Protein 4DQ6 (pdb70)

Secondary structure (DSSP, 8-state):
----TTS----TTTTBHHHH-HHHHHS-S-SEE--SSS-SSPPPHHHHHHHHHHHTT----PBP--HHHHHHHHHHHHHHH-----GGGEEEES-HHHHHHHHHHHHS-TT-EEEE-SS--THHHHHHHHTT-EEEE-PPEE-TTS-EE--HHHHHHH-TTEEEEEEESSBTTTTB---HHHHHHHHHHHHHTT-EEEEE-TTTT-B-TT-----GGGS-HHHHHTEEEEE-SHHHHT-GGG--EEEE--SHHHHHHHHHHHHHTT--PPPHHHHHHHHHHHHH-HHHHHHHHHHHHHHHHHHHHHHHHH-TTSEE---SBSSEEEEE-GGG---HHHHHHHIIIII-EE-EEGGGG-TT-TTEEEEE--S-HHHHHHHHHHHHHHH-/----TTS----TTTTBHHHH-HHHHHS-S-SEE--SSS-SSPPPHHHHHHHHHHHHT----PBP--HHHHHHHHHHHHHHH-----GGGEEEES-HHHHHHHHHHHHS-TT-EEEE-SS--THHHHHHHHTT-EEEE-PPEE-TTS-EE--HHHHHHH-TTEEEEEEESSBTTTTB---HHHHHHHHHHHHHHT-EEEEE-TTTT-B-TT-----GGGS-HHHHHTEEEEE-SHHHHT-GGG--EEEE--SHHHHHHHHHHHHHTT--PPPHHHHHHHHHHHHH-HHHHHHHHHHHHHHHHHHHHHHHHH-TTSEEPPPSBSSEEEEE-GGG---HHHHHHHIIIII-EE-EEGGGG-TT-TTEEEEE--S-HHHHHHHHHHHHHHH-

Structure (mmCIF, N/CA/C/O backbone):
data_4DQ6
#
_entry.id   4DQ6
#
_cell.length_a   79.426
_cell.length_b   56.094
_cell.length_c   85.275
_cell.angle_alpha   90.000
_cell.angle_beta   99.330
_cell.angle_gamma   90.000
#
_symmetry.space_group_name_H-M   'P 1 21 1'
#
loop_
_entity.id
_entity.type
_entity.pdbx_description
1 polymer 'Putative pyridoxal phosphate-dependent transferase'
2 non-polymer "PYRIDOXAL-5'-PHOSPHATE"
3 non-polymer 'CHLORIDE ION'
4 water water
#
loop_
_atom_site.group_PDB
_atom_site.id
_atom_site.type_symbol
_atom_site.label_atom_id
_atom_site.label_alt_id
_atom_site.label_comp_id
_atom_site.label_asym_id
_atom_site.label_entity_id
_atom_site.label_seq_id
_atom_site.pdbx_PDB_ins_code
_atom_site.Cartn_x
_atom_site.Cartn_y
_atom_site.Cartn_z
_atom_site.occupancy
_atom_site.B_iso_or_equiv
_atom_site.auth_seq_id
_atom_site.auth_comp_id
_atom_site.auth_asym_id
_atom_site.auth_atom_id
_atom_site.pdbx_PDB_model_num
ATOM 1 N N . MET A 1 4 ? -12.293 33.166 38.476 1.00 57.64 1 MET A N 1
ATOM 2 C CA . MET A 1 4 ? -10.889 32.659 38.310 1.00 56.41 1 MET A CA 1
ATOM 3 C C . MET A 1 4 ? -10.859 31.157 38.581 1.00 54.14 1 MET A C 1
ATOM 4 O O . MET A 1 4 ? -11.553 30.674 39.478 1.00 60.23 1 MET A O 1
ATOM 6 N N . ASN A 1 5 ? -10.061 30.430 37.801 1.00 50.51 2 ASN A N 1
ATOM 7 C CA . ASN A 1 5 ? -9.958 28.972 37.932 1.00 46.75 2 ASN A CA 1
ATOM 8 C C . ASN A 1 5 ? -8.504 28.531 38.078 1.00 40.50 2 ASN A C 1
ATOM 9 O O . ASN A 1 5 ? -7.645 28.947 37.303 1.00 38.55 2 ASN A O 1
ATOM 14 N N . TYR A 1 6 ? -8.236 27.663 39.054 1.00 31.08 3 TYR A N 1
ATOM 15 C CA . TYR A 1 6 ? -6.899 27.156 39.299 1.00 29.06 3 TYR A CA 1
ATOM 16 C C . TYR A 1 6 ? -6.766 25.614 39.225 1.00 28.83 3 TYR A C 1
ATOM 17 O O . TYR A 1 6 ? -5.803 25.042 39.795 1.00 30.58 3 TYR A O 1
ATOM 26 N N . ASN A 1 7 ? -7.755 24.968 38.614 1.00 29.82 4 ASN A N 1
ATOM 27 C CA . ASN A 1 7 ? -7.753 23.512 38.385 1.00 29.32 4 ASN A CA 1
ATOM 28 C C . ASN A 1 7 ? -7.570 22.712 39.697 1.00 25.22 4 ASN A C 1
ATOM 29 O O . ASN A 1 7 ? -6.669 21.894 39.834 1.00 23.26 4 ASN A O 1
ATOM 34 N N . PHE A 1 8 ? -8.415 22.977 40.670 1.00 22.66 5 PHE A N 1
ATOM 35 C CA . PHE A 1 8 ? -8.347 22.218 41.928 1.00 20.06 5 PHE A CA 1
ATOM 36 C C . PHE A 1 8 ? -8.744 20.765 41.717 1.00 20.30 5 PHE A C 1
ATOM 37 O O . PHE A 1 8 ? -8.409 19.937 42.529 1.00 17.66 5 PHE A O 1
ATOM 45 N N . ASN A 1 9 ? -9.350 20.438 40.568 1.00 22.31 6 ASN A N 1
ATOM 46 C CA . ASN A 1 9 ? -9.756 19.048 40.274 1.00 24.77 6 ASN A CA 1
ATOM 47 C C . ASN A 1 9 ? -8.531 18.150 39.944 1.00 25.77 6 ASN A C 1
ATOM 48 O O . ASN A 1 9 ? -8.586 16.907 40.031 1.00 26.75 6 ASN A O 1
ATOM 53 N N . GLU A 1 10 ? -7.425 18.763 39.544 1.00 24.92 7 GLU A N 1
ATOM 54 C CA . GLU A 1 10 ? -6.260 18.014 39.097 1.00 27.73 7 GLU A CA 1
ATOM 55 C C . GLU A 1 10 ? -5.780 17.018 40.153 1.00 27.93 7 GLU A C 1
ATOM 56 O O . GLU A 1 10 ? -5.562 17.395 41.256 1.00 25.32 7 GLU A O 1
ATOM 62 N N . ILE A 1 11 ? -5.534 15.752 39.809 1.00 29.82 8 ILE A N 1
ATOM 63 C CA . ILE A 1 11 ? -4.787 14.892 40.777 1.00 35.03 8 ILE A CA 1
ATOM 64 C C . ILE A 1 11 ? -3.290 15.309 40.917 1.00 33.72 8 ILE A C 1
ATOM 65 O O . ILE A 1 11 ? -2.625 15.475 39.937 1.00 36.07 8 ILE A O 1
ATOM 70 N N . VAL A 1 12 ? -2.746 15.479 42.132 1.00 36.46 9 VAL A N 1
ATOM 71 C CA . VAL A 1 12 ? -1.293 15.750 42.256 1.00 38.94 9 VAL A CA 1
ATOM 72 C C . VAL A 1 12 ? -0.733 14.720 43.249 1.00 38.77 9 VAL A C 1
ATOM 73 O O . VAL A 1 12 ? -0.865 14.851 44.467 1.00 42.63 9 VAL A O 1
ATOM 77 N N . ASP A 1 13 ? -0.164 13.663 42.703 1.00 42.83 10 ASP A N 1
ATOM 78 C CA . ASP A 1 13 ? 0.344 12.584 43.512 1.00 39.45 10 ASP A CA 1
ATOM 79 C C . ASP A 1 13 ? 1.506 13.177 44.314 1.00 34.74 10 ASP A C 1
ATOM 80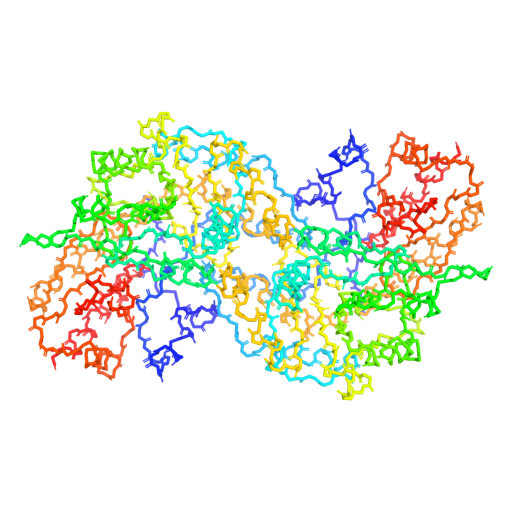 O O . ASP A 1 13 ? 2.324 13.955 43.826 1.00 33.49 10 ASP A O 1
ATOM 85 N N . ARG A 1 14 ? 1.492 12.874 45.593 1.00 31.11 11 ARG A N 1
ATOM 86 C CA . ARG A 1 14 ? 2.516 13.391 46.480 1.00 26.64 11 ARG A CA 1
ATOM 87 C C . ARG A 1 14 ? 3.397 12.292 47.021 1.00 28.47 11 ARG A C 1
ATOM 88 O O . ARG A 1 14 ? 4.147 12.509 47.971 1.00 26.39 11 ARG A O 1
ATOM 96 N N . SER A 1 15 ? 3.372 11.120 46.376 1.00 29.77 12 SER A N 1
ATOM 97 C CA . SER A 1 15 ? 4.225 10.009 46.791 1.00 30.73 12 SER A CA 1
ATOM 98 C C . SER A 1 15 ? 5.721 10.376 46.745 1.00 28.06 12 SER A C 1
ATOM 99 O O . SER A 1 15 ? 6.479 9.739 47.457 1.00 29.61 12 SER A O 1
ATOM 102 N N . ASN A 1 16 ? 6.136 11.326 45.881 1.00 27.07 13 ASN A N 1
ATOM 103 C CA A ASN A 1 16 ? 7.506 11.822 45.670 0.50 27.18 13 ASN A CA 1
ATOM 104 C CA B ASN A 1 16 ? 7.561 11.725 45.826 0.50 27.19 13 ASN A CA 1
ATOM 105 C C . ASN A 1 16 ? 7.853 13.132 46.413 1.00 25.68 13 ASN A C 1
ATOM 106 O O . ASN A 1 16 ? 8.945 13.684 46.253 1.00 26.29 13 ASN A O 1
ATOM 115 N N . ASN A 1 17 ? 6.867 13.659 47.126 1.00 23.19 14 ASN A N 1
ATOM 116 C CA . ASN A 1 17 ? 6.836 15.049 47.645 1.00 20.20 14 ASN A CA 1
ATOM 117 C C . ASN A 1 17 ? 7.271 15.125 49.135 1.00 19.51 14 ASN A C 1
ATOM 118 O O . ASN A 1 17 ? 7.048 16.174 49.733 1.00 18.38 14 ASN A O 1
ATOM 123 N N . PHE A 1 18 ? 7.846 14.040 49.704 1.00 19.36 15 PHE A N 1
ATOM 124 C CA . PHE A 1 18 ? 8.387 14.108 51.057 1.00 19.47 15 PHE A CA 1
ATOM 125 C C . PHE A 1 18 ? 7.318 14.612 52.024 1.00 18.67 15 PHE A C 1
ATOM 126 O O . PHE A 1 18 ? 7.556 15.444 52.924 1.00 18.24 15 PHE A O 1
ATOM 134 N N . SER A 1 19 ? 6.104 14.075 51.866 1.00 17.50 16 SER A N 1
ATOM 135 C CA . SER A 1 19 ? 4.937 14.545 52.554 1.00 16.45 16 SER A CA 1
ATOM 136 C C . SER A 1 19 ? 4.647 13.664 53.764 1.00 16.17 16 SER A C 1
ATOM 137 O O . SER A 1 19 ? 4.504 12.459 53.619 1.00 16.52 16 SER A O 1
ATOM 140 N N . SER A 1 20 ? 4.591 14.252 54.949 1.00 15.78 17 SER A N 1
ATOM 141 C CA . SER A 1 20 ? 4.221 13.464 56.130 1.00 16.56 17 SER A CA 1
ATOM 142 C C . SER A 1 20 ? 2.795 12.885 56.034 1.00 16.49 17 SER A C 1
ATOM 143 O O . SER A 1 20 ? 2.571 11.751 56.395 1.00 16.33 17 SER A O 1
ATOM 146 N N . LYS A 1 21 ? 1.891 13.651 55.422 1.00 16.51 18 LYS A N 1
ATOM 147 C CA . LYS A 1 21 ? 0.528 13.177 55.206 1.00 16.25 18 LYS A CA 1
ATOM 148 C C . LYS A 1 21 ? 0.504 11.837 54.424 1.00 17.12 18 LYS A C 1
ATOM 149 O O . LYS A 1 21 ? -0.253 10.907 54.753 1.00 17.86 18 LYS A O 1
ATOM 155 N N . TRP A 1 22 ? 1.317 11.760 53.390 1.00 18.30 19 TRP A N 1
ATOM 156 C CA . TRP A 1 22 ? 1.382 10.559 52.540 1.00 19.70 19 TRP A CA 1
ATOM 157 C C . TRP A 1 22 ? 2.381 9.506 52.958 1.00 20.18 19 TRP A C 1
ATOM 158 O O . TRP A 1 22 ? 2.269 8.346 52.518 1.00 22.25 19 TRP A O 1
ATOM 169 N N . SER A 1 23 ? 3.342 9.860 53.816 1.00 19.95 20 SER A N 1
ATOM 170 C CA . SER A 1 23 ? 4.508 9.034 54.138 1.00 22.16 20 SER A CA 1
ATOM 171 C C . SER A 1 23 ? 4.665 8.589 55.589 1.00 21.68 20 SER A C 1
ATOM 172 O O . SER A 1 23 ? 5.433 7.683 55.860 1.00 23.69 20 SER A O 1
ATOM 175 N N . GLU A 1 24 ? 3.974 9.232 56.514 1.00 20.52 21 GLU A N 1
ATOM 176 C CA . GLU A 1 24 ? 4.064 8.906 57.945 1.00 21.93 21 GLU A CA 1
ATOM 177 C C . GLU A 1 24 ? 2.844 8.179 58.527 1.00 24.82 21 GLU A C 1
ATOM 178 O O . GLU A 1 24 ? 2.666 8.091 59.747 1.00 26.34 21 GLU A O 1
ATOM 184 N N . MET A 1 25 ? 2.017 7.581 57.685 1.00 24.67 22 MET A N 1
ATOM 185 C CA . MET A 1 25 ? 0.902 6.847 58.252 1.00 26.50 22 MET A CA 1
ATOM 186 C C . MET A 1 25 ? 1.308 5.553 58.962 1.00 29.24 22 MET A C 1
ATOM 187 O O . MET A 1 25 ? 0.593 5.126 59.865 1.00 29.87 22 MET A O 1
ATOM 192 N N . GLU A 1 26 ? 2.430 4.930 58.572 1.00 33.59 23 GLU A N 1
ATOM 193 C CA . GLU A 1 26 ? 2.848 3.694 59.251 1.00 38.60 23 GLU A CA 1
ATOM 194 C C . GLU A 1 26 ? 2.942 3.809 60.772 1.00 38.04 23 GLU A C 1
ATOM 195 O O . GLU A 1 26 ? 2.407 2.964 61.487 1.00 39.77 23 GLU A O 1
ATOM 201 N N . LYS A 1 27 ? 3.636 4.820 61.285 1.00 38.31 24 LYS A N 1
ATOM 202 C CA . LYS A 1 27 ? 3.821 4.895 62.727 1.00 39.82 24 LYS A CA 1
ATOM 203 C C . LYS A 1 27 ? 2.507 5.144 63.423 1.00 38.74 24 LYS A C 1
ATOM 204 O O . LYS A 1 27 ? 2.319 4.702 64.547 1.00 42.05 24 LYS A O 1
ATOM 207 N N . LYS A 1 28 ? 1.577 5.830 62.760 1.00 36.87 25 LYS A N 1
ATOM 208 C CA . LYS A 1 28 ? 0.344 6.225 63.422 1.00 35.75 25 LYS A CA 1
ATOM 209 C C . LYS A 1 28 ? -0.760 5.174 63.270 1.00 34.92 25 LYS A C 1
ATOM 210 O O . LYS A 1 28 ? -1.485 4.885 64.221 1.00 37.30 25 LYS A O 1
ATOM 213 N N . TYR A 1 29 ? -0.859 4.584 62.082 1.00 30.84 26 TYR A N 1
ATOM 214 C CA . TYR A 1 29 ? -1.966 3.692 61.721 1.00 29.31 26 TYR A CA 1
ATOM 215 C C . TYR A 1 29 ? -1.525 2.234 61.556 1.00 31.81 26 TYR A C 1
ATOM 216 O O . TYR A 1 29 ? -2.377 1.371 61.406 1.00 33.09 26 TYR A O 1
ATOM 225 N N . GLY A 1 30 ? -0.215 1.990 61.524 1.00 31.87 27 GLY A N 1
ATOM 226 C CA . GLY A 1 30 ? 0.296 0.632 61.384 1.00 35.31 27 GLY A CA 1
ATOM 227 C C . GLY A 1 30 ? 0.650 0.261 59.958 1.00 36.32 27 GLY A C 1
ATOM 228 O O . GLY A 1 30 ? 1.270 -0.796 59.733 1.00 37.51 27 GLY A O 1
ATOM 229 N N . THR A 1 31 ? 0.252 1.105 59.004 1.00 34.65 28 THR A N 1
ATOM 230 C CA . THR A 1 31 ? 0.522 0.920 57.583 1.00 33.20 28 THR A CA 1
ATOM 231 C C . THR A 1 31 ? 0.468 2.260 56.881 1.00 32.89 28 THR A C 1
ATOM 232 O O . THR A 1 31 ? -0.170 3.167 57.384 1.00 31.41 28 THR A O 1
ATOM 236 N N . ASN A 1 32 ? 1.170 2.381 55.753 1.00 31.53 29 ASN A N 1
ATOM 237 C CA . ASN A 1 32 ? 1.157 3.542 54.883 1.00 31.99 29 ASN A CA 1
ATOM 238 C C . ASN A 1 32 ? 0.240 3.358 53.659 1.00 30.43 29 ASN A C 1
ATOM 239 O O . ASN A 1 32 ? 0.048 4.278 52.867 1.00 31.40 29 ASN A O 1
ATOM 244 N N . ASP A 1 33 ? -0.314 2.162 53.487 1.00 29.32 30 ASP A N 1
ATOM 245 C CA A ASP A 1 33 ? -1.193 1.850 52.384 0.50 29.31 30 ASP A CA 1
ATOM 246 C CA B ASP A 1 33 ? -1.179 1.902 52.333 0.50 29.12 30 ASP A CA 1
ATOM 247 C C . ASP A 1 33 ? -2.641 2.266 52.670 1.00 28.06 30 ASP A C 1
ATOM 248 O O . ASP A 1 33 ? -3.559 1.421 52.728 1.00 27.55 30 ASP A O 1
ATOM 257 N N . LEU A 1 34 ? -2.822 3.565 52.893 1.00 25.12 31 LEU A N 1
ATOM 258 C CA . LEU A 1 34 ? -4.098 4.173 53.197 1.00 23.07 31 LEU A CA 1
ATOM 259 C C . LEU A 1 34 ? -4.306 5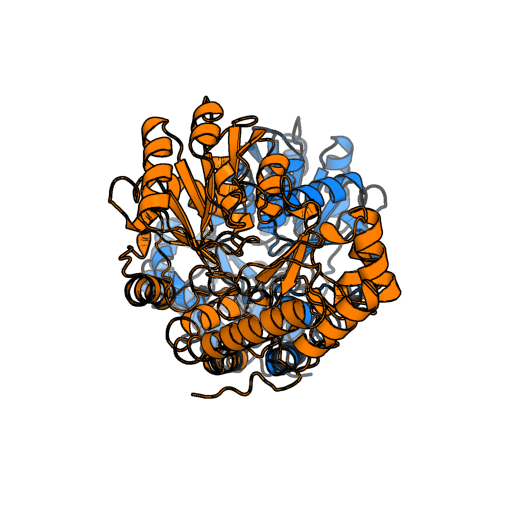.439 52.358 1.00 21.46 31 LEU A C 1
ATOM 260 O O . LEU A 1 34 ? -3.365 6.065 51.959 1.00 20.88 31 LEU A O 1
ATOM 265 N N . LEU A 1 35 ? -5.566 5.815 52.139 1.00 21.23 32 LEU A N 1
ATOM 266 C CA . LEU A 1 35 ? -5.913 7.085 51.506 1.00 20.16 32 LEU A CA 1
ATOM 267 C C . LEU A 1 35 ? -5.871 8.133 52.640 1.00 20.04 32 LEU A C 1
ATOM 268 O O . LEU A 1 35 ? -6.639 8.028 53.572 1.00 20.21 32 LEU A O 1
ATOM 276 N N . PRO A 1 36 ? -5.005 9.138 52.528 1.00 18.89 33 PRO A N 1
ATOM 277 C CA . PRO A 1 36 ? -4.818 10.047 53.679 1.00 18.86 33 PRO A CA 1
ATOM 278 C C . PRO A 1 36 ? -5.792 11.221 53.689 1.00 18.71 33 PRO A C 1
ATOM 279 O O . PRO A 1 36 ? -5.855 12.009 52.748 1.00 20.45 33 PRO A O 1
ATOM 283 N N . MET A 1 37 ? -6.518 11.380 54.788 1.00 18.00 34 MET A N 1
ATOM 284 C CA . MET A 1 37 ? -7.411 12.507 54.966 1.00 16.72 34 MET A CA 1
ATOM 285 C C . MET A 1 37 ? -7.254 13.070 56.368 1.00 17.10 34 MET A C 1
ATOM 286 O O . MET A 1 37 ? -8.255 13.520 56.987 1.00 17.95 34 MET A O 1
ATOM 291 N N . TRP A 1 38 ? -6.033 13.044 56.852 1.00 16.12 35 TRP A N 1
ATOM 292 C CA . TRP A 1 38 ? -5.811 13.256 58.288 1.00 17.29 35 TRP A CA 1
ATOM 293 C C . TRP A 1 38 ? -5.121 14.582 58.503 1.00 19.33 35 TRP A C 1
ATOM 294 O O . TRP A 1 38 ? -5.786 15.623 58.682 1.00 20.34 35 TRP A O 1
ATOM 305 N N . VAL A 1 39 ? -3.798 14.601 58.398 1.00 18.16 36 VAL A N 1
ATOM 306 C CA . VAL A 1 39 ? -2.975 15.817 58.597 1.00 20.02 36 VAL A CA 1
ATOM 307 C C . VAL A 1 39 ? -3.543 17.031 57.857 1.00 17.18 36 VAL A C 1
ATOM 308 O O . VAL A 1 39 ? -3.842 16.946 56.643 1.00 15.24 36 VAL A O 1
ATOM 312 N N . ALA A 1 40 ? -3.595 18.190 58.497 1.00 15.26 37 ALA A N 1
ATOM 313 C CA . ALA A 1 40 ? -4.081 19.439 57.899 1.00 14.87 37 ALA A CA 1
ATOM 314 C C . ALA A 1 40 ? -3.019 20.145 57.051 1.00 15.07 37 ALA A C 1
ATOM 315 O O . ALA A 1 40 ? -2.485 21.196 57.415 1.00 15.41 37 ALA A O 1
ATOM 317 N N . ASP A 1 41 ? -2.767 19.568 55.878 1.00 14.98 38 ASP A N 1
ATOM 318 C CA . ASP A 1 41 ? -2.240 20.323 54.738 1.00 15.40 38 ASP A CA 1
ATOM 319 C C . ASP A 1 41 ? -3.088 19.891 53.566 1.00 15.14 38 ASP A C 1
ATOM 320 O O . ASP A 1 41 ? -3.881 18.976 53.665 1.00 17.14 38 ASP A O 1
ATOM 325 N N . MET A 1 42 ? -2.930 20.567 52.443 1.00 14.35 39 MET A N 1
ATOM 326 C CA . MET A 1 42 ? -3.846 20.352 51.355 1.00 14.94 39 MET A CA 1
ATOM 327 C C . MET A 1 42 ? -3.213 19.538 50.255 1.00 15.82 39 MET A C 1
ATOM 328 O O . MET A 1 42 ? -1.993 19.638 50.011 1.00 17.44 39 MET A O 1
ATOM 333 N N . ASP A 1 43 ? -4.014 18.789 49.512 1.00 16.27 40 ASP A N 1
ATOM 334 C CA . ASP A 1 43 ? -3.521 18.122 48.288 1.00 17.83 40 ASP A CA 1
ATOM 335 C C . ASP A 1 43 ? -3.814 18.973 47.063 1.00 18.94 40 ASP A C 1
ATOM 336 O O . ASP A 1 43 ? -4.343 18.505 45.996 1.00 22.01 40 ASP A O 1
ATOM 344 N N . PHE A 1 44 ? -3.433 20.220 47.211 1.00 17.77 41 PHE A N 1
ATOM 345 C CA . PHE A 1 44 ? -3.496 21.192 46.154 1.00 18.18 41 PHE A CA 1
ATOM 346 C C . PHE A 1 44 ? -2.146 21.876 45.951 1.00 17.75 41 PHE A C 1
ATOM 347 O O . PHE A 1 44 ? -1.408 22.064 46.840 1.00 18.10 41 PHE A O 1
ATOM 355 N N . LYS A 1 45 ? -1.827 22.255 44.728 1.00 18.83 42 LYS A N 1
ATOM 356 C CA . LYS A 1 45 ? -0.669 23.094 44.453 1.00 20.15 42 LYS A CA 1
ATOM 357 C C . LYS A 1 45 ? -0.775 24.435 45.117 1.00 19.80 42 LYS A C 1
ATOM 358 O O . LYS A 1 45 ? -1.878 24.951 45.311 1.00 20.37 42 LYS A O 1
ATOM 364 N N . ALA A 1 46 ? 0.339 25.029 45.485 1.00 18.70 43 ALA A N 1
ATOM 365 C CA . ALA A 1 46 ? 0.320 26.376 46.034 1.00 18.29 43 ALA A CA 1
ATOM 366 C C . ALA A 1 46 ? -0.126 27.332 44.975 1.00 18.50 43 ALA A C 1
ATOM 367 O O . ALA A 1 46 ? 0.000 27.018 43.783 1.00 18.28 43 ALA A O 1
ATOM 369 N N . ALA A 1 47 ? -0.580 28.496 45.337 1.00 16.97 44 ALA A N 1
ATOM 370 C CA . ALA A 1 47 ? -0.962 29.520 44.408 1.00 17.74 44 ALA A CA 1
ATOM 371 C C . ALA A 1 47 ? 0.150 29.863 43.425 1.00 18.34 44 ALA A C 1
ATOM 372 O O . ALA A 1 47 ? 1.325 29.851 43.767 1.00 17.82 44 ALA A O 1
ATOM 374 N N . PRO A 1 48 ? -0.210 30.135 42.186 1.00 19.34 45 PRO A N 1
ATOM 375 C CA . PRO A 1 48 ? 0.833 30.509 41.231 1.00 19.76 45 PRO A CA 1
ATOM 376 C C . PRO A 1 48 ? 1.765 31.628 41.654 1.00 18.77 45 PRO A C 1
ATOM 377 O O . PRO A 1 48 ? 2.957 31.586 41.373 1.00 19.14 45 PRO A O 1
ATOM 381 N N . CYS A 1 49 ? 1.250 32.641 42.335 1.00 19.41 46 CYS A N 1
ATOM 382 C CA . CYS A 1 49 ? 2.097 33.711 42.798 1.00 20.24 46 CYS A CA 1
ATOM 383 C C . CYS A 1 49 ? 3.170 33.257 43.801 1.00 18.99 46 CYS A C 1
ATOM 384 O O . CYS A 1 49 ? 4.288 33.800 43.870 1.00 19.34 46 CYS A O 1
ATOM 387 N N . ILE A 1 50 ? 2.790 32.279 44.614 1.00 16.44 47 ILE A N 1
ATOM 388 C CA . ILE A 1 50 ? 3.760 31.726 45.587 1.00 16.65 47 ILE A CA 1
ATOM 389 C C . ILE A 1 50 ? 4.855 30.918 44.857 1.00 15.63 47 ILE A C 1
ATOM 390 O O . ILE A 1 50 ? 6.039 31.139 45.078 1.00 15.19 47 ILE A O 1
ATOM 395 N N . ILE A 1 51 ? 4.468 30.052 43.872 1.00 16.24 48 ILE A N 1
ATOM 396 C CA . ILE A 1 51 ? 5.451 29.271 43.119 1.00 17.01 48 ILE A CA 1
ATOM 397 C C . ILE A 1 51 ? 6.400 30.241 42.391 1.00 17.30 48 ILE A C 1
ATOM 398 O O . ILE A 1 51 ? 7.620 30.050 42.417 1.00 16.08 48 ILE A O 1
ATOM 403 N N . ASP A 1 52 ? 5.860 31.319 41.819 1.00 18.30 49 ASP A N 1
ATOM 404 C CA . ASP A 1 52 ? 6.737 32.165 41.057 1.00 20.74 49 ASP A CA 1
ATOM 405 C C . ASP A 1 52 ? 7.680 32.977 41.965 1.00 18.95 49 ASP A C 1
ATOM 406 O O . ASP A 1 52 ? 8.829 33.225 41.631 1.00 19.31 49 ASP A O 1
ATOM 411 N N . SER A 1 53 ? 7.223 33.347 43.159 1.00 18.06 50 SER A N 1
ATOM 412 C CA . SER A 1 53 ? 8.106 34.029 44.130 1.00 18.39 50 SER A CA 1
ATOM 413 C C . SER A 1 53 ? 9.270 33.096 44.530 1.00 17.84 50 SER A C 1
ATOM 414 O O . SER A 1 53 ? 10.443 33.514 44.677 1.00 18.03 50 SER A O 1
ATOM 417 N N . LEU A 1 54 ? 8.930 31.835 44.725 1.00 16.38 51 LEU A N 1
ATOM 418 C CA . LEU A 1 54 ? 9.950 30.840 45.074 1.00 16.64 51 LEU A CA 1
ATOM 419 C C . LEU A 1 54 ? 10.909 30.650 43.901 1.00 16.47 51 LEU A C 1
ATOM 420 O O . LEU A 1 54 ? 12.096 30.559 44.132 1.00 16.92 51 LEU A O 1
ATOM 425 N N . LYS A 1 55 ? 10.429 30.655 42.646 1.00 19.08 52 LYS A N 1
ATOM 426 C CA . LYS A 1 55 ? 11.315 30.493 41.517 1.00 19.84 52 LYS A CA 1
ATOM 427 C C . LYS A 1 55 ? 12.254 31.650 41.385 1.00 19.43 52 LYS A C 1
ATOM 428 O O . LYS A 1 55 ? 13.438 31.435 41.215 1.00 18.31 52 LYS A O 1
ATOM 434 N N . ASN A 1 56 ? 11.748 32.867 41.564 1.00 18.93 53 ASN A N 1
ATOM 435 C CA . ASN A 1 56 ? 12.567 34.055 41.470 1.00 20.64 53 ASN A CA 1
ATOM 436 C C . ASN A 1 56 ? 13.664 34.039 42.538 1.00 19.32 53 ASN A C 1
ATOM 437 O O . ASN A 1 56 ? 14.814 34.299 42.255 1.00 21.63 53 ASN A O 1
ATOM 442 N N . ARG A 1 57 ? 13.278 33.640 43.748 1.00 17.04 54 ARG A N 1
ATOM 443 C CA . ARG A 1 57 ? 14.283 33.588 44.808 1.00 16.92 54 ARG A CA 1
ATOM 444 C C . ARG A 1 57 ? 15.350 32.496 44.519 1.00 16.28 54 ARG A C 1
ATOM 445 O O . ARG A 1 57 ? 16.528 32.650 44.776 1.00 16.36 54 ARG A O 1
ATOM 453 N N . LEU A 1 58 ? 14.879 31.323 44.121 1.00 17.23 55 LEU A N 1
ATOM 454 C CA . LEU A 1 58 ? 15.755 30.186 43.784 1.00 18.05 55 LEU A CA 1
ATOM 455 C C . LEU A 1 58 ? 16.781 30.607 42.744 1.00 18.63 55 LEU A C 1
ATOM 456 O O . LEU A 1 58 ? 17.972 30.308 42.884 1.00 18.22 55 LEU A O 1
ATOM 461 N N . GLU A 1 59 ? 16.343 31.309 41.672 1.00 20.17 56 GLU A N 1
ATOM 462 C CA . GLU A 1 59 ? 17.240 31.677 40.603 1.00 22.88 56 GLU A CA 1
ATOM 463 C C . GLU A 1 59 ? 18.334 32.705 40.949 1.00 22.65 56 GLU A C 1
ATOM 464 O O . GLU A 1 59 ? 19.260 32.955 40.201 1.00 21.63 56 GLU A O 1
ATOM 470 N N . GLN A 1 60 ? 18.267 33.288 42.133 1.00 19.32 57 GLN A N 1
ATOM 471 C CA . GLN A 1 60 ? 19.397 34.092 42.624 1.00 20.45 57 GLN A CA 1
ATOM 472 C C . GLN A 1 60 ? 20.604 33.248 42.995 1.00 20.33 57 GLN A C 1
ATOM 473 O O . GLN A 1 60 ? 21.732 33.758 43.005 1.00 20.69 57 GLN A O 1
ATOM 479 N N . GLU A 1 61 ? 20.378 31.998 43.417 1.00 20.35 58 GLU A N 1
ATOM 480 C CA . GLU A 1 61 ? 21.416 30.965 43.510 1.00 20.60 58 GLU A CA 1
ATOM 481 C C . GLU A 1 61 ? 22.351 31.140 44.713 1.00 18.98 58 GLU A C 1
ATOM 482 O O . GLU A 1 61 ? 23.343 30.426 44.821 1.00 18.33 58 GLU A O 1
ATOM 488 N N . ILE A 1 62 ? 22.000 32.075 45.592 1.00 17.86 59 ILE A N 1
ATOM 489 C CA . ILE A 1 62 ? 22.723 32.245 46.886 1.00 16.34 59 ILE A CA 1
ATOM 490 C C . ILE A 1 62 ? 21.717 32.207 48.006 1.00 15.59 59 ILE A C 1
ATOM 491 O O . ILE A 1 62 ? 20.706 32.896 47.973 1.00 15.69 59 ILE A O 1
ATOM 496 N N . TYR A 1 63 ? 21.998 31.358 48.984 1.00 14.78 60 TYR A N 1
ATOM 497 C CA . TYR A 1 63 ? 21.029 31.060 50.064 1.00 13.96 60 TYR A CA 1
ATOM 498 C C . TYR A 1 63 ? 21.589 31.265 51.464 1.00 13.79 60 TYR A C 1
ATOM 499 O O . TYR A 1 63 ? 21.596 30.329 52.245 1.00 13.74 60 TYR A O 1
ATOM 508 N N . GLY A 1 64 ? 22.103 32.457 51.717 1.00 14.05 61 GLY A N 1
ATOM 509 C CA . GLY A 1 64 ? 22.697 32.796 53.013 1.00 14.27 61 GLY A CA 1
ATOM 510 C C . GLY A 1 64 ? 21.732 33.404 53.979 1.00 13.72 61 GLY A C 1
ATOM 511 O O . GLY A 1 64 ? 20.524 33.311 53.849 1.00 14.50 61 GLY A O 1
ATOM 512 N N . TYR A 1 65 ? 22.287 34.007 55.039 1.00 14.87 62 TYR A N 1
ATOM 513 C CA . TYR A 1 65 ? 21.412 34.524 56.127 1.00 15.12 62 TYR A CA 1
ATOM 514 C C . TYR A 1 65 ? 20.500 35.612 55.574 1.00 15.24 62 TYR A C 1
ATOM 515 O O . TYR A 1 65 ? 20.908 36.518 54.834 1.00 15.98 62 TYR A O 1
ATOM 524 N N . THR A 1 66 ? 19.228 35.514 55.924 1.00 15.16 63 THR A N 1
ATOM 525 C CA . THR A 1 66 ? 18.159 36.260 55.319 1.00 16.34 63 THR A CA 1
ATOM 526 C C . THR A 1 66 ? 17.682 37.384 56.165 1.00 16.68 63 THR A C 1
ATOM 527 O O . THR A 1 66 ? 17.376 37.156 57.320 1.00 16.24 63 THR A O 1
ATOM 531 N N . THR A 1 67 ? 17.637 38.571 55.607 1.00 16.67 64 THR A N 1
ATOM 532 C CA . THR A 1 67 ? 17.100 39.738 56.296 1.00 17.15 64 THR A CA 1
ATOM 533 C C . THR A 1 67 ? 15.578 39.836 56.090 1.00 17.23 64 THR A C 1
ATOM 534 O O . THR A 1 67 ? 15.046 39.308 55.121 1.00 18.68 64 THR A O 1
ATOM 538 N N . ARG A 1 68 ? 14.854 40.456 57.014 1.00 16.87 65 ARG A N 1
ATOM 539 C CA . ARG A 1 68 ? 13.417 40.637 56.897 1.00 16.66 65 ARG A CA 1
ATOM 540 C C . ARG A 1 68 ? 13.157 42.080 56.494 1.00 17.23 65 ARG A C 1
ATOM 541 O O . ARG A 1 68 ? 13.250 43.004 57.333 1.00 17.80 65 ARG A O 1
ATOM 549 N N . PRO A 1 69 ? 12.890 42.319 55.229 1.00 18.26 66 PRO A N 1
ATOM 550 C CA . PRO A 1 69 ? 12.708 43.712 54.784 1.00 20.09 66 PRO A CA 1
ATOM 551 C C . PRO A 1 69 ? 11.388 44.258 55.327 1.00 19.57 66 PRO A C 1
ATOM 552 O O . PRO A 1 69 ? 10.511 43.477 55.650 1.00 17.96 66 PRO A O 1
ATOM 556 N N . ASP A 1 70 ? 11.251 45.581 55.393 1.00 20.53 67 ASP A N 1
ATOM 557 C CA . ASP A 1 70 ? 10.014 46.154 55.928 1.00 21.09 67 ASP A CA 1
ATOM 558 C C . ASP A 1 70 ? 8.771 45.656 55.179 1.00 19.41 67 ASP A C 1
ATOM 559 O O . ASP A 1 70 ? 7.707 45.545 55.759 1.00 19.37 67 ASP A O 1
ATOM 564 N N . SER A 1 71 ? 8.907 45.366 53.886 1.00 19.29 68 SER A N 1
ATOM 565 C CA . SER A 1 71 ? 7.778 44.900 53.039 1.00 19.52 68 SER A CA 1
ATOM 566 C C . SER A 1 71 ? 7.116 43.593 53.536 1.00 17.38 68 SER A C 1
ATOM 567 O O . SER A 1 71 ? 5.925 43.383 53.300 1.00 17.05 68 SER A O 1
ATOM 570 N N . TYR A 1 72 ? 7.877 42.767 54.263 1.00 16.86 69 TYR A N 1
ATOM 571 C CA . TYR A 1 72 ? 7.357 41.515 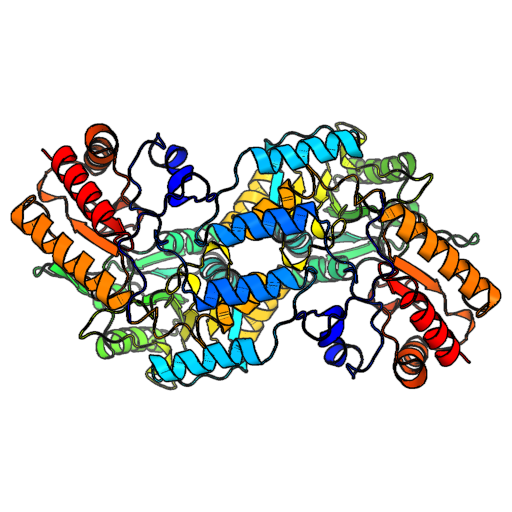54.779 1.00 16.25 69 TYR A CA 1
ATOM 572 C C . TYR A 1 72 ? 6.271 41.778 55.836 1.00 15.59 69 TYR A C 1
ATOM 573 O O . TYR A 1 72 ? 5.118 41.393 55.671 1.00 15.18 69 TYR A O 1
ATOM 582 N N . ASN A 1 73 ? 6.614 42.528 56.887 1.00 15.52 70 ASN A N 1
ATOM 583 C CA . ASN A 1 73 ? 5.597 42.831 57.931 1.00 15.91 70 ASN A CA 1
ATOM 584 C C . ASN A 1 73 ? 4.520 43.792 57.379 1.00 16.81 70 ASN A C 1
ATOM 585 O O . ASN A 1 73 ? 3.384 43.701 57.782 1.00 16.47 70 ASN A O 1
ATOM 590 N N . GLU A 1 74 ? 4.863 44.671 56.428 1.00 17.38 71 GLU A N 1
ATOM 591 C CA . GLU A 1 74 ? 3.848 45.503 55.754 1.00 19.08 71 GLU A CA 1
ATOM 592 C C . GLU A 1 74 ? 2.775 44.630 55.062 1.00 17.92 71 GLU A C 1
ATOM 593 O O . GLU A 1 74 ? 1.605 44.959 55.115 1.00 18.68 71 GLU A O 1
ATOM 599 N N . SER A 1 75 ? 3.172 43.502 54.453 1.00 17.24 72 SER A N 1
ATOM 600 C CA . SER A 1 75 ? 2.201 42.647 53.821 1.00 16.78 72 SER A CA 1
ATOM 601 C C . SER A 1 75 ? 1.225 42.055 54.827 1.00 16.19 72 SER A C 1
ATOM 602 O O . SER A 1 75 ? 0.036 41.866 54.519 1.00 16.73 72 SER A O 1
ATOM 605 N N . ILE A 1 76 ? 1.763 41.711 56.007 1.00 16.24 73 ILE A N 1
ATOM 606 C CA . ILE A 1 76 ? 0.946 41.178 57.080 1.00 15.91 73 ILE A CA 1
ATOM 607 C C . ILE A 1 76 ? -0.034 42.247 57.612 1.00 15.82 73 ILE A C 1
ATOM 608 O O . ILE A 1 76 ? -1.231 41.999 57.751 1.00 15.55 73 ILE A O 1
ATOM 613 N N . VAL A 1 77 ? 0.478 43.410 57.924 1.00 17.08 74 VAL A N 1
ATOM 614 C CA . VAL A 1 77 ? -0.364 44.495 58.428 1.00 17.71 74 VAL A CA 1
ATOM 615 C C . VAL A 1 77 ? -1.488 44.770 57.438 1.00 17.82 74 VAL A C 1
ATOM 616 O O . VAL A 1 77 ? -2.631 44.917 57.798 1.00 17.46 74 VAL A O 1
ATOM 620 N N . ASN A 1 78 ? -1.152 44.834 56.151 1.00 18.25 75 ASN A N 1
ATOM 621 C CA . ASN A 1 78 ? -2.158 45.109 55.129 1.00 19.60 75 ASN A CA 1
ATOM 622 C C . ASN A 1 78 ? -3.180 44.033 54.971 1.00 18.15 75 ASN A C 1
ATOM 623 O O . ASN A 1 78 ? -4.351 44.309 54.822 1.00 18.74 75 ASN A O 1
ATOM 628 N N . TRP A 1 79 ? -2.760 42.772 55.038 1.00 16.25 76 TRP A N 1
ATOM 629 C CA . TRP A 1 79 ? -3.733 41.645 55.095 1.00 15.63 76 TRP A CA 1
ATOM 630 C C . TRP A 1 79 ? -4.708 41.734 56.227 1.00 15.77 76 TRP A C 1
ATOM 631 O O . TRP A 1 79 ? -5.910 41.610 56.072 1.00 16.00 76 TRP A O 1
ATOM 642 N N . LEU A 1 80 ? -4.209 41.954 57.436 1.00 16.28 77 LEU A N 1
ATOM 643 C CA . LEU A 1 80 ? -5.094 41.940 58.567 1.00 16.90 77 LEU A CA 1
ATOM 644 C C . LEU A 1 80 ? -6.114 43.090 58.477 1.00 16.83 77 LEU A C 1
ATOM 645 O O . LEU A 1 80 ? -7.264 42.928 58.905 1.00 16.58 77 LEU A O 1
ATOM 650 N N . TYR A 1 81 ? -5.701 44.250 57.983 1.00 17.23 78 TYR A N 1
ATOM 651 C CA . TYR A 1 81 ? -6.690 45.284 57.760 1.00 18.62 78 TYR A CA 1
ATOM 652 C C . TYR A 1 81 ? -7.693 44.977 56.640 1.00 18.04 78 TYR A C 1
ATOM 653 O O . TYR A 1 81 ? -8.884 45.101 56.848 1.00 18.81 78 TYR A O 1
ATOM 662 N N . ARG A 1 82 ? -7.200 44.528 55.490 1.00 18.85 79 ARG A N 1
ATOM 663 C CA . ARG A 1 82 ? -8.058 44.292 54.317 1.00 20.66 79 ARG A CA 1
ATOM 664 C C . ARG A 1 82 ? -9.074 43.211 54.589 1.00 19.41 79 ARG A C 1
ATOM 665 O O . ARG A 1 82 ? -10.225 43.311 54.219 1.00 19.38 79 ARG A O 1
ATOM 673 N N . ARG A 1 83 ? -8.582 42.133 55.171 1.00 17.70 80 ARG A N 1
ATOM 674 C CA . ARG A 1 83 ? -9.381 40.943 55.352 1.00 17.47 80 ARG A CA 1
ATOM 675 C C . ARG A 1 83 ? -10.214 40.937 56.615 1.00 17.55 80 ARG A C 1
ATOM 676 O O . ARG A 1 83 ? -11.301 40.416 56.612 1.00 18.88 80 ARG A O 1
ATOM 684 N N . HIS A 1 84 ? -9.681 41.503 57.696 1.00 17.69 81 HIS A N 1
ATOM 685 C CA . HIS A 1 84 ? -10.344 41.365 59.003 1.00 18.39 81 HIS A CA 1
ATOM 686 C C . HIS A 1 84 ? -10.718 42.674 59.609 1.00 19.71 81 HIS A C 1
ATOM 687 O O . HIS A 1 84 ? -11.270 42.695 60.718 1.00 21.22 81 HIS A O 1
ATOM 694 N N . ASN A 1 85 ? -10.442 43.780 58.949 1.00 20.07 82 ASN A N 1
ATOM 695 C CA . ASN A 1 85 ? -10.706 45.108 59.507 1.00 21.32 82 ASN A CA 1
ATOM 696 C C . ASN A 1 85 ? -10.035 45.293 60.868 1.00 20.74 82 ASN A C 1
ATOM 697 O O . ASN A 1 85 ? -10.562 45.976 61.747 1.00 22.92 82 ASN A O 1
ATOM 702 N N . TRP A 1 86 ? -8.841 44.766 61.000 1.00 18.61 83 TRP A N 1
ATOM 703 C CA . TRP A 1 86 ? -8.074 44.866 62.224 1.00 18.54 83 TRP A CA 1
ATOM 704 C C . TRP A 1 86 ? -6.808 45.630 61.900 1.00 19.96 83 TRP A C 1
ATOM 705 O O . TRP A 1 86 ? -5.957 45.139 61.125 1.00 19.45 83 TRP A O 1
ATOM 716 N N . LYS A 1 87 ? -6.698 46.830 62.440 1.00 19.78 84 LYS A N 1
ATOM 717 C CA . LYS A 1 87 ? -5.507 47.635 62.245 1.00 22.44 84 LYS A CA 1
ATOM 718 C C . LYS A 1 87 ? -4.500 47.324 63.334 1.00 22.89 84 LYS A C 1
ATOM 719 O O . LYS A 1 87 ? -4.763 47.541 64.522 1.00 24.23 84 LYS A O 1
ATOM 725 N N . ILE A 1 88 ? -3.358 46.789 62.922 1.00 20.46 85 ILE A N 1
ATOM 726 C CA . ILE A 1 88 ? -2.229 46.540 63.821 1.00 20.03 85 ILE A CA 1
ATOM 727 C C . ILE A 1 88 ? -1.044 47.418 63.436 1.00 19.99 85 ILE A C 1
ATOM 728 O O . ILE A 1 88 ? -1.061 48.106 62.390 1.00 21.13 85 ILE A O 1
ATOM 733 N N . LYS A 1 89 ? -0.034 47.440 64.312 1.00 19.91 86 LYS A N 1
ATOM 734 C CA . LYS A 1 89 ? 1.223 48.108 63.997 1.00 21.28 86 LYS A CA 1
ATOM 735 C C . LYS A 1 89 ? 2.251 47.033 63.673 1.00 19.46 86 LYS A C 1
ATOM 736 O O . LYS A 1 89 ? 2.292 46.008 64.330 1.00 18.54 86 LYS A O 1
ATOM 742 N N . SER A 1 90 ? 3.107 47.306 62.691 1.00 19.81 87 SER A N 1
ATOM 743 C CA . SER A 1 90 ? 4.188 46.388 62.314 1.00 18.38 87 SER A CA 1
ATOM 744 C C . SER A 1 90 ? 5.107 46.115 63.494 1.00 18.02 87 SER A C 1
ATOM 745 O O . SER A 1 90 ? 5.641 45.024 63.646 1.00 17.76 87 SER A O 1
ATOM 748 N N . GLU A 1 91 ? 5.221 47.100 64.385 1.00 19.24 88 GLU A N 1
ATOM 749 C CA . GLU A 1 91 ? 6.049 46.945 65.581 1.00 19.69 88 GLU A CA 1
ATOM 750 C C . GLU A 1 91 ? 5.559 45.886 66.563 1.00 18.73 88 GLU A C 1
ATOM 751 O O . GLU A 1 91 ? 6.309 45.504 67.444 1.00 19.17 88 GLU A O 1
ATOM 757 N N . TRP A 1 92 ? 4.318 45.451 66.436 1.00 17.32 89 TRP A N 1
ATOM 758 C CA . TRP A 1 92 ? 3.773 44.415 67.281 1.00 16.81 89 TRP A CA 1
ATOM 759 C C . TRP A 1 92 ? 4.122 43.017 66.865 1.00 15.89 89 TRP A C 1
ATOM 760 O O . TRP A 1 92 ? 3.816 42.056 67.627 1.00 16.26 89 TRP A O 1
ATOM 771 N N . LEU A 1 93 ? 4.767 42.810 65.696 1.00 15.16 90 LEU A N 1
ATOM 772 C CA . LEU A 1 93 ? 4.913 41.493 65.126 1.00 14.95 90 LEU A CA 1
ATOM 773 C C . LEU A 1 93 ? 6.223 40.845 65.479 1.00 14.02 90 LEU A C 1
ATOM 774 O O . LEU A 1 93 ? 7.269 41.456 65.323 1.00 14.63 90 LEU A O 1
ATOM 779 N N . ILE A 1 94 ? 6.131 39.573 65.917 1.00 13.66 91 ILE A N 1
ATOM 780 C CA . ILE A 1 94 ? 7.297 38.707 66.087 1.00 13.83 91 ILE A CA 1
ATOM 781 C C . ILE A 1 94 ? 7.187 37.482 65.167 1.00 13.28 91 ILE A C 1
ATOM 782 O O . ILE A 1 94 ? 6.135 36.834 65.109 1.00 13.32 91 ILE A O 1
ATOM 787 N N . TYR A 1 95 ? 8.283 37.187 64.441 1.00 13.22 92 TYR A N 1
ATOM 788 C CA . TYR A 1 95 ? 8.396 35.969 63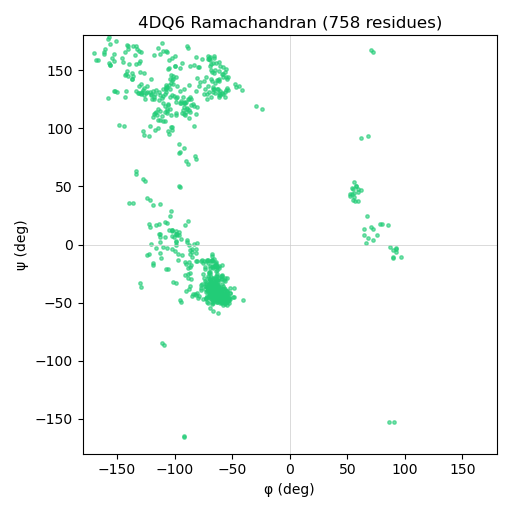.619 1.00 13.30 92 TYR A CA 1
ATOM 789 C C . TYR A 1 95 ? 8.475 34.735 64.514 1.00 13.87 92 TYR A C 1
ATOM 790 O O . TYR A 1 95 ? 9.234 34.734 65.494 1.00 13.89 92 TYR A O 1
ATOM 799 N N . SER A 1 96 ? 7.843 33.640 64.106 1.00 13.21 93 SER A N 1
ATOM 800 C CA . SER A 1 96 ? 8.055 32.339 64.708 1.00 13.72 93 SER A CA 1
ATOM 801 C C . SER A 1 96 ? 8.014 31.290 63.585 1.00 13.98 93 SER A C 1
ATOM 802 O O . SER A 1 96 ? 7.207 31.463 62.643 1.00 13.00 93 SER A O 1
ATOM 805 N N . PRO A 1 97 ? 8.806 30.220 63.713 1.00 14.19 94 PRO A N 1
ATOM 806 C CA . PRO A 1 97 ? 8.687 29.175 62.646 1.00 14.63 94 PRO A CA 1
ATOM 807 C C . PRO A 1 97 ? 7.330 28.493 62.670 1.00 15.13 94 PRO A C 1
ATOM 808 O O . PRO A 1 97 ? 6.953 27.809 61.741 1.00 16.16 94 PRO A O 1
ATOM 812 N N . GLY A 1 98 ? 6.641 28.562 63.777 1.00 14.13 95 GLY A N 1
ATOM 813 C CA . GLY A 1 98 ? 5.311 27.957 63.956 1.00 15.09 95 GLY A CA 1
ATOM 814 C C . GLY A 1 98 ? 4.520 28.522 65.114 1.00 15.18 95 GLY A C 1
ATOM 815 O O . GLY A 1 98 ? 5.036 29.172 66.069 1.00 15.67 95 GLY A O 1
ATOM 816 N N . VAL A 1 99 ? 3.229 28.238 65.084 1.00 15.19 96 VAL A N 1
ATOM 817 C CA . VAL A 1 99 ? 2.352 28.690 66.150 1.00 15.00 96 VAL A CA 1
ATOM 818 C C . VAL A 1 99 ? 2.686 28.017 67.442 1.00 14.86 96 VAL A C 1
ATOM 819 O O . VAL A 1 99 ? 2.766 28.707 68.462 1.00 13.78 96 VAL A O 1
ATOM 823 N N . ILE A 1 100 ? 2.845 26.705 67.461 1.00 14.73 97 ILE A N 1
ATOM 824 C CA . ILE A 1 100 ? 3.055 26.049 68.755 1.00 15.87 97 ILE A CA 1
ATOM 825 C C . ILE A 1 100 ? 4.394 26.423 69.408 1.00 15.59 97 ILE A C 1
ATOM 826 O O . ILE A 1 100 ? 4.470 26.679 70.606 1.00 16.61 97 ILE A O 1
ATOM 831 N N . PRO A 1 101 ? 5.483 26.606 68.638 1.00 14.26 98 PRO A N 1
ATOM 832 C CA . PRO A 1 101 ? 6.694 27.112 69.233 1.00 14.46 98 PRO A CA 1
ATOM 833 C C . PRO A 1 101 ? 6.495 28.438 69.962 1.00 14.55 98 PRO A C 1
ATOM 834 O O . PRO A 1 101 ? 7.012 28.641 71.063 1.00 14.98 98 PRO A O 1
ATOM 838 N N . ALA A 1 102 ? 5.778 29.376 69.325 1.00 14.81 99 ALA A N 1
ATOM 839 C CA . ALA A 1 102 ? 5.466 30.677 69.949 1.00 14.21 99 ALA A CA 1
ATOM 840 C C . ALA A 1 102 ? 4.697 30.463 71.222 1.00 14.87 99 ALA A C 1
ATOM 841 O O . ALA A 1 102 ? 5.014 31.087 72.253 1.00 14.88 99 ALA A O 1
ATOM 843 N N . ILE A 1 103 ? 3.638 29.681 71.181 1.00 14.54 100 ILE A N 1
ATOM 844 C CA . ILE A 1 103 ? 2.808 29.440 72.368 1.00 14.37 100 ILE A CA 1
ATOM 845 C C . ILE A 1 103 ? 3.621 28.818 73.489 1.00 15.04 100 ILE A C 1
ATOM 846 O O . ILE A 1 103 ? 3.478 29.179 74.669 1.00 14.90 100 ILE A O 1
ATOM 851 N N . SER A 1 104 ? 4.513 27.895 73.118 1.00 14.69 101 SER A N 1
ATOM 852 C CA . SER A 1 104 ? 5.341 27.218 74.109 1.00 14.83 101 SER A CA 1
ATOM 853 C C . SER A 1 104 ? 6.248 28.240 74.792 1.00 14.60 101 SER A C 1
ATOM 854 O O . SER A 1 104 ? 6.359 28.238 76.032 1.00 14.72 101 SER A O 1
ATOM 857 N N . LEU A 1 105 ? 6.881 29.148 74.063 1.00 14.28 102 LEU A N 1
ATOM 858 C CA . LEU A 1 105 ? 7.757 30.159 74.667 1.00 15.26 102 LEU A CA 1
ATOM 859 C C . LEU A 1 105 ? 6.894 31.111 75.538 1.00 16.10 102 LEU A C 1
ATOM 860 O O . LEU A 1 105 ? 7.324 31.500 76.628 1.00 17.03 102 LEU A O 1
ATOM 865 N N . LEU A 1 106 ? 5.729 31.535 75.027 1.00 16.24 103 LEU A N 1
ATOM 866 C CA . LEU A 1 106 ? 4.820 32.404 75.792 1.00 17.11 103 LEU A CA 1
ATOM 867 C C . LEU A 1 106 ? 4.476 31.777 77.131 1.00 16.86 103 LEU A C 1
ATOM 868 O O . LEU A 1 106 ? 4.449 32.459 78.173 1.00 17.37 103 LEU A O 1
ATOM 873 N N . ILE A 1 107 ? 4.189 30.491 77.134 1.00 16.31 104 ILE A N 1
ATOM 874 C CA . ILE A 1 107 ? 3.826 29.782 78.380 1.00 17.26 104 ILE A CA 1
ATOM 875 C C . ILE A 1 107 ? 4.991 29.815 79.334 1.00 17.43 104 ILE A C 1
ATOM 876 O O . ILE A 1 107 ? 4.821 30.109 80.579 1.00 16.79 104 ILE A O 1
ATOM 881 N N . ASN A 1 108 ? 6.177 29.471 78.901 1.00 18.33 105 ASN A N 1
ATOM 882 C CA . ASN A 1 108 ? 7.339 29.541 79.755 1.00 18.74 105 ASN A CA 1
ATOM 883 C C . ASN A 1 108 ? 7.592 30.929 80.342 1.00 19.45 105 ASN A C 1
ATOM 884 O O . ASN A 1 108 ? 7.965 31.035 81.560 1.00 19.82 105 ASN A O 1
ATOM 889 N N . GLU A 1 109 ? 7.387 31.985 79.564 1.00 20.06 106 GLU A N 1
ATOM 890 C CA . GLU A 1 109 ? 7.727 33.362 79.979 1.00 22.11 106 GLU A CA 1
ATOM 891 C C . GLU A 1 109 ? 6.626 34.056 80.790 1.00 23.51 106 GLU A C 1
ATOM 892 O O . GLU A 1 109 ? 6.943 34.897 81.642 1.00 23.71 106 GLU A O 1
ATOM 898 N N . LEU A 1 110 ? 5.367 33.701 80.537 1.00 21.88 107 LEU A N 1
ATOM 899 C CA . LEU A 1 110 ? 4.209 34.361 81.168 1.00 22.65 107 LEU A CA 1
ATOM 900 C C . LEU A 1 110 ? 3.720 33.692 82.415 1.00 23.84 107 LEU A C 1
ATOM 901 O O . LEU A 1 110 ? 2.891 34.274 83.147 1.00 25.57 107 LEU A O 1
ATOM 906 N N . THR A 1 111 ? 4.233 32.515 82.725 1.00 22.72 108 THR A N 1
ATOM 907 C CA . THR A 1 111 ? 3.773 31.698 83.844 1.00 23.78 108 THR A CA 1
ATOM 908 C C . THR A 1 111 ? 4.968 31.062 84.519 1.00 24.58 108 THR A C 1
ATOM 909 O O . THR A 1 111 ? 6.100 31.086 83.968 1.00 25.64 108 THR A O 1
ATOM 913 N N . LYS A 1 112 ? 4.736 30.496 85.691 1.00 25.60 109 LYS A N 1
ATOM 914 C CA . LYS A 1 112 ? 5.764 29.705 86.404 1.00 27.06 109 LYS A CA 1
ATOM 915 C C . LYS A 1 112 ? 5.299 28.264 86.418 1.00 26.26 109 LYS A C 1
ATOM 916 O O . LYS A 1 112 ? 4.101 27.972 86.188 1.00 24.99 109 LYS A O 1
ATOM 922 N N . ALA A 1 113 ? 6.241 27.377 86.709 1.00 27.05 110 ALA A N 1
ATOM 923 C CA . ALA A 1 113 ? 5.964 25.952 86.863 1.00 26.86 110 ALA A CA 1
ATOM 924 C C . ALA A 1 113 ? 4.720 25.671 87.684 1.00 28.02 110 ALA A C 1
ATOM 925 O O . ALA A 1 113 ? 4.509 26.317 88.694 1.00 27.87 110 ALA A O 1
ATOM 927 N N . ASN A 1 114 ? 3.910 24.731 87.211 1.00 26.62 111 ASN A N 1
ATOM 928 C CA . ASN A 1 114 ? 2.623 24.341 87.839 1.00 29.08 111 ASN A CA 1
ATOM 929 C C . ASN A 1 114 ? 1.508 25.413 87.884 1.00 27.28 111 ASN A C 1
ATOM 930 O O . ASN A 1 114 ? 0.454 25.173 88.456 1.00 29.20 111 ASN A O 1
ATOM 935 N N . ASP A 1 115 ? 1.679 26.560 87.235 1.00 27.14 112 ASP A N 1
ATOM 936 C CA . ASP A 1 115 ? 0.576 27.517 87.039 1.00 25.75 112 ASP A CA 1
ATOM 937 C C . ASP A 1 115 ? -0.460 26.844 86.140 1.00 26.39 112 ASP A C 1
ATOM 938 O O . ASP A 1 115 ? -0.116 25.987 85.277 1.00 23.84 112 ASP A O 1
ATOM 943 N N . LYS A 1 116 ? -1.712 27.243 86.355 1.00 26.01 113 LYS A N 1
ATOM 944 C CA . LYS A 1 116 ? -2.850 26.711 85.604 1.00 24.27 113 LYS A CA 1
ATOM 945 C C . LYS A 1 116 ? -3.107 27.492 84.302 1.00 21.40 113 LYS A C 1
ATOM 946 O O . LYS A 1 116 ? -3.028 28.716 84.302 1.00 20.48 113 LYS A O 1
ATOM 952 N N . ILE A 1 117 ? -3.378 26.748 83.218 1.00 20.31 114 ILE A N 1
ATOM 953 C CA . ILE A 1 117 ? -3.648 27.251 81.875 1.00 19.92 114 ILE A CA 1
ATOM 954 C C . ILE A 1 117 ? -4.873 26.484 81.395 1.00 18.70 114 ILE A C 1
ATOM 955 O O . ILE A 1 117 ? -4.924 25.237 81.476 1.00 18.41 114 ILE A O 1
ATOM 960 N N . MET A 1 118 ? -5.831 27.238 80.858 1.00 18.74 115 MET A N 1
ATOM 961 C CA . MET A 1 118 ? -7.105 26.707 80.475 1.00 18.42 115 MET A CA 1
ATOM 962 C C . MET A 1 118 ? -7.227 26.592 78.976 1.00 17.46 115 MET A C 1
ATOM 963 O O . MET A 1 118 ? -6.790 27.508 78.228 1.00 16.92 115 MET A O 1
ATOM 968 N N . ILE A 1 119 ? -7.762 25.437 78.556 1.00 17.59 116 ILE A N 1
ATOM 969 C CA . ILE A 1 119 ? -8.128 25.211 77.111 1.00 16.01 116 ILE A CA 1
ATOM 970 C C . ILE A 1 119 ? -9.554 24.690 77.006 1.00 16.77 116 ILE A C 1
ATOM 971 O O . ILE A 1 119 ? -10.165 24.333 78.049 1.00 16.28 116 ILE A O 1
ATOM 976 N N . GLN A 1 120 ? -10.174 24.689 75.823 1.00 15.64 117 GLN A N 1
ATOM 977 C CA . GLN A 1 120 ? -11.506 24.111 75.593 1.00 16.62 117 GLN A CA 1
ATOM 978 C C . GLN A 1 120 ? -11.425 22.917 74.653 1.00 17.65 117 GLN A C 1
ATOM 979 O O . GLN A 1 120 ? -11.031 23.061 73.477 1.00 18.61 117 GLN A O 1
ATOM 985 N N . GLU A 1 121 ? -11.765 21.752 75.123 1.00 16.06 118 GLU A N 1
ATOM 986 C CA . GLU A 1 121 ? -11.763 20.517 74.322 1.00 17.18 118 GLU A CA 1
ATOM 987 C C . GLU A 1 121 ? -13.164 20.156 73.837 1.00 16.64 118 GLU A C 1
ATOM 988 O O . GLU A 1 121 ? -14.155 20.509 74.447 1.00 16.82 118 GLU A O 1
ATOM 994 N N . PRO A 1 122 ? -13.281 19.433 72.718 1.00 14.97 119 PRO A N 1
ATOM 995 C CA . PRO A 1 122 ? -12.157 18.864 71.952 1.00 15.14 119 PRO A CA 1
ATOM 996 C C . PRO A 1 122 ? -11.427 19.940 71.181 1.00 14.91 119 PRO A C 1
ATOM 997 O O . PRO A 1 122 ? -12.085 20.824 70.579 1.00 15.69 119 PRO A O 1
ATOM 1001 N N . VAL A 1 123 ? -10.099 19.884 71.112 1.00 14.44 120 VAL A N 1
ATOM 1002 C CA . VAL A 1 123 ? -9.328 20.872 70.414 1.00 14.76 120 VAL A CA 1
ATOM 1003 C C . VAL A 1 123 ? -8.027 20.229 69.942 1.00 15.18 120 VAL A C 1
ATOM 1004 O O . VAL A 1 123 ? -7.575 19.240 70.504 1.00 15.75 120 VAL A O 1
ATOM 1008 N N . TYR A 1 124 ? -7.455 20.864 68.931 1.00 14.46 121 TYR A N 1
ATOM 1009 C CA . TYR A 1 124 ? -6.092 20.645 68.364 1.00 15.80 121 TYR A CA 1
ATOM 1010 C C . TYR A 1 124 ? -5.175 20.131 69.477 1.00 16.66 121 TYR A C 1
ATOM 1011 O O . TYR A 1 124 ? -5.017 20.803 70.504 1.00 15.95 121 TYR A O 1
ATOM 1020 N N . SER A 1 125 ? -4.622 18.930 69.301 1.00 16.65 122 SER A N 1
ATOM 1021 C CA . SER A 1 125 ? -4.051 18.223 70.460 1.00 18.09 122 SER A CA 1
ATOM 1022 C C . SER A 1 125 ? -2.806 18.899 71.007 1.00 17.64 122 SER A C 1
ATOM 1023 O O . SER A 1 125 ? -2.526 18.750 72.188 1.00 16.88 122 SER A O 1
ATOM 1026 N N . PRO A 1 126 ? -2.036 19.622 70.193 1.00 16.23 123 PRO A N 1
ATOM 1027 C CA . PRO A 1 126 ? -0.879 20.309 70.776 1.00 17.23 123 PRO A CA 1
ATOM 1028 C C . PRO A 1 126 ? -1.215 21.322 71.832 1.00 16.97 123 PRO A C 1
ATOM 1029 O O . PRO A 1 126 ? -0.322 21.663 72.636 1.00 18.48 123 PRO A O 1
ATOM 1033 N N . PHE A 1 127 ? -2.451 21.814 71.875 1.00 18.23 124 PHE A N 1
ATOM 1034 C CA . PHE A 1 127 ? -2.896 22.703 72.994 1.00 18.49 124 PHE A CA 1
ATOM 1035 C C . PHE A 1 127 ? -2.734 22.027 74.379 1.00 19.75 124 PHE A C 1
ATOM 1036 O O . PHE A 1 127 ? -2.335 22.668 75.360 1.00 20.80 124 PHE A O 1
ATOM 1044 N N . ASN A 1 128 ? -3.103 20.772 74.447 1.00 17.82 125 ASN A N 1
ATOM 1045 C CA . ASN A 1 128 ? -2.993 19.970 75.636 1.00 18.84 125 ASN A CA 1
ATOM 1046 C C . ASN A 1 128 ? -1.513 19.683 75.939 1.00 18.32 125 ASN A C 1
ATOM 1047 O O . ASN A 1 128 ? -1.011 19.955 77.044 1.00 19.12 125 ASN A O 1
ATOM 1052 N N . SER A 1 129 ? -0.798 19.136 74.971 1.00 19.17 126 SER A N 1
ATOM 1053 C CA . SER A 1 129 ? 0.558 18.742 75.223 1.00 19.92 126 SER A CA 1
ATOM 1054 C C . SER A 1 129 ? 1.484 19.905 75.489 1.00 19.08 126 SER A C 1
ATOM 1055 O O . SER A 1 129 ? 2.452 19.755 76.242 1.00 19.94 126 SER A O 1
ATOM 1058 N N . VAL A 1 130 ? 1.261 21.065 74.863 1.00 17.36 127 VAL A N 1
ATOM 1059 C CA . VAL A 1 130 ? 2.188 22.175 75.067 1.00 17.72 127 VAL A CA 1
ATOM 1060 C C . VAL A 1 130 ? 2.141 22.663 76.515 1.00 17.80 127 VAL A C 1
ATOM 1061 O O . VAL A 1 130 ? 3.165 23.043 77.073 1.00 18.50 127 VAL A O 1
ATOM 1065 N N . VAL A 1 131 ? 0.990 22.537 77.163 1.00 17.58 128 VAL A N 1
ATOM 1066 C CA . VAL A 1 131 ? 0.884 22.950 78.552 1.00 18.10 128 VAL A CA 1
ATOM 1067 C C . VAL A 1 131 ? 1.627 21.957 79.468 1.00 18.43 128 VAL A C 1
ATOM 1068 O O . VAL A 1 131 ? 2.453 22.349 80.330 1.00 18.87 128 VAL A O 1
ATOM 1072 N N . LYS A 1 132 ? 1.378 20.681 79.208 1.00 18.60 129 LYS A N 1
ATOM 1073 C CA . LYS A 1 132 ? 1.970 19.583 79.964 1.00 20.03 129 LYS A CA 1
ATOM 1074 C C . LYS A 1 132 ? 3.485 19.479 79.778 1.00 19.58 129 LYS A C 1
ATOM 1075 O O . LYS A 1 132 ? 4.247 19.224 80.753 1.00 20.75 129 LYS A O 1
ATOM 1081 N N . ASN A 1 133 ? 3.943 19.661 78.538 1.00 18.45 130 ASN A N 1
ATOM 1082 C CA . ASN A 1 133 ? 5.353 19.520 78.239 1.00 18.68 130 ASN A CA 1
ATOM 1083 C C . ASN A 1 133 ? 6.168 20.712 78.762 1.00 19.02 130 ASN A C 1
ATOM 1084 O O . ASN A 1 133 ? 7.404 20.639 78.863 1.00 19.50 130 ASN A O 1
ATOM 1089 N N . ASN A 1 134 ? 5.474 21.782 79.130 1.00 19.03 131 ASN A N 1
ATOM 1090 C CA . ASN A 1 134 ? 6.059 22.882 79.904 1.00 19.07 131 ASN A CA 1
ATOM 1091 C C . ASN A 1 134 ? 5.845 22.828 81.417 1.00 20.77 131 ASN A C 1
ATOM 1092 O O . ASN A 1 134 ? 6.147 23.810 82.050 1.00 21.88 131 ASN A O 1
ATOM 1097 N N . ASN A 1 135 ? 5.361 21.710 81.940 1.00 21.88 132 ASN A N 1
ATOM 1098 C CA . ASN A 1 135 ? 5.164 21.509 83.381 1.00 23.74 132 ASN A CA 1
ATOM 1099 C C . ASN A 1 135 ? 4.290 22.602 83.968 1.00 24.29 132 ASN A C 1
ATOM 1100 O O . ASN A 1 135 ? 4.519 23.103 85.086 1.00 23.80 132 ASN A O 1
ATOM 1105 N N . ARG A 1 136 ? 3.254 22.959 83.231 1.00 22.19 133 ARG A N 1
ATOM 1106 C CA . ARG A 1 136 ? 2.168 23.731 83.770 1.00 21.90 133 ARG A CA 1
ATOM 1107 C C . ARG A 1 136 ? 0.990 22.788 83.931 1.00 22.28 133 ARG A C 1
ATOM 1108 O O . ARG A 1 136 ? 0.968 21.651 83.396 1.00 23.02 133 ARG A O 1
ATOM 1116 N N . GLU A 1 137 ? -0.001 23.239 84.685 1.00 24.13 134 GLU A N 1
ATOM 1117 C CA . GLU A 1 137 ? -1.183 22.434 85.008 1.00 25.20 134 GLU A CA 1
ATOM 1118 C C . GLU A 1 137 ? -2.307 22.764 84.024 1.00 24.05 134 GLU A C 1
ATOM 1119 O O . GLU A 1 137 ? -2.731 23.892 83.937 1.00 23.92 134 GLU A O 1
ATOM 1125 N N . LEU A 1 138 ? -2.777 21.754 83.321 1.00 23.57 135 LEU A N 1
ATOM 1126 C CA . LEU A 1 138 ? -3.805 21.939 82.283 1.00 21.36 135 LEU A CA 1
ATOM 1127 C C . LEU A 1 138 ? -5.174 21.909 82.907 1.00 22.37 135 LEU A C 1
ATOM 1128 O O . LEU A 1 138 ? -5.521 20.935 83.605 1.00 24.33 135 LEU A O 1
ATOM 1133 N N . ILE A 1 139 ? -5.965 22.949 82.673 1.00 21.01 136 ILE A N 1
ATOM 1134 C CA . ILE A 1 139 ? -7.387 22.982 83.125 1.00 21.75 136 ILE A CA 1
ATOM 1135 C C . ILE A 1 139 ? -8.206 22.953 81.833 1.00 21.91 136 ILE A C 1
ATOM 1136 O O . ILE A 1 139 ? -7.875 23.675 80.889 1.00 21.86 136 ILE A O 1
ATOM 1141 N N . ILE A 1 140 ? -9.170 22.038 81.750 1.00 21.40 137 ILE A N 1
ATOM 1142 C CA . ILE A 1 140 ? -9.975 21.891 80.514 1.00 19.58 137 ILE A CA 1
ATOM 1143 C C . ILE A 1 140 ? -11.414 22.298 80.857 1.00 20.28 137 ILE A C 1
ATOM 1144 O O . ILE A 1 140 ? -12.014 21.752 81.802 1.00 20.75 137 ILE A O 1
ATOM 1149 N N . SER A 1 141 ? -11.948 23.273 80.109 1.00 20.08 138 SER A N 1
ATOM 1150 C CA . SER A 1 141 ? -13.343 23.592 80.092 1.00 20.43 138 SER A CA 1
ATOM 1151 C C . SER A 1 141 ? -13.986 23.088 78.827 1.00 19.66 138 SER A C 1
ATOM 1152 O O . SER A 1 141 ? -13.840 23.738 77.796 1.00 19.47 138 SER A O 1
ATOM 1155 N N . PRO A 1 142 ? -14.592 21.905 78.855 1.00 20.01 139 PRO A N 1
ATOM 1156 C CA . PRO A 1 142 ? -15.045 21.349 77.556 1.00 19.73 139 PRO A CA 1
ATOM 1157 C C . PRO A 1 142 ? -16.081 22.261 76.905 1.00 18.95 139 PRO A C 1
ATOM 1158 O O . PRO A 1 142 ? -16.894 22.908 77.565 1.00 19.67 139 PRO A O 1
ATOM 1162 N N . LEU A 1 143 ? -16.002 22.377 75.586 1.00 17.70 140 LEU A N 1
ATOM 1163 C CA . LEU A 1 143 ? -17.132 22.987 74.866 1.00 17.08 140 LEU A CA 1
ATOM 1164 C C . LEU A 1 143 ? -18.423 22.236 75.211 1.00 18.27 140 LEU A C 1
ATOM 1165 O O . LEU A 1 143 ? -18.410 21.055 75.546 1.00 18.28 140 LEU A O 1
ATOM 1170 N N . GLN A 1 144 ? -19.551 22.944 75.165 1.00 18.65 141 GLN A N 1
ATOM 1171 C CA . GLN A 1 144 ? -20.876 22.330 75.374 1.00 19.21 141 GLN A CA 1
ATOM 1172 C C . GLN A 1 144 ? -21.400 21.936 73.987 1.00 18.52 141 GLN A C 1
ATOM 1173 O O . GLN A 1 144 ? -21.540 22.808 73.102 1.00 16.61 141 GLN A O 1
ATOM 1179 N N . LYS A 1 145 ? -21.698 20.657 73.801 1.00 18.50 142 LYS A N 1
ATOM 1180 C CA . LYS A 1 145 ? -22.437 20.198 72.640 1.00 18.44 142 LYS A CA 1
ATOM 1181 C C . LYS A 1 145 ? -23.914 20.311 72.963 1.00 17.42 142 LYS A C 1
ATOM 1182 O O . LYS A 1 145 ? -24.394 19.640 73.893 1.00 18.77 142 LYS A O 1
ATOM 1188 N N . LEU A 1 146 ? -24.624 21.178 72.269 1.00 16.62 143 LEU A N 1
ATOM 1189 C CA . LEU A 1 146 ? -26.037 21.421 72.510 1.00 17.85 143 LEU A CA 1
ATOM 1190 C C . LEU A 1 146 ? -26.863 20.278 71.933 1.00 19.46 143 LEU A C 1
ATOM 1191 O O . LEU A 1 146 ? -26.385 19.505 71.138 1.00 18.73 143 LEU A O 1
ATOM 1196 N N . GLU A 1 147 ? -28.081 20.154 72.427 1.00 21.25 144 GLU A N 1
ATOM 1197 C CA . GLU A 1 147 ? -28.974 19.130 71.929 1.00 24.50 144 GLU A CA 1
ATOM 1198 C C . GLU A 1 147 ? -29.329 19.334 70.470 1.00 24.31 144 GLU A C 1
ATOM 1199 O O . GLU A 1 147 ? -29.861 18.420 69.839 1.00 26.33 144 GLU A O 1
ATOM 1205 N N . ASN A 1 148 ? -29.064 20.515 69.914 1.00 25.47 145 ASN A N 1
ATOM 1206 C CA . ASN A 1 148 ? -29.187 20.692 68.468 1.00 26.88 145 ASN A CA 1
ATOM 1207 C C . ASN A 1 148 ? -27.983 20.254 67.650 1.00 26.61 145 ASN A C 1
ATOM 1208 O O . ASN A 1 148 ? -28.020 20.373 66.434 1.00 30.94 145 ASN A O 1
ATOM 1213 N N . GLY A 1 149 ? -26.920 19.737 68.285 1.00 25.12 146 GLY A N 1
ATOM 1214 C CA . GLY A 1 149 ? -25.739 19.249 67.622 1.00 25.04 146 GLY A CA 1
ATOM 1215 C C . GLY A 1 149 ? -24.602 20.242 67.439 1.00 23.72 146 GLY A C 1
ATOM 1216 O O . GLY A 1 149 ? -23.478 19.853 67.077 1.00 25.68 146 GLY A O 1
ATOM 1217 N N . ASN A 1 150 ? -24.847 21.485 67.832 1.00 20.45 147 ASN A N 1
ATOM 1218 C CA . ASN A 1 150 ? -23.855 22.573 67.651 1.00 18.91 147 ASN A CA 1
ATOM 1219 C C . ASN A 1 150 ? -23.006 22.727 68.875 1.00 17.44 147 ASN A C 1
ATOM 1220 O O . ASN A 1 150 ? -23.470 22.334 69.956 1.00 18.21 147 ASN A O 1
ATOM 1228 N N . TYR A 1 151 ? -21.798 23.276 68.732 1.00 15.40 148 TYR A N 1
ATOM 1229 C CA . TYR A 1 151 ? -20.954 23.545 69.881 1.00 15.01 148 TYR A CA 1
ATOM 1230 C C . TYR A 1 151 ? -20.974 25.018 70.272 1.00 14.71 148 TYR A C 1
ATOM 1231 O O . TYR A 1 151 ? -20.930 25.915 69.449 1.00 14.73 148 TYR A O 1
ATOM 1240 N N . ILE A 1 152 ? -20.963 25.267 71.578 1.00 14.32 149 ILE A N 1
ATOM 1241 C CA . ILE A 1 152 ? -20.744 26.592 72.145 1.00 15.32 149 ILE A CA 1
ATOM 1242 C C . ILE A 1 152 ? -19.748 26.492 73.302 1.00 15.16 149 ILE A C 1
ATOM 1243 O O . ILE A 1 152 ? -19.456 25.411 73.800 1.00 16.24 149 ILE A O 1
ATOM 1248 N N . MET A 1 153 ? -19.208 27.629 73.653 1.00 15.32 150 MET A N 1
ATOM 1249 C CA . MET A 1 153 ? -18.465 27.722 74.946 1.00 17.40 150 MET A CA 1
ATOM 1250 C C . MET A 1 153 ? -19.323 27.473 76.176 1.00 18.83 150 MET A C 1
ATOM 1251 O O . MET A 1 153 ? -20.508 27.872 76.251 1.00 18.51 150 MET A O 1
ATOM 1256 N N . ASP A 1 154 ? -18.737 26.784 77.170 1.00 18.82 151 ASP A N 1
ATOM 1257 C CA . ASP A 1 154 ? -19.436 26.565 78.417 1.00 20.83 151 ASP A CA 1
ATOM 1258 C C . ASP A 1 154 ? -19.002 27.635 79.428 1.00 21.84 151 ASP A C 1
ATOM 1259 O O . ASP A 1 154 ? -18.085 27.434 80.207 1.00 22.85 151 ASP A O 1
ATOM 1264 N N . TYR A 1 155 ? -19.683 28.775 79.385 1.00 21.58 152 TYR A N 1
ATOM 1265 C CA . TYR A 1 155 ? -19.238 29.954 80.100 1.00 22.06 152 TYR A CA 1
ATOM 1266 C C . TYR A 1 155 ? -19.321 29.741 81.599 1.00 24.42 152 TYR A C 1
ATOM 1267 O O . TYR A 1 155 ? -18.448 30.248 82.321 1.00 24.61 152 TYR A O 1
ATOM 1276 N N . GLU A 1 156 ? -20.364 29.038 82.078 1.00 26.57 153 GLU A N 1
ATOM 1277 C CA . GLU A 1 156 ? -20.486 28.675 83.482 1.00 29.62 153 GLU A CA 1
ATOM 1278 C C . GLU A 1 156 ? -19.303 27.808 83.897 1.00 28.51 153 GLU A C 1
ATOM 1279 O O . GLU A 1 156 ? -18.748 28.004 84.974 1.00 30.08 153 GLU A O 1
ATOM 1285 N N . ASP A 1 157 ? -18.930 26.835 83.066 1.00 26.32 154 ASP A N 1
ATOM 1286 C CA . ASP A 1 157 ? -17.830 25.928 83.417 1.00 26.26 154 ASP A CA 1
ATOM 1287 C C . ASP A 1 157 ? -16.503 26.677 83.506 1.00 26.03 154 ASP A C 1
ATOM 1288 O O . ASP A 1 157 ? -15.711 26.439 84.448 1.00 23.66 154 ASP A O 1
ATOM 1293 N N . ILE A 1 158 ? -16.283 27.599 82.559 1.00 24.49 155 ILE A N 1
ATOM 1294 C CA . ILE A 1 158 ? -15.079 28.452 82.522 1.00 24.95 155 ILE A CA 1
ATOM 1295 C C . ILE A 1 158 ? -14.994 29.239 83.829 1.00 27.79 155 ILE A C 1
ATOM 1296 O O . ILE A 1 158 ? -13.972 29.198 84.539 1.00 29.32 155 ILE A O 1
ATOM 1301 N N . GLU A 1 159 ? -16.089 29.919 84.171 1.00 28.14 156 GLU A N 1
ATOM 1302 C CA . GLU A 1 159 ? -16.185 30.645 85.459 1.00 30.45 156 GLU A CA 1
ATOM 1303 C C . GLU A 1 159 ? -15.892 29.762 86.664 1.00 30.35 156 GLU A C 1
ATOM 1304 O O . GLU A 1 159 ? -15.141 30.175 87.601 1.00 30.23 156 GLU A O 1
ATOM 1310 N N . ASN A 1 160 ? -16.444 28.555 86.650 1.00 29.58 157 ASN A N 1
ATOM 1311 C CA A ASN A 1 160 ? -16.314 27.626 87.775 0.50 31.68 157 ASN A CA 1
ATOM 1312 C CA B ASN A 1 160 ? -16.317 27.625 87.789 0.50 31.68 157 ASN A CA 1
ATOM 1313 C C . ASN A 1 160 ? -14.868 27.144 87.980 1.00 32.01 157 ASN A C 1
ATOM 1314 O O . ASN A 1 160 ? -14.465 26.772 89.069 1.00 32.19 157 ASN A O 1
ATOM 1322 N N . LYS A 1 161 ? -14.099 27.135 86.897 1.00 29.20 158 LYS A N 1
ATOM 1323 C CA . LYS A 1 161 ? -12.737 26.599 86.899 1.00 30.74 158 LYS A CA 1
ATOM 1324 C C . LYS A 1 161 ? -11.652 27.677 86.786 1.00 30.90 158 LYS A C 1
ATOM 1325 O O . LYS A 1 161 ? -10.473 27.327 86.708 1.00 31.38 158 LYS A O 1
ATOM 1331 N N . ILE A 1 162 ? -12.031 28.961 86.827 1.00 31.87 159 ILE A N 1
ATOM 1332 C CA . ILE A 1 162 ? -11.123 30.089 86.528 1.00 32.01 159 ILE A CA 1
ATOM 1333 C C . ILE A 1 162 ? -10.117 30.407 87.635 1.00 32.88 159 ILE A C 1
ATOM 1334 O O . ILE A 1 162 ? -9.051 30.986 87.350 1.00 32.13 159 ILE A O 1
ATOM 1339 N N . LYS A 1 163 ? -10.438 30.062 88.875 1.00 33.15 160 LYS A N 1
ATOM 1340 C CA . LYS A 1 163 ? -9.578 30.552 89.974 1.00 33.65 160 LYS A CA 1
ATOM 1341 C C . LYS A 1 163 ? -8.102 30.149 89.783 1.00 31.43 160 LYS A C 1
ATOM 1342 O O . LYS A 1 163 ? -7.749 28.943 89.705 1.00 30.19 160 LYS A O 1
ATOM 1348 N N . ASP A 1 164 ? -7.255 31.177 89.842 1.00 31.97 161 ASP A N 1
ATOM 1349 C CA . ASP A 1 164 ? -5.782 31.071 89.688 1.00 31.36 161 ASP A CA 1
ATOM 1350 C C . ASP A 1 164 ? -5.291 30.672 88.286 1.00 28.31 161 ASP A C 1
ATOM 1351 O O . ASP A 1 164 ? -4.120 30.462 88.144 1.00 26.86 161 ASP A O 1
ATOM 1356 N N . VAL A 1 165 ? -6.167 30.556 87.276 1.00 26.51 162 VAL A N 1
ATOM 1357 C CA . VAL A 1 165 ? -5.722 30.361 85.918 1.00 24.69 162 VAL A CA 1
ATOM 1358 C C . VAL A 1 165 ? -4.972 31.615 85.517 1.00 23.85 162 VAL A C 1
ATOM 1359 O O . VAL A 1 165 ? -5.414 32.754 85.773 1.00 24.41 162 VAL A O 1
ATOM 1363 N N . LYS A 1 166 ? -3.848 31.424 84.814 1.00 23.58 163 LYS A N 1
ATOM 1364 C CA . LYS A 1 166 ? -3.040 32.534 84.406 1.00 23.80 163 LYS A CA 1
ATOM 1365 C C . LYS A 1 166 ? -3.264 32.888 82.968 1.00 21.59 163 LYS A C 1
ATOM 1366 O O . LYS A 1 166 ? -3.165 34.040 82.587 1.00 23.17 163 LYS A O 1
ATOM 1372 N N . LEU A 1 167 ? -3.556 31.864 82.187 1.00 21.37 164 LEU A N 1
ATOM 1373 C CA . LEU A 1 167 ? -3.647 32.001 80.705 1.00 19.79 164 LEU A CA 1
ATOM 1374 C C . LEU A 1 167 ? -4.794 31.162 80.198 1.00 19.03 164 LEU A C 1
ATOM 1375 O O . LEU A 1 167 ? -5.081 30.092 80.752 1.00 19.08 164 LEU A O 1
ATOM 1380 N N . PHE A 1 168 ? -5.396 31.636 79.096 1.00 17.95 165 PHE A N 1
ATOM 1381 C CA . PHE A 1 168 ? -6.439 30.935 78.390 1.00 17.45 165 PHE A CA 1
ATOM 1382 C C . PHE A 1 168 ? -6.012 30.808 76.959 1.00 16.71 165 PHE A C 1
ATOM 1383 O O . PHE A 1 168 ? -5.684 31.857 76.333 1.00 15.66 165 PHE A O 1
ATOM 1391 N N . ILE A 1 169 ? -5.994 29.569 76.458 1.00 16.38 166 ILE A N 1
ATOM 1392 C CA . ILE A 1 169 ? -5.591 29.401 75.064 1.00 15.91 166 ILE A CA 1
ATOM 1393 C C . ILE A 1 169 ? -6.877 29.145 74.246 1.00 16.53 166 ILE A C 1
ATOM 1394 O O . ILE A 1 169 ? -7.563 28.131 74.473 1.00 16.67 166 ILE A O 1
ATOM 1399 N N . LEU A 1 170 ? -7.180 30.073 73.336 1.00 15.36 167 LEU A N 1
ATOM 1400 C CA . LEU A 1 170 ? -8.416 30.094 72.610 1.00 15.07 167 LEU A CA 1
ATOM 1401 C C . LEU A 1 170 ? -8.038 29.652 71.177 1.00 14.60 167 LEU A C 1
ATOM 1402 O O . LEU A 1 170 ? -6.971 30.059 70.598 1.00 15.90 167 LEU A O 1
ATOM 1407 N N . CYS A 1 171 ? -8.862 28.777 70.568 1.00 14.53 168 CYS A N 1
ATOM 1408 C CA . CYS A 1 171 ? -8.738 28.447 69.161 1.00 13.82 168 CYS A CA 1
ATOM 1409 C C . CYS A 1 171 ? -9.856 29.112 68.369 1.00 13.16 168 CYS A C 1
ATOM 1410 O O . CYS A 1 171 ? -11.010 28.835 68.632 1.00 13.44 168 CYS A O 1
ATOM 1413 N N . ASN A 1 172 ? -9.507 29.979 67.394 1.00 13.99 169 ASN A N 1
ATOM 1414 C CA . ASN A 1 172 ? -10.487 30.810 66.664 1.00 15.00 169 ASN A CA 1
ATOM 1415 C C . ASN A 1 172 ? -10.058 31.070 65.263 1.00 14.54 169 ASN A C 1
ATOM 1416 O O . ASN A 1 172 ? -9.235 31.909 65.074 1.00 14.06 169 ASN A O 1
ATOM 1421 N N . PRO A 1 173 ? -10.657 30.367 64.288 1.00 13.09 170 PRO A N 1
ATOM 1422 C CA . PRO A 1 173 ? -11.673 29.322 64.401 1.00 13.27 170 PRO A CA 1
ATOM 1423 C C . PRO A 1 173 ? -11.220 28.079 65.176 1.00 12.90 170 PRO A C 1
ATOM 1424 O O . PRO A 1 173 ? -10.010 27.785 65.238 1.00 13.30 170 PRO A O 1
ATOM 1428 N N . HIS A 1 174 ? -12.169 27.323 65.724 1.00 13.17 171 HIS A N 1
ATOM 1429 C CA . HIS A 1 174 ? -11.885 26.233 66.606 1.00 12.49 171 HIS A CA 1
ATOM 1430 C C . HIS A 1 174 ? -11.801 24.923 65.801 1.00 12.98 171 HIS A C 1
ATOM 1431 O O . HIS A 1 174 ? -12.836 24.390 65.344 1.00 14.61 171 HIS A O 1
ATOM 1438 N N . ASN A 1 175 ? -10.592 24.371 65.757 1.00 11.81 172 ASN A N 1
ATOM 1439 C CA . ASN A 1 175 ? -10.310 23.034 65.209 1.00 12.61 172 ASN A CA 1
ATOM 1440 C C . ASN A 1 175 ? -10.405 22.025 66.350 1.00 12.77 172 ASN A C 1
ATOM 1441 O O . ASN A 1 175 ? -9.703 22.188 67.353 1.00 13.38 172 ASN A O 1
ATOM 1446 N N . PRO A 1 176 ? -11.275 20.995 66.276 1.00 13.75 173 PRO A N 1
ATOM 1447 C CA . PRO A 1 176 ? -11.801 20.425 65.026 1.00 13.60 173 PRO A CA 1
ATOM 1448 C C . PRO A 1 176 ? -13.267 20.678 64.756 1.00 13.54 173 PRO A C 1
ATOM 1449 O O . PRO A 1 176 ? -13.792 20.187 63.693 1.00 13.94 173 PRO A O 1
ATOM 1453 N N . VAL A 1 177 ? -13.974 21.332 65.657 1.00 14.00 174 VAL A N 1
ATOM 1454 C CA . VAL A 1 177 ? -15.429 21.413 65.545 1.00 14.05 174 VAL A CA 1
ATOM 1455 C C . VAL A 1 177 ? -15.941 22.389 64.474 1.00 14.20 174 VAL A C 1
ATOM 1456 O O . VAL A 1 177 ? -17.128 22.356 64.144 1.00 15.68 174 VAL A O 1
ATOM 1460 N N . GLY A 1 178 ? -15.072 23.261 64.025 1.00 12.93 175 GLY A N 1
ATOM 1461 C CA . GLY A 1 178 ? -15.361 24.169 62.873 1.00 13.44 175 GLY A CA 1
ATOM 1462 C C . GLY A 1 178 ? -16.076 25.447 63.208 1.00 14.60 175 GLY A C 1
ATOM 1463 O O . GLY A 1 178 ? -16.613 26.096 62.359 1.00 16.00 175 GLY A O 1
ATOM 1464 N N . ARG A 1 179 ? -16.088 25.820 64.501 1.00 13.20 176 ARG A N 1
ATOM 1465 C CA . ARG A 1 179 ? -16.775 27.051 64.987 1.00 13.89 176 ARG A CA 1
ATOM 1466 C C . ARG A 1 179 ? -15.979 28.323 64.621 1.00 13.77 176 ARG A C 1
ATOM 1467 O O . ARG A 1 179 ? -14.794 28.419 64.930 1.00 13.82 176 ARG A O 1
ATOM 1475 N N . VAL A 1 180 ? -16.664 29.291 64.032 1.00 13.59 177 VAL A N 1
ATOM 1476 C CA . VAL A 1 180 ? -16.203 30.640 63.856 1.00 13.76 177 VAL A CA 1
ATOM 1477 C C . VAL A 1 180 ? -16.944 31.452 64.945 1.00 14.65 177 VAL A C 1
ATOM 1478 O O . VAL A 1 180 ? -18.132 31.718 64.824 1.00 14.79 177 VAL A O 1
ATOM 1482 N N . TRP A 1 181 ? -16.281 31.760 66.047 1.00 13.67 178 TRP A N 1
ATOM 1483 C CA . TRP A 1 181 ? -16.971 32.408 67.151 1.00 14.26 178 TRP A CA 1
ATOM 1484 C C . TRP A 1 181 ? -17.509 33.766 66.718 1.00 13.96 178 TRP A C 1
ATOM 1485 O O . TRP A 1 181 ? -16.824 34.531 66.006 1.00 15.24 178 TRP A O 1
ATOM 1496 N N . THR A 1 182 ? -18.719 34.111 67.193 1.00 14.93 179 THR A N 1
ATOM 1497 C CA . THR A 1 182 ? -19.262 35.432 66.899 1.00 15.00 179 THR A CA 1
ATOM 1498 C C . THR A 1 182 ? -18.660 36.475 67.861 1.00 16.00 179 THR A C 1
ATOM 1499 O O . THR A 1 182 ? -18.048 36.135 68.886 1.00 14.98 179 THR A O 1
ATOM 1503 N N . LYS A 1 183 ? -18.755 37.727 67.473 1.00 17.03 180 LYS A N 1
ATOM 1504 C CA . LYS A 1 183 ? -18.260 38.810 68.328 1.00 19.14 180 LYS A CA 1
ATOM 1505 C C . LYS A 1 183 ? -18.853 38.700 69.688 1.00 19.52 180 LYS A C 1
ATOM 1506 O O . LYS A 1 183 ? -18.141 38.829 70.682 1.00 20.25 180 LYS A O 1
ATOM 1512 N N . ASP A 1 184 ? -20.155 38.455 69.768 1.00 19.14 181 ASP A N 1
ATOM 1513 C CA . ASP A 1 184 ? -20.760 38.344 71.097 1.00 19.49 181 ASP A CA 1
ATOM 1514 C C . ASP A 1 184 ? -20.265 37.149 71.917 1.00 18.16 181 ASP A C 1
ATOM 1515 O O . ASP A 1 184 ? -20.124 37.213 73.175 1.00 17.15 181 ASP A O 1
ATOM 1520 N N . GLU A 1 185 ? -19.946 36.044 71.246 1.00 16.35 182 GLU A N 1
ATOM 1521 C CA . GLU A 1 185 ? -19.365 34.918 71.964 1.00 16.05 182 GLU A CA 1
ATOM 1522 C C . GLU A 1 185 ? -17.964 35.249 72.487 1.00 15.98 182 GLU A C 1
ATOM 1523 O O . GLU A 1 185 ? -17.576 34.872 73.588 1.00 16.87 182 GLU A O 1
ATOM 1529 N N . LEU A 1 186 ? -17.204 35.978 71.692 1.00 15.97 183 LEU A N 1
ATOM 1530 C CA . LEU A 1 186 ? -15.854 36.368 72.064 1.00 16.05 183 LEU A CA 1
ATOM 1531 C C . LEU A 1 186 ? -15.860 37.443 73.135 1.00 17.20 183 LEU A C 1
ATOM 1532 O O . LEU A 1 186 ? -15.055 37.387 74.090 1.00 17.38 183 LEU A O 1
ATOM 1537 N N . LYS A 1 187 ? -16.828 38.348 73.067 1.00 18.85 184 LYS A N 1
ATOM 1538 C CA . LYS A 1 187 ? -16.975 39.351 74.152 1.00 20.00 184 LYS A CA 1
ATOM 1539 C C . LYS A 1 187 ? -17.257 38.694 75.465 1.00 20.00 184 LYS A C 1
ATOM 1540 O O . LYS A 1 187 ? -16.686 39.074 76.475 1.00 20.04 184 LYS A O 1
ATOM 1546 N N . LYS A 1 188 ? -18.146 37.707 75.462 1.00 18.87 185 LYS A N 1
ATOM 1547 C CA . LYS A 1 188 ? -18.466 37.062 76.754 1.00 19.84 185 LYS A CA 1
ATOM 1548 C C . LYS A 1 188 ? -17.235 36.394 77.350 1.00 19.10 185 LYS A C 1
ATOM 1549 O O . LYS A 1 188 ? -16.954 36.519 78.537 1.00 20.34 185 LYS A O 1
ATOM 1555 N N . LEU A 1 189 ? -16.436 35.718 76.536 1.00 17.18 186 LEU A N 1
ATOM 1556 C CA . LEU A 1 189 ? -15.199 35.084 77.003 1.00 17.57 186 LEU A CA 1
ATOM 1557 C C . LEU A 1 189 ? -14.194 36.119 77.475 1.00 18.60 186 LEU A C 1
ATOM 1558 O O . LEU A 1 189 ? -13.544 35.953 78.501 1.00 21.11 186 LEU A O 1
ATOM 1563 N N . GLY A 1 190 ? -13.994 37.166 76.684 1.00 20.15 187 GLY A N 1
ATOM 1564 C CA . GLY A 1 190 ? -12.927 38.088 76.979 1.00 20.21 187 GLY A CA 1
ATOM 1565 C C . GLY A 1 190 ? -13.254 38.877 78.238 1.00 21.37 187 GLY A C 1
ATOM 1566 O O . GLY A 1 190 ? -12.356 39.263 78.952 1.00 23.02 187 GLY A O 1
ATOM 1567 N N . ASP A 1 191 ? -14.540 39.093 78.478 1.00 22.21 188 ASP A N 1
ATOM 1568 C CA . ASP A 1 191 ? -14.968 39.762 79.713 1.00 24.65 188 ASP A CA 1
ATOM 1569 C C . ASP A 1 191 ? -14.650 38.928 80.920 1.00 24.97 188 ASP A C 1
ATOM 1570 O O . ASP A 1 191 ? -14.175 39.457 81.937 1.00 24.28 188 ASP A O 1
ATOM 1575 N N . ILE A 1 192 ? -14.921 37.635 80.842 1.00 23.78 189 ILE A N 1
ATOM 1576 C CA . ILE A 1 192 ? -14.546 36.726 81.922 1.00 24.62 189 ILE A CA 1
ATOM 1577 C C . ILE A 1 192 ? -13.050 36.805 82.211 1.00 24.81 189 ILE A C 1
ATOM 1578 O O . ILE A 1 192 ? -12.598 36.954 83.320 1.00 24.70 189 ILE A O 1
ATOM 1583 N N . CYS A 1 193 ? -12.252 36.757 81.163 1.00 22.97 190 CYS A N 1
ATOM 1584 C CA . CYS A 1 193 ? -10.816 36.690 81.349 1.00 24.05 190 CYS A CA 1
ATOM 1585 C C . CYS A 1 193 ? -10.261 38.011 81.878 1.00 26.36 190 CYS A C 1
ATOM 1586 O O . CYS A 1 193 ? -9.428 37.999 82.792 1.00 26.55 190 CYS A O 1
ATOM 1589 N N . LEU A 1 194 ? -10.724 39.126 81.329 1.00 27.27 191 LEU A N 1
ATOM 1590 C CA . LEU A 1 194 ? -10.328 40.450 81.851 1.00 29.60 191 LEU A CA 1
ATOM 1591 C C . LEU A 1 194 ? -10.632 40.515 83.337 1.00 30.86 191 LEU A C 1
ATOM 1592 O O . LEU A 1 194 ? -9.796 40.999 84.134 1.00 29.20 191 LEU A O 1
ATOM 1597 N N . LYS A 1 195 ? -11.824 40.047 83.711 1.00 31.12 192 LYS A N 1
ATOM 1598 C CA . LYS A 1 195 ? -12.298 40.174 85.088 1.00 33.20 192 LYS A CA 1
ATOM 1599 C C . LYS A 1 195 ? -11.363 39.456 86.046 1.00 32.75 192 LYS A C 1
ATOM 1600 O O . LYS A 1 195 ? -11.105 39.929 87.161 1.00 31.82 192 LYS A O 1
ATOM 1606 N N . HIS A 1 196 ? -10.851 38.309 85.626 1.00 29.29 193 HIS A N 1
ATOM 1607 C CA . HIS A 1 196 ? -10.073 37.431 86.472 1.00 28.79 193 HIS A CA 1
ATOM 1608 C C . HIS A 1 196 ? -8.597 37.534 86.212 1.00 27.50 193 HIS A C 1
ATOM 1609 O O . HIS A 1 196 ? -7.834 36.736 86.707 1.00 27.98 193 HIS A O 1
ATOM 1616 N N . ASN A 1 197 ? -8.204 38.556 85.475 1.00 28.15 194 ASN A N 1
ATOM 1617 C CA . ASN A 1 197 ? -6.815 38.828 85.128 1.00 28.27 194 ASN A CA 1
ATOM 1618 C C . ASN A 1 197 ? -6.139 37.645 84.454 1.00 25.89 194 ASN A C 1
ATOM 1619 O O . ASN A 1 197 ? -5.014 37.284 84.817 1.00 24.78 194 ASN A O 1
ATOM 1624 N N . VAL A 1 198 ? -6.829 37.072 83.461 1.00 23.32 195 VAL A N 1
ATOM 1625 C CA . VAL A 1 198 ? -6.353 35.894 82.735 1.00 22.48 195 VAL A CA 1
ATOM 1626 C C . VAL A 1 198 ? -6.037 36.457 81.371 1.00 21.53 195 VAL A C 1
ATOM 1627 O O . VAL A 1 198 ? -6.911 37.079 80.720 1.00 21.48 195 VAL A O 1
ATOM 1631 N N . LYS A 1 199 ? -4.784 36.290 80.957 1.00 21.56 196 LYS A N 1
ATOM 1632 C CA . LYS A 1 199 ? -4.364 36.689 79.644 1.00 21.14 196 LYS A CA 1
ATOM 1633 C C . LYS A 1 199 ? -4.818 35.641 78.610 1.00 19.43 196 LYS A C 1
ATOM 1634 O O . LYS A 1 199 ? -4.783 34.481 78.888 1.00 18.26 196 LYS A O 1
ATOM 1640 N N . ILE A 1 200 ? -5.261 36.120 77.476 1.00 18.39 197 ILE A N 1
ATOM 1641 C CA . ILE A 1 200 ? -5.664 35.243 76.349 1.00 17.13 197 ILE A CA 1
ATOM 1642 C C . ILE A 1 200 ? -4.617 35.127 75.274 1.00 16.74 197 ILE A C 1
ATOM 1643 O O . ILE A 1 200 ? -4.101 36.166 74.809 1.00 16.90 197 ILE A O 1
ATOM 1648 N N . ILE A 1 201 ? -4.274 33.878 74.918 1.00 16.42 198 ILE A N 1
ATOM 1649 C CA . ILE A 1 201 ? -3.456 33.630 73.738 1.00 16.46 198 ILE A CA 1
ATOM 1650 C C . ILE A 1 201 ? -4.414 33.046 72.700 1.00 14.93 198 ILE A C 1
ATOM 1651 O O . ILE A 1 201 ? -5.021 32.034 72.912 1.00 15.00 198 ILE A O 1
ATOM 1656 N N . SER A 1 202 ? -4.617 33.742 71.595 1.00 15.83 199 SER A N 1
ATOM 1657 C CA . SER A 1 202 ? -5.601 33.318 70.614 1.00 15.69 199 SER A CA 1
ATOM 1658 C C . SER A 1 202 ? -4.898 32.752 69.396 1.00 14.78 199 SER A C 1
ATOM 1659 O O . SER A 1 202 ? -4.219 33.513 68.675 1.00 15.77 199 SER A O 1
ATOM 1662 N N . ASP A 1 203 ? -5.072 31.445 69.130 1.00 14.74 200 ASP A N 1
ATOM 1663 C CA . ASP A 1 203 ? -4.549 30.807 67.950 1.00 13.35 200 ASP A CA 1
ATOM 1664 C C . ASP A 1 203 ? -5.576 30.967 66.835 1.00 12.03 200 ASP A C 1
ATOM 1665 O O . ASP A 1 203 ? -6.580 30.259 66.778 1.00 11.71 200 ASP A O 1
ATOM 1670 N N . GLU A 1 204 ? -5.204 31.820 65.875 1.00 12.40 201 GLU A N 1
ATOM 1671 C CA . GLU A 1 204 ? -6.126 32.211 64.861 1.00 13.03 201 GLU A CA 1
ATOM 1672 C C . GLU A 1 204 ? -5.544 31.751 63.538 1.00 11.95 201 GLU A C 1
ATOM 1673 O O . GLU A 1 204 ? -5.761 32.392 62.442 1.00 12.23 201 GLU A O 1
ATOM 1679 N N . ILE A 1 205 ? -4.859 30.611 63.603 1.00 12.08 202 ILE A N 1
ATOM 1680 C CA . ILE A 1 205 ? -4.178 30.175 62.388 1.00 12.17 202 ILE A CA 1
ATOM 1681 C C . ILE A 1 205 ? -5.206 29.896 61.264 1.00 13.14 202 ILE A C 1
ATOM 1682 O O . ILE A 1 205 ? -4.881 30.064 60.065 1.00 12.41 202 ILE A O 1
ATOM 1687 N N . HIS A 1 206 ? -6.424 29.477 61.558 1.00 11.48 203 HIS A N 1
ATOM 1688 C CA . HIS A 1 206 ? -7.415 29.192 60.475 1.00 12.04 203 HIS A CA 1
ATOM 1689 C C . HIS A 1 206 ? -8.233 30.406 60.070 1.00 11.88 203 HIS A C 1
ATOM 1690 O O . HIS A 1 206 ? -9.283 30.277 59.423 1.00 12.77 203 HIS A O 1
ATOM 1697 N N . SER A 1 207 ? -7.747 31.603 60.365 1.00 11.46 204 SER A N 1
ATOM 1698 C CA . SER A 1 207 ? -8.527 32.849 60.316 1.00 12.38 204 SER A CA 1
ATOM 1699 C C . SER A 1 207 ? -8.965 33.228 58.898 1.00 12.56 204 SER A C 1
ATOM 1700 O O . SER A 1 207 ? -9.952 33.925 58.706 1.00 13.47 204 SER A O 1
ATOM 1703 N N . ASP A 1 208 ? -8.312 32.670 57.883 1.00 12.45 205 ASP A N 1
ATOM 1704 C CA . ASP A 1 208 ? -8.679 32.972 56.490 1.00 12.62 205 ASP A CA 1
ATOM 1705 C C . ASP A 1 208 ? -9.590 31.934 55.877 1.00 12.41 205 ASP A C 1
ATOM 1706 O O . ASP A 1 208 ? -10.051 32.115 54.731 1.00 13.57 205 ASP A O 1
ATOM 1711 N N . ILE A 1 209 ? -9.715 30.796 56.533 1.00 12.34 206 ILE A N 1
ATOM 1712 C CA . ILE A 1 209 ? -10.489 29.688 55.995 1.00 13.21 206 ILE A CA 1
ATOM 1713 C C . ILE A 1 209 ? -11.888 29.738 56.580 1.00 12.53 206 ILE A C 1
ATOM 1714 O O . ILE A 1 209 ? -12.207 29.078 57.582 1.00 12.55 206 ILE A O 1
ATOM 1719 N N . ILE A 1 210 ? -12.669 30.628 56.020 1.00 13.09 207 ILE A N 1
ATOM 1720 C CA . ILE A 1 210 ? -14.000 30.970 56.486 1.00 13.00 207 ILE A CA 1
ATOM 1721 C C . ILE A 1 210 ? -15.027 30.810 55.413 1.00 13.81 207 ILE A C 1
ATOM 1722 O O . ILE A 1 210 ? -14.794 31.247 54.284 1.00 14.27 207 ILE A O 1
ATOM 1727 N N . LEU A 1 211 ? -16.120 30.134 55.705 1.00 14.77 208 LEU A N 1
ATOM 1728 C CA . LEU A 1 211 ? -17.138 29.831 54.703 1.00 16.21 208 LEU A CA 1
ATOM 1729 C C . LEU A 1 211 ? -18.161 30.948 54.607 1.00 17.25 208 LEU A C 1
ATOM 1730 O O . LEU A 1 211 ? -18.169 31.909 55.446 1.00 18.19 208 LEU A O 1
ATOM 1735 N N . LYS A 1 212 ? -18.998 30.871 53.572 1.00 18.61 209 LYS A N 1
ATOM 1736 C CA . LYS A 1 212 ? -20.005 31.892 53.348 1.00 19.84 209 LYS A CA 1
ATOM 1737 C C . LYS A 1 212 ? -20.915 32.116 54.548 1.00 19.86 209 LYS A C 1
ATOM 1738 O O . LYS A 1 212 ? -21.228 31.186 55.281 1.00 18.45 209 LYS A O 1
ATOM 1744 N N . LYS A 1 213 ? -21.300 33.380 54.757 1.00 21.38 210 LYS A N 1
ATOM 1745 C CA . LYS A 1 213 ? -22.189 33.824 55.827 1.00 22.41 210 LYS A CA 1
ATOM 1746 C C . LYS A 1 213 ? -21.521 33.790 57.194 1.00 21.26 210 LYS A C 1
ATOM 1747 O O . LYS A 1 213 ? -22.198 33.877 58.243 1.00 23.98 210 LYS A O 1
ATOM 1753 N N . HIS A 1 214 ? -20.201 33.646 57.218 1.00 18.33 211 HIS A N 1
ATOM 1754 C CA . HIS A 1 214 ? -19.426 33.766 58.474 1.00 18.57 211 HIS A CA 1
ATOM 1755 C C . HIS A 1 214 ? -18.276 34.700 58.292 1.00 16.85 211 HIS A C 1
ATOM 1756 O O . HIS A 1 214 ? -17.878 35.006 57.172 1.00 16.00 211 HIS A O 1
ATOM 1763 N N . LYS A 1 215 ? -17.783 35.252 59.390 1.00 16.30 212 LYS A N 1
ATOM 1764 C CA . LYS A 1 215 ? -16.727 36.250 59.361 1.00 17.68 212 LYS A CA 1
ATOM 1765 C C . LYS A 1 215 ? -15.796 36.059 60.530 1.00 17.05 212 LYS A C 1
ATOM 1766 O O . LYS A 1 215 ? -16.242 35.986 61.676 1.00 18.23 212 LYS A O 1
ATOM 1772 N N . HIS A 1 216 ? -14.500 35.950 60.266 1.00 14.95 213 HIS A N 1
ATOM 1773 C CA . HIS A 1 216 ? -13.519 35.910 61.320 1.00 14.64 213 HIS A CA 1
ATOM 1774 C C . HIS A 1 216 ? -13.435 37.223 62.058 1.00 15.11 213 HIS A C 1
ATOM 1775 O O . HIS A 1 216 ? -13.264 38.293 61.439 1.00 15.99 213 HIS A O 1
ATOM 1782 N N . ILE A 1 217 ? -13.476 37.138 63.386 1.00 15.60 214 ILE A N 1
ATOM 1783 C CA . ILE A 1 217 ? -13.269 38.284 64.294 1.00 15.46 214 ILE A CA 1
ATOM 1784 C C . ILE A 1 217 ? -12.046 38.006 65.166 1.00 15.23 214 ILE A C 1
ATOM 1785 O O . ILE A 1 217 ? -12.114 37.130 66.029 1.00 15.14 214 ILE A O 1
ATOM 1790 N N . PRO A 1 218 ? -10.936 38.707 64.976 1.00 14.89 215 PRO A N 1
ATOM 1791 C CA . PRO A 1 218 ? -9.804 38.538 65.847 1.00 14.81 215 PRO A CA 1
ATOM 1792 C C . PRO A 1 218 ? -10.254 38.973 67.238 1.00 15.64 215 PRO A C 1
ATOM 1793 O O . PRO A 1 218 ? -10.798 40.068 67.416 1.00 17.39 215 PRO A O 1
ATOM 1797 N N . MET A 1 219 ? -9.924 38.160 68.228 1.00 15.94 216 MET A N 1
ATOM 1798 C CA . MET A 1 219 ? -10.294 38.527 69.564 1.00 17.07 216 MET A CA 1
ATOM 1799 C C . MET A 1 219 ? -9.750 39.887 69.975 1.00 18.27 216 MET A C 1
ATOM 1800 O O . MET A 1 219 ? -10.417 40.699 70.632 1.00 19.47 216 MET A O 1
ATOM 1805 N N . ALA A 1 220 ? -8.501 40.134 69.636 1.00 17.44 217 ALA A N 1
ATOM 1806 C CA . ALA A 1 220 ? -7.843 41.387 70.010 1.00 18.42 217 ALA A CA 1
ATOM 1807 C C . ALA A 1 220 ? -8.429 42.606 69.312 1.00 19.78 217 ALA A C 1
ATOM 1808 O O . ALA A 1 220 ? -8.140 43.732 69.728 1.00 22.99 217 ALA A O 1
ATOM 1810 N N . SER A 1 221 ? -9.242 42.410 68.275 1.00 19.24 218 SER A N 1
ATOM 1811 C CA . SER A 1 221 ? -9.768 43.495 67.450 1.00 19.93 218 SER A CA 1
ATOM 1812 C C . SER A 1 221 ? -11.047 44.141 68.021 1.00 21.18 218 SER A C 1
ATOM 1813 O O . SER A 1 221 ? -11.532 45.152 67.518 1.00 22.80 218 SER A O 1
ATOM 1816 N N . ILE A 1 222 ? -11.612 43.505 69.041 1.00 20.91 219 ILE A N 1
ATOM 1817 C CA . ILE A 1 222 ? -12.966 43.870 69.514 1.00 22.07 219 ILE A CA 1
ATOM 1818 C C . ILE A 1 222 ? -13.009 45.194 70.293 1.00 22.70 219 ILE A C 1
ATOM 1819 O O . ILE A 1 222 ? -13.960 45.971 70.149 1.00 24.84 219 ILE A O 1
ATOM 1824 N N . SER A 1 223 ? -11.962 45.443 71.057 1.00 22.83 220 SER A N 1
ATOM 1825 C CA . SER A 1 223 ? -11.845 46.662 71.861 1.00 25.62 220 SER A CA 1
ATOM 1826 C C . SER A 1 223 ? -10.396 46.891 72.249 1.00 26.04 220 SER A C 1
ATOM 1827 O O . SER A 1 223 ? -9.560 45.989 72.208 1.00 25.76 220 SER A O 1
ATOM 1830 N N . LYS A 1 224 ? -10.119 48.096 72.713 1.00 27.92 221 LYS A N 1
ATOM 1831 C CA . LYS A 1 224 ? -8.771 48.416 73.165 1.00 28.47 221 LYS A CA 1
ATOM 1832 C C . LYS A 1 224 ? -8.393 47.596 74.383 1.00 25.91 221 LYS A C 1
ATOM 1833 O O . LYS A 1 224 ? -7.243 47.247 74.567 1.00 24.57 221 LYS A O 1
ATOM 1839 N N . GLU A 1 225 ? -9.366 47.323 75.233 1.00 26.73 222 GLU A N 1
ATOM 1840 C CA . GLU A 1 225 ? -9.122 46.577 76.438 1.00 27.49 222 GLU A CA 1
ATOM 1841 C C . GLU A 1 225 ? -8.784 45.101 76.064 1.00 24.92 222 GLU A C 1
ATOM 1842 O O . GLU A 1 225 ? -7.903 44.449 76.657 1.00 24.44 222 GLU A O 1
ATOM 1848 N N . PHE A 1 226 ? -9.477 44.586 75.053 1.00 23.85 223 PHE A N 1
ATOM 1849 C CA . PHE A 1 226 ? -9.173 43.218 74.618 1.00 21.97 223 PHE A CA 1
ATOM 1850 C C . PHE A 1 226 ? -7.824 43.166 73.915 1.00 21.69 223 PHE A C 1
ATOM 1851 O O . PHE A 1 226 ? -7.059 42.207 74.092 1.00 20.77 223 PHE A O 1
ATOM 1859 N N . GLU A 1 227 ? -7.516 44.192 73.127 1.00 21.37 224 GLU A N 1
ATOM 1860 C CA A GLU A 1 227 ? -6.209 44.319 72.481 0.50 22.19 224 GLU A CA 1
ATOM 1861 C CA B GLU A 1 227 ? -6.213 44.298 72.477 0.50 21.54 224 GLU A CA 1
ATOM 1862 C C . GLU A 1 227 ? -5.085 44.215 73.502 1.00 23.01 224 GLU A C 1
ATOM 1863 O O . GLU A 1 227 ? -4.075 43.579 73.250 1.00 24.63 224 GLU A O 1
ATOM 1874 N N . LYS A 1 228 ? -5.279 44.835 74.665 1.00 24.92 225 LYS A N 1
ATOM 1875 C CA . LYS A 1 228 ? -4.254 44.796 75.677 1.00 27.74 225 LYS A CA 1
ATOM 1876 C C . LYS A 1 228 ? -4.167 43.485 76.451 1.00 26.92 225 LYS A C 1
ATOM 1877 O O . LYS A 1 228 ? -3.150 43.218 77.111 1.00 28.51 225 LYS A O 1
ATOM 1883 N N . ASN A 1 229 ? -5.181 42.637 76.353 1.00 22.77 226 ASN A N 1
ATOM 1884 C CA . ASN A 1 229 ? -5.176 41.406 77.100 1.00 21.84 226 ASN A CA 1
ATOM 1885 C C . ASN A 1 229 ? -5.061 40.146 76.221 1.00 19.85 226 ASN A C 1
ATOM 1886 O O . ASN A 1 229 ? -5.298 39.057 76.716 1.00 19.55 226 ASN A O 1
ATOM 1891 N N . THR A 1 230 ? -4.799 40.326 74.937 1.00 18.99 227 THR A N 1
ATOM 1892 C CA . THR A 1 230 ? -4.809 39.213 73.949 1.00 17.41 227 THR A CA 1
ATOM 1893 C C . THR A 1 230 ? -3.507 39.226 73.146 1.00 16.45 227 THR A C 1
ATOM 1894 O O . THR A 1 230 ? -3.104 40.253 72.621 1.00 19.55 227 THR A O 1
ATOM 1898 N N . ILE A 1 231 ? -2.851 38.070 73.056 1.00 16.39 228 ILE A N 1
ATOM 1899 C CA . ILE A 1 231 ? -1.712 37.849 72.169 1.00 15.76 228 ILE A CA 1
ATOM 1900 C C . ILE A 1 231 ? -2.234 36.898 71.081 1.00 15.76 228 ILE A C 1
ATOM 1901 O O . ILE A 1 231 ? -2.931 35.950 71.402 1.00 15.96 228 ILE A O 1
ATOM 1906 N N . THR A 1 232 ? -1.942 37.201 69.826 1.00 14.95 229 THR A N 1
ATOM 1907 C CA . THR A 1 232 ? -2.530 36.490 68.676 1.00 14.20 229 THR A CA 1
ATOM 1908 C C . THR A 1 232 ? -1.513 35.836 67.784 1.00 13.59 229 THR A C 1
ATOM 1909 O O . THR A 1 232 ? -0.505 36.456 67.414 1.00 13.48 229 THR A O 1
ATOM 1913 N N . CYS A 1 233 ? -1.717 34.559 67.482 1.00 13.34 230 CYS A N 1
ATOM 1914 C CA . CYS A 1 233 ? -0.854 33.812 66.574 1.00 14.08 230 CYS A CA 1
ATOM 1915 C C . CYS A 1 233 ? -1.623 33.578 65.273 1.00 14.03 230 CYS A C 1
ATOM 1916 O O . CYS A 1 233 ? -2.770 33.150 65.319 1.00 13.99 230 CYS A O 1
ATOM 1919 N N . MET A 1 234 ? -0.991 33.905 64.148 1.00 13.66 231 MET A N 1
ATOM 1920 C CA . MET A 1 234 ? -1.527 33.716 62.775 1.00 13.68 231 MET A CA 1
ATOM 1921 C C . MET A 1 234 ? -0.409 33.265 61.872 1.00 13.26 231 MET A C 1
ATOM 1922 O O . MET A 1 234 ? 0.749 33.311 62.261 1.00 13.30 231 MET A O 1
ATOM 1927 N N . ALA A 1 235 ? -0.735 32.855 60.643 1.00 13.05 232 ALA A N 1
ATOM 1928 C CA . ALA A 1 235 ? 0.310 32.378 59.752 1.00 12.71 232 ALA A CA 1
ATOM 1929 C C . ALA A 1 235 ? -0.309 32.319 58.366 1.00 13.00 232 ALA A C 1
ATOM 1930 O O . ALA A 1 235 ? -1.525 32.200 58.255 1.00 14.01 232 ALA A O 1
ATOM 1932 N N . PRO A 1 236 ? 0.504 32.328 57.291 1.00 12.70 233 PRO A N 1
ATOM 1933 C CA . PRO A 1 236 ? 0.018 32.021 55.960 1.00 13.17 233 PRO A CA 1
ATOM 1934 C C . PRO A 1 236 ? -0.094 30.543 55.656 1.00 13.11 233 PRO A C 1
ATOM 1935 O O . PRO A 1 236 ? -0.547 30.178 54.567 1.00 12.59 233 PRO A O 1
ATOM 1939 N N . THR A 1 237 ? 0.335 29.682 56.578 1.00 12.07 234 THR A N 1
ATOM 1940 C CA . THR A 1 237 ? 0.606 28.300 56.255 1.00 12.47 234 THR A CA 1
ATOM 1941 C C . THR A 1 237 ? -0.646 27.481 56.011 1.00 13.78 234 THR A C 1
ATOM 1942 O O . THR A 1 237 ? -0.672 26.671 55.102 1.00 14.52 234 THR A O 1
ATOM 1946 N N . LYS A 1 238 ? -1.640 27.594 56.865 1.00 12.89 235 LYS A N 1
ATOM 1947 C CA . LYS A 1 238 ? -2.896 26.828 56.677 1.00 14.59 235 LYS A CA 1
ATOM 1948 C C . LYS A 1 238 ? -3.601 27.408 55.446 1.00 13.68 235 LYS A C 1
ATOM 1949 O O . LYS A 1 238 ? -4.080 26.651 54.603 1.00 14.41 235 LYS A O 1
ATOM 1955 N N . THR A 1 239 ? -3.678 28.726 55.363 1.00 13.30 236 THR A N 1
ATOM 1956 C CA . THR A 1 239 ? -4.402 29.427 54.259 1.00 12.88 236 THR A CA 1
ATOM 1957 C C . THR A 1 239 ? -3.911 29.039 52.884 1.00 13.30 236 THR A C 1
ATOM 1958 O O . THR A 1 239 ? -4.704 28.704 51.977 1.00 13.50 236 THR A O 1
ATOM 1962 N N . PHE A 1 240 ? -2.587 29.012 52.779 1.00 12.83 237 PHE A N 1
ATOM 1963 C CA . PHE A 1 240 ? -1.992 28.892 51.478 1.00 12.53 237 PHE A CA 1
ATOM 1964 C C . PHE A 1 240 ? -1.250 27.583 51.288 1.00 13.41 237 PHE A C 1
ATOM 1965 O O . PHE A 1 240 ? -0.633 27.390 50.247 1.00 12.83 237 PHE A O 1
ATOM 1973 N N . ASN A 1 241 ? -1.351 26.631 52.187 1.00 13.11 238 ASN A N 1
ATOM 1974 C CA . ASN A 1 241 ? -0.691 25.331 52.063 1.00 13.68 238 ASN A CA 1
ATOM 1975 C C . ASN A 1 241 ? 0.809 25.399 51.961 1.00 13.02 238 ASN A C 1
ATOM 1976 O O . ASN A 1 241 ? 1.410 24.758 51.032 1.00 14.41 238 ASN A O 1
ATOM 1981 N N . ILE A 1 242 ? 1.418 26.216 52.817 1.00 12.63 239 ILE A N 1
ATOM 1982 C CA . ILE A 1 242 ? 2.877 26.373 52.822 1.00 12.50 239 ILE A CA 1
ATOM 1983 C C . ILE A 1 242 ? 3.464 26.071 54.233 1.00 11.44 239 ILE A C 1
ATOM 1984 O O . ILE A 1 242 ? 4.494 26.612 54.596 1.00 11.15 239 ILE A O 1
ATOM 1989 N N . ALA A 1 243 ? 2.924 25.050 54.882 1.00 11.96 240 ALA A N 1
ATOM 1990 C CA . ALA A 1 243 ? 3.436 24.616 56.237 1.00 13.18 240 ALA A CA 1
ATOM 1991 C C . ALA A 1 243 ? 4.889 24.153 56.107 1.00 13.61 240 ALA A C 1
ATOM 1992 O O . ALA A 1 243 ? 5.678 24.307 57.033 1.00 14.39 240 ALA A O 1
ATOM 1994 N N . GLY A 1 244 ? 5.231 23.575 54.955 1.00 12.93 241 GLY A N 1
ATOM 1995 C CA . GLY A 1 244 ? 6.580 23.127 54.657 1.00 15.04 241 GLY A CA 1
ATOM 1996 C C . GLY A 1 244 ? 7.602 24.235 54.562 1.00 15.29 241 GLY A C 1
ATOM 1997 O O . GLY A 1 244 ? 8.815 23.952 54.609 1.00 15.84 241 GLY A O 1
ATOM 1998 N N . LEU A 1 245 ? 7.143 25.486 54.368 1.00 15.38 242 LEU A N 1
ATOM 1999 C CA . LEU A 1 245 ? 8.069 26.617 54.319 1.00 16.63 242 LEU A CA 1
ATOM 2000 C C . LEU A 1 245 ? 8.342 27.203 55.693 1.00 17.09 242 LEU A C 1
ATOM 2001 O O . LEU A 1 245 ? 9.363 27.837 55.857 1.00 18.14 242 LEU A O 1
ATOM 2006 N N . GLN A 1 246 ? 7.465 26.952 56.678 1.00 15.59 243 GLN A N 1
ATOM 2007 C CA . GLN A 1 246 ? 7.605 27.391 58.096 1.00 16.97 243 GLN A CA 1
ATOM 2008 C C . GLN A 1 246 ? 7.634 28.906 58.261 1.00 17.16 243 GLN A C 1
ATOM 2009 O O . GLN A 1 246 ? 8.635 29.612 57.919 1.00 22.58 243 GLN A O 1
ATOM 2015 N N . SER A 1 247 ? 6.479 29.445 58.470 1.00 16.42 244 SER A N 1
ATOM 2016 C CA . SER A 1 247 ? 6.353 30.878 58.705 1.00 18.95 244 SER A CA 1
ATOM 2017 C C . SER A 1 247 ? 5.143 31.112 59.528 1.00 15.94 244 SER A C 1
ATOM 2018 O O . SER A 1 247 ? 4.063 30.637 59.192 1.00 16.24 244 SER A O 1
ATOM 2021 N N . SER A 1 248 ? 5.258 31.913 60.603 1.00 13.62 245 SER A N 1
ATOM 2022 C CA . SER A 1 248 ? 4.101 32.336 61.340 1.00 13.64 245 SER A CA 1
ATOM 2023 C C . SER A 1 248 ? 4.495 33.642 62.044 1.00 13.16 245 SER A C 1
ATOM 2024 O O . SER A 1 248 ? 5.647 34.091 62.005 1.00 12.61 245 SER A O 1
ATOM 2027 N N . TYR A 1 249 ? 3.522 34.284 62.663 1.00 12.36 246 TYR A N 1
ATOM 2028 C CA . TYR A 1 249 ? 3.768 35.527 63.374 1.00 12.88 246 TYR A CA 1
ATOM 2029 C C . TYR A 1 249 ? 2.885 35.602 64.610 1.00 12.39 246 TYR A C 1
ATOM 2030 O O . TYR A 1 249 ? 1.839 34.959 64.667 1.00 12.35 246 TYR A O 1
ATOM 2039 N N . VAL A 1 250 ? 3.333 36.405 65.577 1.00 12.37 247 VAL A N 1
ATOM 2040 C CA . VAL A 1 250 ? 2.621 36.703 66.765 1.00 12.29 247 VAL A CA 1
ATOM 2041 C C . VAL A 1 250 ? 2.404 38.194 66.806 1.00 13.13 247 VAL A C 1
ATOM 2042 O O . VAL A 1 250 ? 3.321 38.987 66.518 1.00 12.93 247 VAL A O 1
ATOM 2046 N N . VAL A 1 251 ? 1.231 38.577 67.302 1.00 12.86 248 VAL A N 1
ATOM 2047 C CA . VAL A 1 251 ? 0.860 39.985 67.378 1.00 13.68 248 VAL A CA 1
ATOM 2048 C C . VAL A 1 251 ? 0.816 40.300 68.880 1.00 13.97 248 VAL A C 1
ATOM 2049 O O . VAL A 1 251 ? -0.092 39.779 69.615 1.00 15.11 248 VAL A O 1
ATOM 2053 N N . LEU A 1 252 ? 1.708 41.179 69.351 1.00 15.48 249 LEU A N 1
ATOM 2054 C CA . LEU A 1 252 ? 1.769 41.505 70.796 1.00 15.56 249 LEU A CA 1
ATOM 2055 C C . LEU A 1 252 ? 1.684 43.047 70.969 1.00 17.16 249 LEU A C 1
ATOM 2056 O O . LEU A 1 252 ? 2.672 43.760 70.916 1.00 17.58 249 LEU A O 1
ATOM 2061 N N . PRO A 1 253 ? 0.457 43.538 71.189 1.00 18.03 250 PRO A N 1
ATOM 2062 C CA . PRO A 1 253 ? 0.238 44.989 71.360 1.00 19.31 250 PRO A CA 1
ATOM 2063 C C . PRO A 1 253 ? 0.815 45.559 72.648 1.00 21.02 250 PRO A C 1
ATOM 2064 O O . PRO A 1 253 ? 1.001 46.764 72.731 1.00 22.68 250 PRO A O 1
ATOM 2068 N N . ASP A 1 254 ? 1.063 44.725 73.640 1.00 20.88 251 ASP A N 1
ATOM 2069 C CA . ASP A 1 254 ? 1.674 45.186 74.892 1.00 21.98 251 ASP A CA 1
ATOM 2070 C C . ASP A 1 254 ? 3.189 45.034 74.792 1.00 21.26 251 ASP A C 1
ATOM 2071 O O . ASP A 1 254 ? 3.717 43.941 74.601 1.00 20.10 251 ASP A O 1
ATOM 2076 N N . GLU A 1 255 ? 3.911 46.140 74.884 1.00 22.90 252 GLU A N 1
ATOM 2077 C CA . GLU A 1 255 ? 5.358 46.090 74.701 1.00 23.48 252 GLU A CA 1
ATOM 2078 C C . GLU A 1 255 ? 6.089 45.186 75.693 1.00 22.39 252 GLU A C 1
ATOM 2079 O O . GLU A 1 255 ? 7.158 44.678 75.399 1.00 21.11 252 GLU A O 1
ATOM 2085 N N . LYS A 1 256 ? 5.528 44.990 76.874 1.00 22.74 253 LYS A N 1
ATOM 2086 C CA . LYS A 1 256 ? 6.169 44.085 77.859 1.00 22.63 253 LYS A CA 1
ATOM 2087 C C . LYS A 1 256 ? 6.084 42.617 77.484 1.00 20.58 253 LYS A C 1
ATOM 2088 O O . LYS A 1 256 ? 7.035 41.877 77.693 1.00 20.72 253 LYS A O 1
ATOM 2094 N N . ASP A 1 257 ? 4.949 42.237 76.911 1.00 19.52 254 ASP A N 1
ATOM 2095 C CA . ASP A 1 257 ? 4.808 40.912 76.261 1.00 19.67 254 ASP A CA 1
ATOM 2096 C C . ASP A 1 257 ? 5.716 40.748 75.055 1.00 18.66 254 ASP A C 1
ATOM 2097 O O . ASP A 1 257 ? 6.352 39.679 74.883 1.00 17.61 254 ASP A O 1
ATOM 2102 N N . TYR A 1 258 ? 5.776 41.792 74.216 1.00 18.14 255 TYR A N 1
ATOM 2103 C CA . TYR A 1 258 ? 6.661 41.734 73.078 1.00 18.44 255 TYR A CA 1
ATOM 2104 C C . TYR A 1 258 ? 8.076 41.413 73.542 1.00 17.77 255 TYR A C 1
ATOM 2105 O O . TYR A 1 258 ? 8.774 40.550 72.987 1.00 17.62 255 TYR A O 1
ATOM 2114 N N . LYS A 1 259 ? 8.526 42.152 74.543 1.00 18.52 256 LYS A N 1
ATOM 2115 C CA . LYS A 1 259 ? 9.897 42.009 74.979 1.00 19.30 256 LYS A CA 1
ATOM 2116 C C . LYS A 1 259 ? 10.151 40.621 75.510 1.00 18.47 256 LYS A C 1
ATOM 2117 O O . LYS A 1 259 ? 11.187 40.059 75.279 1.00 17.94 256 LYS A O 1
ATOM 2123 N N . LEU A 1 260 ? 9.197 40.086 76.254 1.00 17.56 257 LEU A N 1
ATOM 2124 C CA . LEU A 1 260 ? 9.392 38.779 76.832 1.00 19.31 257 LEU A CA 1
ATOM 2125 C C . LEU A 1 260 ? 9.552 37.719 75.754 1.00 17.00 257 LEU A C 1
ATOM 2126 O O . LEU A 1 260 ? 10.398 36.859 75.854 1.00 17.35 257 LEU A O 1
ATOM 2131 N N . LEU A 1 261 ? 8.688 37.766 74.751 1.00 15.75 258 LEU A N 1
ATOM 2132 C CA . LEU A 1 261 ? 8.766 36.794 73.668 1.00 14.76 258 LEU A CA 1
ATOM 2133 C C . LEU A 1 261 ? 9.999 37.004 72.816 1.00 14.52 258 LEU A C 1
ATOM 2134 O O . LEU A 1 261 ? 10.648 36.062 72.417 1.00 14.72 258 LEU A O 1
ATOM 2139 N N . ASP A 1 262 ? 10.288 38.264 72.531 1.00 15.21 259 ASP A N 1
ATOM 2140 C CA . ASP A 1 262 ? 11.497 38.593 71.809 1.00 17.36 259 ASP A CA 1
ATOM 2141 C C . ASP A 1 262 ? 12.709 37.990 72.493 1.00 16.38 259 ASP A C 1
ATOM 2142 O O . ASP A 1 262 ? 13.561 37.377 71.821 1.00 17.09 259 ASP A O 1
ATOM 2147 N N . ASP A 1 263 ? 12.820 38.186 73.797 1.00 16.53 260 ASP A N 1
ATOM 2148 C CA . ASP A 1 263 ? 13.963 37.706 74.506 1.00 16.98 260 ASP A CA 1
ATOM 2149 C C . ASP A 1 263 ? 13.999 36.162 74.588 1.00 16.02 260 ASP A C 1
ATOM 2150 O O . ASP A 1 263 ? 15.078 35.585 74.605 1.00 15.88 260 ASP A O 1
ATOM 2155 N N . ALA A 1 264 ? 12.819 35.511 74.629 1.00 16.26 261 ALA A N 1
ATOM 2156 C CA . ALA A 1 264 ? 12.758 34.028 74.553 1.00 15.77 261 ALA A CA 1
ATOM 2157 C C . ALA A 1 264 ? 13.264 33.525 73.231 1.00 15.05 261 ALA A C 1
ATOM 2158 O O . ALA A 1 264 ? 14.047 32.565 73.171 1.00 15.64 261 ALA A O 1
ATOM 2160 N N . PHE A 1 265 ? 12.872 34.180 72.128 1.00 13.87 262 PHE A N 1
ATOM 2161 C CA . PHE A 1 265 ? 13.435 33.796 70.826 1.00 13.69 262 PHE A CA 1
ATOM 2162 C C . PHE A 1 265 ? 14.920 34.046 70.751 1.00 14.06 262 PHE A C 1
ATOM 2163 O O . PHE A 1 265 ? 15.641 33.354 69.998 1.00 15.44 262 PHE A O 1
ATOM 2171 N N . THR A 1 266 ? 15.404 35.111 71.389 1.00 13.85 263 THR A N 1
ATOM 2172 C CA . THR A 1 266 ? 16.825 35.353 71.439 1.00 14.72 263 THR A CA 1
ATOM 2173 C C . THR A 1 266 ? 17.553 34.251 72.185 1.00 14.55 263 THR A C 1
ATOM 2174 O O . THR A 1 266 ? 18.590 33.753 71.745 1.00 15.26 263 THR A O 1
ATOM 2178 N N . ARG A 1 267 ? 16.949 33.845 73.286 1.00 14.56 264 ARG A N 1
ATOM 2179 C CA . ARG A 1 267 ? 17.486 32.763 74.099 1.00 15.50 264 ARG A CA 1
ATOM 2180 C C . ARG A 1 267 ? 17.677 31.467 73.313 1.00 16.32 264 ARG A C 1
ATOM 2181 O O . ARG A 1 267 ? 18.739 30.839 73.462 1.00 16.54 264 ARG A O 1
ATOM 2189 N N . ILE A 1 268 ? 16.702 31.119 72.462 1.00 15.69 265 ILE A N 1
ATOM 2190 C CA . ILE A 1 268 ? 16.832 29.901 71.614 1.00 16.80 265 ILE A CA 1
ATOM 2191 C C . ILE A 1 268 ? 17.385 30.221 70.230 1.00 17.83 265 ILE A C 1
ATOM 2192 O O . ILE A 1 268 ? 17.488 29.294 69.392 1.00 17.60 265 ILE A O 1
ATOM 2197 N N . ASP A 1 269 ? 17.777 31.474 69.972 1.00 17.42 266 ASP A N 1
ATOM 2198 C CA . ASP A 1 269 ? 18.362 31.892 68.686 1.00 19.40 266 ASP A CA 1
ATOM 2199 C C . ASP A 1 269 ? 17.523 31.514 67.451 1.00 17.45 266 ASP A C 1
ATOM 2200 O O . ASP A 1 269 ? 18.038 31.001 66.449 1.00 19.58 266 ASP A O 1
ATOM 2205 N N . ILE A 1 270 ? 16.210 31.717 67.526 1.00 16.97 267 ILE A N 1
ATOM 2206 C CA . ILE A 1 270 ? 15.330 31.513 66.361 1.00 16.91 267 ILE A CA 1
ATOM 2207 C C . ILE A 1 270 ? 14.781 32.896 66.030 1.00 16.62 267 ILE A C 1
ATOM 2208 O O . ILE A 1 270 ? 13.835 33.379 66.689 1.00 15.85 267 ILE A O 1
ATOM 2213 N N . LYS A 1 271 ? 15.373 33.551 65.019 1.00 15.89 268 LYS A N 1
ATOM 2214 C CA . LYS A 1 271 ? 15.093 34.936 64.716 1.00 16.50 268 LYS A CA 1
ATOM 2215 C C . LYS A 1 271 ? 14.786 35.167 63.256 1.00 15.94 268 LYS A C 1
ATOM 2216 O O . LYS A 1 271 ? 14.014 36.058 62.956 1.00 16.73 268 LYS A O 1
ATOM 2222 N N . ARG A 1 272 ? 15.419 34.389 62.360 1.00 14.76 269 ARG A N 1
ATOM 2223 C CA . ARG A 1 272 ? 15.299 34.679 60.911 1.00 14.16 269 ARG A CA 1
ATOM 2224 C C . ARG A 1 272 ? 14.352 33.735 60.195 1.00 13.71 269 ARG A C 1
ATOM 2225 O O . ARG A 1 272 ? 14.329 32.528 60.470 1.00 13.81 269 ARG A O 1
ATOM 2233 N N . ASN A 1 273 ? 13.634 34.255 59.176 1.00 14.13 270 ASN A N 1
ATOM 2234 C CA . ASN A 1 273 ? 12.937 33.425 58.202 1.00 14.14 270 ASN A CA 1
ATOM 2235 C C . ASN A 1 273 ? 14.001 32.696 57.392 1.00 13.44 270 ASN A C 1
ATOM 2236 O O . ASN A 1 273 ? 15.095 33.226 57.187 1.00 14.38 270 ASN A O 1
ATOM 2241 N N . ASN A 1 274 ? 13.689 31.483 56.944 1.00 13.60 271 ASN A N 1
ATOM 2242 C CA . ASN A 1 274 ? 14.486 30.896 55.843 1.00 14.47 271 ASN A CA 1
ATOM 2243 C C . ASN A 1 274 ? 14.159 31.683 54.587 1.00 14.79 271 ASN A C 1
ATOM 2244 O O . ASN A 1 274 ? 13.201 32.410 54.488 1.00 15.90 271 ASN A O 1
ATOM 2249 N N . CYS A 1 275 ? 15.043 31.578 53.638 1.00 15.71 272 CYS A N 1
ATOM 2250 C CA . CYS A 1 275 ? 14.950 32.497 52.510 1.00 16.43 272 CYS A CA 1
ATOM 2251 C C . CYS A 1 275 ? 13.680 32.306 51.714 1.00 16.55 272 CYS A C 1
ATOM 2252 O O . CYS A 1 275 ? 13.247 33.248 51.021 1.00 17.42 272 CYS A O 1
ATOM 2255 N N . PHE A 1 276 ? 13.137 31.102 51.735 1.00 15.03 273 PHE A N 1
ATOM 2256 C CA . PHE A 1 276 ? 11.951 30.808 50.927 1.00 16.10 273 PHE A CA 1
ATOM 2257 C C . PHE A 1 276 ? 10.661 31.223 51.631 1.00 15.96 273 PHE A C 1
ATOM 2258 O O . PHE A 1 276 ? 9.733 31.734 51.023 1.00 16.53 273 PHE A O 1
ATOM 2266 N N . SER A 1 277 ? 10.559 30.945 52.915 1.00 16.29 274 SER A N 1
ATOM 2267 C CA . SER A 1 277 ? 9.481 31.440 53.701 1.00 15.76 274 SER A CA 1
ATOM 2268 C C . SER A 1 277 ? 9.294 32.960 53.579 1.00 15.28 274 SER A C 1
ATOM 2269 O O . SER A 1 277 ? 8.171 33.482 53.503 1.00 14.41 274 SER A O 1
ATOM 2272 N N . LEU A 1 278 ? 10.413 33.681 53.575 1.00 14.91 275 LEU A N 1
ATOM 2273 C CA . LEU A 1 278 ? 10.357 35.135 53.500 1.00 15.26 275 LEU A CA 1
ATOM 2274 C C . LEU A 1 278 ? 9.592 35.599 52.276 1.00 15.28 275 LEU A C 1
ATOM 2275 O O . LEU A 1 278 ? 8.651 36.413 52.365 1.00 16.32 275 LEU A O 1
ATOM 2280 N N . VAL A 1 279 ? 9.982 35.065 51.139 1.00 15.49 276 VAL A N 1
ATOM 2281 C CA . VAL A 1 279 ? 9.370 35.541 49.885 1.00 16.09 276 VAL A CA 1
ATOM 2282 C C . VAL A 1 279 ? 7.972 34.998 49.669 1.00 15.69 276 VAL A C 1
ATOM 2283 O O . VAL A 1 279 ? 7.111 35.700 49.133 1.00 17.28 276 VAL A O 1
ATOM 2287 N N . ALA A 1 280 ? 7.722 33.761 50.113 1.00 15.60 277 ALA A N 1
ATOM 2288 C CA . ALA A 1 280 ? 6.385 33.153 49.960 1.00 15.69 277 ALA A CA 1
ATOM 2289 C C . ALA A 1 280 ? 5.344 33.852 50.812 1.00 16.09 277 ALA A C 1
ATOM 2290 O O . ALA A 1 280 ? 4.185 33.951 50.417 1.00 16.47 277 ALA A O 1
ATOM 2292 N N . THR A 1 281 ? 5.707 34.252 52.030 1.00 15.81 278 THR A N 1
ATOM 2293 C CA . THR A 1 281 ? 4.747 34.873 52.907 1.00 16.74 278 THR A CA 1
ATOM 2294 C C . THR A 1 281 ? 4.273 36.214 52.337 1.00 16.01 278 THR A C 1
ATOM 2295 O O . THR A 1 281 ? 3.085 36.497 52.203 1.00 16.89 278 THR A O 1
ATOM 2299 N N . GLU A 1 282 ? 5.214 37.026 51.853 1.00 16.94 279 GLU A N 1
ATOM 2300 C CA . GLU A 1 282 ? 4.873 38.321 51.316 1.00 17.90 279 GLU A CA 1
ATOM 2301 C C . GLU A 1 282 ? 4.075 38.154 50.017 1.00 17.65 279 GLU A C 1
ATOM 2302 O O . GLU A 1 282 ? 3.076 38.831 49.799 1.00 18.06 279 GLU A O 1
ATOM 2308 N N . ALA A 1 283 ? 4.475 37.173 49.206 1.00 17.65 280 ALA A N 1
ATOM 2309 C CA . ALA A 1 283 ? 3.747 36.911 47.968 1.00 17.91 280 ALA A CA 1
ATOM 2310 C C . ALA A 1 283 ? 2.307 36.422 48.208 1.00 17.33 280 ALA A C 1
ATOM 2311 O O . ALA A 1 283 ? 1.415 36.797 47.474 1.00 18.70 280 ALA A O 1
ATOM 2313 N N . SER A 1 284 ? 2.146 35.516 49.177 1.00 15.88 281 SER A N 1
ATOM 2314 C CA A SER A 1 284 ? 0.822 34.979 49.502 0.50 15.39 281 SER A CA 1
ATOM 2315 C CA B SER A 1 284 ? 0.855 34.963 49.606 0.50 15.65 281 SER A CA 1
ATOM 2316 C C . SER A 1 284 ? -0.123 36.107 49.929 1.00 16.17 281 SER A C 1
ATOM 2317 O O . SER A 1 284 ? -1.267 36.211 49.431 1.00 16.23 281 SER A O 1
ATOM 2322 N N . TYR A 1 285 ? 0.334 36.993 50.798 1.00 14.84 282 TYR A N 1
ATOM 2323 C CA . TYR A 1 285 ? -0.577 38.015 51.304 1.00 15.16 282 TYR A CA 1
ATOM 2324 C C . TYR A 1 285 ? -0.795 39.123 50.278 1.00 15.84 282 TYR A C 1
ATOM 2325 O O . TYR A 1 285 ? -1.930 39.589 50.081 1.00 17.26 282 TYR A O 1
ATOM 2334 N N . ASN A 1 286 ? 0.264 39.504 49.586 1.00 16.48 283 ASN A N 1
ATOM 2335 C CA . ASN A 1 286 ? 0.139 40.560 48.592 1.00 17.74 283 ASN A CA 1
ATOM 2336 C C . ASN A 1 286 ? -0.596 40.143 47.322 1.00 18.57 283 ASN A C 1
ATOM 2337 O O . ASN A 1 286 ? -1.331 40.967 46.767 1.00 20.41 283 ASN A O 1
ATOM 2342 N N . ASN A 1 287 ? -0.442 38.891 46.894 1.00 18.02 284 ASN A N 1
ATOM 2343 C CA . ASN A 1 287 ? -0.967 38.466 45.552 1.00 19.87 284 ASN A CA 1
ATOM 2344 C C . ASN A 1 287 ? -1.915 37.293 45.598 1.00 19.38 284 ASN A C 1
ATOM 2345 O O . ASN A 1 287 ? -2.509 36.966 44.601 1.00 19.19 284 ASN A O 1
ATOM 2350 N N . GLY A 1 288 ? -2.064 36.640 46.737 1.00 17.88 285 GLY A N 1
ATOM 2351 C CA . GLY A 1 288 ? -2.798 35.374 46.838 1.00 17.65 285 GLY A CA 1
ATOM 2352 C C . GLY A 1 288 ? -4.288 35.446 47.058 1.00 16.64 285 GLY A C 1
ATOM 2353 O O . GLY A 1 288 ? -4.945 34.402 47.120 1.00 16.14 285 GLY A O 1
ATOM 2354 N N . GLU A 1 289 ? -4.854 36.655 47.158 1.00 17.74 286 GLU A N 1
ATOM 2355 C CA . GLU A 1 289 ? -6.263 36.802 47.449 1.00 19.17 286 GLU A CA 1
ATOM 2356 C C . GLU A 1 289 ? -7.197 36.103 46.435 1.00 18.31 286 GLU A C 1
ATOM 2357 O O . GLU A 1 289 ? -8.155 35.426 46.852 1.00 18.58 286 GLU A O 1
ATOM 2363 N N . SER A 1 290 ? -6.904 36.229 45.139 1.00 18.14 287 SER A N 1
ATOM 2364 C CA A SER A 1 290 ? -7.769 35.622 44.147 0.50 17.59 287 SER A CA 1
ATOM 2365 C CA B SER A 1 290 ? -7.718 35.609 44.094 0.50 17.68 287 SER A CA 1
ATOM 2366 C C . SER A 1 290 ? -7.754 34.086 44.228 1.00 16.58 287 SER A C 1
ATOM 2367 O O . SER A 1 290 ? -8.800 33.449 44.152 1.00 16.42 287 SER A O 1
ATOM 2372 N N . TRP A 1 291 ? -6.576 33.514 44.400 1.00 16.46 288 TRP A N 1
ATOM 2373 C CA . TRP A 1 291 ? -6.462 32.077 44.694 1.00 15.78 288 TRP A CA 1
ATOM 2374 C C . TRP A 1 291 ? -7.216 31.681 45.935 1.00 14.76 288 TRP A C 1
ATOM 2375 O O . TRP A 1 291 ? -7.977 30.691 45.899 1.00 14.68 288 TRP A O 1
ATOM 2386 N N . LEU A 1 292 ? -7.088 32.461 47.027 1.00 15.25 289 LEU A N 1
ATOM 2387 C CA . LEU A 1 292 ? -7.790 32.122 48.205 1.00 14.37 289 LEU A CA 1
ATOM 2388 C C . LEU A 1 292 ? -9.335 32.138 48.018 1.00 15.40 289 LEU A C 1
ATOM 2389 O O . LEU A 1 292 ? -10.014 31.207 48.440 1.00 14.61 289 LEU A O 1
ATOM 2394 N N . GLU A 1 293 ? -9.867 33.126 47.307 1.00 15.55 290 GLU A N 1
ATOM 2395 C CA . GLU A 1 293 ? -11.314 33.193 47.127 1.00 16.48 290 GLU A CA 1
ATOM 2396 C C . GLU A 1 293 ? -11.772 31.966 46.295 1.00 16.12 290 GLU A C 1
ATOM 2397 O O . GLU A 1 293 ? -12.821 31.363 46.572 1.00 16.39 290 GLU A O 1
ATOM 2403 N N . SER A 1 294 ? -10.985 31.585 45.301 1.00 15.77 291 SER A N 1
ATOM 2404 C CA A SER A 1 294 ? -11.313 30.426 44.451 0.50 16.10 291 SER A CA 1
ATOM 2405 C CA B SER A 1 294 ? -11.290 30.442 44.446 0.50 16.70 291 SER A CA 1
ATOM 2406 C C . SER A 1 294 ? -11.234 29.127 45.242 1.00 15.67 291 SER A C 1
ATOM 2407 O O . SER A 1 294 ? -12.102 28.290 45.111 1.00 16.45 291 SER A O 1
ATOM 2412 N N . PHE A 1 295 ? -10.223 29.005 46.139 1.00 14.70 292 PHE A N 1
ATOM 2413 C CA . PHE A 1 295 ? -10.072 27.840 46.967 1.00 14.81 292 PHE A CA 1
ATOM 2414 C C . PHE A 1 295 ? -11.301 27.756 47.889 1.00 13.97 292 PHE A C 1
ATOM 2415 O O . PHE A 1 295 ? -11.850 26.665 48.059 1.00 14.01 292 PHE A O 1
ATOM 2423 N N . LEU A 1 296 ? -11.766 28.884 48.442 1.00 13.51 293 LEU A N 1
ATOM 2424 C CA . LEU A 1 296 ? -12.875 28.839 49.396 1.00 14.59 293 LEU A CA 1
ATOM 2425 C C . LEU A 1 296 ? -14.172 28.428 48.724 1.00 15.31 293 LEU A C 1
ATOM 2426 O O . LEU A 1 296 ? -15.007 27.733 49.304 1.00 14.85 293 LEU A O 1
ATOM 2431 N N . GLU A 1 297 ? -14.332 28.802 47.468 1.00 16.37 294 GLU A N 1
ATOM 2432 C CA . GLU A 1 297 ? -15.480 28.287 46.683 1.00 18.45 294 GLU A CA 1
ATOM 2433 C C . GLU A 1 297 ? -15.427 26.758 46.430 1.00 17.23 294 GLU A C 1
ATOM 2434 O O . GLU A 1 297 ? -16.400 26.042 46.602 1.00 17.03 294 GLU A O 1
ATOM 2440 N N . TYR A 1 298 ? -14.233 26.297 46.078 1.00 15.45 295 TYR A N 1
ATOM 2441 C CA . TYR A 1 298 ? -14.004 24.883 45.895 1.00 15.80 295 TYR A CA 1
ATOM 2442 C C . TYR A 1 298 ? -14.232 24.084 47.192 1.00 15.34 295 TYR A C 1
ATOM 2443 O O . TYR A 1 298 ? -14.843 23.067 47.165 1.00 15.54 295 TYR A O 1
ATOM 2452 N N . LEU A 1 299 ? -13.728 24.604 48.322 1.00 14.02 296 LEU A N 1
ATOM 2453 C CA . LEU A 1 299 ? -13.868 23.945 49.580 1.00 14.15 296 LEU A CA 1
ATOM 2454 C C . LEU A 1 299 ? -15.309 23.857 49.975 1.00 14.17 296 LEU A C 1
ATOM 2455 O O . LEU A 1 299 ? -15.746 22.810 50.419 1.00 14.28 296 LEU A O 1
ATOM 2460 N N . GLU A 1 300 ? -16.042 24.956 49.845 1.00 14.94 297 GLU A N 1
ATOM 2461 C CA . GLU A 1 300 ? -17.424 24.921 50.264 1.00 15.38 297 GLU A CA 1
ATOM 2462 C C . GLU A 1 300 ? -18.237 23.943 49.434 1.00 15.50 297 GLU A C 1
ATOM 2463 O O . GLU A 1 300 ? -19.116 23.229 49.943 1.00 16.01 297 GLU A O 1
ATOM 2469 N N . SER A 1 301 ? -17.920 23.848 48.158 1.00 15.37 298 SER A N 1
ATOM 2470 C CA . SER A 1 301 ? -18.569 22.829 47.349 1.00 16.97 298 SER A CA 1
ATOM 2471 C C . SER A 1 301 ? -18.236 21.409 47.790 1.00 15.41 298 SER A C 1
ATOM 2472 O O . SER A 1 301 ? -19.106 20.550 47.927 1.00 16.17 298 SER A O 1
ATOM 2475 N N . ASN A 1 302 ? -16.959 21.135 48.060 1.00 16.04 299 ASN A N 1
ATOM 2476 C CA . ASN A 1 302 ? -16.544 19.839 48.674 1.00 15.58 299 ASN A CA 1
ATOM 2477 C C . ASN A 1 302 ? -17.339 19.533 49.946 1.00 14.86 299 ASN A C 1
ATOM 2478 O O . ASN A 1 302 ? -17.728 18.415 50.158 1.00 15.07 299 ASN A O 1
ATOM 2483 N N . ILE A 1 303 ? -17.463 20.546 50.828 1.00 14.50 300 ILE A N 1
ATOM 2484 C CA . ILE A 1 303 ? -18.155 20.367 52.106 1.00 14.74 300 ILE A CA 1
ATOM 2485 C C . ILE A 1 303 ? -19.623 20.004 51.882 1.00 14.91 300 ILE A C 1
ATOM 2486 O O . ILE A 1 303 ? -20.122 19.027 52.429 1.00 15.09 300 ILE A O 1
ATOM 2491 N N . ASP A 1 304 ? -20.269 20.748 51.011 1.00 16.42 301 ASP A N 1
ATOM 2492 C CA . ASP A 1 304 ? -21.669 20.489 50.672 1.00 17.94 301 ASP A CA 1
ATOM 2493 C C . ASP A 1 304 ? -21.841 19.085 50.034 1.00 18.23 301 ASP A C 1
ATOM 2494 O O . ASP A 1 304 ? -22.735 18.342 50.398 1.00 17.92 301 ASP A O 1
ATOM 2499 N N . PHE A 1 305 ? -20.908 18.709 49.161 1.00 17.05 302 PHE A N 1
ATOM 2500 C CA . PHE A 1 305 ? -20.918 17.381 48.529 1.00 18.11 302 PHE A CA 1
ATOM 2501 C C . PHE A 1 305 ? -20.778 16.280 49.574 1.00 17.96 302 PHE A C 1
ATOM 2502 O O . PHE A 1 305 ? -21.537 15.298 49.569 1.00 19.01 302 PHE A O 1
ATOM 2510 N N . ALA A 1 306 ? -19.841 16.461 50.515 1.00 15.64 303 ALA A N 1
ATOM 2511 C CA . ALA A 1 306 ? -19.591 15.455 51.528 1.00 15.67 303 ALA A CA 1
ATOM 2512 C C . ALA A 1 306 ? -20.753 15.271 52.460 1.00 15.95 303 ALA A C 1
ATOM 2513 O O . ALA A 1 306 ? -21.082 14.169 52.823 1.00 16.38 303 ALA A O 1
ATOM 2515 N N . ILE A 1 307 ? -21.354 16.366 52.877 1.00 17.38 304 ILE A N 1
ATOM 2516 C CA . ILE A 1 307 ? -22.486 16.288 53.785 1.00 17.21 304 ILE A CA 1
ATOM 2517 C C . ILE A 1 307 ? -23.674 15.644 53.098 1.00 17.75 304 ILE A C 1
ATOM 2518 O O . ILE A 1 307 ? -24.318 14.793 53.671 1.00 17.54 304 ILE A O 1
ATOM 2523 N N . LYS A 1 308 ? -23.933 16.003 51.841 1.00 18.55 305 LYS A N 1
ATOM 2524 C CA . LYS A 1 308 ? -25.007 15.353 51.071 1.00 20.76 305 LYS A CA 1
ATOM 2525 C C . LYS A 1 308 ? -24.734 13.842 50.923 1.00 19.91 305 LYS A C 1
ATOM 2526 O O . LYS A 1 308 ? -25.619 13.006 51.168 1.00 19.91 305 LYS A O 1
ATOM 2532 N N . TYR A 1 309 ? -23.486 13.487 50.595 1.00 19.02 306 TYR A N 1
ATOM 2533 C CA . TYR A 1 309 ? -23.110 12.096 50.450 1.00 19.78 306 TYR A CA 1
ATOM 2534 C C . TYR A 1 309 ? -23.306 11.317 51.738 1.00 20.00 306 TYR A C 1
ATOM 2535 O O . TYR A 1 309 ? -23.910 10.259 51.735 1.00 21.29 306 TYR A O 1
ATOM 2544 N N . ILE A 1 310 ? -22.865 11.892 52.866 1.00 18.05 307 ILE A N 1
ATOM 2545 C CA . ILE A 1 310 ? -22.997 11.212 54.167 1.00 19.96 307 ILE A CA 1
ATOM 2546 C C . ILE A 1 310 ? -24.484 11.051 54.529 1.00 20.18 307 ILE A C 1
ATOM 2547 O O . ILE A 1 310 ? -24.919 9.962 54.947 1.00 21.41 307 ILE A O 1
ATOM 2552 N N . ASN A 1 311 ? -25.269 12.100 54.335 1.00 19.86 308 ASN A N 1
ATOM 2553 C CA . ASN A 1 311 ? -26.681 12.055 54.706 1.00 22.09 308 ASN A CA 1
ATOM 2554 C C . ASN A 1 311 ? -27.480 11.086 53.856 1.00 22.78 308 ASN A C 1
ATOM 2555 O O . ASN A 1 311 ? -28.406 10.434 54.329 1.00 24.47 308 ASN A O 1
ATOM 2560 N N . GLU A 1 312 ? -27.109 10.956 52.599 1.00 22.75 309 GLU A N 1
ATOM 2561 C CA . GLU A 1 312 ? -27.752 10.014 51.678 1.00 25.89 309 GLU A CA 1
ATOM 2562 C C . GLU A 1 312 ? -27.247 8.569 51.830 1.00 25.37 309 GLU A C 1
ATOM 2563 O O . GLU A 1 312 ? -28.042 7.589 51.799 1.00 28.96 309 GLU A O 1
ATOM 2569 N N . ASN A 1 313 ? -25.939 8.397 52.000 1.00 24.81 310 ASN A N 1
ATOM 2570 C CA . ASN A 1 313 ? -25.331 7.063 51.920 1.00 24.98 310 ASN A CA 1
ATOM 2571 C C . ASN A 1 313 ? -24.873 6.481 53.254 1.00 24.35 310 ASN A C 1
ATOM 2572 O O . ASN A 1 313 ? -24.735 5.281 53.376 1.00 25.80 310 ASN A O 1
ATOM 2577 N N . MET A 1 314 ? -24.654 7.325 54.256 1.00 23.06 311 MET A N 1
ATOM 2578 C CA . MET A 1 314 ? -24.255 6.878 55.628 1.00 23.64 311 MET A CA 1
ATOM 2579 C C . MET A 1 314 ? -25.069 7.590 56.701 1.00 24.41 311 MET A C 1
ATOM 2580 O O . MET A 1 314 ? -24.538 8.325 57.530 1.00 22.33 311 MET A O 1
ATOM 2588 N N . PRO A 1 315 ? -26.396 7.354 56.700 1.00 24.86 312 PRO A N 1
ATOM 2589 C CA . PRO A 1 315 ? -27.279 8.184 57.511 1.00 24.85 312 PRO A CA 1
ATOM 2590 C C . PRO A 1 315 ? -27.169 7.973 59.018 1.00 25.91 312 PRO A C 1
ATOM 2591 O O . PRO A 1 315 ? -27.702 8.799 59.798 1.00 26.93 312 PRO A O 1
ATOM 2595 N N . LYS A 1 316 ? -26.507 6.898 59.442 1.00 26.44 313 LYS A N 1
ATOM 2596 C CA . LYS A 1 316 ? -26.204 6.725 60.874 1.00 26.42 313 LYS A CA 1
ATOM 2597 C C . LYS A 1 316 ? -25.146 7.733 61.376 1.00 25.35 313 LYS A C 1
ATOM 2598 O O . LYS A 1 316 ? -25.113 8.061 62.569 1.00 26.47 313 LYS A O 1
ATOM 2604 N N . LEU A 1 317 ? -24.318 8.257 60.470 1.00 24.70 314 LEU A N 1
ATOM 2605 C CA . LEU A 1 317 ? -23.343 9.263 60.836 1.00 23.09 314 LEU A CA 1
ATOM 2606 C C . LEU A 1 317 ? -24.044 10.617 60.926 1.00 23.20 314 LEU A C 1
ATOM 2607 O O . LEU A 1 317 ? -25.047 10.879 60.250 1.00 23.72 314 LEU A O 1
ATOM 2612 N N . LYS A 1 318 ? -23.479 11.478 61.746 1.00 22.32 315 LYS A N 1
ATOM 2613 C CA . LYS A 1 318 ? -24.016 12.820 61.955 1.00 22.72 315 LYS A CA 1
ATOM 2614 C C . LYS A 1 318 ? -22.894 13.859 61.771 1.00 21.98 315 LYS A C 1
ATOM 2615 O O . LYS A 1 318 ? -21.804 13.691 62.273 1.00 21.43 315 LYS A O 1
ATOM 2621 N N . VAL A 1 319 ? -23.213 14.946 61.097 1.00 19.99 316 VAL A N 1
ATOM 2622 C CA . VAL A 1 319 ? -22.210 15.952 60.693 1.00 19.69 316 VAL A CA 1
ATOM 2623 C C . VAL A 1 319 ? -22.940 17.295 60.599 1.00 21.31 316 VAL A C 1
ATOM 2624 O O . VAL A 1 319 ? -24.047 17.358 60.085 1.00 21.75 316 VAL A O 1
ATOM 2628 N N . ARG A 1 320 ? -22.344 18.319 61.210 1.00 20.91 317 ARG A N 1
ATOM 2629 C CA . ARG A 1 320 ? -22.764 19.714 61.102 1.00 20.33 317 ARG A CA 1
ATOM 2630 C C . ARG A 1 320 ? -21.789 20.433 60.172 1.00 18.58 317 ARG A C 1
ATOM 2631 O O . ARG A 1 320 ? -20.573 20.276 60.358 1.00 20.79 317 ARG A O 1
ATOM 2633 N N . LYS A 1 321 ? -22.286 21.221 59.237 1.00 17.25 318 LYS A N 1
ATOM 2634 C CA . LYS A 1 321 ? -21.409 21.949 58.290 1.00 17.98 318 LYS A CA 1
ATOM 2635 C C . LYS A 1 321 ? -20.510 22.909 59.117 1.00 17.33 318 LYS A C 1
ATOM 2636 O O . LYS A 1 321 ? -21.008 23.691 59.961 1.00 17.29 318 LYS A O 1
ATOM 2642 N N . PRO A 1 322 ? -19.207 22.863 58.910 1.00 16.27 319 PRO A N 1
ATOM 2643 C CA . PRO A 1 322 ? -18.336 23.810 59.636 1.00 15.98 319 PRO A CA 1
ATOM 2644 C C . PRO A 1 322 ? -18.521 25.218 59.151 1.00 16.36 319 PRO A C 1
ATOM 2645 O O . PRO A 1 322 ? -18.907 25.453 58.014 1.00 15.35 319 PRO A O 1
ATOM 2649 N N . GLU A 1 323 ? -18.246 26.184 60.002 1.00 13.80 320 GLU A N 1
ATOM 2650 C CA . GLU A 1 323 ? -18.260 27.586 59.687 1.00 14.57 320 GLU A CA 1
ATOM 2651 C C . GLU A 1 323 ? -16.899 28.068 59.153 1.00 14.30 320 GLU A C 1
ATOM 2652 O O . GLU A 1 323 ? -16.812 29.068 58.379 1.00 13.92 320 GLU A O 1
ATOM 2658 N N . GLY A 1 324 ? -15.845 27.362 59.535 1.00 13.24 321 GLY A N 1
ATOM 2659 C CA . GLY A 1 324 ? -14.493 27.613 59.074 1.00 13.51 321 GLY A CA 1
ATOM 2660 C C . GLY A 1 324 ? -13.635 26.402 59.230 1.00 13.11 321 GLY A C 1
ATOM 2661 O O . GLY A 1 324 ? -14.098 25.373 59.763 1.00 11.97 321 GLY A O 1
ATOM 2662 N N . THR A 1 325 ? -12.372 26.531 58.764 1.00 12.80 322 THR A N 1
ATOM 2663 C CA . THR A 1 325 ? -11.446 25.438 58.535 1.00 12.89 322 THR A CA 1
ATOM 2664 C C . THR A 1 325 ? -11.900 24.602 57.313 1.00 12.69 322 THR A C 1
ATOM 2665 O O . THR A 1 325 ? -13.030 24.734 56.835 1.00 13.05 322 THR A O 1
ATOM 2669 N N . TYR A 1 326 ? -10.990 23.744 56.872 1.00 12.00 323 TYR A N 1
ATOM 2670 C CA . TYR A 1 326 ? -11.329 22.748 55.860 1.00 12.01 323 TYR A CA 1
ATOM 2671 C C . TYR A 1 326 ? -11.502 21.357 56.366 1.00 12.92 323 TYR A C 1
ATOM 2672 O O . TYR A 1 326 ? -11.380 20.344 55.642 1.00 13.71 323 TYR A O 1
ATOM 2681 N N . LEU A 1 327 ? -11.836 21.260 57.647 1.00 13.02 324 LEU A N 1
ATOM 2682 C CA . LEU A 1 327 ? -11.838 20.034 58.405 1.00 13.60 324 LEU A CA 1
ATOM 2683 C C . LEU A 1 327 ? -13.277 19.708 58.783 1.00 13.68 324 LEU A C 1
ATOM 2684 O O . LEU A 1 327 ? -13.974 20.584 59.317 1.00 15.87 324 LEU A O 1
ATOM 2689 N N . LEU A 1 328 ? -13.689 18.482 58.549 1.00 13.19 325 LEU A N 1
ATOM 2690 C CA . LEU A 1 328 ? -15.045 18.033 58.782 1.00 13.95 325 LEU A CA 1
ATOM 2691 C C . LEU A 1 328 ? -15.055 17.121 60.019 1.00 14.92 325 LEU A C 1
ATOM 2692 O O . LEU A 1 328 ? -14.194 16.250 60.167 1.00 15.95 325 LEU A O 1
ATOM 2697 N N . TRP A 1 329 ? -16.005 17.342 60.925 1.00 14.14 326 TRP A N 1
ATOM 2698 C CA . TRP A 1 329 ? -16.086 16.669 62.201 1.00 14.29 326 TRP A CA 1
ATOM 2699 C C . TRP A 1 329 ? -17.299 15.800 62.201 1.00 15.15 326 TRP A C 1
ATOM 2700 O O . TRP A 1 329 ? -18.438 16.308 62.236 1.00 17.05 326 TRP A O 1
ATOM 2711 N N . VAL A 1 330 ? -17.081 14.478 62.104 1.00 15.80 327 VAL A N 1
ATOM 2712 C CA . VAL A 1 330 ? -18.172 13.552 61.834 1.00 16.31 327 VAL A CA 1
ATOM 2713 C C . VAL A 1 330 ? -18.340 12.577 63.004 1.00 16.33 327 VAL A C 1
ATOM 2714 O O . VAL A 1 330 ? -17.382 11.984 63.454 1.00 15.83 327 VAL A O 1
ATOM 2718 N N . ASP A 1 331 ? -19.570 12.488 63.516 1.00 17.51 328 ASP A N 1
ATOM 2719 C CA . ASP A 1 331 ? -19.911 11.639 64.626 1.00 18.50 328 ASP A CA 1
ATOM 2720 C C . ASP A 1 331 ? -20.318 10.249 64.104 1.00 20.04 328 ASP A C 1
ATOM 2721 O O . ASP A 1 331 ? -21.290 10.123 63.375 1.00 20.66 328 ASP A O 1
ATOM 2726 N N . PHE A 1 332 ? -19.537 9.253 64.511 1.00 19.74 329 PHE A N 1
ATOM 2727 C CA . PHE A 1 332 ? -19.764 7.837 64.196 1.00 21.35 329 PHE A CA 1
ATOM 2728 C C . PHE A 1 332 ? -20.369 7.042 65.344 1.00 21.79 329 PHE A C 1
ATOM 2729 O O . PHE A 1 332 ? -20.469 5.826 65.285 1.00 22.59 329 PHE A O 1
ATOM 2737 N N . SER A 1 333 ? -20.760 7.711 66.425 1.00 22.38 330 SER A N 1
ATOM 2738 C CA . SER A 1 333 ? -21.141 7.015 67.634 1.00 23.84 330 SER A CA 1
ATOM 2739 C C . SER A 1 333 ? -22.383 6.118 67.460 1.00 25.07 330 SER A C 1
ATOM 2740 O O . SER A 1 333 ? -22.509 5.096 68.157 1.00 27.11 330 SER A O 1
ATOM 2743 N N . ALA A 1 334 ? -23.262 6.443 66.519 1.00 25.07 331 ALA A N 1
ATOM 2744 C CA . ALA A 1 334 ? -24.510 5.648 66.340 1.00 27.20 331 ALA A CA 1
ATOM 2745 C C . ALA A 1 334 ? -24.209 4.235 65.821 1.00 27.24 331 ALA A C 1
ATOM 2746 O O . ALA A 1 334 ? -25.076 3.378 65.872 1.00 28.56 331 ALA A O 1
ATOM 2748 N N . LEU A 1 335 ? -22.999 3.974 65.355 1.00 26.97 332 LEU A N 1
ATOM 2749 C CA . LEU A 1 335 ? -22.564 2.603 64.955 1.00 27.69 332 LEU A CA 1
ATOM 2750 C C . LEU A 1 335 ? -22.345 1.659 66.150 1.00 29.98 332 LEU A C 1
ATOM 2751 O O . LEU A 1 335 ? -22.212 0.420 65.985 1.00 33.80 332 LEU A O 1
ATOM 2756 N N . GLY A 1 336 ? -22.271 2.231 67.346 1.00 29.05 333 GLY A N 1
ATOM 2757 C CA . GLY A 1 336 ? -22.077 1.443 68.564 1.00 31.89 333 GLY A CA 1
ATOM 2758 C C . GLY A 1 336 ? -20.738 0.742 68.707 1.00 33.66 333 GLY A C 1
ATOM 2759 O O . GLY A 1 336 ? -20.640 -0.276 69.407 1.00 36.27 333 GLY A O 1
ATOM 2760 N N . LEU A 1 337 ? -19.711 1.260 68.040 1.00 33.14 334 LEU A N 1
ATOM 2761 C CA . LEU A 1 337 ? -18.364 0.732 68.164 1.00 34.12 334 LEU A CA 1
ATOM 2762 C C . LEU A 1 337 ? -17.618 1.539 69.213 1.00 34.33 334 LEU A C 1
ATOM 2763 O O . LEU A 1 337 ? -17.921 2.719 69.443 1.00 33.84 334 LEU A O 1
ATOM 2768 N N . SER A 1 338 ? -16.656 0.892 69.868 1.00 32.63 335 SER A N 1
ATOM 2769 C CA . SER A 1 338 ? -15.689 1.607 70.666 1.00 33.56 335 SER A CA 1
ATOM 2770 C C . SER A 1 338 ? -14.796 2.396 69.724 1.00 33.44 335 SER A C 1
ATOM 2771 O O . SER A 1 338 ? -14.720 2.097 68.533 1.00 30.35 335 SER A O 1
ATOM 2774 N N . ASP A 1 339 ? -14.118 3.388 70.283 1.00 33.68 336 ASP A N 1
ATOM 2775 C CA . ASP A 1 339 ? -13.177 4.207 69.543 1.00 33.89 336 ASP A CA 1
ATOM 2776 C C . ASP A 1 339 ? -12.109 3.330 68.917 1.00 32.83 336 ASP A C 1
ATOM 2777 O O . ASP A 1 339 ? -11.724 3.527 67.775 1.00 30.60 336 ASP A O 1
ATOM 2782 N N . GLU A 1 340 ? -11.614 2.365 69.694 1.00 32.50 337 GLU A N 1
ATOM 2783 C CA . GLU A 1 340 ? -10.595 1.444 69.184 1.00 31.74 337 GLU A CA 1
ATOM 2784 C C . GLU A 1 340 ? -11.121 0.598 68.000 1.00 30.36 337 GLU A C 1
ATOM 2785 O O . GLU A 1 340 ? -10.421 0.420 66.990 1.00 30.02 337 GLU A O 1
ATOM 2787 N N . GLU A 1 341 ? -12.347 0.098 68.118 1.00 30.20 338 GLU A N 1
ATOM 2788 C CA . GLU A 1 341 ? -12.974 -0.721 67.057 1.00 32.49 338 GLU A CA 1
ATOM 2789 C C . GLU A 1 341 ? -13.171 0.100 65.769 1.00 30.30 338 GLU A C 1
ATOM 2790 O O . GLU A 1 341 ? -12.997 -0.381 64.665 1.00 30.33 338 GLU A O 1
ATOM 2796 N N . LEU A 1 342 ? -13.597 1.341 65.945 1.00 28.82 339 LEU A N 1
ATOM 2797 C CA . LEU A 1 342 ? -13.818 2.245 64.802 1.00 28.02 339 LEU A CA 1
ATOM 2798 C C . LEU A 1 342 ? -12.500 2.558 64.078 1.00 27.91 339 LEU A C 1
ATOM 2799 O O . LEU A 1 342 ? -12.391 2.500 62.844 1.00 25.38 339 LEU A O 1
ATOM 2804 N N . GLU A 1 343 ? -11.474 2.883 64.832 1.00 28.45 340 GLU A N 1
ATOM 2805 C CA . GLU A 1 343 ? -10.183 3.132 64.196 1.00 31.32 340 GLU A CA 1
ATOM 2806 C C . GLU A 1 343 ? -9.740 1.895 63.385 1.00 30.41 340 GLU A C 1
ATOM 2807 O O . GLU A 1 343 ? -9.252 2.032 62.269 1.00 29.21 340 GLU A O 1
ATOM 2813 N N . SER A 1 344 ? -9.917 0.711 63.970 1.00 30.56 341 SER A N 1
ATOM 2814 C CA . SER A 1 344 ? -9.533 -0.538 63.322 1.00 30.04 341 SER A CA 1
ATOM 2815 C C . SER A 1 344 ? -10.254 -0.756 61.994 1.00 29.35 341 SER A C 1
ATOM 2816 O O . SER A 1 344 ? -9.606 -1.075 61.007 1.00 28.99 341 SER A O 1
ATOM 2819 N N . ILE A 1 345 ? -11.578 -0.610 61.962 1.00 28.16 342 ILE A N 1
ATOM 2820 C CA . ILE A 1 345 ? -12.297 -0.861 60.708 1.00 28.90 342 ILE A CA 1
ATOM 2821 C C . ILE A 1 345 ? -11.999 0.204 59.654 1.00 26.82 342 ILE A C 1
ATOM 2822 O O . ILE A 1 345 ? -11.948 -0.096 58.502 1.00 26.64 342 ILE A O 1
ATOM 2827 N N . LEU A 1 346 ? -11.782 1.456 60.055 1.00 24.58 343 LEU A N 1
ATOM 2828 C CA . LEU A 1 346 ? -11.457 2.478 59.045 1.00 23.81 343 LEU A CA 1
ATOM 2829 C C . LEU A 1 346 ? -10.119 2.150 58.378 1.00 22.66 343 LEU A C 1
ATOM 2830 O O . LEU A 1 346 ? -9.975 2.250 57.161 1.00 22.27 343 LEU A O 1
ATOM 2835 N N . VAL A 1 347 ? -9.126 1.773 59.194 1.00 22.89 344 VAL A N 1
ATOM 2836 C CA . VAL A 1 347 ? -7.797 1.432 58.663 1.00 23.55 344 VAL A CA 1
ATOM 2837 C C . VAL A 1 347 ? -7.793 0.085 57.910 1.00 24.53 344 VAL A C 1
ATOM 2838 O O . VAL A 1 347 ? -7.307 0.014 56.795 1.00 25.79 344 VAL A O 1
ATOM 2842 N N . GLN A 1 348 ? -8.345 -0.959 58.538 1.00 24.93 345 GLN A N 1
ATOM 2843 C CA . GLN A 1 348 ? -8.203 -2.336 58.046 1.00 26.28 345 GLN A CA 1
ATOM 2844 C C . GLN A 1 348 ? -9.144 -2.605 56.897 1.00 26.50 345 GLN A C 1
ATOM 2845 O O . GLN A 1 348 ? -8.757 -3.214 55.892 1.00 26.68 345 GLN A O 1
ATOM 2851 N N . LYS A 1 349 ? -10.390 -2.170 57.046 1.00 25.51 346 LYS A N 1
ATOM 2852 C CA . LYS A 1 349 ? -11.441 -2.401 56.060 1.00 26.45 346 LYS A CA 1
ATOM 2853 C C . LYS A 1 349 ? -11.624 -1.267 55.073 1.00 26.25 346 LYS A C 1
ATOM 2854 O O . LYS A 1 349 ? -11.638 -1.479 53.883 1.00 25.35 346 LYS A O 1
ATOM 2860 N N . GLY A 1 350 ? -11.737 -0.037 55.558 1.00 24.78 347 GLY A N 1
ATOM 2861 C CA . GLY A 1 350 ? -11.794 1.124 54.663 1.00 24.18 347 GLY A CA 1
ATOM 2862 C C . GLY A 1 350 ? -10.507 1.452 53.925 1.00 23.85 347 GLY A C 1
ATOM 2863 O O . GLY A 1 350 ? -10.536 1.935 52.801 1.00 24.14 347 GLY A O 1
ATOM 2864 N N . LYS A 1 351 ? -9.382 1.213 54.582 1.00 23.14 348 LYS A N 1
ATOM 2865 C CA . LYS A 1 351 ? -8.056 1.652 54.108 1.00 24.58 348 LYS A CA 1
ATOM 2866 C C . LYS A 1 351 ? -8.031 3.185 53.921 1.00 22.16 348 LYS A C 1
ATOM 2867 O O . LYS A 1 351 ? -7.607 3.721 52.909 1.00 21.97 348 LYS A O 1
ATOM 2873 N N . VAL A 1 352 ? -8.477 3.877 54.950 1.00 21.27 349 VAL A N 1
ATOM 2874 C CA . VAL A 1 352 ? -8.544 5.338 54.908 1.00 19.90 349 VAL A CA 1
ATOM 2875 C C . VAL A 1 352 ? -8.036 5.861 56.251 1.00 19.83 349 VAL A C 1
ATOM 2876 O O . VAL A 1 352 ? -8.268 5.233 57.263 1.00 20.44 349 VAL A O 1
ATOM 2880 N N . ALA A 1 353 ? -7.301 6.977 56.197 1.00 18.09 350 ALA A N 1
ATOM 2881 C CA . ALA A 1 353 ? -6.675 7.573 57.384 1.00 17.70 350 ALA A CA 1
ATOM 2882 C C . ALA A 1 353 ? -7.357 8.873 57.749 1.00 17.11 350 ALA A C 1
ATOM 2883 O O . ALA A 1 353 ? -7.206 9.858 57.090 1.00 16.89 350 ALA A O 1
ATOM 2885 N N . LEU A 1 354 ? -8.148 8.838 58.819 1.00 17.86 351 LEU A N 1
ATOM 2886 C CA . LEU A 1 354 ? -8.787 10.017 59.378 1.00 16.60 351 LEU A CA 1
ATOM 2887 C C . LEU A 1 354 ? -8.128 10.334 60.730 1.00 17.13 351 LEU A C 1
ATOM 2888 O O . LEU A 1 354 ? -7.423 9.488 61.306 1.00 18.12 351 LEU A O 1
ATOM 2893 N N . ASN A 1 355 ? -8.386 11.523 61.260 1.00 17.53 352 ASN A N 1
ATOM 2894 C CA . ASN A 1 355 ? -7.880 11.834 62.617 1.00 18.35 352 ASN A CA 1
ATOM 2895 C C . ASN A 1 355 ? -8.863 11.327 63.650 1.00 17.74 352 ASN A C 1
ATOM 2896 O O . ASN A 1 355 ? -10.044 11.767 63.691 1.00 18.48 352 ASN A O 1
ATOM 2901 N N . GLN A 1 356 ? -8.417 10.429 64.522 1.00 18.49 353 GLN A N 1
ATOM 2902 C CA . GLN A 1 356 ? -9.291 9.900 65.547 1.00 18.60 353 GLN A CA 1
ATOM 2903 C C . GLN A 1 356 ? -9.805 11.012 66.489 1.00 18.27 353 GLN A C 1
ATOM 2904 O O . GLN A 1 356 ? -9.013 11.787 67.029 1.00 18.68 353 GLN A O 1
ATOM 2906 N N . GLY A 1 357 ? -11.084 11.056 66.721 1.00 18.39 354 GLY A N 1
ATOM 2907 C CA . GLY A 1 357 ? -11.681 12.058 67.588 1.00 17.90 354 GLY A CA 1
ATOM 2908 C C . GLY A 1 357 ? -11.131 12.122 68.987 1.00 17.49 354 GLY A C 1
ATOM 2909 O O . GLY A 1 357 ? -10.981 13.228 69.527 1.00 17.28 354 GLY A O 1
ATOM 2910 N N . ASN A 1 358 ? -10.820 10.967 69.571 1.00 20.51 355 ASN A N 1
ATOM 2911 C CA . ASN A 1 358 ? -10.369 11.011 70.933 1.00 21.83 355 ASN A CA 1
ATOM 2912 C C . ASN A 1 358 ? -9.006 11.687 71.109 1.00 21.55 355 ASN A C 1
ATOM 2913 O O . ASN A 1 358 ? -8.671 12.156 72.206 1.00 21.52 355 ASN A O 1
ATOM 2918 N N . SER A 1 359 ? -8.231 11.816 70.024 1.00 20.35 356 SER A N 1
ATOM 2919 C CA . SER A 1 359 ? -6.968 12.528 70.099 1.00 20.63 356 SER A CA 1
ATOM 2920 C C . SER A 1 359 ? -7.122 14.020 70.436 1.00 20.46 356 SER A C 1
ATOM 2921 O O . SER A 1 359 ? -6.179 14.665 70.876 1.00 21.61 356 SER A O 1
ATOM 2924 N N . PHE A 1 360 ? -8.336 14.559 70.241 1.00 17.80 357 PHE A N 1
ATOM 2925 C CA . PHE A 1 360 ? -8.656 15.963 70.564 1.00 16.56 357 PHE A CA 1
ATOM 2926 C C . PHE A 1 360 ? -9.151 16.167 72.000 1.00 17.16 357 PHE A C 1
ATOM 2927 O O . PHE A 1 360 ? -9.471 17.273 72.367 1.00 15.75 357 PHE A O 1
ATOM 2935 N N . GLY A 1 361 ? -9.162 15.120 72.819 1.00 17.64 358 GLY A N 1
ATOM 2936 C CA . GLY A 1 361 ? -9.504 15.260 74.222 1.00 19.05 358 GLY A CA 1
ATOM 2937 C C . GLY A 1 361 ? -10.984 15.072 74.487 1.00 18.86 358 GLY A C 1
ATOM 2938 O O . GLY A 1 361 ? -11.686 14.315 73.755 1.00 20.73 358 GLY A O 1
ATOM 2939 N N . ILE A 1 362 ? -11.429 15.710 75.560 1.00 19.96 359 ILE A N 1
ATOM 2940 C CA . ILE A 1 362 ? -12.779 15.502 76.062 1.00 20.55 359 ILE A CA 1
ATOM 2941 C C . ILE A 1 362 ? -13.765 15.905 74.994 1.00 20.23 359 ILE A C 1
ATOM 2942 O O . ILE A 1 362 ? -13.615 16.961 74.430 1.00 19.22 359 ILE A O 1
ATOM 2947 N N . GLY A 1 363 ? -14.752 15.049 74.726 1.00 19.54 360 GLY A N 1
ATOM 2948 C CA . GLY A 1 363 ? -15.752 15.354 73.732 1.00 19.45 360 GLY A CA 1
ATOM 2949 C C . GLY A 1 363 ? -15.384 14.819 72.370 1.00 19.31 360 GLY A C 1
ATOM 2950 O O . GLY A 1 363 ? -16.215 14.915 71.443 1.00 20.07 360 GLY A O 1
ATOM 2951 N N . GLY A 1 364 ? -14.190 14.274 72.187 1.00 18.34 361 GLY A N 1
ATOM 2952 C CA . GLY A 1 364 ? -13.845 13.704 70.890 1.00 18.70 361 GLY A CA 1
ATOM 2953 C C . GLY A 1 364 ? -14.277 12.266 70.661 1.00 19.04 361 GLY A C 1
ATOM 2954 O O . GLY A 1 364 ? -14.313 11.811 69.534 1.00 20.42 361 GLY A O 1
ATOM 2955 N N . SER A 1 365 ? -14.589 11.531 71.743 1.00 20.44 362 SER A N 1
ATOM 2956 C CA . SER A 1 365 ? -14.935 10.122 71.581 1.00 22.57 362 SER A CA 1
ATOM 2957 C C . SER A 1 365 ? -16.077 9.945 70.578 1.00 21.03 362 SER A C 1
ATOM 2958 O O . SER A 1 365 ? -17.050 10.675 70.619 1.00 22.54 362 SER A O 1
ATOM 2961 N N . GLY A 1 366 ? -15.934 8.987 69.670 1.00 21.50 363 GLY A N 1
ATOM 2962 C CA . GLY A 1 366 ? -16.979 8.697 68.723 1.00 21.57 363 GLY A CA 1
ATOM 2963 C C . GLY A 1 366 ? -16.875 9.513 67.435 1.00 20.07 363 GLY A C 1
ATOM 2964 O O . GLY A 1 366 ? -17.567 9.192 66.467 1.00 20.24 363 GLY A O 1
ATOM 2965 N N . TYR A 1 367 ? -16.004 10.524 67.394 1.00 18.62 364 TYR A N 1
ATOM 2966 C CA . TYR A 1 367 ? -15.846 11.370 66.217 1.00 17.74 364 TYR A CA 1
ATOM 2967 C C . TYR A 1 367 ? -14.600 10.982 65.425 1.00 16.82 364 TYR A C 1
ATOM 2968 O O . TYR A 1 367 ? -13.702 10.355 65.945 1.00 16.96 364 TYR A O 1
ATOM 2977 N N . GLN A 1 368 ? -14.581 11.395 64.158 1.00 15.80 365 GLN A N 1
ATOM 2978 C CA . GLN A 1 368 ? -13.381 11.416 63.326 1.00 16.18 365 GLN A CA 1
ATOM 2979 C C . GLN A 1 368 ? -13.356 12.736 62.581 1.00 15.86 365 GLN A C 1
ATOM 2980 O O . GLN A 1 368 ? -14.400 13.256 62.187 1.00 16.09 365 GLN A O 1
ATOM 2986 N N . ARG A 1 369 ? -12.157 13.251 62.388 1.00 15.69 366 ARG A N 1
ATOM 2987 C CA . ARG A 1 369 ? -11.898 14.442 61.577 1.00 14.67 366 ARG A CA 1
ATOM 2988 C C . ARG A 1 369 ? -11.335 14.130 60.186 1.00 16.44 366 ARG A C 1
ATOM 2989 O O . ARG A 1 369 ? -10.378 13.381 60.039 1.00 15.41 366 ARG A O 1
ATOM 2997 N N . ILE A 1 370 ? -12.007 14.733 59.212 1.00 15.07 367 ILE A N 1
ATOM 2998 C CA . ILE A 1 370 ? -11.752 14.491 57.801 1.00 14.73 367 ILE A CA 1
ATOM 2999 C C . ILE A 1 370 ? -11.293 15.787 57.106 1.00 14.44 367 ILE A C 1
ATOM 3000 O O . ILE A 1 370 ? -11.968 16.806 57.165 1.00 13.86 367 ILE A O 1
ATOM 3005 N N . ASN A 1 371 ? -10.128 15.700 56.461 1.00 13.92 368 ASN A N 1
ATOM 3006 C CA . ASN A 1 371 ? -9.553 16.780 55.690 1.00 14.01 368 ASN A CA 1
ATOM 3007 C C . ASN A 1 371 ? -10.119 16.903 54.283 1.00 14.49 368 ASN A C 1
ATOM 3008 O O . ASN A 1 371 ? -9.889 16.006 53.482 1.00 16.64 368 ASN A O 1
ATOM 3013 N N . LEU A 1 372 ? -10.854 17.985 53.997 1.00 14.23 369 LEU A N 1
ATOM 3014 C CA . LEU A 1 372 ? -11.522 18.174 52.696 1.00 15.35 369 LEU A CA 1
ATOM 3015 C C . LEU A 1 372 ? -10.798 19.047 51.724 1.00 15.04 369 LEU A C 1
ATOM 3016 O O . LEU A 1 372 ? -11.367 19.409 50.661 1.00 15.64 369 LEU A O 1
ATOM 3021 N N . ALA A 1 373 ? -9.559 19.430 52.001 1.00 13.97 370 ALA A N 1
ATOM 3022 C CA . ALA A 1 373 ? -8.757 20.276 51.104 1.00 14.65 370 ALA A CA 1
ATOM 3023 C C . ALA A 1 373 ? -8.025 19.367 50.154 1.00 14.70 370 ALA A C 1
ATOM 3024 O O . ALA A 1 373 ? -6.798 19.206 50.187 1.00 14.65 370 ALA A O 1
ATOM 3026 N N . CYS A 1 374 ? -8.813 18.743 49.264 1.00 14.95 371 CYS A N 1
ATOM 3027 C CA . CYS A 1 374 ? -8.253 17.795 48.300 1.00 15.51 371 CYS A CA 1
ATOM 3028 C C . CYS A 1 374 ? -9.169 17.798 47.061 1.00 15.48 371 CYS A C 1
ATOM 3029 O O . CYS A 1 374 ? -10.309 18.244 47.154 1.00 15.34 371 CYS A O 1
ATOM 3032 N N . PRO A 1 375 ? -8.711 17.277 45.936 1.00 16.11 372 PRO A N 1
ATOM 3033 C CA . PRO A 1 375 ? -9.605 17.223 44.778 1.00 17.22 372 PRO A CA 1
ATOM 3034 C C . PRO A 1 375 ? -10.905 16.482 45.066 1.00 17.34 372 PRO A C 1
ATOM 3035 O O . PRO A 1 375 ? -10.916 15.500 45.812 1.00 17.04 372 PRO A O 1
ATOM 3039 N N . ARG A 1 376 ? -11.999 16.898 44.398 1.00 17.23 373 ARG A N 1
ATOM 3040 C CA . ARG A 1 376 ? -13.252 16.215 44.492 1.00 17.52 373 ARG A CA 1
ATOM 3041 C C . ARG A 1 376 ? -13.141 14.718 44.309 1.00 17.61 373 ARG A C 1
ATOM 3042 O O . ARG A 1 376 ? -13.772 13.947 45.033 1.00 18.77 373 ARG A O 1
ATOM 3050 N N . SER A 1 377 ? -12.374 14.289 43.291 1.00 18.50 374 SER A N 1
ATOM 3051 C CA . SER A 1 377 ? -12.189 12.876 43.001 1.00 19.68 374 SER A CA 1
ATOM 3052 C C . SER A 1 377 ? -11.656 12.104 44.231 1.00 19.14 374 SER A C 1
ATOM 3053 O O . SER A 1 377 ? -12.071 10.984 44.473 1.00 18.83 374 SER A O 1
ATOM 3057 N N . MET A 1 378 ? -10.679 12.695 44.929 1.00 19.19 375 MET A N 1
ATOM 3058 C CA . MET A 1 378 ? -10.061 12.059 46.090 1.00 18.61 375 MET A CA 1
ATOM 3059 C C . MET A 1 378 ? -11.039 12.029 47.274 1.00 17.68 375 MET A C 1
ATOM 3060 O O . MET A 1 378 ? -11.146 11.054 47.990 1.00 19.09 375 MET A O 1
ATOM 3065 N N . LEU A 1 379 ? -11.783 13.105 47.427 1.00 17.39 376 LEU A N 1
ATOM 3066 C CA . LEU A 1 379 ? -12.829 13.178 48.450 1.00 16.92 376 LEU A CA 1
ATOM 3067 C C . LEU A 1 379 ? -13.902 12.120 48.247 1.00 18.13 376 LEU A C 1
ATOM 3068 O O . LEU A 1 379 ? -14.280 11.390 49.159 1.00 17.05 376 LEU A O 1
ATOM 3073 N N . GLU A 1 380 ? -14.355 11.988 47.005 1.00 18.58 377 GLU A N 1
ATOM 3074 C CA . GLU A 1 380 ? -15.318 10.901 46.662 1.00 20.67 377 GLU A CA 1
ATOM 3075 C C . GLU A 1 380 ? -14.770 9.527 47.044 1.00 20.01 377 GLU A C 1
ATOM 3076 O O . GLU A 1 380 ? -15.447 8.698 47.636 1.00 20.69 377 GLU A O 1
ATOM 3086 N N . GLU A 1 381 ? -13.522 9.260 46.666 1.00 20.59 378 GLU A N 1
ATOM 3087 C CA . GLU A 1 381 ? -12.907 8.007 46.996 1.00 21.11 378 GLU A CA 1
ATOM 3088 C C . GLU A 1 381 ? -12.839 7.786 48.488 1.00 19.25 378 GLU A C 1
ATOM 3089 O O . GLU A 1 381 ? -13.067 6.682 48.959 1.00 19.42 378 GLU A O 1
ATOM 3099 N N . ALA A 1 382 ? -12.541 8.847 49.210 1.00 17.73 379 ALA A N 1
ATOM 3100 C CA . ALA A 1 382 ? -12.470 8.731 50.667 1.00 17.83 379 ALA A CA 1
ATOM 3101 C C . ALA A 1 382 ? -13.825 8.390 51.271 1.00 17.13 379 ALA A C 1
ATOM 3102 O O . ALA A 1 382 ? -13.924 7.511 52.086 1.00 17.74 379 ALA A O 1
ATOM 3104 N N . LEU A 1 383 ? -14.868 8.987 50.757 1.00 17.77 380 LEU A N 1
ATOM 3105 C CA . LEU A 1 383 ? -16.228 8.727 51.301 1.00 17.89 380 LEU A CA 1
ATOM 3106 C C . LEU A 1 383 ? -16.686 7.313 50.967 1.00 18.44 380 LEU A C 1
ATOM 3107 O O . LEU A 1 383 ? -17.324 6.647 51.778 1.00 18.51 380 LEU A O 1
ATOM 3112 N N . ILE A 1 384 ? -16.332 6.818 49.775 1.00 18.95 381 ILE A N 1
ATOM 3113 C CA . ILE A 1 384 ? -16.618 5.437 49.393 1.00 20.32 381 ILE A CA 1
ATOM 3114 C C . ILE A 1 384 ? -15.909 4.422 50.300 1.00 20.41 381 ILE A C 1
ATOM 3115 O O . ILE A 1 384 ? -16.512 3.440 50.760 1.00 20.83 381 ILE A O 1
ATOM 3120 N N . ARG A 1 385 ? -14.658 4.743 50.672 1.00 19.82 382 ARG A N 1
ATOM 3121 C CA . ARG A 1 385 ? -13.895 3.918 51.628 1.00 21.48 382 ARG A CA 1
ATOM 3122 C C . ARG A 1 385 ? -14.503 3.899 53.034 1.00 20.74 382 ARG A C 1
ATOM 3123 O O . ARG A 1 385 ? -14.595 2.843 53.677 1.00 21.51 382 ARG A O 1
ATOM 3131 N N . ILE A 1 386 ? -14.989 5.047 53.475 1.00 19.71 383 ILE A N 1
ATOM 3132 C CA . ILE A 1 386 ? -15.587 5.148 54.786 1.00 20.00 383 ILE A CA 1
ATOM 3133 C C . ILE A 1 386 ? -16.872 4.325 54.766 1.00 20.81 383 ILE A C 1
ATOM 3134 O O . ILE A 1 386 ? -17.119 3.531 55.663 1.00 21.41 383 ILE A O 1
ATOM 3139 N N . LYS A 1 387 ? -17.658 4.451 53.708 1.00 21.09 384 LYS A N 1
ATOM 3140 C CA . LYS A 1 387 ? -18.909 3.654 53.582 1.00 23.04 384 LYS A CA 1
ATOM 3141 C C . LYS A 1 387 ? -18.587 2.135 53.585 1.00 24.96 384 LYS A C 1
ATOM 3142 O O . LYS A 1 387 ? -19.246 1.348 54.272 1.00 25.30 384 LYS A O 1
ATOM 3148 N N . ASN A 1 388 ? -17.513 1.738 52.908 1.00 26.17 385 ASN A N 1
ATOM 3149 C CA . ASN A 1 388 ? -17.096 0.334 52.967 1.00 27.19 385 ASN A CA 1
ATOM 3150 C C . ASN A 1 388 ? -16.709 -0.081 54.394 1.00 26.71 385 ASN A C 1
ATOM 3151 O O . ASN A 1 388 ? -17.080 -1.154 54.860 1.00 27.77 385 ASN A O 1
ATOM 3156 N N . ALA A 1 389 ? -15.933 0.748 55.078 1.00 25.88 386 ALA A N 1
ATOM 3157 C CA . ALA A 1 389 ? -15.518 0.456 56.429 1.00 25.96 386 ALA A CA 1
ATOM 3158 C C . ALA A 1 389 ? -16.685 0.166 57.365 1.00 26.38 386 ALA A C 1
ATOM 3159 O O . ALA A 1 389 ? -16.579 -0.716 58.216 1.00 26.80 386 ALA A O 1
ATOM 3161 N N . ILE A 1 390 ? -17.785 0.924 57.233 1.00 25.30 387 ILE A N 1
ATOM 3162 C CA . ILE A 1 390 ? -18.837 0.882 58.255 1.00 26.87 387 ILE A CA 1
ATOM 3163 C C . ILE A 1 390 ? -19.993 -0.032 57.861 1.00 29.13 387 ILE A C 1
ATOM 3164 O O . ILE A 1 390 ? -20.963 -0.161 58.617 1.00 31.28 387 ILE A O 1
ATOM 3169 N N . ASN A 1 391 ? -19.843 -0.678 56.705 1.00 32.05 388 ASN A N 1
ATOM 3170 C CA . ASN A 1 391 ? -20.797 -1.639 56.137 1.00 35.14 388 ASN A CA 1
ATOM 3171 C C . ASN A 1 391 ? -20.073 -2.953 55.881 1.00 40.71 388 ASN A C 1
ATOM 3172 O O . ASN A 1 391 ? -19.650 -3.612 56.835 1.00 46.45 388 ASN A O 1
ATOM 3178 N N . MET B 1 4 ? 37.961 20.362 38.622 1.00 55.14 1 MET B N 1
ATOM 3179 C CA . MET B 1 4 ? 36.594 20.939 38.431 1.00 53.02 1 MET B CA 1
ATOM 3180 C C . MET B 1 4 ? 36.633 22.436 38.730 1.00 51.55 1 MET B C 1
ATOM 3181 O O . MET B 1 4 ? 37.275 22.858 39.706 1.00 54.31 1 MET B O 1
ATOM 3183 N N . ASN B 1 5 ? 35.937 23.222 37.903 1.00 46.65 2 ASN B N 1
ATOM 3184 C CA . ASN B 1 5 ? 35.904 24.686 38.029 1.00 43.36 2 ASN B CA 1
ATOM 3185 C C . ASN B 1 5 ? 34.472 25.194 38.055 1.00 38.63 2 ASN B C 1
ATOM 3186 O O . ASN B 1 5 ? 33.637 24.822 37.204 1.00 37.17 2 ASN B O 1
ATOM 3191 N N . TYR B 1 6 ? 34.195 26.056 39.032 1.00 31.52 3 TYR B N 1
ATOM 3192 C CA . TYR B 1 6 ? 32.862 26.585 39.272 1.00 28.97 3 TYR B CA 1
ATOM 3193 C C . TYR B 1 6 ? 32.749 28.125 39.203 1.00 28.40 3 TYR B C 1
ATOM 3194 O O . TYR B 1 6 ? 31.787 28.695 39.748 1.00 33.94 3 TYR B O 1
ATOM 3203 N N . ASN B 1 7 ? 33.755 28.785 38.643 1.00 29.09 4 ASN B N 1
ATOM 3204 C CA . ASN B 1 7 ? 33.688 30.242 38.415 1.00 29.54 4 ASN B CA 1
ATOM 3205 C C . ASN B 1 7 ? 33.483 31.067 39.701 1.00 25.51 4 ASN B C 1
ATOM 3206 O O . ASN B 1 7 ? 32.598 31.905 39.783 1.00 23.75 4 ASN B O 1
ATOM 3211 N N . PHE B 1 8 ? 34.261 30.771 40.744 1.00 23.83 5 PHE B N 1
ATOM 3212 C CA . PHE B 1 8 ? 34.224 31.562 41.947 1.00 23.23 5 PHE B CA 1
ATOM 3213 C C . PHE B 1 8 ? 34.637 33.022 41.723 1.00 23.70 5 PHE B C 1
ATOM 3214 O O . PHE B 1 8 ? 34.331 33.839 42.560 1.00 21.11 5 PHE B O 1
ATOM 3222 N N . ASN B 1 9 ? 35.318 33.354 40.641 1.00 26.35 6 ASN B N 1
ATOM 3223 C CA . ASN B 1 9 ? 35.692 34.749 40.308 1.00 28.62 6 ASN B CA 1
ATOM 3224 C C . ASN B 1 9 ? 34.470 35.623 39.920 1.00 29.18 6 ASN B C 1
ATOM 3225 O O . ASN B 1 9 ? 34.529 36.851 39.968 1.00 28.00 6 ASN B O 1
ATOM 3230 N N . GLU B 1 10 ? 33.349 34.991 39.557 1.00 28.29 7 GLU B N 1
ATOM 3231 C CA . GLU B 1 10 ? 32.151 35.708 39.108 1.00 31.13 7 GLU B CA 1
ATOM 3232 C C . GLU B 1 10 ? 31.636 36.700 40.143 1.00 29.20 7 GLU B C 1
ATOM 3233 O O . GLU B 1 10 ? 31.412 36.323 41.268 1.00 25.80 7 GLU B O 1
ATOM 3239 N N . ILE B 1 11 ? 31.384 37.950 39.787 1.00 30.69 8 ILE B N 1
ATOM 3240 C CA . ILE B 1 11 ? 30.676 38.852 40.734 1.00 34.44 8 ILE B CA 1
ATOM 3241 C C . ILE B 1 11 ? 29.192 38.460 40.844 1.00 35.02 8 ILE B C 1
ATOM 3242 O O . ILE B 1 11 ? 28.512 38.418 39.846 1.00 36.32 8 ILE B O 1
ATOM 3247 N N . VAL B 1 12 ? 28.660 38.197 42.041 1.00 39.59 9 VAL B N 1
ATOM 3248 C CA . VAL B 1 12 ? 27.209 37.955 42.173 1.00 41.24 9 VAL B CA 1
ATOM 3249 C C . VAL B 1 12 ? 26.623 38.990 43.143 1.00 42.06 9 VAL B C 1
ATOM 3250 O O . VAL B 1 12 ? 26.749 38.892 44.358 1.00 40.13 9 VAL B O 1
ATOM 3254 N N . ASP B 1 13 ? 25.983 39.992 42.583 1.00 43.61 10 ASP B N 1
ATOM 3255 C CA . ASP B 1 13 ? 25.470 41.078 43.374 1.00 42.57 10 ASP B CA 1
ATOM 3256 C C . ASP B 1 13 ? 24.345 40.512 44.257 1.00 36.12 10 ASP B C 1
ATOM 3257 O O . ASP B 1 13 ? 23.543 39.692 43.838 1.00 34.41 10 ASP B O 1
ATOM 3262 N N . ARG B 1 14 ? 24.387 40.879 45.519 1.00 34.95 11 ARG B N 1
ATOM 3263 C CA . ARG B 1 14 ? 23.396 40.377 46.478 1.00 29.41 11 ARG B CA 1
ATOM 3264 C C . ARG B 1 14 ? 22.546 41.507 47.028 1.00 30.72 11 ARG B C 1
ATOM 3265 O O . ARG B 1 14 ? 21.805 41.332 48.012 1.00 28.52 11 ARG B O 1
ATOM 3273 N N . SER B 1 15 ? 22.577 42.654 46.336 1.00 32.04 12 SER B N 1
ATOM 3274 C CA . SER B 1 15 ? 21.736 43.763 46.741 1.00 32.76 12 SER B CA 1
ATOM 3275 C C . SER B 1 15 ? 20.246 43.393 46.709 1.00 32.02 12 SER B C 1
ATOM 3276 O O . SER B 1 15 ? 19.505 43.993 47.466 1.00 32.10 12 SER B O 1
ATOM 3279 N N . ASN B 1 16 ? 19.806 42.471 45.828 1.00 29.61 13 ASN B N 1
ATOM 3280 C CA . ASN B 1 16 ? 18.405 42.003 45.743 1.00 30.42 13 ASN B CA 1
ATOM 3281 C C . ASN B 1 16 ? 18.105 40.603 46.375 1.00 27.62 13 ASN B C 1
ATOM 3282 O O . ASN B 1 16 ? 17.012 40.034 46.216 1.00 26.84 13 ASN B O 1
ATOM 3287 N N . ASN B 1 17 ? 19.069 40.111 47.144 1.00 24.10 14 ASN B N 1
ATOM 3288 C CA . ASN B 1 17 ? 19.110 38.711 47.596 1.00 21.35 14 ASN B CA 1
ATOM 3289 C C . ASN B 1 17 ? 18.649 38.598 49.061 1.00 21.05 14 ASN B C 1
ATOM 3290 O O . ASN B 1 17 ? 18.839 37.553 49.671 1.00 21.06 14 ASN B O 1
ATOM 3295 N N . PHE B 1 18 ? 18.073 39.674 49.612 1.00 20.20 15 PHE B N 1
ATOM 3296 C CA . PHE B 1 18 ? 17.559 39.651 50.984 1.00 20.08 15 PHE B CA 1
ATOM 3297 C C . PHE B 1 18 ? 18.605 39.150 51.978 1.00 19.01 15 PHE B C 1
ATOM 3298 O O . PHE B 1 18 ? 18.341 38.320 52.861 1.00 18.67 15 PHE B O 1
ATOM 3306 N N . SER B 1 19 ? 19.819 39.612 51.764 1.00 17.50 16 SER B N 1
ATOM 3307 C CA . SER B 1 19 ? 20.960 39.170 52.519 1.00 17.04 16 SER B CA 1
ATOM 3308 C C . SER B 1 19 ? 21.213 40.070 53.724 1.00 16.62 16 SER B C 1
ATOM 3309 O O . SER B 1 19 ? 21.374 41.291 53.566 1.00 16.83 16 SER B O 1
ATOM 3312 N N . SER B 1 20 ? 21.319 39.497 54.907 1.00 16.06 17 SER B N 1
ATOM 3313 C CA . SER B 1 20 ? 21.695 40.302 56.062 1.00 16.77 17 SER B CA 1
ATOM 3314 C C . SER B 1 20 ? 23.115 40.859 55.998 1.00 16.72 17 SER B C 1
ATOM 3315 O O . SER B 1 20 ? 23.354 42.009 56.417 1.00 17.28 17 SER B O 1
ATOM 3318 N N . LYS B 1 21 ? 24.022 40.099 55.386 1.00 16.64 18 LYS B N 1
ATOM 3319 C CA . LYS B 1 21 ? 25.392 40.576 55.155 1.00 16.99 18 LYS B CA 1
ATOM 3320 C C . LYS B 1 21 ? 25.389 41.910 54.419 1.00 17.91 18 LYS B C 1
ATOM 3321 O O . LYS B 1 21 ? 26.171 42.798 54.762 1.00 17.74 18 LYS B O 1
ATOM 3327 N N . TRP B 1 22 ? 24.588 41.998 53.342 1.00 18.11 19 TRP B N 1
ATOM 3328 C CA . TRP B 1 22 ? 24.482 43.201 52.541 1.00 19.45 19 TRP B CA 1
ATOM 3329 C C . TRP B 1 22 ? 23.480 44.243 52.963 1.00 20.28 19 TRP B C 1
ATOM 3330 O O . TRP B 1 22 ? 23.585 45.406 52.528 1.00 22.00 19 TRP B O 1
ATOM 3341 N N . SER B 1 23 ? 22.540 43.879 53.841 1.00 19.45 20 SER B N 1
ATOM 3342 C CA . SER B 1 23 ? 21.405 44.735 54.217 1.00 21.41 20 SER B CA 1
ATOM 3343 C C . SER B 1 23 ? 21.259 45.171 55.664 1.00 21.36 20 SER B C 1
ATOM 3344 O O . SER B 1 23 ? 20.442 46.070 55.932 1.00 22.38 20 SER B O 1
ATOM 3347 N N . GLU B 1 24 ? 21.949 44.520 56.590 1.00 20.44 21 GLU B N 1
ATOM 3348 C CA . GLU B 1 24 ? 21.834 44.821 58.022 1.00 21.83 21 GLU B CA 1
ATOM 3349 C C . GLU B 1 24 ? 23.066 45.520 58.601 1.00 23.61 21 GLU B C 1
ATOM 3350 O O . GLU B 1 24 ? 23.274 45.560 59.837 1.00 24.29 21 GLU B O 1
ATOM 3356 N N . MET B 1 25 ? 23.869 46.119 57.745 1.00 24.11 22 MET B N 1
ATOM 3357 C CA . MET B 1 25 ? 25.000 46.861 58.261 1.00 25.31 22 MET B CA 1
ATOM 3358 C C . MET B 1 25 ? 24.625 48.163 58.985 1.00 28.49 22 MET B C 1
ATOM 3359 O O . MET B 1 25 ? 25.370 48.592 59.861 1.00 29.81 22 MET B O 1
ATOM 3364 N N . GLU B 1 26 ? 23.473 48.775 58.689 1.00 33.79 23 GLU B N 1
ATOM 3365 C CA . GLU B 1 26 ? 23.122 50.042 59.401 1.00 37.91 23 GLU B CA 1
ATOM 3366 C C . GLU B 1 26 ? 22.975 49.919 60.924 1.00 38.05 23 GLU B C 1
ATOM 3367 O O . GLU B 1 26 ? 23.527 50.726 61.681 1.00 38.42 23 GLU B O 1
ATOM 3373 N N . LYS B 1 27 ? 22.247 48.922 61.405 1.00 37.78 24 LYS B N 1
ATOM 3374 C CA . LYS B 1 27 ? 22.099 48.752 62.859 1.00 39.23 24 LYS B CA 1
ATOM 3375 C C . LYS B 1 27 ? 23.456 48.647 63.529 1.00 39.86 24 LYS B C 1
ATOM 3376 O O . LYS B 1 27 ? 23.697 49.226 64.588 1.00 42.74 24 LYS B O 1
ATOM 3378 N N . LYS B 1 28 ? 24.358 47.934 62.870 1.00 37.89 25 LYS B N 1
ATOM 3379 C CA . LYS B 1 28 ? 25.631 47.572 63.443 1.00 37.46 25 LYS B CA 1
ATOM 3380 C C . LYS B 1 28 ? 26.692 48.657 63.273 1.00 34.92 25 LYS B C 1
ATOM 3381 O O . LYS B 1 28 ? 27.455 48.938 64.191 1.00 36.55 25 LYS B O 1
ATOM 3387 N N . TYR B 1 29 ? 26.776 49.227 62.081 1.00 29.83 26 TYR B N 1
ATOM 3388 C CA . TYR B 1 29 ? 27.909 50.080 61.724 1.00 28.41 26 TYR B CA 1
ATOM 3389 C C . TYR B 1 29 ? 27.455 51.525 61.544 1.00 29.83 26 TYR B C 1
ATOM 3390 O O . TYR B 1 29 ? 28.302 52.392 61.327 1.00 31.54 26 TYR B O 1
ATOM 3399 N N . GLY B 1 30 ? 26.142 51.764 61.589 1.00 31.29 27 GLY B N 1
ATOM 3400 C CA . GLY B 1 30 ? 25.587 53.115 61.455 1.00 32.68 27 GLY B CA 1
ATOM 3401 C C . GLY B 1 30 ? 25.280 53.556 60.033 1.00 33.99 27 GLY B C 1
ATOM 3402 O O . GLY B 1 30 ? 24.768 54.669 59.827 1.00 35.41 27 GLY B O 1
ATOM 3403 N N . THR B 1 31 ? 25.638 52.711 59.072 1.00 32.54 28 THR B N 1
ATOM 3404 C CA . THR B 1 31 ? 25.369 52.896 57.653 1.00 32.60 28 THR B CA 1
ATOM 3405 C C . THR B 1 31 ? 25.394 51.560 56.971 1.00 32.63 28 THR B C 1
ATOM 3406 O O . THR B 1 31 ? 26.044 50.635 57.452 1.00 31.12 28 THR B O 1
ATOM 3410 N N . ASN B 1 32 ? 24.720 51.471 55.831 1.00 32.74 29 ASN B N 1
ATOM 3411 C CA . ASN B 1 32 ? 24.724 50.278 55.002 1.00 31.31 29 ASN B CA 1
ATOM 3412 C C . ASN B 1 32 ? 25.634 50.404 53.774 1.00 30.55 29 ASN B C 1
ATOM 3413 O O . ASN B 1 32 ? 25.835 49.450 53.017 1.00 31.28 29 ASN B O 1
ATOM 3418 N N . ASP B 1 33 ? 26.210 51.591 53.597 1.00 29.12 30 ASP B N 1
ATOM 3419 C CA A ASP B 1 33 ? 27.023 51.871 52.404 0.50 28.98 30 ASP B CA 1
ATOM 3420 C CA B ASP B 1 33 ? 27.046 51.909 52.444 0.50 29.60 30 ASP B CA 1
ATOM 3421 C C . ASP B 1 33 ? 28.501 51.503 52.683 1.00 27.58 30 ASP B C 1
ATOM 3422 O O . ASP B 1 33 ? 29.414 52.352 52.760 1.00 26.66 30 ASP B O 1
ATOM 3431 N N . LEU B 1 34 ? 28.720 50.199 52.826 1.00 24.51 31 LEU B N 1
ATOM 3432 C CA . LEU B 1 34 ? 30.013 49.638 53.143 1.00 22.95 31 LEU B CA 1
ATOM 3433 C C . LEU B 1 34 ? 30.231 48.363 52.339 1.00 21.50 31 LEU B C 1
ATOM 3434 O O . LEU B 1 34 ? 29.286 47.725 51.960 1.00 22.01 31 LEU B O 1
ATOM 3439 N N . LEU B 1 35 ? 31.484 47.990 52.102 1.00 20.48 32 LEU B N 1
ATOM 3440 C CA . LEU B 1 35 ? 31.830 46.704 51.537 1.00 20.46 32 LEU B CA 1
ATOM 3441 C C . LEU B 1 35 ? 31.800 45.654 52.685 1.00 19.81 32 LEU B C 1
ATOM 3442 O O . LEU B 1 35 ? 32.559 45.768 53.666 1.00 19.16 32 LEU B O 1
ATOM 3447 N N . PRO B 1 36 ? 30.920 44.651 52.560 1.00 19.42 33 PRO B N 1
ATOM 3448 C CA . PRO B 1 36 ? 30.733 43.730 53.677 1.00 19.20 33 PRO B CA 1
ATOM 3449 C C . PRO B 1 36 ? 31.716 42.577 53.662 1.00 18.77 33 PRO B C 1
ATOM 3450 O O . PRO B 1 36 ? 31.811 41.862 52.676 1.00 20.79 33 PRO B O 1
ATOM 3454 N N . MET B 1 37 ? 32.407 42.380 54.778 1.00 19.25 34 MET B N 1
ATOM 3455 C CA . MET B 1 37 ? 33.349 41.270 54.954 1.00 17.54 34 MET B CA 1
ATOM 3456 C C . MET B 1 37 ? 33.203 40.722 56.357 1.00 16.33 34 MET B C 1
ATOM 3457 O O . MET B 1 37 ? 34.203 40.304 56.952 1.00 17.23 34 MET B O 1
ATOM 3462 N N . TRP B 1 38 ? 31.968 40.735 56.838 1.00 16.50 35 TRP B N 1
ATOM 3463 C CA . TRP B 1 38 ? 31.718 40.456 58.253 1.00 16.83 35 TRP B CA 1
ATOM 3464 C C . TRP B 1 38 ? 31.035 39.106 58.480 1.00 19.57 35 TRP B C 1
ATOM 3465 O O . TRP B 1 38 ? 31.717 38.076 58.724 1.00 20.44 35 TRP B O 1
ATOM 3476 N N . VAL B 1 39 ? 29.703 39.091 58.407 1.00 19.20 36 VAL B N 1
ATOM 3477 C CA . VAL B 1 39 ? 28.841 37.890 58.564 1.00 19.42 36 VAL B CA 1
ATOM 3478 C C . VAL B 1 39 ? 29.426 36.704 57.866 1.00 17.59 36 VAL B C 1
ATOM 3479 O O . VAL B 1 39 ? 29.773 36.811 56.695 1.00 16.69 36 VAL B O 1
ATOM 3483 N N . ALA B 1 40 ? 29.486 35.553 58.519 1.00 16.17 37 ALA B N 1
ATOM 3484 C CA . ALA B 1 40 ? 29.998 34.310 57.890 1.00 15.09 37 ALA B CA 1
ATOM 3485 C C . ALA B 1 40 ? 28.946 33.614 57.049 1.00 15.49 37 ALA B C 1
ATOM 3486 O O . ALA B 1 40 ? 28.426 32.553 57.403 1.00 14.56 37 ALA B O 1
ATOM 3488 N N . ASP B 1 41 ? 28.713 34.188 55.864 1.00 16.14 38 ASP B N 1
ATOM 3489 C CA . ASP B 1 41 ? 28.156 33.423 54.762 1.00 17.12 38 ASP B CA 1
ATOM 3490 C C . ASP B 1 41 ? 28.983 33.856 53.565 1.00 16.65 38 ASP B C 1
ATOM 3491 O O . ASP B 1 41 ? 29.784 34.790 53.654 1.00 17.28 38 ASP B O 1
ATOM 3496 N N . MET B 1 42 ? 28.829 33.183 52.435 1.00 15.62 39 MET B N 1
ATOM 3497 C CA . MET B 1 42 ? 29.762 33.388 51.312 1.00 16.07 39 MET B CA 1
ATOM 3498 C C . MET B 1 42 ? 29.100 34.209 50.231 1.00 15.96 39 MET B C 1
ATOM 3499 O O . MET B 1 42 ? 27.884 34.132 50.014 1.00 16.05 39 MET B O 1
ATOM 3504 N N . ASP B 1 43 ? 29.890 34.956 49.462 1.00 17.29 40 ASP B N 1
ATOM 3505 C CA . ASP B 1 43 ? 29.389 35.638 48.294 1.00 19.03 40 ASP B CA 1
ATOM 3506 C C . ASP B 1 43 ? 29.673 34.785 47.054 1.00 19.15 40 ASP B C 1
ATOM 3507 O O . ASP B 1 43 ? 30.273 35.275 46.059 1.00 22.86 40 ASP B O 1
ATOM 3515 N N . PHE B 1 44 ? 29.290 33.519 47.126 1.00 17.83 41 PHE B N 1
ATOM 3516 C CA . PHE B 1 44 ? 29.417 32.556 46.061 1.00 18.83 41 PHE B CA 1
ATOM 3517 C C . PHE B 1 44 ? 28.064 31.860 45.882 1.00 19.32 41 PHE B C 1
ATOM 3518 O O . PHE B 1 44 ? 27.365 31.627 46.828 1.00 19.88 41 PHE B O 1
ATOM 3526 N N . LYS B 1 45 ? 27.758 31.469 44.670 1.00 19.66 42 LYS B N 1
ATOM 3527 C CA . LYS B 1 45 ? 26.582 30.645 44.411 1.00 19.95 42 LYS B CA 1
ATOM 3528 C C . LYS B 1 45 ? 26.761 29.291 45.057 1.00 19.96 42 LYS B C 1
ATOM 3529 O O . LYS B 1 45 ? 27.875 28.778 45.199 1.00 20.02 42 LYS B O 1
ATOM 3535 N N . ALA B 1 46 ? 25.643 28.724 45.486 1.00 19.62 43 ALA B N 1
ATOM 3536 C CA . ALA B 1 46 ? 25.613 27.359 46.024 1.00 18.63 43 ALA B CA 1
ATOM 3537 C C . ALA B 1 46 ? 25.997 26.375 44.936 1.00 17.81 43 ALA B C 1
ATOM 3538 O O . ALA B 1 46 ? 25.880 26.663 43.672 1.00 19.04 43 ALA B O 1
ATOM 3540 N N . ALA B 1 47 ? 26.473 25.230 45.354 1.00 16.90 44 ALA B N 1
ATOM 3541 C CA . ALA B 1 47 ? 26.872 24.185 44.404 1.00 18.27 44 ALA B CA 1
ATOM 3542 C C . ALA B 1 47 ? 25.756 23.849 43.426 1.00 18.61 44 ALA B C 1
ATOM 3543 O O . ALA B 1 47 ? 24.588 23.850 43.734 1.00 17.99 44 ALA B O 1
ATOM 3545 N N . PRO B 1 48 ? 26.124 23.547 42.194 1.00 19.86 45 PRO B N 1
ATOM 3546 C CA . PRO B 1 48 ? 25.035 23.233 41.288 1.00 21.22 45 PRO B CA 1
ATOM 3547 C C . PRO B 1 48 ? 24.117 22.096 41.671 1.00 20.50 45 PRO B C 1
ATOM 3548 O O . PRO B 1 48 ? 22.923 22.153 41.399 1.00 20.53 45 PRO B O 1
ATOM 3552 N N . CYS B 1 49 ? 24.624 21.050 42.287 1.00 20.77 46 CYS B N 1
ATOM 3553 C CA . CYS B 1 49 ? 23.772 19.993 42.816 1.00 21.48 46 CYS B CA 1
ATOM 3554 C C . CYS B 1 49 ? 22.742 20.450 43.862 1.00 19.59 46 CYS B C 1
ATOM 3555 O O . CYS B 1 49 ? 21.627 19.881 43.971 1.00 19.19 46 CYS B O 1
ATOM 3558 N N . ILE B 1 50 ? 23.109 21.449 44.672 1.00 17.44 47 ILE B N 1
ATOM 3559 C CA . ILE B 1 50 ? 22.153 22.057 45.582 1.00 16.74 47 ILE B CA 1
ATOM 3560 C C . ILE B 1 50 ? 21.063 22.813 44.850 1.00 16.01 47 ILE B C 1
ATOM 3561 O O . ILE B 1 50 ? 19.876 22.582 45.059 1.00 15.00 47 ILE B O 1
ATOM 3566 N N . ILE B 1 51 ? 21.478 23.607 43.846 1.00 16.41 48 ILE B N 1
ATOM 3567 C CA . ILE B 1 51 ? 20.507 24.416 43.140 1.00 17.32 48 ILE B CA 1
ATOM 3568 C C . ILE B 1 51 ? 19.542 23.494 42.437 1.00 17.72 48 ILE B C 1
ATOM 3569 O O . ILE B 1 51 ? 18.336 23.730 42.463 1.00 17.35 48 ILE B O 1
ATOM 3574 N N . ASP B 1 52 ? 20.068 22.431 41.805 1.00 18.12 49 ASP B N 1
ATOM 3575 C CA . ASP B 1 52 ? 19.165 21.591 41.076 1.00 20.28 49 ASP B CA 1
ATOM 3576 C C . ASP B 1 52 ? 18.226 20.809 42.000 1.00 17.30 49 ASP B C 1
ATOM 3577 O O . ASP B 1 52 ? 17.071 20.589 41.624 1.00 17.12 49 ASP B O 1
ATOM 3582 N N . SER B 1 53 ? 18.693 20.418 43.217 1.00 18.35 50 SER B N 1
ATOM 3583 C CA . SER B 1 53 ? 17.820 19.726 44.189 1.00 17.89 50 SER B CA 1
ATOM 3584 C C . SER B 1 53 ? 16.621 20.645 44.638 1.00 17.12 50 SER B C 1
ATOM 3585 O O . SER B 1 53 ? 15.471 20.219 44.663 1.00 16.11 50 SER B O 1
ATOM 3588 N N . LEU B 1 54 ? 16.932 21.929 44.827 1.00 16.22 51 LEU B N 1
ATOM 3589 C CA . LEU B 1 54 ? 15.908 22.917 45.086 1.00 16.80 51 LEU B CA 1
ATOM 3590 C C . LEU B 1 54 ? 14.914 23.069 43.983 1.00 17.20 51 LEU B C 1
ATOM 3591 O O . LEU B 1 54 ? 13.718 23.124 44.245 1.00 17.07 51 LEU B O 1
ATOM 3596 N N . LYS B 1 55 ? 15.423 23.129 42.750 1.00 18.21 52 LYS B N 1
ATOM 3597 C CA . LYS B 1 55 ? 14.579 23.186 41.480 1.00 19.33 52 LYS B CA 1
ATOM 3598 C C . LYS B 1 55 ? 13.641 22.026 41.364 1.00 18.94 52 LYS B C 1
ATOM 3599 O O . LYS B 1 55 ? 12.437 22.198 41.159 1.00 19.29 52 LYS B O 1
ATOM 3605 N N . ASN B 1 56 ? 14.158 20.830 41.562 1.00 19.57 53 ASN B N 1
ATOM 3606 C CA . ASN B 1 56 ? 13.325 19.656 41.493 1.00 20.85 53 ASN B CA 1
ATOM 3607 C C . ASN B 1 56 ? 12.251 19.706 42.573 1.00 19.79 53 ASN B C 1
ATOM 3608 O O . ASN B 1 56 ? 11.084 19.443 42.304 1.00 20.54 53 ASN B O 1
ATOM 3613 N N . ARG B 1 57 ? 12.626 20.135 43.772 1.00 17.86 54 ARG B N 1
ATOM 3614 C CA . ARG B 1 57 ? 11.623 20.185 44.792 1.00 16.97 54 ARG B CA 1
ATOM 3615 C C . ARG B 1 57 ? 10.588 21.279 44.533 1.00 16.58 54 ARG B C 1
ATOM 3616 O O . ARG B 1 57 ? 9.378 21.103 44.826 1.00 16.79 54 ARG B O 1
ATOM 3624 N N . LEU B 1 58 ? 11.054 22.454 44.129 1.00 16.43 55 LEU B N 1
ATOM 3625 C CA . LEU B 1 58 ? 10.151 23.533 43.811 1.00 17.87 55 LEU B CA 1
ATOM 3626 C C . LEU B 1 58 ? 9.079 23.114 42.812 1.00 18.38 55 LEU B C 1
ATOM 3627 O O . LEU B 1 58 ? 7.876 23.383 42.984 1.00 17.73 55 LEU B O 1
ATOM 3632 N N . GLU B 1 59 ? 9.547 22.443 41.739 1.00 19.39 56 GLU B N 1
ATOM 3633 C CA . GLU B 1 59 ? 8.686 22.068 40.590 1.00 22.33 56 GLU B CA 1
ATOM 3634 C C . GLU B 1 59 ? 7.607 21.014 40.926 1.00 21.55 56 GLU B C 1
ATOM 3635 O O . GLU B 1 59 ? 6.696 20.785 40.161 1.00 21.22 56 GLU B O 1
ATOM 3645 N N . GLN B 1 60 ? 7.697 20.435 42.112 1.00 19.66 57 GLN B N 1
ATOM 3646 C CA . GLN B 1 60 ? 6.575 19.606 42.685 1.00 20.69 57 GLN B CA 1
ATOM 3647 C C . GLN B 1 60 ? 5.340 20.433 43.064 1.00 19.46 57 GLN B C 1
ATOM 3648 O O . GLN B 1 60 ? 4.222 19.909 43.054 1.00 20.70 57 GLN B O 1
ATOM 3654 N N . GLU B 1 61 ? 5.554 21.715 43.357 1.00 19.31 58 GLU B N 1
ATOM 3655 C CA . GLU B 1 61 ? 4.522 22.718 43.569 1.00 19.67 58 GLU B CA 1
ATOM 3656 C C . GLU B 1 61 ? 3.585 22.537 44.772 1.00 18.78 58 GLU B C 1
ATOM 3657 O O . GLU B 1 61 ? 2.567 23.263 44.857 1.00 18.03 58 GLU B O 1
ATOM 3663 N N . ILE B 1 62 ? 3.912 21.633 45.721 1.00 17.09 59 ILE B N 1
ATOM 3664 C CA . ILE B 1 62 ? 3.151 21.509 46.980 1.00 16.93 59 ILE B CA 1
ATOM 3665 C C . ILE B 1 62 ? 4.182 21.560 48.079 1.00 15.81 59 ILE B C 1
ATOM 3666 O O . ILE B 1 62 ? 5.203 20.825 48.034 1.00 16.72 59 ILE B O 1
ATOM 3671 N N . TYR B 1 63 ? 3.925 22.407 49.065 1.00 14.56 60 TYR B N 1
ATOM 3672 C CA . TYR B 1 63 ? 4.909 22.698 50.081 1.00 14.71 60 TYR B CA 1
ATOM 3673 C C . TYR B 1 63 ? 4.310 22.485 51.475 1.00 14.19 60 TYR B C 1
ATOM 3674 O O . TYR B 1 63 ? 4.294 23.396 52.313 1.00 14.58 60 TYR B O 1
ATOM 3683 N N . GLY B 1 64 ? 3.796 21.288 51.729 1.00 14.07 61 GLY B N 1
ATOM 3684 C CA . GLY B 1 64 ? 3.179 20.951 53.019 1.00 14.24 61 GLY B CA 1
ATOM 3685 C C . GLY B 1 64 ? 4.147 20.348 53.986 1.00 13.99 61 GLY B C 1
ATOM 3686 O O . GLY B 1 64 ? 5.359 20.461 53.885 1.00 13.84 61 GLY B O 1
ATOM 3687 N N . TYR B 1 65 ? 3.602 19.750 55.059 1.00 13.97 62 TYR B N 1
ATOM 3688 C CA . TYR B 1 65 ? 4.473 19.210 56.069 1.00 14.52 62 TYR B CA 1
ATOM 3689 C C . TYR B 1 65 ? 5.404 18.137 55.612 1.00 15.05 62 TYR B C 1
ATOM 3690 O O . TYR B 1 65 ? 4.996 17.217 54.882 1.00 17.33 62 TYR B O 1
ATOM 3699 N N . THR B 1 66 ? 6.704 18.298 55.917 1.00 15.48 63 THR B N 1
ATOM 3700 C CA . THR B 1 66 ? 7.762 17.506 55.374 1.00 16.21 63 THR B CA 1
ATOM 3701 C C . THR B 1 66 ? 8.245 16.386 56.267 1.00 15.97 63 THR B C 1
ATOM 3702 O O . THR B 1 66 ? 8.562 16.629 57.465 1.00 16.64 63 THR B O 1
ATOM 3706 N N . THR B 1 67 ? 8.255 15.162 55.714 1.00 16.56 64 THR B N 1
ATOM 3707 C CA . THR B 1 67 ? 8.823 14.020 56.346 1.00 17.28 64 THR B CA 1
ATOM 3708 C C . THR B 1 67 ? 10.340 13.948 56.112 1.00 16.74 64 THR B C 1
ATOM 3709 O O . THR B 1 67 ? 10.892 14.483 55.134 1.00 18.59 64 THR B O 1
ATOM 3713 N N . ARG B 1 68 ? 11.036 13.293 57.033 1.00 17.41 65 ARG B N 1
ATOM 3714 C CA . ARG B 1 68 ? 12.485 13.110 56.940 1.00 17.04 65 ARG B CA 1
ATOM 3715 C C . ARG B 1 68 ? 12.755 11.662 56.552 1.00 17.96 65 ARG B C 1
ATOM 3716 O O . ARG B 1 68 ? 12.716 10.767 57.402 1.00 18.16 65 ARG B O 1
ATOM 3724 N N . PRO B 1 69 ? 12.989 11.402 55.271 1.00 18.42 66 PRO B N 1
ATOM 3725 C CA . PRO B 1 69 ? 13.232 10.029 54.827 1.00 19.02 66 PRO B CA 1
ATOM 3726 C C . PRO B 1 69 ? 14.550 9.496 55.406 1.00 19.16 66 PRO B C 1
ATOM 3727 O O . PRO B 1 69 ? 15.436 10.281 55.724 1.00 18.22 66 PRO B O 1
ATOM 3731 N N . ASP B 1 70 ? 14.674 8.168 55.519 1.00 21.63 67 ASP B N 1
ATOM 3732 C CA . ASP B 1 70 ? 15.933 7.558 55.975 1.00 21.72 67 ASP B CA 1
ATOM 3733 C C . ASP B 1 70 ? 17.162 8.090 55.250 1.00 19.70 67 ASP B C 1
ATOM 3734 O O . ASP B 1 70 ? 18.229 8.211 55.867 1.00 19.18 67 ASP B O 1
ATOM 3739 N N . SER B 1 71 ? 17.015 8.346 53.948 1.00 19.76 68 SER B N 1
ATOM 3740 C CA . SER B 1 71 ? 18.117 8.860 53.102 1.00 19.56 68 SER B CA 1
ATOM 3741 C C . SER B 1 71 ? 18.795 10.133 53.583 1.00 18.23 68 SER B C 1
ATOM 3742 O O . SER B 1 71 ? 19.973 10.324 53.363 1.00 18.75 68 SER B O 1
ATOM 3745 N N . TYR B 1 72 ? 18.045 10.969 54.297 1.00 17.51 69 TYR B N 1
ATOM 3746 C CA . TYR B 1 72 ? 18.566 12.195 54.880 1.00 17.06 69 TYR B CA 1
ATOM 3747 C C . TYR B 1 72 ? 19.647 11.956 55.905 1.00 16.39 69 TYR B C 1
ATOM 3748 O O . TYR B 1 72 ? 20.792 12.342 55.682 1.00 15.42 69 TYR B O 1
ATOM 3757 N N . ASN B 1 73 ? 19.326 11.209 56.967 1.00 15.79 70 ASN B N 1
ATOM 3758 C CA . ASN B 1 73 ? 20.326 10.937 57.966 1.00 17.07 70 ASN B CA 1
ATOM 3759 C C . ASN B 1 73 ? 21.412 10.002 57.451 1.00 17.65 70 ASN B C 1
ATOM 3760 O O . ASN B 1 73 ? 22.552 10.083 57.881 1.00 17.23 70 ASN B O 1
ATOM 3765 N N . GLU B 1 74 ? 21.058 9.123 56.510 1.00 18.08 71 GLU B N 1
ATOM 3766 C CA . GLU B 1 74 ? 22.077 8.287 55.841 1.00 19.72 71 GLU B CA 1
ATOM 3767 C C . GLU B 1 74 ? 23.139 9.126 55.130 1.00 17.65 71 GLU B C 1
ATOM 3768 O O . GLU B 1 74 ? 24.344 8.824 55.197 1.00 18.43 71 GLU B O 1
ATOM 3774 N N . SER B 1 75 ? 22.711 10.240 54.517 1.00 16.62 72 SER B N 1
ATOM 3775 C CA . SER B 1 75 ? 23.673 11.128 53.874 1.00 16.57 72 SER B CA 1
ATOM 3776 C C . SER B 1 75 ? 24.681 11.713 54.872 1.00 16.56 72 SER B C 1
ATOM 3777 O O . SER B 1 75 ? 25.869 11.873 54.600 1.00 16.10 72 SER B O 1
ATOM 3780 N N . ILE B 1 76 ? 24.164 12.016 56.065 1.00 15.78 73 ILE B N 1
ATOM 3781 C CA . ILE B 1 76 ? 24.973 12.597 57.158 1.00 16.04 73 ILE B CA 1
ATOM 3782 C C . ILE B 1 76 ? 25.927 11.522 57.750 1.00 16.20 73 ILE B C 1
ATOM 3783 O O . ILE B 1 76 ? 27.137 11.753 57.903 1.00 16.33 73 ILE B O 1
ATOM 3788 N N . VAL B 1 77 ? 25.421 10.336 58.032 1.00 17.52 74 VAL B N 1
ATOM 3789 C CA . VAL B 1 77 ? 26.300 9.237 58.476 1.00 18.01 74 VAL B CA 1
ATOM 3790 C C . VAL B 1 77 ? 27.422 8.979 57.496 1.00 18.02 74 VAL B C 1
ATOM 3791 O O . VAL B 1 77 ? 28.552 8.837 57.851 1.00 17.62 74 VAL B O 1
ATOM 3795 N N . ASN B 1 78 ? 27.086 8.921 56.208 1.00 18.29 75 ASN B N 1
ATOM 3796 C CA . ASN B 1 78 ? 28.084 8.621 55.186 1.00 19.20 75 ASN B CA 1
ATOM 3797 C C . ASN B 1 78 ? 29.110 9.716 55.022 1.00 18.64 75 ASN B C 1
ATOM 3798 O O . ASN B 1 78 ? 30.293 9.476 54.856 1.00 18.96 75 ASN B O 1
ATOM 3803 N N . TRP B 1 79 ? 28.652 10.958 55.145 1.00 17.10 76 TRP B N 1
ATOM 3804 C CA . TRP B 1 79 ? 29.584 12.094 55.147 1.00 16.56 76 TRP B CA 1
ATOM 3805 C C . TRP B 1 79 ? 30.564 12.026 56.281 1.00 15.71 76 TRP B C 1
ATOM 3806 O O . TRP B 1 79 ? 31.782 12.196 56.046 1.00 17.58 76 TRP B O 1
ATOM 3817 N N . LEU B 1 80 ? 30.086 11.816 57.502 1.00 16.35 77 LEU B N 1
ATOM 3818 C CA . LEU B 1 80 ? 30.967 11.824 58.660 1.00 16.58 77 LEU B CA 1
ATOM 3819 C C . LEU B 1 80 ? 32.009 10.680 58.540 1.00 16.69 77 LEU B C 1
ATOM 3820 O O . LEU B 1 80 ? 33.201 10.862 58.862 1.00 16.48 77 LEU B O 1
ATOM 3825 N N . TYR B 1 81 ? 31.599 9.534 58.008 1.00 17.74 78 TYR B N 1
ATOM 3826 C CA . TYR B 1 81 ? 32.568 8.448 57.851 1.00 18.66 78 TYR B CA 1
ATOM 3827 C C . TYR B 1 81 ? 33.574 8.733 56.760 1.00 18.19 78 TYR B C 1
ATOM 3828 O O . TYR B 1 81 ? 34.766 8.627 56.967 1.00 19.60 78 TYR B O 1
ATOM 3837 N N . ARG B 1 82 ? 33.117 9.112 55.576 1.00 18.91 79 ARG B N 1
ATOM 3838 C CA . ARG B 1 82 ? 34.091 9.289 54.518 1.00 21.21 79 ARG B CA 1
ATOM 3839 C C . ARG B 1 82 ? 34.961 10.536 54.605 1.00 19.54 79 ARG B C 1
ATOM 3840 O O . ARG B 1 82 ? 36.096 10.477 54.163 1.00 19.80 79 ARG B O 1
ATOM 3848 N N . ARG B 1 83 ? 34.470 11.616 55.210 1.00 19.30 80 ARG B N 1
ATOM 3849 C CA . ARG B 1 83 ? 35.267 12.835 55.357 1.00 18.76 80 ARG B CA 1
ATOM 3850 C C . ARG B 1 83 ? 36.117 12.832 56.623 1.00 19.23 80 ARG B C 1
ATOM 3851 O O . ARG B 1 83 ? 37.239 13.294 56.591 1.00 20.39 80 ARG B O 1
ATOM 3859 N N . HIS B 1 84 ? 35.562 12.312 57.709 1.00 18.63 81 HIS B N 1
ATOM 3860 C CA . HIS B 1 84 ? 36.201 12.428 59.063 1.00 18.74 81 HIS B CA 1
ATOM 3861 C C . HIS B 1 84 ? 36.620 11.105 59.670 1.00 20.34 81 HIS B C 1
ATOM 3862 O O . HIS B 1 84 ? 37.241 11.094 60.731 1.00 20.25 81 HIS B O 1
ATOM 3869 N N . ASN B 1 85 ? 36.336 10.009 59.000 1.00 20.35 82 ASN B N 1
ATOM 3870 C CA . ASN B 1 85 ? 36.628 8.644 59.489 1.00 22.42 82 ASN B CA 1
ATOM 3871 C C . ASN B 1 85 ? 35.962 8.440 60.849 1.00 21.48 82 ASN B C 1
ATOM 3872 O O . ASN B 1 85 ? 36.478 7.748 61.746 1.00 22.49 82 ASN B O 1
ATOM 3877 N N . TRP B 1 86 ? 34.764 9.001 60.980 1.00 19.66 83 TRP B N 1
ATOM 3878 C CA . TRP B 1 86 ? 34.015 8.886 62.226 1.00 19.12 83 TRP B CA 1
ATOM 3879 C C . TRP B 1 86 ? 32.738 8.120 61.915 1.00 19.64 83 TRP B C 1
ATOM 3880 O O . TRP B 1 86 ? 31.917 8.598 61.165 1.00 20.23 83 TRP B O 1
ATOM 3891 N N . LYS B 1 87 ? 32.607 6.920 62.447 1.00 20.28 84 LYS B N 1
ATOM 3892 C CA . LYS B 1 87 ? 31.410 6.104 62.259 1.00 22.21 84 LYS B CA 1
ATOM 3893 C C . LYS B 1 87 ? 30.414 6.423 63.380 1.00 21.61 84 LYS B C 1
ATOM 3894 O O . LYS B 1 87 ? 30.672 6.152 64.569 1.00 23.09 84 LYS B O 1
ATOM 3900 N N . ILE B 1 88 ? 29.294 7.005 63.004 1.00 18.94 85 ILE B N 1
ATOM 3901 C CA . ILE B 1 88 ? 28.176 7.201 63.934 1.00 18.73 85 ILE B CA 1
ATOM 3902 C C . ILE B 1 88 ? 26.989 6.309 63.539 1.00 19.41 85 ILE B C 1
ATOM 3903 O O . ILE B 1 88 ? 26.954 5.683 62.447 1.00 20.98 85 ILE B O 1
ATOM 3908 N N . LYS B 1 89 ? 25.975 6.314 64.397 1.00 20.34 86 LYS B N 1
ATOM 3909 C CA . LYS B 1 89 ? 24.705 5.655 64.155 1.00 21.43 86 LYS B CA 1
ATOM 3910 C C . LYS B 1 89 ? 23.664 6.701 63.809 1.00 19.96 86 LYS B C 1
ATOM 3911 O O . LYS B 1 89 ? 23.662 7.768 64.428 1.00 18.96 86 LYS B O 1
ATOM 3917 N N . SER B 1 90 ? 22.828 6.435 62.817 1.00 19.21 87 SER B N 1
ATOM 3918 C CA . SER B 1 90 ? 21.778 7.373 62.444 1.00 18.80 87 SER B CA 1
ATOM 3919 C C . SER B 1 90 ? 20.886 7.662 63.650 1.00 18.82 87 SER B C 1
ATOM 3920 O O . SER B 1 90 ? 20.317 8.773 63.772 1.00 18.88 87 SER B O 1
ATOM 3923 N N . GLU B 1 91 ? 20.754 6.670 64.533 1.00 20.27 88 GLU B N 1
ATOM 3924 C CA . GLU B 1 91 ? 19.902 6.822 65.707 1.00 19.69 88 GLU B CA 1
ATOM 3925 C C . GLU B 1 91 ? 20.404 7.867 66.702 1.00 19.30 88 GLU B C 1
ATOM 3926 O O . GLU B 1 91 ? 19.661 8.235 67.593 1.00 18.61 88 GLU B O 1
ATOM 3932 N N . TRP B 1 92 ? 21.649 8.333 66.554 1.00 17.38 89 TRP B N 1
ATOM 3933 C CA . TRP B 1 92 ? 22.148 9.387 67.417 1.00 16.72 89 TRP B CA 1
ATOM 3934 C C . TRP B 1 92 ? 21.813 10.782 66.983 1.00 15.71 89 TRP B C 1
ATOM 3935 O O . TRP B 1 92 ? 22.107 11.740 67.727 1.00 14.79 89 TRP B O 1
ATOM 3946 N N . LEU B 1 93 ? 21.209 10.963 65.798 1.00 14.88 90 LEU B N 1
ATOM 3947 C CA . LEU B 1 93 ? 21.034 12.276 65.188 1.00 14.11 90 LEU B CA 1
ATOM 3948 C C . LEU B 1 93 ? 19.729 12.949 65.543 1.00 14.52 90 LEU B C 1
ATOM 3949 O O . LEU B 1 93 ? 18.661 12.324 65.519 1.00 15.12 90 LEU B O 1
ATOM 3954 N N . ILE B 1 94 ? 19.796 14.250 65.907 1.00 13.89 91 ILE B N 1
ATOM 3955 C CA . ILE B 1 94 ? 18.610 15.063 66.171 1.00 13.83 91 ILE B CA 1
ATOM 3956 C C . ILE B 1 94 ? 18.737 16.302 65.247 1.00 13.52 91 ILE B C 1
ATOM 3957 O O . ILE B 1 94 ? 19.783 16.949 65.172 1.00 12.76 91 ILE B O 1
ATOM 3962 N N . TYR B 1 95 ? 17.654 16.576 64.523 1.00 13.47 92 TYR B N 1
ATOM 3963 C CA . TYR B 1 95 ? 17.508 17.810 63.727 1.00 13.17 92 TYR B CA 1
ATOM 3964 C C . TYR B 1 95 ? 17.415 19.024 64.607 1.00 13.68 92 TYR B C 1
ATOM 3965 O O . TYR B 1 95 ? 16.689 19.040 65.589 1.00 14.51 92 TYR B O 1
ATOM 3974 N N . SER B 1 96 ? 18.067 20.090 64.163 1.00 12.82 93 SER B N 1
ATOM 3975 C CA . SER B 1 96 ? 17.855 21.401 64.769 1.00 13.17 93 SER B CA 1
ATOM 3976 C C . SER B 1 96 ? 17.920 22.456 63.601 1.00 12.57 93 SER B C 1
ATOM 3977 O O . SER B 1 96 ? 18.755 22.338 62.672 1.00 13.26 93 SER B O 1
ATOM 3980 N N . PRO B 1 97 ? 17.123 23.527 63.697 1.00 13.40 94 PRO B N 1
ATOM 3981 C CA . PRO B 1 97 ? 17.205 24.608 62.697 1.00 13.79 94 PRO B CA 1
ATOM 3982 C C . PRO B 1 97 ? 18.572 25.312 62.690 1.00 13.86 94 PRO B C 1
ATOM 3983 O O . PRO B 1 97 ? 18.944 25.917 61.677 1.00 16.33 94 PRO B O 1
ATOM 3987 N N . GLY B 1 98 ? 19.333 25.172 63.763 1.00 14.06 95 GLY B N 1
ATOM 3988 C CA . GLY B 1 98 ? 20.680 25.756 63.885 1.00 13.99 95 GLY B CA 1
ATOM 3989 C C . GLY B 1 98 ? 21.413 25.243 65.093 1.00 14.34 95 GLY B C 1
ATOM 3990 O O . GLY B 1 98 ? 20.876 24.613 66.002 1.00 14.25 95 GLY B O 1
ATOM 3991 N N . VAL B 1 99 ? 22.710 25.483 65.077 1.00 14.78 96 VAL B N 1
ATOM 3992 C CA . VAL B 1 99 ? 23.570 25.070 66.173 1.00 15.33 96 VAL B CA 1
ATOM 3993 C C . VAL B 1 99 ? 23.209 25.768 67.478 1.00 14.36 96 VAL B C 1
ATOM 3994 O O . VAL B 1 99 ? 23.130 25.057 68.495 1.00 13.89 96 VAL B O 1
ATOM 3998 N N . ILE B 1 100 ? 23.062 27.094 67.494 1.00 14.90 97 ILE B N 1
ATOM 3999 C CA . ILE B 1 100 ? 22.841 27.752 68.793 1.00 14.71 97 ILE B CA 1
ATOM 4000 C C . ILE B 1 100 ? 21.504 27.328 69.364 1.00 14.85 97 ILE B C 1
ATOM 4001 O O . IL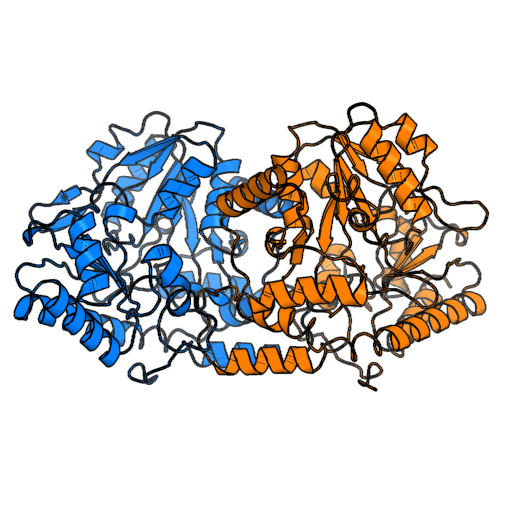E B 1 100 ? 21.408 27.134 70.593 1.00 13.39 97 ILE B O 1
ATOM 4006 N N . PRO B 1 101 ? 20.449 27.149 68.566 1.00 13.59 98 PRO B N 1
ATOM 4007 C CA . PRO B 1 101 ? 19.239 26.630 69.181 1.00 13.60 98 PRO B CA 1
ATOM 4008 C C . PRO B 1 101 ? 19.442 25.320 69.927 1.00 13.93 98 PRO B C 1
ATOM 4009 O O . PRO B 1 101 ? 18.954 25.160 71.019 1.00 14.10 98 PRO B O 1
ATOM 4013 N N . ALA B 1 102 ? 20.161 24.378 69.348 1.00 13.19 99 ALA B N 1
ATOM 4014 C CA . ALA B 1 102 ? 20.447 23.088 69.959 1.00 12.84 99 ALA B CA 1
ATOM 4015 C C . ALA B 1 102 ? 21.258 23.325 71.242 1.00 13.19 99 ALA B C 1
ATOM 4016 O O . ALA B 1 102 ? 20.932 22.734 72.286 1.00 13.40 99 ALA B O 1
ATOM 4018 N N . ILE B 1 103 ? 22.290 24.140 71.193 1.00 13.38 100 ILE B N 1
ATOM 4019 C CA . ILE B 1 103 ? 23.157 24.340 72.380 1.00 13.54 100 ILE B CA 1
ATOM 4020 C C . ILE B 1 103 ? 22.340 25.005 73.437 1.00 13.39 100 ILE B C 1
ATOM 4021 O O . ILE B 1 103 ? 22.445 24.652 74.650 1.00 12.95 100 ILE B O 1
ATOM 4026 N N . SER B 1 104 ? 21.453 25.919 73.037 1.00 12.89 101 SER B N 1
ATOM 4027 C CA . SER B 1 104 ? 20.595 26.590 74.036 1.00 12.70 101 SER B CA 1
ATOM 4028 C C . SER B 1 104 ? 19.690 25.557 74.783 1.00 13.36 101 SER B C 1
ATOM 4029 O O . SER B 1 104 ? 19.582 25.552 76.040 1.00 12.99 101 SER B O 1
ATOM 4032 N N . LEU B 1 105 ? 19.020 24.661 74.083 1.00 12.62 102 LEU B N 1
ATOM 4033 C CA . LEU B 1 105 ? 18.174 23.629 74.705 1.00 13.87 102 LEU B CA 1
ATOM 4034 C C . LEU B 1 105 ? 19.032 22.682 75.523 1.00 14.26 102 LEU B C 1
ATOM 4035 O O . LEU B 1 105 ? 18.575 22.264 76.583 1.00 14.39 102 LEU B O 1
ATOM 4040 N N . LEU B 1 106 ? 20.240 22.317 75.086 1.00 13.96 103 LEU B N 1
ATOM 4041 C CA . LEU B 1 106 ? 21.088 21.433 75.846 1.00 14.35 103 LEU B CA 1
ATOM 4042 C C . LEU B 1 106 ? 21.434 22.033 77.239 1.00 14.70 103 LEU B C 1
ATOM 4043 O O . LEU B 1 106 ? 21.472 21.362 78.206 1.00 17.17 103 LEU B O 1
ATOM 4048 N N . ILE B 1 107 ? 21.706 23.329 77.250 1.00 14.75 104 ILE B N 1
ATOM 4049 C CA . ILE B 1 107 ? 22.113 24.049 78.450 1.00 14.72 104 ILE B CA 1
ATOM 4050 C C . ILE B 1 107 ? 20.930 23.958 79.392 1.00 15.39 104 ILE B C 1
ATOM 4051 O O . ILE B 1 107 ? 21.039 23.652 80.638 1.00 15.67 104 ILE B O 1
ATOM 4056 N N . ASN B 1 108 ? 19.738 24.192 78.862 1.00 15.84 105 ASN B N 1
ATOM 4057 C CA . ASN B 1 108 ? 18.542 24.185 79.737 1.00 17.80 105 ASN B CA 1
ATOM 4058 C C . ASN B 1 108 ? 18.296 22.806 80.339 1.00 17.50 105 ASN B C 1
ATOM 4059 O O . ASN B 1 108 ? 17.874 22.681 81.494 1.00 19.51 105 ASN B O 1
ATOM 4064 N N . GLU B 1 109 ? 18.547 21.748 79.570 1.00 18.03 106 GLU B N 1
ATOM 4065 C CA . GLU B 1 109 ? 18.194 20.399 80.013 1.00 18.92 106 GLU B CA 1
ATOM 4066 C C . GLU B 1 109 ? 19.295 19.716 80.824 1.00 18.92 106 GLU B C 1
ATOM 4067 O O . GLU B 1 109 ? 18.986 18.836 81.680 1.00 18.35 106 GLU B O 1
ATOM 4073 N N . LEU B 1 110 ? 20.544 20.070 80.552 1.00 17.49 107 LEU B N 1
ATOM 4074 C CA . LEU B 1 110 ? 21.692 19.366 81.125 1.00 19.64 107 LEU B CA 1
ATOM 4075 C C . LEU B 1 110 ? 22.242 20.066 82.361 1.00 20.25 107 LEU B C 1
ATOM 4076 O O . LEU B 1 110 ? 23.096 19.497 83.050 1.00 21.47 107 LEU B O 1
ATOM 4081 N N . THR B 1 111 ? 21.759 21.258 82.661 1.00 19.09 108 THR B N 1
ATOM 4082 C CA . THR B 1 111 ? 22.242 22.021 83.849 1.00 19.20 108 THR B CA 1
ATOM 4083 C C . THR B 1 111 ? 21.074 22.725 84.435 1.00 19.93 108 THR B C 1
ATOM 4084 O O . THR B 1 111 ? 19.962 22.698 83.886 1.00 19.63 108 THR B O 1
ATOM 4088 N N . LYS B 1 112 ? 21.255 23.206 85.670 1.00 20.75 109 LYS B N 1
ATOM 4089 C CA . LYS B 1 112 ? 20.263 24.025 86.311 1.00 22.32 109 LYS B CA 1
ATOM 4090 C C . LYS B 1 112 ? 20.719 25.492 86.389 1.00 21.08 109 LYS B C 1
ATOM 4091 O O . LYS B 1 112 ? 21.869 25.823 86.162 1.00 20.40 109 LYS B O 1
ATOM 4097 N N . ALA B 1 113 ? 19.770 26.358 86.700 1.00 21.61 110 ALA B N 1
ATOM 4098 C CA . ALA B 1 113 ? 20.036 27.774 86.817 1.00 21.39 110 ALA B CA 1
ATOM 4099 C C . ALA B 1 113 ? 21.281 28.039 87.662 1.00 21.62 110 ALA B C 1
ATOM 4100 O O . ALA B 1 113 ? 21.465 27.424 88.723 1.00 21.39 110 ALA B O 1
ATOM 4102 N N . ASN B 1 114 ? 22.093 28.980 87.206 1.00 21.11 111 ASN B N 1
ATOM 4103 C CA . ASN B 1 114 ? 23.362 29.393 87.799 1.00 22.21 111 ASN B CA 1
ATOM 4104 C C . ASN B 1 114 ? 24.504 28.392 87.807 1.00 22.24 111 ASN B C 1
ATOM 4105 O O . ASN B 1 114 ? 25.596 28.690 88.323 1.00 22.52 111 ASN B O 1
ATOM 4110 N N . ASP B 1 115 ? 24.285 27.200 87.239 1.00 21.49 112 ASP B N 1
ATOM 4111 C CA . ASP B 1 115 ? 25.411 26.297 86.980 1.00 19.74 112 ASP B CA 1
ATOM 4112 C C . ASP B 1 115 ? 26.458 26.950 86.071 1.00 18.99 112 ASP B C 1
ATOM 4113 O O . ASP B 1 115 ? 26.140 27.747 85.234 1.00 18.86 112 ASP B O 1
ATOM 4118 N N . LYS B 1 116 ? 27.696 26.578 86.333 1.00 19.13 1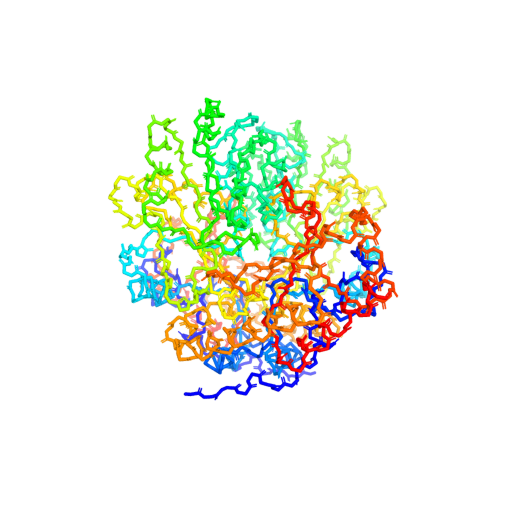13 LYS B N 1
ATOM 4119 C CA . LYS B 1 116 ? 28.873 27.049 85.583 1.00 17.68 113 LYS B CA 1
ATOM 4120 C C . LYS B 1 116 ? 29.109 26.304 84.256 1.00 16.38 113 LYS B C 1
ATOM 4121 O O . LYS B 1 116 ? 29.105 25.065 84.194 1.00 16.23 113 LYS B O 1
ATOM 4127 N N . ILE B 1 117 ? 29.330 27.117 83.229 1.00 15.35 114 ILE B N 1
ATOM 4128 C CA . ILE B 1 117 ? 29.610 26.598 81.901 1.00 15.00 114 ILE B CA 1
ATOM 4129 C C . ILE B 1 117 ? 30.842 27.314 81.372 1.00 14.12 114 ILE B C 1
ATOM 4130 O O . ILE B 1 117 ? 30.935 28.519 81.469 1.00 14.50 114 ILE B O 1
ATOM 4135 N N . MET B 1 118 ? 31.788 26.551 80.879 1.00 14.11 115 MET B N 1
ATOM 4136 C CA . MET B 1 118 ? 33.076 27.099 80.404 1.00 13.96 115 MET B CA 1
ATOM 4137 C C . MET B 1 118 ? 33.179 27.229 78.895 1.00 12.77 115 MET B C 1
ATOM 4138 O O . MET B 1 118 ? 32.753 26.338 78.172 1.00 13.02 115 MET B O 1
ATOM 4143 N N . ILE B 1 119 ? 33.749 28.357 78.478 1.00 12.40 116 ILE B N 1
ATOM 4144 C CA . ILE B 1 119 ? 34.103 28.580 77.074 1.00 12.15 116 ILE B CA 1
ATOM 4145 C C . ILE B 1 119 ? 35.516 29.117 77.030 1.00 13.39 116 ILE B C 1
ATOM 4146 O O . ILE B 1 119 ? 36.068 29.551 78.049 1.00 13.25 116 ILE B O 1
ATOM 4151 N N . GLN B 1 120 ? 36.084 29.150 75.821 1.00 13.37 117 GLN B N 1
ATOM 4152 C CA . GLN B 1 120 ? 37.466 29.664 75.535 1.00 13.40 117 GLN B CA 1
ATOM 4153 C C . GLN B 1 120 ? 37.392 30.882 74.664 1.00 14.40 117 GLN B C 1
ATOM 4154 O O . GLN B 1 120 ? 37.124 30.739 73.440 1.00 15.44 117 GLN B O 1
ATOM 4160 N N . GLU B 1 121 ? 37.731 32.051 75.167 1.00 13.88 118 GLU B N 1
ATOM 4161 C CA . GLU B 1 121 ? 37.719 33.284 74.326 1.00 13.99 118 GLU B CA 1
ATOM 4162 C C . GLU B 1 121 ? 39.117 33.634 73.844 1.00 13.45 118 GLU B C 1
ATOM 4163 O O . GLU B 1 121 ? 40.114 33.331 74.470 1.00 15.51 118 GLU B O 1
ATOM 4169 N N . PRO B 1 122 ? 39.223 34.334 72.679 1.00 12.58 119 PRO B N 1
ATOM 4170 C CA . PRO B 1 122 ? 38.102 34.903 71.975 1.00 12.33 119 PRO B CA 1
ATOM 4171 C C . PRO B 1 122 ? 37.395 33.858 71.150 1.00 12.19 119 PRO B C 1
ATOM 4172 O O . PRO B 1 122 ? 38.041 32.983 70.592 1.00 12.64 119 PRO B O 1
ATOM 4176 N N . VAL B 1 123 ? 36.065 33.937 71.069 1.00 11.73 120 VAL B N 1
ATOM 4177 C CA . VAL B 1 123 ? 35.251 32.920 70.380 1.00 12.89 120 VAL B CA 1
ATOM 4178 C C . VAL B 1 123 ? 33.921 33.520 69.935 1.00 12.96 120 VAL B C 1
ATOM 4179 O O . VAL B 1 123 ? 33.485 34.505 70.457 1.00 13.21 120 VAL B O 1
ATOM 4183 N N . TYR B 1 124 ? 33.372 32.892 68.893 1.00 12.72 121 TYR B N 1
ATOM 4184 C CA . TYR B 1 124 ? 32.018 33.110 68.386 1.00 13.55 121 TYR B CA 1
ATOM 4185 C C . TYR B 1 124 ? 31.141 33.652 69.469 1.00 14.13 121 TYR B C 1
ATOM 4186 O O . TYR B 1 124 ? 30.917 32.931 70.417 1.00 14.20 121 TYR B O 1
ATOM 4195 N N . SER B 1 125 ? 30.638 34.860 69.286 1.00 14.50 122 SER B N 1
ATOM 4196 C CA . SER B 1 125 ? 29.987 35.566 70.370 1.00 15.06 122 SER B CA 1
ATOM 4197 C C . SER B 1 125 ? 28.723 34.909 70.935 1.00 15.25 122 SER B C 1
ATOM 4198 O O . SER B 1 125 ? 28.466 35.021 72.163 1.00 14.56 122 SER B O 1
ATOM 4201 N N . PRO B 1 126 ? 27.956 34.180 70.140 1.00 13.73 123 PRO B N 1
ATOM 4202 C CA . PRO B 1 126 ? 26.805 33.453 70.750 1.00 14.46 123 PRO B CA 1
ATOM 4203 C C . PRO B 1 126 ? 27.139 32.472 71.835 1.00 14.16 123 PRO B C 1
ATOM 4204 O O . PRO B 1 126 ? 26.208 32.122 72.639 1.00 16.69 123 PRO B O 1
ATOM 4208 N N . PHE B 1 127 ? 28.391 32.024 71.958 1.00 14.36 124 PHE B N 1
ATOM 4209 C CA . PHE B 1 127 ? 28.785 31.023 72.960 1.00 14.59 124 PHE B CA 1
ATOM 4210 C C . PHE B 1 127 ? 28.596 31.753 74.303 1.00 14.55 124 PHE B C 1
ATOM 4211 O O . PHE B 1 127 ? 28.111 31.193 75.346 1.00 18.30 124 PHE B O 1
ATOM 4219 N N . ASN B 1 128 ? 29.057 32.993 74.351 1.00 13.80 125 ASN B N 1
ATOM 4220 C CA . ASN B 1 128 ? 28.961 33.793 75.575 1.00 14.78 125 ASN B CA 1
ATOM 4221 C C . ASN B 1 128 ? 27.520 34.133 75.922 1.00 15.29 125 ASN B C 1
ATOM 4222 O O . ASN B 1 128 ? 27.058 33.886 77.012 1.00 15.92 125 ASN B O 1
ATOM 4227 N N . SER B 1 129 ? 26.791 34.625 74.939 1.00 15.08 126 SER B N 1
ATOM 4228 C CA . SER B 1 129 ? 25.410 35.021 75.157 1.00 15.71 126 SER B CA 1
ATOM 4229 C C . SER B 1 129 ? 24.446 33.869 75.448 1.00 15.63 126 SER B C 1
ATOM 4230 O O . SER B 1 129 ? 23.515 34.033 76.176 1.00 16.15 126 SER B O 1
ATOM 4233 N N . VAL B 1 130 ? 24.642 32.721 74.816 1.00 14.85 127 VAL B N 1
ATOM 4234 C CA . VAL B 1 130 ? 23.721 31.616 75.040 1.00 14.59 127 VAL B CA 1
ATOM 4235 C C . VAL B 1 130 ? 23.735 31.169 76.512 1.00 14.69 127 VAL B C 1
ATOM 4236 O O . VAL B 1 130 ? 22.722 30.798 77.054 1.00 15.27 127 VAL B O 1
ATOM 4240 N N . VAL B 1 131 ? 24.903 31.201 77.117 1.00 13.00 128 VAL B N 1
ATOM 4241 C CA . VAL B 1 131 ? 25.040 30.842 78.539 1.00 13.26 128 VAL B CA 1
ATOM 4242 C C . VAL B 1 131 ? 24.311 31.916 79.363 1.00 14.24 128 VAL B C 1
ATOM 4243 O O . VAL B 1 131 ? 23.444 31.570 80.230 1.00 14.44 128 VAL B O 1
ATOM 4247 N N . LYS B 1 132 ? 24.594 33.179 79.128 1.00 14.83 129 LYS B N 1
ATOM 4248 C CA . LYS B 1 132 ? 23.952 34.267 79.911 1.00 16.32 129 LYS B CA 1
ATOM 4249 C C . LYS B 1 132 ? 22.452 34.339 79.714 1.00 15.77 129 LYS B C 1
ATOM 4250 O O . LYS B 1 132 ? 21.692 34.507 80.702 1.00 16.01 129 LYS B O 1
ATOM 4256 N N . ASN B 1 133 ? 21.972 34.145 78.498 1.00 15.93 130 ASN B N 1
ATOM 4257 C CA . ASN B 1 133 ? 20.539 34.218 78.198 1.00 15.34 130 ASN B CA 1
ATOM 4258 C C . ASN B 1 133 ? 19.752 33.040 78.774 1.00 15.74 130 ASN B C 1
ATOM 4259 O O . ASN B 1 133 ? 18.511 33.119 78.890 1.00 17.85 130 ASN B O 1
ATOM 4264 N N . ASN B 1 134 ? 20.442 31.970 79.157 1.00 15.43 131 ASN B N 1
ATOM 4265 C CA . ASN B 1 134 ? 19.848 30.820 79.864 1.00 15.67 131 ASN B CA 1
ATOM 4266 C C . ASN B 1 134 ? 20.072 30.935 81.381 1.00 17.16 131 ASN B C 1
ATOM 4267 O O . ASN B 1 134 ? 19.739 29.988 82.138 1.00 16.68 131 ASN B O 1
ATOM 4272 N N . ASN B 1 135 ? 20.587 32.056 81.847 1.00 17.73 132 ASN B N 1
ATOM 4273 C CA . ASN B 1 135 ? 20.755 32.247 83.326 1.00 18.96 132 ASN B CA 1
ATOM 4274 C C . ASN B 1 135 ? 21.656 31.186 83.954 1.00 18.31 132 ASN B C 1
ATOM 4275 O O . ASN B 1 135 ? 21.425 30.663 85.019 1.00 17.87 132 ASN B O 1
ATOM 4280 N N . ARG B 1 136 ? 22.681 30.806 83.239 1.00 16.22 133 ARG B N 1
ATOM 4281 C CA . ARG B 1 136 ? 23.797 29.995 83.711 1.00 16.32 133 ARG B CA 1
ATOM 4282 C C . ARG B 1 136 ? 24.992 30.941 83.895 1.00 17.08 133 ARG B C 1
ATOM 4283 O O . ARG B 1 136 ? 25.001 32.092 83.398 1.00 16.73 133 ARG B O 1
ATOM 4291 N N . GLU B 1 137 ? 25.965 30.505 84.716 1.00 18.13 134 GLU B N 1
ATOM 4292 C CA . GLU B 1 137 ? 27.161 31.283 85.002 1.00 18.30 134 GLU B CA 1
ATOM 4293 C C . GLU B 1 137 ? 28.272 30.957 84.011 1.00 18.44 134 GLU B C 1
ATOM 4294 O O . GLU B 1 137 ? 28.687 29.809 83.867 1.00 18.14 134 GLU B O 1
ATOM 4300 N N . LEU B 1 138 ? 28.749 31.982 83.319 1.00 17.20 135 LEU B N 1
ATOM 4301 C CA . LEU B 1 138 ? 29.781 31.817 82.276 1.00 15.52 135 LEU B CA 1
ATOM 4302 C C . LEU B 1 138 ? 31.176 31.894 82.907 1.00 17.27 135 LEU B C 1
ATOM 4303 O O . LEU B 1 138 ? 31.516 32.858 83.591 1.00 17.73 135 LEU B O 1
ATOM 4308 N N . ILE B 1 139 ? 31.979 30.868 82.678 1.00 15.77 136 ILE B N 1
ATOM 4309 C CA . ILE B 1 139 ? 33.378 30.821 83.058 1.00 15.75 136 ILE B CA 1
ATOM 4310 C C . ILE B 1 139 ? 34.184 30.868 81.776 1.00 16.73 136 ILE B C 1
ATOM 4311 O O . ILE B 1 139 ? 33.922 30.088 80.851 1.00 17.96 136 ILE B O 1
ATOM 4316 N N . ILE B 1 140 ? 35.115 31.824 81.690 1.00 16.61 137 ILE B N 1
ATOM 4317 C CA . ILE B 1 140 ? 35.905 31.986 80.499 1.00 16.46 137 ILE B CA 1
ATOM 4318 C C . ILE B 1 140 ? 37.330 31.539 80.770 1.00 15.90 137 ILE B C 1
ATOM 4319 O O . ILE B 1 140 ? 37.953 32.081 81.680 1.00 16.73 137 ILE B O 1
ATOM 4324 N N . SER B 1 141 ? 37.810 30.535 80.043 1.00 15.81 138 SER B N 1
ATOM 4325 C CA . SER B 1 141 ? 39.241 30.221 80.030 1.00 16.69 138 SER B CA 1
ATOM 4326 C C . SER B 1 141 ? 39.882 30.742 78.752 1.00 16.50 138 SER B C 1
ATOM 4327 O O . SER B 1 141 ? 39.779 30.070 77.744 1.00 17.12 138 SER B O 1
ATOM 4330 N N . PRO B 1 142 ? 40.528 31.902 78.783 1.00 15.23 139 PRO B N 1
ATOM 4331 C CA . PRO B 1 142 ? 41.019 32.465 77.520 1.00 16.06 139 PRO B CA 1
ATOM 4332 C C . PRO B 1 142 ? 42.049 31.524 76.868 1.00 15.73 139 PRO B C 1
ATOM 4333 O O . PRO B 1 142 ? 42.896 30.913 77.553 1.00 16.31 139 PRO B O 1
ATOM 4337 N N . LEU B 1 143 ? 41.969 31.425 75.541 1.00 14.35 140 LEU B N 1
ATOM 4338 C CA . LEU B 1 143 ? 43.068 30.802 74.820 1.00 13.78 140 LEU B CA 1
ATOM 4339 C C . LEU B 1 143 ? 44.339 31.587 75.131 1.00 14.96 140 LEU B C 1
ATOM 4340 O O . LEU B 1 143 ? 44.338 32.801 75.399 1.00 15.26 140 LEU B O 1
ATOM 4345 N N . GLN B 1 144 ? 45.464 30.884 75.054 1.00 16.35 141 GLN B N 1
ATOM 4346 C CA . GLN B 1 144 ? 46.777 31.516 75.257 1.00 17.75 141 GLN B CA 1
ATOM 4347 C C . GLN B 1 144 ? 47.316 31.888 73.910 1.00 17.61 141 GLN B C 1
ATOM 4348 O O . GLN B 1 144 ? 47.486 31.007 73.066 1.00 16.21 141 GLN B O 1
ATOM 4354 N N . LYS B 1 145 ? 47.641 33.162 73.711 1.00 17.38 142 LYS B N 1
ATOM 4355 C CA . LYS B 1 145 ? 48.376 33.559 72.519 1.00 18.02 142 LYS B CA 1
ATOM 4356 C C . LYS B 1 145 ? 49.844 33.492 72.873 1.00 17.69 142 LYS B C 1
ATOM 4357 O O . LYS B 1 145 ? 50.288 34.218 73.760 1.00 17.96 142 LYS B O 1
ATOM 4363 N N . LEU B 1 146 ? 50.563 32.551 72.282 1.00 15.97 143 LEU B N 1
ATOM 4364 C CA . LEU B 1 146 ? 51.994 32.376 72.521 1.00 17.21 143 LEU B CA 1
ATOM 4365 C C . LEU B 1 146 ? 52.817 33.519 71.942 1.00 19.63 143 LEU B C 1
ATOM 4366 O O . LEU B 1 146 ? 52.333 34.249 71.099 1.00 19.00 143 LEU B O 1
ATOM 4371 N N . GLU B 1 147 ? 54.041 33.686 72.470 1.00 21.64 144 GLU B N 1
ATOM 4372 C CA . GLU B 1 147 ? 54.942 34.693 71.921 1.00 23.79 144 GLU B CA 1
ATOM 4373 C C . GLU B 1 147 ? 55.321 34.378 70.476 1.00 22.97 144 GLU B C 1
ATOM 4374 O O . GLU B 1 147 ? 55.811 35.269 69.758 1.00 23.83 144 GLU B O 1
ATOM 4380 N N . ASN B 1 148 ? 55.117 33.143 70.015 1.00 24.64 145 ASN B N 1
ATOM 4381 C CA . ASN B 1 148 ? 55.379 32.879 68.568 1.00 25.72 145 ASN B CA 1
ATOM 4382 C C . ASN B 1 148 ? 54.230 33.323 67.698 1.00 26.62 145 ASN B C 1
ATOM 4383 O O . ASN B 1 148 ? 54.294 33.069 66.516 1.00 27.41 145 ASN B O 1
ATOM 4388 N N . GLY B 1 149 ? 53.165 33.908 68.281 1.00 25.64 146 GLY B N 1
ATOM 4389 C CA . GLY B 1 149 ? 52.000 34.470 67.612 1.00 23.29 146 GLY B CA 1
ATOM 4390 C C . GLY B 1 149 ? 50.791 33.540 67.405 1.00 24.12 146 GLY B C 1
ATOM 4391 O O . GLY B 1 149 ? 49.731 33.969 66.960 1.00 28.82 146 GLY B O 1
ATOM 4392 N N . ASN B 1 150 ? 50.937 32.276 67.794 1.00 20.61 147 ASN B N 1
ATOM 4393 C CA A ASN B 1 150 ? 49.908 31.259 67.588 0.50 18.73 147 ASN B CA 1
ATOM 4394 C CA B ASN B 1 150 ? 49.901 31.257 67.578 0.50 18.73 147 ASN B CA 1
ATOM 4395 C C . ASN B 1 150 ? 49.048 31.063 68.817 1.00 16.67 147 ASN B C 1
ATOM 4396 O O . ASN B 1 150 ? 49.463 31.428 69.919 1.00 18.73 147 ASN B O 1
ATOM 4404 N N . TYR B 1 151 ? 47.857 30.517 68.635 1.00 14.68 148 TYR B N 1
ATOM 4405 C CA . TYR B 1 151 ? 46.970 30.267 69.804 1.00 13.41 148 TYR B CA 1
ATOM 4406 C C . TYR B 1 151 ? 46.942 28.786 70.218 1.00 14.13 148 TYR B C 1
ATOM 4407 O O . TYR B 1 151 ? 46.954 27.882 69.344 1.00 14.55 148 TYR B O 1
ATOM 4416 N N . ILE B 1 152 ? 46.965 28.552 71.529 1.00 13.44 149 ILE B N 1
ATOM 4417 C CA . ILE B 1 152 ? 46.709 27.218 72.107 1.00 13.95 149 ILE B CA 1
ATOM 4418 C C . ILE B 1 152 ? 45.675 27.310 73.243 1.00 13.43 149 ILE B C 1
ATOM 4419 O O . ILE B 1 152 ? 45.392 28.361 73.740 1.00 13.41 149 ILE B O 1
ATOM 4424 N N . MET B 1 153 ? 45.154 26.169 73.662 1.00 13.94 150 MET B N 1
ATOM 4425 C CA . MET B 1 153 ? 44.366 26.153 74.878 1.00 14.27 150 MET B CA 1
ATOM 4426 C C . MET B 1 153 ? 45.268 26.325 76.070 1.00 15.37 150 MET B C 1
ATOM 4427 O O . MET B 1 153 ? 46.406 25.929 76.052 1.00 15.88 150 MET B O 1
ATOM 4432 N N . ASP B 1 154 ? 44.733 27.026 77.032 1.00 15.16 151 ASP B N 1
ATOM 4433 C CA . ASP B 1 154 ? 45.398 27.271 78.325 1.00 16.59 151 ASP B CA 1
ATOM 4434 C C . ASP B 1 154 ? 44.997 26.202 79.348 1.00 16.68 151 ASP B C 1
ATOM 4435 O O . ASP B 1 154 ? 44.070 26.395 80.103 1.00 16.89 151 ASP B O 1
ATOM 4440 N N . TYR B 1 155 ? 45.657 25.055 79.321 1.00 18.17 152 TYR B N 1
ATOM 4441 C CA . TYR B 1 155 ? 45.179 23.885 80.029 1.00 17.68 152 TYR B CA 1
ATOM 4442 C C . TYR B 1 155 ? 45.284 24.131 81.542 1.00 18.88 152 TYR B C 1
ATOM 4443 O O . TYR B 1 155 ? 44.439 23.683 82.301 1.00 19.70 152 TYR B O 1
ATOM 4452 N N . GLU B 1 156 ? 46.331 24.834 81.927 1.00 19.68 153 GLU B N 1
ATOM 4453 C CA . GLU B 1 156 ? 46.527 25.145 83.350 1.00 21.82 153 GLU B CA 1
ATOM 4454 C C . GLU B 1 156 ? 45.365 26.013 83.829 1.00 21.92 153 GLU B C 1
ATOM 4455 O O . GLU B 1 156 ? 44.834 25.814 84.917 1.00 20.17 153 GLU B O 1
ATOM 4461 N N . ASP B 1 157 ? 44.989 27.007 83.015 1.00 19.72 154 ASP B N 1
ATOM 4462 C CA . ASP B 1 157 ? 43.866 27.877 83.384 1.00 20.06 154 ASP B CA 1
ATOM 4463 C C . ASP B 1 157 ? 42.558 27.099 83.443 1.00 19.68 154 ASP B C 1
ATOM 4464 O O . ASP B 1 157 ? 41.732 27.313 84.330 1.00 17.77 154 ASP B O 1
ATOM 4469 N N . ILE B 1 158 ? 42.318 26.222 82.469 1.00 19.64 155 ILE B N 1
ATOM 4470 C CA . ILE B 1 158 ? 41.103 25.384 82.457 1.00 18.44 155 ILE B CA 1
ATOM 4471 C C . ILE B 1 158 ? 41.061 24.596 83.769 1.00 20.06 155 ILE B C 1
ATOM 4472 O O . ILE B 1 158 ? 40.075 24.671 84.449 1.00 20.62 155 ILE B O 1
ATOM 4477 N N . GLU B 1 159 ? 42.142 23.949 84.146 1.00 20.80 156 GLU B N 1
ATOM 4478 C CA . GLU B 1 159 ? 42.189 23.229 85.453 1.00 23.57 156 GLU B CA 1
ATOM 4479 C C . GLU B 1 159 ? 41.899 24.112 86.648 1.00 23.44 156 GLU B C 1
ATOM 4480 O O . GLU B 1 159 ? 41.145 23.728 87.560 1.00 26.37 156 GLU B O 1
ATOM 4486 N N . ASN B 1 160 ? 42.478 25.294 86.654 1.00 22.77 157 ASN B N 1
ATOM 4487 C CA . ASN B 1 160 ? 42.290 26.229 87.758 1.00 25.21 157 ASN B CA 1
ATOM 4488 C C . ASN B 1 160 ? 40.849 26.724 87.922 1.00 25.29 157 ASN B C 1
ATOM 4489 O O . ASN B 1 160 ? 40.442 27.125 89.027 1.00 25.21 157 ASN B O 1
ATOM 4494 N N . LYS B 1 161 ? 40.064 26.658 86.857 1.00 21.86 158 LYS B N 1
ATOM 4495 C CA . LYS B 1 161 ? 38.718 27.247 86.835 1.00 23.10 158 LYS B CA 1
ATOM 4496 C C . LYS B 1 161 ? 37.601 26.205 86.753 1.00 22.49 158 LYS B C 1
ATOM 4497 O O . LYS B 1 161 ? 36.425 26.560 86.712 1.00 21.35 158 LYS B O 1
ATOM 4503 N N . ILE B 1 162 ? 37.965 24.921 86.753 1.00 23.72 159 ILE B N 1
ATOM 4504 C CA . ILE B 1 162 ? 37.070 23.818 86.375 1.00 24.15 159 ILE B CA 1
ATOM 4505 C C . ILE B 1 162 ? 36.130 23.390 87.485 1.00 24.33 159 ILE B C 1
ATOM 4506 O O . ILE B 1 162 ? 35.146 22.724 87.242 1.00 23.21 159 ILE B O 1
ATOM 4511 N N . LYS B 1 163 ? 36.412 23.821 88.694 1.00 25.19 160 LYS B N 1
ATOM 4512 C CA . LYS B 1 163 ? 35.604 23.405 89.833 1.00 26.62 160 LYS B CA 1
ATOM 4513 C C . LYS B 1 163 ? 34.159 23.838 89.693 1.00 25.03 160 LYS B C 1
ATOM 4514 O O . LYS B 1 163 ? 33.855 25.026 89.481 1.00 27.01 160 LYS B O 1
ATOM 4520 N N . ASP B 1 164 ? 33.267 22.863 89.824 1.00 26.81 161 ASP B N 1
ATOM 4521 C CA . ASP B 1 164 ? 31.846 23.064 89.763 1.00 26.46 161 ASP B CA 1
ATOM 4522 C C . ASP B 1 164 ? 31.377 23.358 88.324 1.00 22.97 161 ASP B C 1
ATOM 4523 O O . ASP B 1 164 ? 30.197 23.613 88.123 1.00 23.36 161 ASP B O 1
ATOM 4528 N N . VAL B 1 165 ? 32.263 23.310 87.335 1.00 21.44 162 VAL B N 1
ATOM 4529 C CA . VAL B 1 165 ? 31.780 23.419 85.981 1.00 19.76 162 VAL B CA 1
ATOM 4530 C C . VAL B 1 165 ? 31.013 22.153 85.566 1.00 19.73 162 VAL B C 1
ATOM 4531 O O . VAL B 1 165 ? 31.487 21.010 85.756 1.00 20.09 162 VAL B O 1
ATOM 4535 N N . LYS B 1 166 ? 29.862 22.368 84.903 1.00 19.57 163 LYS B N 1
ATOM 4536 C CA . LYS B 1 166 ? 29.026 21.281 84.404 1.00 19.63 163 LYS B CA 1
ATOM 4537 C C . LYS B 1 166 ? 29.175 20.942 82.923 1.00 18.05 163 LYS B C 1
ATOM 4538 O O . LYS B 1 166 ? 29.033 19.769 82.524 1.00 19.25 163 LYS B O 1
ATOM 4544 N N . LEU B 1 167 ? 29.453 21.965 82.086 1.00 16.61 164 LEU B N 1
ATOM 4545 C CA . LEU B 1 167 ? 29.542 21.821 80.656 1.00 16.16 164 LEU B CA 1
ATOM 4546 C C . LEU B 1 167 ? 30.700 22.686 80.165 1.00 15.28 164 LEU B C 1
ATOM 4547 O O . LEU B 1 167 ? 30.966 23.742 80.746 1.00 14.65 164 LEU B O 1
ATOM 4552 N N . PHE B 1 168 ? 31.383 22.196 79.138 1.00 15.01 165 PHE B N 1
ATOM 4553 C CA . PHE B 1 168 ? 32.360 22.934 78.381 1.00 14.20 165 PHE B CA 1
ATOM 4554 C C . PHE B 1 168 ? 31.924 23.004 76.919 1.00 13.28 165 PHE B C 1
ATOM 4555 O O . PHE B 1 168 ? 31.653 21.958 76.329 1.00 13.98 165 PHE B O 1
ATOM 4563 N N . ILE B 1 169 ? 31.848 24.222 76.403 1.00 12.37 166 ILE B N 1
ATOM 4564 C CA . ILE B 1 169 ? 31.528 24.416 74.921 1.00 12.10 166 ILE B CA 1
ATOM 4565 C C . ILE B 1 169 ? 32.814 24.654 74.167 1.00 12.78 166 ILE B C 1
ATOM 4566 O O . ILE B 1 169 ? 33.484 25.633 74.364 1.00 13.42 166 ILE B O 1
ATOM 4571 N N . LEU B 1 170 ? 33.136 23.664 73.357 1.00 13.03 167 LEU B N 1
ATOM 4572 C CA . LEU B 1 170 ? 34.332 23.672 72.517 1.00 12.92 167 LEU B CA 1
ATOM 4573 C C . LEU B 1 170 ? 33.988 24.109 71.063 1.00 12.64 167 LEU B C 1
ATOM 4574 O O . LEU B 1 170 ? 32.942 23.734 70.519 1.00 13.13 167 LEU B O 1
ATOM 4579 N N . CYS B 1 171 ? 34.829 24.968 70.524 1.00 12.56 168 CYS B N 1
ATOM 4580 C CA . CYS B 1 171 ? 34.679 25.379 69.129 1.00 11.87 168 CYS B CA 1
ATOM 4581 C C . CYS B 1 171 ? 35.808 24.732 68.324 1.00 12.09 168 CYS B C 1
ATOM 4582 O O . CYS B 1 171 ? 36.999 24.970 68.620 1.00 11.87 168 CYS B O 1
ATOM 4585 N N . ASN B 1 172 ? 35.447 23.800 67.407 1.00 12.17 169 ASN B N 1
ATOM 4586 C CA . ASN B 1 172 ? 36.473 22.988 66.752 1.00 14.23 169 ASN B CA 1
ATOM 4587 C C . ASN B 1 172 ? 36.060 22.735 65.281 1.00 13.25 169 ASN B C 1
ATOM 4588 O O . ASN B 1 172 ? 35.190 21.905 65.081 1.00 13.23 169 ASN B O 1
ATOM 4593 N N . PRO B 1 173 ? 36.636 23.442 64.263 1.00 13.12 170 PRO B N 1
ATOM 4594 C CA . PRO B 1 173 ? 37.642 24.491 64.307 1.00 13.39 170 PRO B CA 1
ATOM 4595 C C . PRO B 1 173 ? 37.150 25.709 65.124 1.00 12.08 170 PRO B C 1
ATOM 4596 O O . PRO B 1 173 ? 35.951 25.987 65.140 1.00 11.69 170 PRO B O 1
ATOM 4600 N N . HIS B 1 174 ? 38.101 26.431 65.681 1.00 12.20 171 HIS B N 1
ATOM 4601 C CA . HIS B 1 174 ? 37.834 27.552 66.585 1.00 11.56 171 HIS B CA 1
ATOM 4602 C C . HIS B 1 174 ? 37.762 28.863 65.803 1.00 12.80 171 HIS B C 1
ATOM 4603 O O . HIS B 1 174 ? 38.786 29.374 65.354 1.00 13.99 171 HIS B O 1
ATOM 4610 N N . ASN B 1 175 ? 36.583 29.429 65.746 1.00 12.00 172 ASN B N 1
ATOM 4611 C CA . ASN B 1 175 ? 36.271 30.745 65.186 1.00 12.73 172 ASN B CA 1
ATOM 4612 C C . ASN B 1 175 ? 36.357 31.778 66.316 1.00 12.23 172 ASN B C 1
ATOM 4613 O O . ASN B 1 175 ? 35.653 31.618 67.332 1.00 12.33 172 ASN B O 1
ATOM 4618 N N . PRO B 1 176 ? 37.188 32.812 66.194 1.00 12.22 173 PRO B N 1
ATOM 4619 C CA . PRO B 1 176 ? 37.735 33.394 65.005 1.00 12.47 173 PRO B CA 1
ATOM 4620 C C . PRO B 1 176 ? 39.201 33.128 64.704 1.00 13.00 173 PRO B C 1
ATOM 4621 O O . PRO B 1 176 ? 39.674 33.601 63.652 1.00 13.61 173 PRO B O 1
ATOM 4625 N N . VAL B 1 177 ? 39.908 32.424 65.577 1.00 13.62 174 VAL B N 1
ATOM 4626 C CA . VAL B 1 177 ? 41.369 32.378 65.477 1.00 13.05 174 VAL B CA 1
ATOM 4627 C C . VAL B 1 177 ? 41.823 31.362 64.424 1.00 13.99 174 VAL B C 1
ATOM 4628 O O . VAL B 1 177 ? 43.013 31.395 64.024 1.00 14.57 174 VAL B O 1
ATOM 4632 N N . GLY B 1 178 ? 40.925 30.492 63.992 1.00 13.38 175 GLY B N 1
ATOM 4633 C CA . GLY B 1 178 ? 41.217 29.562 62.916 1.00 14.03 175 GLY B CA 1
ATOM 4634 C C . GLY B 1 178 ? 41.997 28.299 63.230 1.00 14.86 175 GLY B C 1
ATOM 4635 O O . GLY B 1 178 ? 42.560 27.692 62.327 1.00 17.33 175 GLY B O 1
ATOM 4636 N N . ARG B 1 179 ? 42.061 27.933 64.508 1.00 14.42 176 ARG B N 1
ATOM 4637 C CA . ARG B 1 179 ? 42.739 26.713 64.931 1.00 12.87 176 ARG B CA 1
ATOM 4638 C C . ARG B 1 179 ? 41.938 25.454 64.582 1.00 12.21 176 ARG B C 1
ATOM 4639 O O . ARG B 1 179 ? 40.757 25.370 64.832 1.00 12.82 176 ARG B O 1
ATOM 4647 N N . VAL B 1 180 ? 42.628 24.473 64.027 1.00 12.73 177 VAL B N 1
ATOM 4648 C CA . VAL B 1 180 ? 42.097 23.145 63.871 1.00 12.93 177 VAL B CA 1
ATOM 4649 C C . VAL B 1 180 ? 42.885 22.345 64.890 1.00 14.04 177 VAL B C 1
ATOM 4650 O O . VAL B 1 180 ? 44.051 22.069 64.703 1.00 14.77 177 VAL B O 1
ATOM 4654 N N . TRP B 1 181 ? 42.222 21.991 65.977 1.00 13.52 178 TRP B N 1
ATOM 4655 C CA . TRP B 1 181 ? 42.916 21.371 67.118 1.00 13.97 178 TRP B CA 1
ATOM 4656 C C . TRP B 1 181 ? 43.430 20.008 66.706 1.00 14.08 178 TRP B C 1
ATOM 4657 O O . TRP B 1 181 ? 42.729 19.267 66.020 1.00 14.69 178 TRP B O 1
ATOM 4668 N N . THR B 1 182 ? 44.686 19.714 67.074 1.00 15.14 179 THR B N 1
ATOM 4669 C CA . THR B 1 182 ? 45.241 18.385 66.868 1.00 15.31 179 THR B CA 1
ATOM 4670 C C . THR B 1 182 ? 44.614 17.343 67.781 1.00 16.42 179 THR B C 1
ATOM 4671 O O . THR B 1 182 ? 44.024 17.639 68.809 1.00 15.31 179 THR B O 1
ATOM 4675 N N . LYS B 1 183 ? 44.740 16.095 67.404 1.00 16.92 180 LYS B N 1
ATOM 4676 C CA . LYS B 1 183 ? 44.237 14.989 68.249 1.00 18.30 180 LYS B CA 1
ATOM 4677 C C . LYS B 1 183 ? 44.824 15.088 69.652 1.00 18.40 180 LYS B C 1
ATOM 4678 O O . LYS B 1 183 ? 44.094 14.940 70.631 1.00 16.16 180 LYS B O 1
ATOM 4684 N N . ASP B 1 184 ? 46.123 15.359 69.769 1.00 17.46 181 ASP B N 1
ATOM 4685 C CA . ASP B 1 184 ? 46.719 15.428 71.103 1.00 17.80 181 ASP B CA 1
ATOM 4686 C C . ASP B 1 184 ? 46.210 16.615 71.920 1.00 16.25 181 ASP B C 1
ATOM 4687 O O . ASP B 1 184 ? 46.120 16.576 73.132 1.00 16.09 181 ASP B O 1
ATOM 4692 N N . GLU B 1 185 ? 45.922 17.722 71.264 1.00 14.89 182 GLU B N 1
ATOM 4693 C CA . GLU B 1 185 ? 45.349 18.867 71.963 1.00 14.60 182 GLU B CA 1
ATOM 4694 C C . GLU B 1 185 ? 43.972 18.531 72.503 1.00 14.43 182 GLU B C 1
ATOM 4695 O O . GLU B 1 185 ? 43.580 18.931 73.578 1.00 14.72 182 GLU B O 1
ATOM 4701 N N . LEU B 1 186 ? 43.194 17.841 71.706 1.00 14.83 183 LEU B N 1
ATOM 4702 C CA . LEU B 1 186 ? 41.846 17.404 72.037 1.00 14.74 183 LEU B CA 1
ATOM 4703 C C . LEU B 1 186 ? 41.880 16.386 73.141 1.00 16.42 183 LEU B C 1
ATOM 4704 O O . LEU B 1 186 ? 41.061 16.428 74.011 1.00 16.05 183 LEU B O 1
ATOM 4709 N N . LYS B 1 187 ? 42.775 15.429 73.027 1.00 17.88 184 LYS B N 1
ATOM 4710 C CA . LYS B 1 187 ? 42.917 14.434 74.098 1.00 19.19 184 LYS B CA 1
ATOM 4711 C C . LYS B 1 187 ? 43.193 15.118 75.429 1.00 19.31 184 LYS B C 1
ATOM 4712 O O . LYS B 1 187 ? 42.666 14.714 76.430 1.00 19.46 184 LYS B O 1
ATOM 4718 N N . LYS B 1 188 ? 44.078 16.116 75.456 1.00 18.45 185 LYS B N 1
ATOM 4719 C CA . LYS B 1 188 ? 44.432 16.748 76.714 1.00 18.44 185 LYS B CA 1
ATOM 4720 C C . LYS B 1 188 ? 43.206 17.436 77.311 1.00 17.63 185 LYS B C 1
ATOM 4721 O O . LYS B 1 188 ? 42.943 17.326 78.523 1.00 17.81 185 LYS B O 1
ATOM 4727 N N . LEU B 1 189 ? 42.389 18.075 76.483 1.00 15.52 186 LEU B N 1
ATOM 4728 C CA . LEU B 1 189 ? 41.182 18.721 77.003 1.00 15.26 186 LEU B CA 1
ATOM 4729 C C . LEU B 1 189 ? 40.153 17.691 77.441 1.00 16.13 186 LEU B C 1
ATOM 4730 O O . LEU B 1 189 ? 39.560 17.819 78.532 1.00 16.69 186 LEU B O 1
ATOM 4735 N N . GLY B 1 190 ? 39.925 16.654 76.651 1.00 16.18 187 GLY B N 1
ATOM 4736 C CA . GLY B 1 190 ? 38.880 15.706 76.969 1.00 16.45 187 GLY B CA 1
ATOM 4737 C C . GLY B 1 190 ? 39.219 14.940 78.240 1.00 17.72 187 GLY B C 1
ATOM 4738 O O . GLY B 1 190 ? 38.307 14.586 78.973 1.00 18.19 187 GLY B O 1
ATOM 4739 N N . ASP B 1 191 ? 40.494 14.758 78.527 1.00 18.32 188 ASP B N 1
ATOM 4740 C CA . ASP B 1 191 ? 40.899 14.032 79.756 1.00 20.61 188 ASP B CA 1
ATOM 4741 C C . ASP B 1 191 ? 40.547 14.880 80.976 1.00 20.12 188 ASP B C 1
ATOM 4742 O O . ASP B 1 191 ? 40.068 14.372 81.986 1.00 20.91 188 ASP B O 1
ATOM 4747 N N . ILE B 1 192 ? 40.808 16.173 80.916 1.00 18.11 189 ILE B N 1
ATOM 4748 C CA . ILE B 1 192 ? 40.402 17.092 82.005 1.00 18.50 189 ILE B CA 1
ATOM 4749 C C . ILE B 1 192 ? 38.925 17.007 82.277 1.00 17.70 189 ILE B C 1
ATOM 4750 O O . ILE B 1 192 ? 38.477 16.808 83.437 1.00 18.71 189 ILE B O 1
ATOM 4755 N N . CYS B 1 193 ? 38.128 17.063 81.230 1.00 17.74 190 CYS B N 1
ATOM 4756 C CA . CYS B 1 193 ? 36.703 17.048 81.375 1.00 17.48 190 CYS B CA 1
ATOM 4757 C C . CYS B 1 193 ? 36.200 15.702 81.870 1.00 18.52 190 CYS B C 1
ATOM 4758 O O . CYS B 1 193 ? 35.320 15.664 82.747 1.00 20.88 190 CYS B O 1
ATOM 4761 N N . LEU B 1 194 ? 36.786 14.603 81.403 1.00 20.17 191 LEU B N 1
ATOM 4762 C CA . LEU B 1 194 ? 36.389 13.291 81.939 1.00 21.51 191 LEU B CA 1
ATOM 4763 C C . LEU B 1 194 ? 36.615 13.230 83.468 1.00 22.78 191 LEU B C 1
ATOM 4764 O O . LEU B 1 194 ? 35.745 12.823 84.237 1.00 23.80 191 LEU B O 1
ATOM 4769 N N . LYS B 1 195 ? 37.796 13.659 83.877 1.00 22.97 192 LYS B N 1
ATOM 4770 C CA . LYS B 1 195 ? 38.207 13.632 85.269 1.00 24.16 192 LYS B CA 1
ATOM 4771 C C . LYS B 1 195 ? 37.309 14.436 86.177 1.00 24.21 192 LYS B C 1
ATOM 4772 O O . LYS B 1 195 ? 37.062 14.052 87.318 1.00 24.68 192 LYS B O 1
ATOM 4778 N N . HIS B 1 196 ? 36.833 15.568 85.678 1.00 22.61 193 HIS B N 1
ATOM 4779 C CA . HIS B 1 196 ? 36.003 16.459 86.439 1.00 21.68 193 HIS B CA 1
ATOM 4780 C C . HIS B 1 196 ? 34.538 16.298 86.160 1.00 22.11 193 HIS B C 1
ATOM 4781 O O . HIS B 1 196 ? 33.730 17.063 86.698 1.00 22.46 193 HIS B O 1
ATOM 4788 N N . ASN B 1 197 ? 34.158 15.264 85.420 1.00 20.53 194 ASN B N 1
ATOM 4789 C CA . ASN B 1 197 ? 32.745 15.009 85.146 1.00 22.28 194 ASN B CA 1
ATOM 4790 C C . ASN B 1 197 ? 32.068 16.232 84.491 1.00 21.26 194 ASN B C 1
ATOM 4791 O O . ASN B 1 197 ? 30.960 16.639 84.831 1.00 20.73 194 ASN B O 1
ATOM 4796 N N . VAL B 1 198 ? 32.779 16.790 83.543 1.00 18.48 195 VAL B N 1
ATOM 4797 C CA . VAL B 1 198 ? 32.287 17.925 82.687 1.00 17.82 195 VAL B CA 1
ATOM 4798 C C . VAL B 1 198 ? 31.953 17.377 81.293 1.00 17.73 195 VAL B C 1
ATOM 4799 O O . VAL B 1 198 ? 32.796 16.788 80.612 1.00 17.25 195 VAL B O 1
ATOM 4803 N N . LYS B 1 199 ? 30.702 17.539 80.892 1.00 17.72 196 LYS B N 1
ATOM 4804 C CA . LYS B 1 199 ? 30.261 17.104 79.542 1.00 17.37 196 LYS B CA 1
ATOM 4805 C C . LYS B 1 199 ? 30.706 18.133 78.527 1.00 16.05 196 LYS B C 1
ATOM 4806 O O . LYS B 1 199 ? 30.630 19.300 78.789 1.00 16.91 196 LYS B O 1
ATOM 4812 N N . ILE B 1 200 ? 31.223 17.687 77.394 1.00 15.30 197 ILE B N 1
ATOM 4813 C CA . ILE B 1 200 ? 31.623 18.618 76.303 1.00 14.19 197 ILE B CA 1
ATOM 4814 C C . ILE B 1 200 ? 30.549 18.713 75.252 1.00 13.84 197 ILE B C 1
ATOM 4815 O O . ILE B 1 200 ? 30.088 17.686 74.734 1.00 14.29 197 ILE B O 1
ATOM 4820 N N . ILE B 1 201 ? 30.157 19.942 74.970 1.00 13.44 198 ILE B N 1
ATOM 4821 C CA . ILE B 1 201 ? 29.415 20.251 73.690 1.00 13.28 198 ILE B CA 1
ATOM 4822 C C . ILE B 1 201 ? 30.370 20.801 72.645 1.00 14.06 198 ILE B C 1
ATOM 4823 O O . ILE B 1 201 ? 30.998 21.824 72.879 1.00 15.00 198 ILE B O 1
ATOM 4828 N N . SER B 1 202 ? 30.573 20.032 71.595 1.00 14.22 199 SER B N 1
ATOM 4829 C CA . SER B 1 202 ? 31.562 20.438 70.590 1.00 13.68 199 SER B CA 1
ATOM 4830 C C . SER B 1 202 ? 30.818 21.021 69.344 1.00 12.77 199 SER B C 1
ATOM 4831 O O . SER B 1 202 ? 30.120 20.250 68.644 1.00 13.33 199 SER B O 1
ATOM 4834 N N . ASP B 1 203 ? 30.979 22.329 69.153 1.00 12.49 200 ASP B N 1
ATOM 4835 C CA . ASP B 1 203 ? 30.516 23.027 67.913 1.00 13.43 200 ASP B CA 1
ATOM 4836 C C . ASP B 1 203 ? 31.532 22.882 66.807 1.00 12.86 200 ASP B C 1
ATOM 4837 O O . ASP B 1 203 ? 32.550 23.557 66.786 1.00 12.72 200 ASP B O 1
ATOM 4842 N N . GLU B 1 204 ? 31.194 21.964 65.903 1.00 12.37 201 GLU B N 1
ATOM 4843 C CA . GLU B 1 204 ? 32.044 21.622 64.821 1.00 12.87 201 GLU B CA 1
ATOM 4844 C C . GLU B 1 204 ? 31.432 22.053 63.503 1.00 13.04 201 GLU B C 1
ATOM 4845 O O . GLU B 1 204 ? 31.661 21.394 62.518 1.00 12.61 201 GLU B O 1
ATOM 4851 N N . ILE B 1 205 ? 30.736 23.160 63.487 1.00 12.88 202 ILE B N 1
ATOM 4852 C CA . ILE B 1 205 ? 30.110 23.625 62.268 1.00 12.31 202 ILE B CA 1
ATOM 4853 C C . ILE B 1 205 ? 31.126 23.921 61.169 1.00 11.97 202 ILE B C 1
ATOM 4854 O O . ILE B 1 205 ? 30.774 23.704 59.991 1.00 13.23 202 ILE B O 1
ATOM 4859 N N . HIS B 1 206 ? 32.362 24.299 61.496 1.00 10.94 203 HIS B N 1
ATOM 4860 C CA . HIS B 1 206 ? 33.393 24.598 60.431 1.00 11.66 203 HIS B CA 1
ATOM 4861 C C . HIS B 1 206 ? 34.185 23.388 60.091 1.00 11.53 203 HIS B C 1
ATOM 4862 O O . HIS B 1 206 ? 35.237 23.489 59.405 1.00 12.28 203 HIS B O 1
ATOM 4869 N N . SER B 1 207 ? 33.705 22.195 60.457 1.00 11.92 204 SER B N 1
ATOM 4870 C CA . SER B 1 207 ? 34.445 20.911 60.307 1.00 12.24 204 SER B CA 1
ATOM 4871 C C . SER B 1 207 ? 34.910 20.585 58.872 1.00 12.37 204 SER B C 1
ATOM 4872 O O . SER B 1 207 ? 35.879 19.852 58.710 1.00 14.54 204 SER B O 1
ATOM 4875 N N . ASP B 1 208 ? 34.174 21.073 57.872 1.00 12.14 205 ASP B N 1
ATOM 4876 C CA . ASP B 1 208 ? 34.534 20.789 56.456 1.00 13.01 205 ASP B CA 1
ATOM 4877 C C . ASP B 1 208 ? 35.495 21.840 55.785 1.00 12.59 205 ASP B C 1
ATOM 4878 O O . ASP B 1 208 ? 35.987 21.646 54.689 1.00 14.29 205 ASP B O 1
ATOM 4883 N N . ILE B 1 209 ? 35.645 22.978 56.389 1.00 13.36 206 ILE B N 1
ATOM 4884 C CA . ILE B 1 209 ? 36.418 24.076 55.899 1.00 13.38 206 ILE B CA 1
ATOM 4885 C C . ILE B 1 209 ? 37.788 23.994 56.516 1.00 13.69 206 ILE B C 1
ATOM 4886 O O . ILE B 1 209 ? 38.111 24.656 57.504 1.00 13.29 206 ILE B O 1
ATOM 4891 N N . ILE B 1 210 ? 38.593 23.110 55.940 1.00 13.49 207 ILE B N 1
ATOM 4892 C CA . ILE B 1 210 ? 39.935 22.782 56.455 1.00 14.15 207 ILE B CA 1
ATOM 4893 C C . ILE B 1 210 ? 40.936 22.948 55.384 1.00 15.51 207 ILE B C 1
ATOM 4894 O O . ILE B 1 210 ? 40.694 22.529 54.228 1.00 15.82 207 ILE B O 1
ATOM 4899 N N . LEU B 1 211 ? 42.028 23.596 55.737 1.00 16.75 208 LEU B N 1
ATOM 4900 C CA . LEU B 1 211 ? 43.046 23.919 54.751 1.00 17.73 208 LEU B CA 1
ATOM 4901 C C . LEU B 1 211 ? 44.085 22.806 54.617 1.00 19.33 208 LEU B C 1
ATOM 4902 O O . LEU B 1 211 ? 44.093 21.834 55.378 1.00 19.52 208 LEU B O 1
ATOM 4907 N N . LYS B 1 212 ? 44.937 22.939 53.596 1.00 20.65 209 LYS B N 1
ATOM 4908 C CA . LYS B 1 212 ? 45.935 21.894 53.304 1.00 21.87 209 LYS B CA 1
ATOM 4909 C C . LYS B 1 212 ? 46.833 21.649 54.505 1.00 21.36 209 LYS B C 1
ATOM 4910 O O . LYS B 1 212 ? 47.112 22.551 55.279 1.00 19.62 209 LYS B O 1
ATOM 4916 N N . LYS B 1 213 ? 47.203 20.386 54.670 1.00 24.17 210 LYS B N 1
ATOM 4917 C CA . LYS B 1 213 ? 48.088 19.941 55.725 1.00 24.40 210 LYS B CA 1
ATOM 4918 C C . LYS B 1 213 ? 47.424 20.001 57.113 1.00 22.59 210 LYS B C 1
ATOM 4919 O O . LYS B 1 213 ? 48.103 19.893 58.174 1.00 25.25 210 LYS B O 1
ATOM 4925 N N . HIS B 1 214 ? 46.082 20.135 57.160 1.00 19.77 211 HIS B N 1
ATOM 4926 C CA . HIS B 1 214 ? 45.340 20.024 58.418 1.00 18.92 211 HIS B CA 1
ATOM 4927 C C . HIS B 1 214 ? 44.182 19.073 58.235 1.00 18.66 211 HIS B C 1
ATOM 4928 O O . HIS B 1 214 ? 43.784 18.752 57.121 1.00 18.84 211 HIS B O 1
ATOM 4935 N N . LYS B 1 215 ? 43.739 18.507 59.346 1.00 18.86 212 LYS B N 1
ATOM 4936 C CA . LYS B 1 215 ? 42.642 17.560 59.329 1.00 18.86 212 LYS B CA 1
ATOM 4937 C C . LYS B 1 215 ? 41.729 17.731 60.528 1.00 17.52 212 LYS B C 1
ATOM 4938 O O . LYS B 1 215 ? 42.188 17.766 61.651 1.00 18.76 212 LYS B O 1
ATOM 4944 N N . HIS B 1 216 ? 40.432 17.775 60.271 1.00 16.08 213 HIS B N 1
ATOM 4945 C CA . HIS B 1 216 ? 39.469 17.880 61.333 1.00 14.51 213 HIS B CA 1
ATOM 4946 C C . HIS B 1 216 ? 39.376 16.599 62.096 1.00 14.39 213 HIS B C 1
ATOM 4947 O O . HIS B 1 216 ? 39.196 15.529 61.499 1.00 15.33 213 HIS B O 1
ATOM 4954 N N . ILE B 1 217 ? 39.464 16.689 63.415 1.00 15.35 214 ILE B N 1
ATOM 4955 C CA . ILE B 1 217 ? 39.220 15.538 64.248 1.00 15.58 214 ILE B CA 1
ATOM 4956 C C . ILE B 1 217 ? 37.998 15.820 65.096 1.00 14.80 214 ILE B C 1
ATOM 4957 O O . ILE B 1 217 ? 38.058 16.650 65.977 1.00 14.82 214 ILE B O 1
ATOM 4962 N N . PRO B 1 218 ? 36.913 15.091 64.894 1.00 15.34 215 PRO B N 1
ATOM 4963 C CA . PRO B 1 218 ? 35.796 15.259 65.827 1.00 14.77 215 PRO B CA 1
ATOM 4964 C C . PRO B 1 218 ? 36.177 14.797 67.251 1.00 15.36 215 PRO B C 1
ATOM 4965 O O . PRO B 1 218 ? 36.765 13.720 67.425 1.00 16.74 215 PRO B O 1
ATOM 4969 N N . MET B 1 219 ? 35.905 15.637 68.250 1.00 15.32 216 MET B N 1
ATOM 4970 C CA . MET B 1 219 ? 36.272 15.280 69.594 1.00 16.09 216 MET B CA 1
ATOM 4971 C C . MET B 1 219 ? 35.708 13.923 70.038 1.00 18.14 216 MET B C 1
ATOM 4972 O O . MET B 1 219 ? 36.396 13.126 70.730 1.00 19.99 216 MET B O 1
ATOM 4977 N N . ALA B 1 220 ? 34.477 13.669 69.646 1.00 16.87 217 ALA B N 1
ATOM 4978 C CA . ALA B 1 220 ? 33.786 12.427 69.985 1.00 17.92 217 ALA B CA 1
ATOM 4979 C C . ALA B 1 220 ? 34.361 11.190 69.311 1.00 18.73 217 ALA B C 1
ATOM 4980 O O . ALA B 1 220 ? 34.073 10.084 69.741 1.00 20.66 217 ALA B O 1
ATOM 4982 N N . SER B 1 221 ? 35.193 11.377 68.298 1.00 18.22 218 SER B N 1
ATOM 4983 C CA . SER B 1 221 ? 35.764 10.295 67.476 1.00 19.77 218 SER B CA 1
ATOM 4984 C C . SER B 1 221 ? 37.048 9.690 68.046 1.00 21.40 218 SER B C 1
ATOM 4985 O O . SER B 1 221 ? 37.551 8.677 67.553 1.00 22.28 218 SER B O 1
ATOM 4988 N N . ILE B 1 222 ? 37.584 10.300 69.083 1.00 20.31 219 ILE B N 1
ATOM 4989 C CA . ILE B 1 222 ? 38.926 9.977 69.507 1.00 21.45 219 ILE B CA 1
ATOM 4990 C C . ILE B 1 222 ? 38.941 8.637 70.275 1.00 22.51 219 ILE B C 1
ATOM 4991 O O . ILE B 1 222 ? 39.888 7.865 70.131 1.00 22.85 219 ILE B O 1
ATOM 4996 N N . SER B 1 223 ? 37.898 8.393 71.072 1.00 21.96 220 SER B N 1
ATOM 4997 C CA . SER B 1 223 ? 37.768 7.184 71.873 1.00 24.50 220 SER B CA 1
ATOM 4998 C C . SER B 1 223 ? 36.324 6.959 72.280 1.00 25.57 220 SER B C 1
ATOM 4999 O O . SER B 1 223 ? 35.483 7.856 72.199 1.00 23.83 220 SER B O 1
ATOM 5002 N N . LYS B 1 224 ? 36.035 5.767 72.797 1.00 27.45 221 LYS B N 1
ATOM 5003 C CA . LYS B 1 224 ? 34.681 5.509 73.248 1.00 28.06 221 LYS B CA 1
ATOM 5004 C C . LYS B 1 224 ? 34.318 6.280 74.485 1.00 25.44 221 LYS B C 1
ATOM 5005 O O . LYS B 1 224 ? 33.169 6.683 74.624 1.00 24.47 221 LYS B O 1
ATOM 5011 N N . GLU B 1 225 ? 35.278 6.509 75.384 1.00 25.30 222 GLU B N 1
ATOM 5012 C CA . GLU B 1 225 ? 35.022 7.300 76.559 1.00 26.53 222 GLU B CA 1
ATOM 5013 C C . GLU B 1 225 ? 34.717 8.771 76.138 1.00 23.31 222 GLU B C 1
ATOM 5014 O O . GLU B 1 225 ? 33.860 9.444 76.710 1.00 23.83 222 GLU B O 1
ATOM 5020 N N . PHE B 1 226 ? 35.464 9.284 75.178 1.00 21.58 223 PHE B N 1
ATOM 5021 C CA . PHE B 1 226 ? 35.189 10.633 74.704 1.00 20.50 223 PHE B CA 1
ATOM 5022 C C . PHE B 1 226 ? 33.825 10.677 74.015 1.00 19.59 223 PHE B C 1
ATOM 5023 O O . PHE B 1 226 ? 33.086 11.642 74.199 1.00 18.78 223 PHE B O 1
ATOM 5031 N N . GLU B 1 227 ? 33.536 9.681 73.163 1.00 19.27 224 GLU B N 1
ATOM 5032 C CA A GLU B 1 227 ? 32.231 9.582 72.481 0.50 20.06 224 GLU B CA 1
ATOM 5033 C CA B GLU B 1 227 ? 32.241 9.622 72.474 0.50 20.17 224 GLU B CA 1
ATOM 5034 C C . GLU B 1 227 ? 31.086 9.708 73.480 1.00 20.55 224 GLU B C 1
ATOM 5035 O O . GLU B 1 227 ? 30.116 10.424 73.239 1.00 21.60 224 GLU B O 1
ATOM 5046 N N . LYS B 1 228 ? 31.193 8.988 74.595 1.00 21.33 225 LYS B N 1
ATOM 5047 C CA . LYS B 1 228 ? 30.148 9.003 75.584 1.00 23.64 225 LYS B CA 1
ATOM 5048 C C . LYS B 1 228 ? 30.060 10.347 76.307 1.00 22.51 225 LYS B C 1
ATOM 5049 O O . LYS B 1 228 ? 28.997 10.733 76.787 1.00 24.25 225 LYS B O 1
ATOM 5055 N N . ASN B 1 229 ? 31.142 11.111 76.326 1.00 19.36 226 ASN B N 1
ATOM 5056 C CA . ASN B 1 229 ? 31.155 12.378 77.084 1.00 17.94 226 ASN B CA 1
ATOM 5057 C C . ASN B 1 229 ? 31.063 13.626 76.184 1.00 16.42 226 ASN B C 1
ATOM 5058 O O . ASN B 1 229 ? 31.292 14.729 76.656 1.00 16.11 226 ASN B O 1
ATOM 5063 N N . THR B 1 230 ? 30.733 13.454 74.920 1.00 16.63 227 THR B N 1
ATOM 5064 C CA . THR B 1 230 ? 30.763 14.573 73.958 1.00 15.12 227 THR B CA 1
ATOM 5065 C C . THR B 1 230 ? 29.453 14.580 73.175 1.00 14.97 227 THR B C 1
ATOM 5066 O O . THR B 1 230 ? 29.076 13.558 72.597 1.00 16.56 227 THR B O 1
ATOM 5070 N N . ILE B 1 231 ? 28.823 15.757 73.100 1.00 14.39 228 ILE B N 1
ATOM 5071 C CA . ILE B 1 231 ? 27.698 16.019 72.184 1.00 14.16 228 ILE B CA 1
ATOM 5072 C C . ILE B 1 231 ? 28.213 16.923 71.071 1.00 13.93 228 ILE B C 1
ATOM 5073 O O . ILE B 1 231 ? 28.913 17.879 71.378 1.00 14.05 228 ILE B O 1
ATOM 5078 N N . THR B 1 232 ? 27.865 16.577 69.823 1.00 13.83 229 THR B N 1
ATOM 5079 C CA . THR B 1 232 ? 28.467 17.265 68.664 1.00 13.44 229 THR B CA 1
ATOM 5080 C C . THR B 1 232 ? 27.457 17.930 67.778 1.00 13.05 229 THR B C 1
ATOM 5081 O O . THR B 1 232 ? 26.435 17.336 67.476 1.00 12.59 229 THR B O 1
ATOM 5085 N N . CYS B 1 233 ? 27.717 19.206 67.450 1.00 12.49 230 CYS B N 1
ATOM 5086 C CA . CYS B 1 233 ? 26.854 19.973 66.561 1.00 13.12 230 CYS B CA 1
ATOM 5087 C C . CYS B 1 233 ? 27.570 20.205 65.260 1.00 13.21 230 CYS B C 1
ATOM 5088 O O . CYS B 1 233 ? 28.710 20.681 65.263 1.00 13.51 230 CYS B O 1
ATOM 5091 N N . MET B 1 234 ? 26.911 19.856 64.139 1.00 13.21 231 MET B N 1
ATOM 5092 C CA . MET B 1 234 ? 27.464 20.044 62.793 1.00 13.43 231 MET B CA 1
ATOM 5093 C C . MET B 1 234 ? 26.343 20.487 61.875 1.00 12.47 231 MET B C 1
ATOM 5094 O O . MET B 1 234 ? 25.196 20.475 62.275 1.00 13.36 231 MET B O 1
ATOM 5099 N N . ALA B 1 235 ? 26.670 20.873 60.629 1.00 13.25 232 ALA B N 1
ATOM 5100 C CA . ALA B 1 235 ? 25.644 21.397 59.717 1.00 12.57 232 ALA B CA 1
ATOM 5101 C C . ALA B 1 235 ? 26.252 21.449 58.354 1.00 12.69 232 ALA B C 1
ATOM 5102 O O . ALA B 1 235 ? 27.471 21.509 58.257 1.00 12.43 232 ALA B O 1
ATOM 5104 N N . PRO B 1 236 ? 25.403 21.479 57.317 1.00 12.92 233 PRO B N 1
ATOM 5105 C CA . PRO B 1 236 ? 25.874 21.728 55.964 1.00 13.98 233 PRO B CA 1
ATOM 5106 C C . PRO B 1 236 ? 25.967 23.178 55.639 1.00 14.42 233 PRO B C 1
ATOM 5107 O O . PRO B 1 236 ? 26.466 23.546 54.576 1.00 14.39 233 PRO B O 1
ATOM 5111 N N . THR B 1 237 ? 25.520 24.022 56.572 1.00 13.99 234 THR B N 1
ATOM 5112 C CA . THR B 1 237 ? 25.271 25.406 56.237 1.00 13.89 234 THR B CA 1
ATOM 5113 C C . THR B 1 237 ? 26.531 26.265 56.004 1.00 14.01 234 THR B C 1
ATOM 5114 O O . THR B 1 237 ? 26.550 27.038 55.064 1.00 14.34 234 THR B O 1
ATOM 5118 N N . LYS B 1 238 ? 27.538 26.153 56.837 1.00 13.05 235 LYS B N 1
ATOM 5119 C CA . LYS B 1 238 ? 28.798 26.879 56.631 1.00 14.01 235 LYS B CA 1
ATOM 5120 C C . LYS B 1 238 ? 29.516 26.323 55.413 1.00 13.53 235 LYS B C 1
ATOM 5121 O O . LYS B 1 238 ? 29.964 27.100 54.592 1.00 13.60 235 LYS B O 1
ATOM 5127 N N . THR B 1 239 ? 29.618 25.019 55.325 1.00 12.79 236 THR B N 1
ATOM 5128 C CA . THR B 1 239 ? 30.313 24.330 54.205 1.00 12.93 236 THR B CA 1
ATOM 5129 C C . THR B 1 239 ? 29.798 24.698 52.827 1.00 14.15 236 THR B C 1
ATOM 5130 O O . THR B 1 239 ? 30.598 25.053 51.989 1.00 14.60 236 THR B O 1
ATOM 5134 N N . PHE B 1 240 ? 28.472 24.709 52.696 1.00 14.07 237 PHE B N 1
ATOM 5135 C CA . PHE B 1 240 ? 27.854 24.857 51.396 1.00 14.69 237 PHE B CA 1
ATOM 5136 C C . PHE B 1 240 ? 27.090 26.191 51.206 1.00 14.88 237 PHE B C 1
ATOM 5137 O O . PHE B 1 240 ? 26.473 26.374 50.168 1.00 14.02 237 PHE B O 1
ATOM 5145 N N . ASN B 1 241 ? 27.188 27.092 52.186 1.00 14.45 238 ASN B N 1
ATOM 5146 C CA . ASN B 1 241 ? 26.616 28.425 52.099 1.00 14.37 238 ASN B CA 1
ATOM 5147 C C . ASN B 1 241 ? 25.112 28.348 51.942 1.00 14.71 238 ASN B C 1
ATOM 5148 O O . ASN B 1 241 ? 24.518 28.964 51.069 1.00 15.41 238 ASN B O 1
ATOM 5153 N N . ILE B 1 242 ? 24.510 27.525 52.775 1.00 12.62 239 ILE B N 1
ATOM 5154 C CA . ILE B 1 242 ? 23.071 27.400 52.775 1.00 13.10 239 ILE B CA 1
ATOM 5155 C C . ILE B 1 242 ? 22.464 27.736 54.149 1.00 12.82 239 ILE B C 1
ATOM 5156 O O . ILE B 1 242 ? 21.449 27.144 54.549 1.00 12.97 239 ILE B O 1
ATOM 5161 N N . ALA B 1 243 ? 23.008 28.741 54.823 1.00 13.37 240 ALA B N 1
ATOM 5162 C CA . ALA B 1 243 ? 22.465 29.100 56.171 1.00 13.14 240 ALA B CA 1
ATOM 5163 C C . ALA B 1 243 ? 21.031 29.587 56.027 1.00 13.97 240 ALA B C 1
ATOM 5164 O O . ALA B 1 243 ? 20.243 29.455 56.971 1.00 14.45 240 ALA B O 1
ATOM 5166 N N . GLY B 1 244 ? 20.665 30.202 54.913 1.00 13.85 241 GLY B N 1
ATOM 5167 C CA . GLY B 1 244 ? 19.295 30.635 54.686 1.00 14.58 241 GLY B CA 1
ATOM 5168 C C . GLY B 1 244 ? 18.275 29.517 54.624 1.00 14.75 241 GLY B C 1
ATOM 5169 O O . GLY B 1 244 ? 17.068 29.806 54.592 1.00 16.33 241 GLY B O 1
ATOM 5170 N N . LEU B 1 245 ? 18.750 28.283 54.399 1.00 15.21 242 LEU B N 1
ATOM 5171 C CA . LEU B 1 245 ? 17.853 27.110 54.309 1.00 16.57 242 LEU B CA 1
ATOM 5172 C C . LEU B 1 245 ? 17.600 26.529 55.682 1.00 17.51 242 LEU B C 1
ATOM 5173 O O . LEU B 1 245 ? 16.560 25.91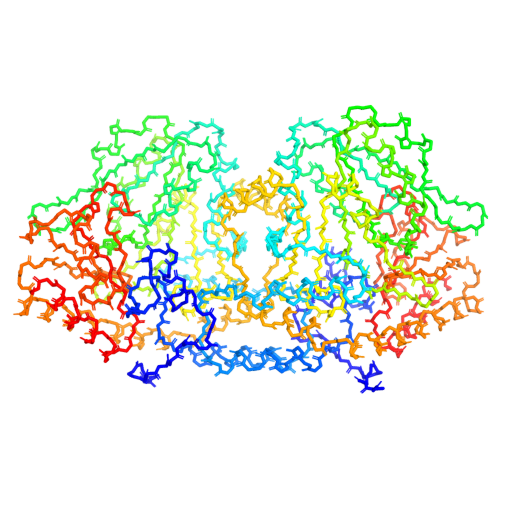2 55.896 1.00 18.20 242 LEU B O 1
ATOM 5178 N N . GLN B 1 246 ? 18.493 26.747 56.634 1.00 16.91 243 GLN B N 1
ATOM 5179 C CA . GLN B 1 246 ? 18.308 26.389 58.042 1.00 17.94 243 GLN B CA 1
ATOM 5180 C C . GLN B 1 246 ? 18.298 24.867 58.225 1.00 18.81 243 GLN B C 1
ATOM 5181 O O . GLN B 1 246 ? 17.294 24.148 57.959 1.00 21.74 243 GLN B O 1
ATOM 5187 N N . SER B 1 247 ? 19.459 24.326 58.512 1.00 17.40 244 SER B N 1
ATOM 5188 C CA . SER B 1 247 ? 19.594 22.883 58.696 1.00 17.21 244 SER B CA 1
ATOM 5189 C C . SER B 1 247 ? 20.815 22.636 59.509 1.00 16.09 244 SER B C 1
ATOM 5190 O O . SER B 1 247 ? 21.874 23.127 59.191 1.00 14.67 244 SER B O 1
ATOM 5193 N N . SER B 1 248 ? 20.671 21.901 60.609 1.00 14.35 245 SER B N 1
ATOM 5194 C CA . SER B 1 248 ? 21.829 21.410 61.344 1.00 13.98 245 SER B CA 1
ATOM 5195 C 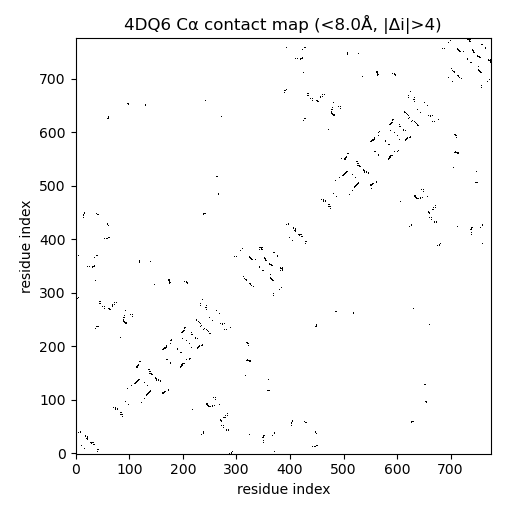C . SER B 1 248 ? 21.437 20.097 62.040 1.00 13.68 245 SER B C 1
ATOM 5196 O O . SER B 1 248 ? 20.257 19.666 62.026 1.00 13.58 245 SER B O 1
ATOM 5199 N N . TYR B 1 249 ? 22.408 19.448 62.681 1.00 12.84 246 TYR B N 1
ATOM 5200 C CA . TYR B 1 249 ? 22.105 18.218 63.417 1.00 12.64 246 TYR B CA 1
ATOM 5201 C C . TYR B 1 249 ? 23.000 18.176 64.634 1.00 12.96 246 TYR B C 1
ATOM 5202 O O . TYR B 1 249 ? 24.094 18.812 64.677 1.00 12.49 246 TYR B O 1
ATOM 5211 N N . VAL B 1 250 ? 22.569 17.364 65.592 1.00 13.30 247 VAL B N 1
ATOM 5212 C CA . VAL B 1 250 ? 23.283 17.119 66.825 1.00 12.86 247 VAL B CA 1
ATOM 5213 C C . VAL B 1 250 ? 23.502 15.609 66.918 1.00 13.60 247 VAL B C 1
ATOM 5214 O O . VAL B 1 250 ? 22.594 14.821 66.576 1.00 13.93 247 VAL B O 1
ATOM 5218 N N . VAL B 1 251 ? 24.708 15.208 67.302 1.00 13.09 248 VAL B N 1
ATOM 5219 C CA . VAL B 1 251 ? 25.070 13.816 67.459 1.00 13.78 248 VAL B CA 1
ATOM 5220 C C . VAL B 1 251 ? 25.169 13.523 68.959 1.00 14.35 248 VAL B C 1
ATOM 5221 O O . VAL B 1 251 ? 26.036 14.083 69.628 1.00 14.27 248 VAL B O 1
ATOM 5225 N N . LEU B 1 252 ? 24.255 12.692 69.438 1.00 15.04 249 LEU B N 1
ATOM 5226 C CA . LEU B 1 252 ? 24.163 12.322 70.863 1.00 15.12 249 LEU B CA 1
ATOM 5227 C C . LEU B 1 252 ? 24.272 10.811 71.049 1.00 16.57 249 LEU B C 1
ATOM 5228 O O . LEU B 1 252 ? 23.296 10.091 70.992 1.00 17.27 249 LEU B O 1
ATOM 5233 N N . PRO B 1 253 ? 25.499 10.325 71.298 1.00 16.76 250 PRO B N 1
ATOM 5234 C CA . PRO B 1 253 ? 25.718 8.895 71.447 1.00 18.09 250 PRO B CA 1
ATOM 5235 C C . PRO B 1 253 ? 25.240 8.378 72.789 1.00 19.96 250 PRO B C 1
ATOM 5236 O O . PRO B 1 253 ? 25.152 7.156 72.930 1.00 22.73 250 PRO B O 1
ATOM 5240 N N . ASP B 1 254 ? 24.947 9.246 73.776 1.00 21.37 251 ASP B N 1
ATOM 5241 C CA . ASP B 1 254 ? 24.366 8.790 75.060 1.00 23.66 251 ASP B CA 1
ATOM 5242 C C . ASP B 1 254 ? 22.809 8.919 74.992 1.00 21.90 251 ASP B C 1
ATOM 5243 O O . ASP B 1 254 ? 22.285 10.017 74.808 1.00 20.67 251 ASP B O 1
ATOM 5248 N N . GLU B 1 255 ? 22.093 7.824 75.177 1.00 23.42 252 GLU B N 1
ATOM 5249 C CA . GLU B 1 255 ? 20.620 7.807 75.070 1.00 23.35 252 GLU B CA 1
ATOM 5250 C C . GLU B 1 255 ? 19.946 8.777 75.986 1.00 22.21 252 GLU B C 1
ATOM 5251 O O . GLU B 1 255 ? 18.887 9.300 75.675 1.00 20.81 252 GLU B O 1
ATOM 5257 N N . LYS B 1 256 ? 20.488 8.942 77.188 1.00 22.33 253 LYS B N 1
ATOM 5258 C CA . LYS B 1 256 ? 19.882 9.857 78.146 1.00 22.27 253 LYS B CA 1
ATOM 5259 C C . LYS B 1 256 ? 19.917 11.300 77.637 1.00 20.27 253 LYS B C 1
ATOM 5260 O O . LYS B 1 256 ? 18.925 12.025 77.811 1.00 20.07 253 LYS B O 1
ATOM 5266 N N . ASP B 1 257 ? 21.036 11.693 77.043 1.00 19.10 254 ASP B N 1
ATOM 5267 C CA . ASP B 1 257 ? 21.162 13.042 76.496 1.00 18.54 254 ASP B CA 1
ATOM 5268 C C . ASP B 1 257 ? 20.235 13.176 75.273 1.00 17.41 254 ASP B C 1
ATOM 5269 O O . ASP B 1 257 ? 19.589 14.243 75.063 1.00 16.67 254 ASP B O 1
ATOM 5274 N N . TYR B 1 258 ? 20.200 12.129 74.461 1.00 17.35 255 TYR B N 1
ATOM 5275 C CA . TYR B 1 258 ? 19.311 12.118 73.313 1.00 17.52 255 TYR B CA 1
ATOM 5276 C C . TYR B 1 258 ? 17.879 12.380 73.754 1.00 16.82 255 TYR B C 1
ATOM 5277 O O . TYR B 1 258 ? 17.163 13.180 73.158 1.00 17.21 255 TYR B O 1
ATOM 5286 N N . LYS B 1 259 ? 17.449 11.690 74.815 1.00 17.58 256 LYS B N 1
ATOM 5287 C CA . LYS B 1 259 ? 16.078 11.819 75.278 1.00 19.61 256 LYS B CA 1
ATOM 5288 C C . LYS B 1 259 ? 15.779 13.229 75.773 1.00 18.69 256 LYS B C 1
ATOM 5289 O O . LYS B 1 259 ? 14.739 13.796 75.420 1.00 18.18 256 LYS B O 1
ATOM 5295 N N . LEU B 1 260 ? 16.712 13.812 76.529 1.00 17.81 257 LEU B N 1
ATOM 5296 C CA . LEU B 1 260 ? 16.534 15.153 77.066 1.00 17.87 257 LEU B CA 1
ATOM 5297 C C . LEU B 1 260 ? 16.382 16.173 75.909 1.00 16.06 257 LEU B C 1
ATOM 5298 O O . LEU B 1 260 ? 15.503 17.016 76.003 1.00 16.13 257 LEU B O 1
ATOM 5303 N N . LEU B 1 261 ? 17.219 16.061 74.881 1.00 15.94 258 LEU B N 1
ATOM 5304 C CA . LEU B 1 261 ? 17.180 17.020 73.800 1.00 14.55 258 LEU B CA 1
ATOM 5305 C C . LEU B 1 261 ? 15.939 16.803 72.925 1.00 14.63 258 LEU B C 1
ATOM 5306 O O . LEU B 1 261 ? 15.325 17.763 72.471 1.00 14.18 258 LEU B O 1
ATOM 5311 N N . ASP B 1 262 ? 15.610 15.553 72.655 1.00 14.81 259 ASP B N 1
ATOM 5312 C CA . ASP B 1 262 ? 14.413 15.240 71.900 1.00 16.96 259 ASP B CA 1
ATOM 5313 C C . ASP B 1 262 ? 13.183 15.815 72.567 1.00 16.24 259 ASP B C 1
ATOM 5314 O O . ASP B 1 262 ? 12.302 16.412 71.908 1.00 16.82 259 ASP B O 1
ATOM 5319 N N . ASP B 1 263 ? 13.111 15.622 73.885 1.00 16.33 260 ASP B N 1
ATOM 5320 C CA . ASP B 1 263 ? 11.979 16.103 74.645 1.00 16.72 260 ASP B CA 1
ATOM 5321 C C . ASP B 1 263 ? 11.937 17.651 74.673 1.00 14.79 260 ASP B C 1
ATOM 5322 O O . ASP B 1 263 ? 10.885 18.224 74.615 1.00 15.03 260 ASP B O 1
ATOM 5327 N N . ALA B 1 264 ? 13.097 18.297 74.687 1.00 13.89 261 ALA B N 1
ATOM 5328 C CA . ALA B 1 264 ? 13.166 19.773 74.596 1.00 13.87 261 ALA B CA 1
ATOM 5329 C C . ALA B 1 264 ? 12.618 20.270 73.268 1.00 13.26 261 ALA B C 1
ATOM 5330 O O . ALA B 1 264 ? 11.859 21.229 73.248 1.00 14.15 261 ALA B O 1
ATOM 5332 N N . PHE B 1 265 ? 13.026 19.633 72.172 1.00 13.73 262 PHE B N 1
ATOM 5333 C CA . PHE B 1 265 ? 12.484 19.969 70.844 1.00 13.29 262 PHE B CA 1
ATOM 5334 C C . PHE B 1 265 ? 10.996 19.668 70.752 1.00 14.81 262 PHE B C 1
ATOM 5335 O O . PHE B 1 265 ? 10.277 20.403 70.068 1.00 15.25 262 PHE B O 1
ATOM 5343 N N . THR B 1 266 ? 10.539 18.615 71.423 1.00 13.99 263 THR B N 1
ATOM 5344 C CA . THR B 1 266 ? 9.107 18.346 71.494 1.00 15.41 263 THR B CA 1
ATOM 5345 C C . THR B 1 266 ? 8.383 19.481 72.234 1.00 15.75 263 THR B C 1
ATOM 5346 O O . THR B 1 266 ? 7.294 19.948 71.845 1.00 16.23 263 THR B O 1
ATOM 5350 N N . ARG B 1 267 ? 8.989 19.959 73.309 1.00 15.50 264 ARG B N 1
ATOM 5351 C CA . ARG B 1 267 ? 8.391 21.013 74.102 1.00 16.12 264 ARG B CA 1
ATOM 5352 C C . ARG B 1 267 ? 8.201 22.314 73.328 1.00 15.63 264 ARG B C 1
ATOM 5353 O O . ARG B 1 267 ? 7.144 22.950 73.474 1.00 15.43 264 ARG B O 1
ATOM 5361 N N . ILE B 1 268 ? 9.151 22.643 72.441 1.00 15.42 265 ILE B N 1
ATOM 5362 C CA . ILE B 1 268 ? 9.044 23.881 71.639 1.00 16.03 265 ILE B CA 1
ATOM 5363 C C . ILE B 1 268 ? 8.488 23.569 70.230 1.00 16.31 265 ILE B C 1
ATOM 5364 O O . ILE B 1 268 ? 8.401 24.481 69.382 1.00 18.15 265 ILE B O 1
ATOM 5369 N N . ASP B 1 269 ? 8.169 22.302 69.994 1.00 16.30 266 ASP B N 1
ATOM 5370 C CA . ASP B 1 269 ? 7.569 21.828 68.736 1.00 17.41 266 ASP B CA 1
ATOM 5371 C C . ASP B 1 269 ? 8.370 22.225 67.523 1.00 17.33 266 ASP B C 1
ATOM 5372 O O . ASP B 1 269 ? 7.845 22.717 66.543 1.00 17.81 266 ASP B O 1
ATOM 5377 N N . ILE B 1 270 ? 9.657 21.980 67.605 1.00 16.99 267 ILE B N 1
ATOM 5378 C CA . ILE B 1 270 ? 10.575 22.202 66.451 1.00 16.43 267 ILE B CA 1
ATOM 5379 C C . ILE B 1 270 ? 11.135 20.822 66.092 1.00 17.07 267 ILE B C 1
ATOM 5380 O O . ILE B 1 270 ? 12.080 20.350 66.732 1.00 16.44 267 ILE B O 1
ATOM 5385 N N . LYS B 1 271 ? 10.551 20.182 65.084 1.00 16.11 268 LYS B N 1
ATOM 5386 C CA . LYS B 1 271 ? 10.849 18.804 64.728 1.00 16.43 268 LYS B CA 1
ATOM 5387 C C . LYS B 1 271 ? 11.161 18.591 63.258 1.00 15.80 268 LYS B C 1
ATOM 5388 O O . LYS B 1 271 ? 11.955 17.746 62.951 1.00 15.91 268 LYS B O 1
ATOM 5394 N N . ARG B 1 272 ? 10.467 19.322 62.382 1.00 14.40 269 ARG B N 1
ATOM 5395 C CA . ARG B 1 272 ? 10.603 19.069 60.936 1.00 13.94 269 ARG B CA 1
ATOM 5396 C C . ARG B 1 272 ? 11.552 20.041 60.241 1.00 13.36 269 ARG B C 1
ATOM 5397 O O . ARG B 1 272 ? 11.615 21.219 60.553 1.00 14.35 269 ARG B O 1
ATOM 5405 N N . ASN B 1 273 ? 12.278 19.515 59.266 1.00 13.65 270 ASN B N 1
ATOM 5406 C CA . ASN B 1 273 ? 12.992 20.348 58.327 1.00 12.99 270 ASN B CA 1
ATOM 5407 C C . ASN B 1 273 ? 11.923 21.064 57.466 1.00 12.93 270 ASN B C 1
ATOM 5408 O O . ASN B 1 273 ? 10.831 20.532 57.258 1.00 13.42 270 ASN B O 1
ATOM 5413 N N . ASN B 1 274 ? 12.251 22.261 56.998 1.00 12.76 271 ASN B N 1
ATOM 5414 C CA . ASN B 1 274 ? 11.446 22.860 55.923 1.00 13.60 271 ASN B CA 1
ATOM 5415 C C . ASN B 1 274 ? 11.744 22.048 54.660 1.00 13.96 271 ASN B C 1
ATOM 5416 O O . ASN B 1 274 ? 12.726 21.321 54.502 1.00 15.14 271 ASN B O 1
ATOM 5421 N N . CYS B 1 275 ? 10.862 22.207 53.739 1.00 15.22 272 CYS B N 1
ATOM 5422 C CA . CYS B 1 275 ? 10.933 21.293 52.572 1.00 15.53 272 CYS B CA 1
ATOM 5423 C C . CYS B 1 275 ? 12.207 21.454 51.716 1.00 15.65 272 CYS B C 1
ATOM 5424 O O . CYS B 1 275 ? 12.660 20.521 51.014 1.00 16.02 272 CYS B O 1
ATOM 5427 N N . PHE B 1 276 ? 12.770 22.657 51.701 1.00 14.72 273 PHE B N 1
ATOM 5428 C CA . PHE B 1 276 ? 13.976 22.914 50.911 1.00 14.88 273 PHE B CA 1
ATOM 5429 C C . PHE B 1 276 ? 15.261 22.496 51.604 1.00 15.57 273 PHE B C 1
ATOM 5430 O O . PHE B 1 276 ? 16.176 21.973 51.033 1.00 15.14 273 PHE B O 1
ATOM 5438 N N . SER B 1 277 ? 15.351 22.798 52.883 1.00 15.80 274 SER B N 1
ATOM 5439 C CA . SER B 1 277 ? 16.408 22.308 53.727 1.00 15.63 274 SER B CA 1
ATOM 5440 C C . SER B 1 277 ? 16.592 20.783 53.597 1.00 15.39 274 SER B C 1
ATOM 5441 O O . SER B 1 277 ? 17.732 20.250 53.492 1.00 14.70 274 SER B O 1
ATOM 5444 N N . LEU B 1 278 ? 15.463 20.065 53.608 1.00 15.27 275 LEU B N 1
ATOM 5445 C CA . LEU B 1 278 ? 15.528 18.624 53.492 1.00 15.35 275 LEU B CA 1
ATOM 5446 C C . LEU B 1 278 ? 16.305 18.134 52.262 1.00 15.49 275 LEU B C 1
ATOM 5447 O O . LEU B 1 278 ? 17.231 17.340 52.411 1.00 16.06 275 LEU B O 1
ATOM 5452 N N . VAL B 1 279 ? 15.935 18.649 51.097 1.00 15.13 276 VAL B N 1
ATOM 5453 C CA . VAL B 1 279 ? 16.544 18.158 49.892 1.00 15.39 276 VAL B CA 1
ATOM 5454 C C . VAL B 1 279 ? 17.929 18.709 49.690 1.00 15.05 276 VAL B C 1
ATOM 5455 O O . VAL B 1 279 ? 18.805 17.994 49.193 1.00 16.37 276 VAL B O 1
ATOM 5459 N N . ALA B 1 280 ? 18.166 19.965 50.089 1.00 14.79 277 ALA B N 1
ATOM 5460 C CA . ALA B 1 280 ? 19.509 20.555 49.937 1.00 14.43 277 ALA B CA 1
ATOM 5461 C C . ALA B 1 280 ? 20.545 19.868 50.855 1.00 15.18 277 ALA B C 1
ATOM 5462 O O . ALA B 1 280 ? 21.710 19.763 50.467 1.00 17.34 277 ALA B O 1
ATOM 5464 N N . THR B 1 281 ? 20.156 19.461 52.053 1.00 15.88 278 THR B N 1
ATOM 5465 C CA . THR B 1 281 ? 21.098 18.852 52.966 1.00 16.24 278 THR B CA 1
ATOM 5466 C C . THR B 1 281 ? 21.585 17.520 52.405 1.00 15.99 278 THR B C 1
ATOM 5467 O O . THR B 1 281 ? 22.779 17.257 52.322 1.00 16.94 278 THR B O 1
ATOM 5471 N N . GLU B 1 282 ? 20.663 16.675 51.964 1.00 17.05 279 GLU B N 1
ATOM 5472 C CA . GLU B 1 282 ? 21.046 15.410 51.306 1.00 18.07 279 GLU B CA 1
ATOM 5473 C C . GLU B 1 282 ? 21.852 15.607 50.020 1.00 18.17 279 GLU B C 1
ATOM 5474 O O . GLU B 1 282 ? 22.840 14.899 49.807 1.00 18.55 279 GLU B O 1
ATOM 5480 N N . ALA B 1 283 ? 21.430 16.565 49.193 1.00 17.54 280 ALA B N 1
ATOM 5481 C CA . ALA B 1 283 ? 22.115 16.844 47.939 1.00 18.06 280 ALA B CA 1
ATOM 5482 C C . ALA B 1 283 ? 23.551 17.310 48.194 1.00 17.58 280 ALA B C 1
ATOM 5483 O O . ALA B 1 283 ? 24.507 16.877 47.526 1.00 16.95 280 ALA B O 1
ATOM 5485 N N . SER B 1 284 ? 23.725 18.179 49.188 1.00 16.50 281 SER B N 1
ATOM 5486 C CA A SER B 1 284 ? 25.043 18.746 49.505 0.50 16.18 281 SER B CA 1
ATOM 5487 C CA B SER B 1 284 ? 25.031 18.745 49.546 0.50 16.52 281 SER B CA 1
ATOM 5488 C C . SER B 1 284 ? 26.000 17.600 49.882 1.00 16.74 281 SER B C 1
ATOM 5489 O O . SER B 1 284 ? 27.115 17.526 49.434 1.00 16.66 281 SER B O 1
ATOM 5494 N N . TYR B 1 285 ? 25.581 16.740 50.810 1.00 16.17 282 TYR B N 1
ATOM 5495 C CA . TYR B 1 285 ? 26.463 15.686 51.269 1.00 16.67 282 TYR B CA 1
ATOM 5496 C C . TYR B 1 285 ? 26.661 14.558 50.290 1.00 16.99 282 TYR B C 1
ATOM 5497 O O . TYR B 1 285 ? 27.796 14.103 50.126 1.00 17.35 282 TYR B O 1
ATOM 5506 N N . ASN B 1 286 ? 25.600 14.182 49.584 1.00 18.39 283 ASN B N 1
ATOM 5507 C CA . ASN B 1 286 ? 25.755 13.153 48.589 1.00 18.97 283 ASN B CA 1
ATOM 5508 C C . ASN B 1 286 ? 26.517 13.618 47.350 1.00 20.70 283 ASN B C 1
ATOM 5509 O O . ASN B 1 286 ? 27.254 12.826 46.802 1.00 21.39 283 ASN B O 1
ATOM 5514 N N . ASN B 1 287 ? 26.340 14.857 46.911 1.00 19.52 284 ASN B N 1
ATOM 5515 C CA . ASN B 1 287 ? 26.876 15.266 45.569 1.00 20.04 284 ASN B CA 1
ATOM 5516 C C . ASN B 1 287 ? 27.826 16.437 45.606 1.00 19.73 284 ASN B C 1
ATOM 5517 O O . ASN B 1 287 ? 28.405 16.775 44.569 1.00 21.41 284 ASN B O 1
ATOM 5522 N N . GLY B 1 288 ? 27.973 17.100 46.739 1.00 19.71 285 GLY B N 1
ATOM 5523 C CA . GLY B 1 288 ? 28.685 18.366 46.871 1.00 18.37 285 GLY B CA 1
ATOM 5524 C C . GLY B 1 288 ? 30.203 18.311 47.064 1.00 18.06 285 GLY B C 1
ATOM 5525 O O . GLY B 1 288 ? 30.857 19.364 47.097 1.00 17.61 285 GLY B O 1
ATOM 5526 N N . GLU B 1 289 ? 30.768 17.117 47.180 1.00 19.00 286 GLU B N 1
ATOM 5527 C CA . GLU B 1 289 ? 32.214 16.962 47.456 1.00 20.50 286 GLU B CA 1
ATOM 5528 C C . GLU B 1 289 ? 33.116 17.651 46.461 1.00 19.60 286 GLU B C 1
ATOM 5529 O O . GLU B 1 289 ? 34.070 18.302 46.862 1.00 18.81 286 GLU B O 1
ATOM 5535 N N . SER B 1 290 ? 32.828 17.499 45.162 1.00 19.84 287 SER B N 1
ATOM 5536 C CA A SER B 1 290 ? 33.670 18.132 44.154 0.50 19.52 287 SER B CA 1
ATOM 5537 C CA B SER B 1 290 ? 33.659 18.139 44.156 0.50 19.77 287 SER B CA 1
ATOM 5538 C C . SER B 1 290 ? 33.662 19.661 44.281 1.00 18.23 287 SER B C 1
ATOM 5539 O O . SER B 1 290 ? 34.707 20.322 44.140 1.00 18.47 287 SER B O 1
ATOM 5544 N N . TRP B 1 291 ? 32.487 20.223 44.544 1.00 16.87 288 TRP B N 1
ATOM 5545 C CA . TRP B 1 291 ? 32.356 21.665 44.721 1.00 16.02 288 TRP B CA 1
ATOM 5546 C C . TRP B 1 291 ? 33.138 22.097 45.931 1.00 15.13 288 TRP B C 1
ATOM 5547 O O . TRP B 1 291 ? 33.897 23.063 45.926 1.00 14.75 288 TRP B O 1
ATOM 5558 N N . LEU B 1 292 ? 33.002 21.310 46.995 1.00 15.19 289 LEU B N 1
ATOM 5559 C CA . LEU B 1 292 ? 33.717 21.630 48.185 1.00 15.32 289 LEU B CA 1
ATOM 5560 C C . LEU B 1 292 ? 35.220 21.606 47.979 1.00 15.23 289 LEU B C 1
ATOM 5561 O O . LEU B 1 292 ? 35.897 22.541 48.434 1.00 15.94 289 LEU B O 1
ATOM 5566 N N . GLU B 1 293 ? 35.759 20.601 47.287 1.00 16.35 290 GLU B N 1
ATOM 5567 C CA . GLU B 1 293 ? 37.209 20.574 47.087 1.00 17.56 290 GLU B CA 1
ATOM 5568 C C . GLU B 1 293 ? 37.706 21.791 46.272 1.00 17.02 290 GLU B C 1
ATOM 5569 O O . GLU B 1 293 ? 38.763 22.338 46.535 1.00 16.49 290 GLU B O 1
ATOM 5575 N N . SER B 1 294 ? 36.903 22.178 45.275 1.00 16.39 291 SER B N 1
ATOM 5576 C CA A SER B 1 294 ? 37.210 23.330 44.449 0.50 16.72 291 SER B CA 1
ATOM 5577 C CA B SER B 1 294 ? 37.186 23.315 44.430 0.50 17.09 291 SER B CA 1
ATOM 5578 C C . SER B 1 294 ? 37.139 24.610 45.235 1.00 15.82 291 SER B C 1
ATOM 5579 O O . SER B 1 294 ? 38.007 25.467 45.110 1.00 16.20 291 SER B O 1
ATOM 5584 N N . PHE B 1 295 ? 36.144 24.698 46.127 1.00 15.32 292 PHE B N 1
ATOM 5585 C CA . PHE B 1 295 ? 35.983 25.877 46.972 1.00 14.96 292 PHE B CA 1
ATOM 5586 C C . PHE B 1 295 ? 37.221 26.011 47.900 1.00 14.90 292 PHE B C 1
ATOM 5587 O O . PHE B 1 295 ? 37.755 27.094 48.050 1.00 14.60 292 PHE B O 1
ATOM 5595 N N . LEU B 1 296 ? 37.697 24.904 48.441 1.00 14.22 293 LEU B N 1
ATOM 5596 C CA . LEU B 1 296 ? 38.796 24.967 49.337 1.00 15.50 293 LEU B CA 1
ATOM 5597 C C . LEU B 1 296 ? 40.055 25.402 48.664 1.00 15.18 293 LEU B C 1
ATOM 5598 O O . LEU B 1 296 ? 40.875 26.083 49.210 1.00 15.73 293 LEU B O 1
ATOM 5603 N N . GLU B 1 297 ? 40.204 24.976 47.399 1.00 15.64 294 GLU B N 1
ATOM 5604 C CA . GLU B 1 297 ? 41.386 25.454 46.624 1.00 18.21 294 GLU B CA 1
ATOM 5605 C C . GLU B 1 297 ? 41.313 26.965 46.371 1.00 16.81 294 GLU B C 1
ATOM 5606 O O . GLU B 1 297 ? 42.268 27.695 46.597 1.00 16.36 294 GLU B O 1
ATOM 5612 N N . TYR B 1 298 ? 40.112 27.430 46.024 1.00 15.39 295 TYR B N 1
ATOM 5613 C CA . TYR B 1 298 ? 39.905 28.850 45.800 1.00 16.53 295 TYR B CA 1
ATOM 5614 C C . TYR B 1 298 ? 40.165 29.663 47.106 1.00 16.07 295 TYR B C 1
ATOM 5615 O O . TYR B 1 298 ? 40.775 30.702 47.142 1.00 16.66 295 TYR B O 1
ATOM 5624 N N . LEU B 1 299 ? 39.619 29.166 48.205 1.00 15.23 296 LEU B N 1
ATOM 5625 C CA . LEU B 1 299 ? 39.771 29.799 49.495 1.00 16.25 296 LEU B CA 1
ATOM 5626 C C . LEU B 1 299 ? 41.225 29.901 49.892 1.00 16.53 296 LEU B C 1
ATOM 5627 O O . LEU B 1 299 ? 41.658 30.931 50.385 1.00 17.42 296 LEU B O 1
ATOM 5632 N N . GLU B 1 300 ? 41.955 28.790 49.797 1.00 17.20 297 GLU B N 1
ATOM 5633 C CA . GLU B 1 300 ? 43.345 28.823 50.222 1.00 18.05 297 GLU B CA 1
ATOM 5634 C C . GLU B 1 300 ? 44.113 29.812 49.371 1.00 17.44 297 GLU B C 1
ATOM 5635 O O . GLU B 1 300 ? 45.000 30.509 49.819 1.00 18.04 297 GLU B O 1
ATOM 5641 N N . SER B 1 301 ? 43.780 29.889 48.083 1.00 17.93 298 SER B N 1
ATOM 5642 C CA . SER B 1 301 ? 44.412 30.898 47.274 1.00 17.87 298 SER B CA 1
ATOM 5643 C C . SER B 1 301 ? 44.091 32.326 47.710 1.00 16.57 298 SER B C 1
ATOM 5644 O O . SER B 1 301 ? 44.964 33.193 47.734 1.00 17.97 298 SER B O 1
ATOM 5647 N N . ASN B 1 302 ? 42.813 32.618 48.021 1.00 15.12 299 ASN B N 1
ATOM 5648 C CA . ASN B 1 302 ? 42.457 33.915 48.594 1.00 14.82 299 ASN B CA 1
ATOM 5649 C C . ASN B 1 302 ? 43.234 34.189 49.900 1.00 15.31 299 ASN B C 1
ATOM 5650 O O . ASN B 1 302 ? 43.640 35.328 50.176 1.00 16.35 299 ASN B O 1
ATOM 5655 N N . ILE B 1 303 ? 43.332 33.181 50.749 1.00 15.82 300 ILE B N 1
ATOM 5656 C CA . ILE B 1 303 ? 44.057 33.359 52.010 1.00 15.23 300 ILE B CA 1
ATOM 5657 C C . ILE B 1 303 ? 45.523 33.717 51.758 1.00 15.67 300 ILE B C 1
ATOM 5658 O O . ILE B 1 303 ? 46.047 34.676 52.300 1.00 16.48 300 ILE B O 1
ATOM 5663 N N . ASP B 1 304 ? 46.178 32.985 50.873 1.00 17.36 301 ASP B N 1
ATOM 5664 C CA . ASP B 1 304 ? 47.555 33.270 50.582 1.00 18.17 301 ASP B CA 1
ATOM 5665 C C . ASP B 1 304 ? 47.713 34.669 49.959 1.00 18.15 301 ASP B C 1
ATOM 5666 O O . ASP B 1 304 ? 48.634 35.399 50.284 1.00 17.80 301 ASP B O 1
ATOM 5671 N N . PHE B 1 305 ? 46.807 35.023 49.056 1.00 17.26 302 PHE B N 1
ATOM 5672 C CA . PHE B 1 305 ? 46.805 36.349 48.500 1.00 18.42 302 PHE B CA 1
ATOM 5673 C C . PHE B 1 305 ? 46.646 37.455 49.538 1.00 18.20 302 PHE B C 1
ATOM 5674 O O . PHE B 1 305 ? 47.355 38.439 49.508 1.00 19.25 302 PHE B O 1
ATOM 5682 N N . ALA B 1 306 ? 45.733 37.260 50.507 1.00 16.99 303 ALA B N 1
ATOM 5683 C CA . ALA B 1 306 ? 45.451 38.308 51.457 1.00 17.08 303 ALA B CA 1
ATOM 5684 C C . ALA B 1 306 ? 46.643 38.501 52.387 1.00 17.54 303 ALA B C 1
ATOM 5685 O O . ALA B 1 306 ? 46.992 39.619 52.763 1.00 17.53 303 ALA B O 1
ATOM 5687 N N . ILE B 1 307 ? 47.259 37.399 52.754 1.00 17.84 304 ILE B N 1
ATOM 5688 C CA . ILE B 1 307 ? 48.377 37.474 53.731 1.00 18.37 304 ILE B CA 1
ATOM 5689 C C . ILE B 1 307 ? 49.575 38.116 53.019 1.00 18.26 304 ILE B C 1
ATOM 5690 O O . ILE B 1 307 ? 50.227 38.982 53.567 1.00 17.79 304 ILE B O 1
ATOM 5695 N N . LYS B 1 308 ? 49.801 37.758 51.761 1.00 20.50 305 LYS B N 1
ATOM 5696 C CA . LYS B 1 308 ? 50.859 38.419 50.984 1.00 22.46 305 LYS B CA 1
ATOM 5697 C C . LYS B 1 308 ? 50.613 39.912 50.818 1.00 22.61 305 LYS B C 1
ATOM 5698 O O . LYS B 1 308 ? 51.529 40.735 50.992 1.00 20.52 305 LYS B O 1
ATOM 5704 N N . TYR B 1 309 ? 49.370 40.275 50.508 1.00 22.73 306 TYR B N 1
ATOM 5705 C CA . TYR B 1 309 ? 48.987 41.676 50.379 1.00 22.03 306 TYR B CA 1
ATOM 5706 C C . TYR B 1 309 ? 49.217 42.460 51.647 1.00 22.00 306 TYR B C 1
ATOM 5707 O O . TYR B 1 309 ? 49.781 43.533 51.613 1.00 22.24 306 TYR B O 1
ATOM 5716 N N . ILE B 1 310 ? 48.764 41.910 52.790 1.00 19.19 307 ILE B N 1
ATOM 5717 C CA . ILE B 1 310 ? 48.918 42.553 54.089 1.00 20.36 307 ILE B CA 1
ATOM 5718 C C . ILE B 1 310 ? 50.408 42.703 54.425 1.00 19.79 307 ILE B C 1
ATOM 5719 O O . ILE B 1 310 ? 50.854 43.774 54.807 1.00 19.60 307 ILE B O 1
ATOM 5724 N N . ASN B 1 311 ? 51.185 41.631 54.271 1.00 19.61 308 ASN B N 1
ATOM 5725 C CA . ASN B 1 311 ? 52.627 41.674 54.617 1.00 21.49 308 ASN B CA 1
ATOM 5726 C C . ASN B 1 311 ? 53.402 42.660 53.744 1.00 21.68 308 ASN B C 1
ATOM 5727 O O . ASN B 1 311 ? 54.300 43.361 54.208 1.00 24.08 308 ASN B O 1
ATOM 5732 N N . GLU B 1 312 ? 53.007 42.793 52.496 1.00 23.34 309 GLU B N 1
ATOM 5733 C CA . GLU B 1 312 ? 53.632 43.717 51.596 1.00 25.40 309 GLU B CA 1
ATOM 5734 C C . GLU B 1 312 ? 53.126 45.168 51.742 1.00 25.17 309 GLU B C 1
ATOM 5735 O O . GLU B 1 312 ? 53.919 46.129 51.743 1.00 27.74 309 GLU B O 1
ATOM 5741 N N . ASN B 1 313 ? 51.828 45.349 51.875 1.00 22.84 310 ASN B N 1
ATOM 5742 C CA . ASN B 1 313 ? 51.234 46.690 51.805 1.00 24.13 310 ASN B CA 1
ATOM 5743 C C . ASN B 1 313 ? 50.780 47.285 53.128 1.00 24.22 310 ASN B C 1
ATOM 5744 O O . ASN B 1 313 ? 50.611 48.491 53.220 1.00 25.17 310 ASN B O 1
ATOM 5749 N N . MET B 1 314 ? 50.554 46.438 54.133 1.00 22.34 311 MET B N 1
ATOM 5750 C CA . MET B 1 314 ? 50.146 46.881 55.484 1.00 22.41 311 MET B CA 1
ATOM 5751 C C . MET B 1 314 ? 50.971 46.177 56.547 1.00 22.85 311 MET B C 1
ATOM 5752 O O . MET B 1 314 ? 50.458 45.423 57.382 1.00 21.80 311 MET B O 1
ATOM 5760 N N . PRO B 1 315 ? 52.292 46.374 56.513 1.00 23.85 312 PRO B N 1
ATOM 5761 C CA . PRO B 1 315 ? 53.227 45.577 57.320 1.00 24.31 312 PRO B CA 1
ATOM 5762 C C . PRO B 1 315 ? 53.061 45.738 58.797 1.00 24.00 312 PRO B C 1
ATOM 5763 O O . PRO B 1 315 ? 53.582 44.904 59.534 1.00 24.77 312 PRO B O 1
ATOM 5767 N N . LYS B 1 316 ? 52.405 46.810 59.250 1.00 25.11 313 LYS B N 1
ATOM 5768 C CA . LYS B 1 316 ? 52.182 46.944 60.702 1.00 25.20 313 LYS B CA 1
ATOM 5769 C C . LYS B 1 316 ? 51.107 45.997 61.234 1.00 24.04 313 LYS B C 1
ATOM 5770 O O . LYS B 1 316 ? 51.104 45.692 62.418 1.00 24.24 313 LYS B O 1
ATOM 5776 N N . LEU B 1 317 ? 50.261 45.490 60.327 1.00 22.64 314 LEU B N 1
ATOM 5777 C CA . LEU B 1 317 ? 49.262 44.515 60.703 1.00 21.97 314 LEU B CA 1
ATOM 5778 C C . LEU B 1 317 ? 49.953 43.163 60.809 1.00 23.13 314 LEU B C 1
ATOM 5779 O O . LEU B 1 317 ? 50.960 42.912 60.180 1.00 23.86 314 LEU B O 1
ATOM 5784 N N . LYS B 1 318 ? 49.403 42.300 61.632 1.00 21.39 315 LYS B N 1
ATOM 5785 C CA . LYS B 1 318 ? 49.966 40.956 61.854 1.00 22.09 315 LYS B CA 1
ATOM 5786 C C . LYS B 1 318 ? 48.836 39.930 61.712 1.00 21.40 315 LYS B C 1
ATOM 5787 O O . LYS B 1 318 ? 47.734 40.153 62.193 1.00 22.23 315 LYS B O 1
ATOM 5793 N N . VAL B 1 319 ? 49.136 38.842 61.018 1.00 19.88 316 VAL B N 1
ATOM 5794 C CA . VAL B 1 319 ? 48.139 37.818 60.646 1.00 20.47 316 VAL B CA 1
ATOM 5795 C C . VAL B 1 319 ? 48.862 36.479 60.559 1.00 21.03 316 VAL B C 1
ATOM 5796 O O . VAL B 1 319 ? 49.951 36.400 59.948 1.00 21.29 316 VAL B O 1
ATOM 5800 N N . ARG B 1 320 ? 48.275 35.476 61.201 1.00 20.63 317 ARG B N 1
ATOM 5801 C CA . ARG B 1 320 ? 48.673 34.074 61.011 1.00 23.67 317 ARG B CA 1
ATOM 5802 C C . ARG B 1 320 ? 47.686 33.362 60.070 1.00 21.56 317 ARG B C 1
ATOM 5803 O O . ARG B 1 320 ? 46.473 33.559 60.159 1.00 23.53 317 ARG B O 1
ATOM 5811 N N . LYS B 1 321 ? 48.177 32.500 59.235 1.00 18.23 318 LYS B N 1
ATOM 5812 C CA . LYS B 1 321 ? 47.309 31.789 58.314 1.00 18.38 318 LYS B CA 1
ATOM 5813 C C . LYS B 1 321 ? 46.417 30.825 59.071 1.00 17.52 318 LYS B C 1
ATOM 5814 O O . LYS B 1 321 ? 46.927 30.023 59.850 1.00 17.84 318 LYS B O 1
ATOM 5820 N N . PRO B 1 322 ? 45.106 30.906 58.862 1.00 17.66 319 PRO B N 1
ATOM 5821 C CA . PRO B 1 322 ? 44.263 29.930 59.530 1.00 16.95 319 PRO B CA 1
ATOM 5822 C C . PRO B 1 322 ? 44.443 28.525 59.011 1.00 15.56 319 PRO B C 1
ATOM 5823 O O . PRO B 1 322 ? 44.883 28.304 57.892 1.00 17.95 319 PRO B O 1
ATOM 5827 N N . GLU B 1 323 ? 44.121 27.560 59.886 1.00 15.67 320 GLU B N 1
ATOM 5828 C CA . GLU B 1 323 ? 44.155 26.167 59.570 1.00 15.01 320 GLU B CA 1
ATOM 5829 C C . GLU B 1 323 ? 42.813 25.691 59.054 1.00 15.11 320 GLU B C 1
ATOM 5830 O O . GLU B 1 323 ? 42.742 24.695 58.314 1.00 14.28 320 GLU B O 1
ATOM 5836 N N . GLY B 1 324 ? 41.761 26.385 59.471 1.00 14.81 321 GLY B N 1
ATOM 5837 C CA . GLY B 1 324 ? 40.422 26.145 58.992 1.00 14.69 321 GLY B CA 1
ATOM 5838 C C . GLY B 1 324 ? 39.541 27.385 59.171 1.00 14.90 321 GLY B C 1
ATOM 5839 O O . GLY B 1 324 ? 39.979 28.421 59.721 1.00 13.43 321 GLY B O 1
ATOM 5840 N N . THR B 1 325 ? 38.279 27.252 58.723 1.00 13.72 322 THR B N 1
ATOM 5841 C CA . THR B 1 325 ? 37.350 28.335 58.528 1.00 13.47 322 THR B CA 1
ATOM 5842 C C . THR B 1 325 ? 37.812 29.157 57.269 1.00 13.80 322 THR B C 1
ATOM 5843 O O . THR B 1 325 ? 38.988 29.070 56.822 1.00 13.88 322 THR B O 1
ATOM 5847 N N . TYR B 1 326 ? 36.913 30.002 56.784 1.00 13.03 323 TYR B N 1
ATOM 5848 C CA . TYR B 1 326 ? 37.266 31.003 55.796 1.00 13.19 323 TYR B CA 1
ATOM 5849 C C . TYR B 1 326 ? 37.398 32.406 56.347 1.00 12.84 323 TYR B C 1
ATOM 5850 O O . TYR B 1 326 ? 37.242 33.430 55.665 1.00 12.53 323 TYR B O 1
ATOM 5859 N N . LEU B 1 327 ? 37.763 32.512 57.626 1.00 12.68 324 LEU B N 1
ATOM 5860 C CA . LEU B 1 327 ? 37.775 33.735 58.333 1.00 12.58 324 LEU B CA 1
ATOM 5861 C C . LEU B 1 327 ? 39.218 34.066 58.752 1.00 14.44 324 LEU B C 1
ATOM 5862 O O . LEU B 1 327 ? 39.925 33.186 59.262 1.00 15.27 324 LEU B O 1
ATOM 5867 N N . LEU B 1 328 ? 39.624 35.306 58.513 1.00 13.32 325 LEU B N 1
ATOM 5868 C CA . LEU B 1 328 ? 40.966 35.745 58.761 1.00 14.16 325 LEU B CA 1
ATOM 5869 C C . LEU B 1 328 ? 40.954 36.652 59.994 1.00 14.60 325 LEU B C 1
ATOM 5870 O O . LEU B 1 328 ? 40.109 37.543 60.110 1.00 16.50 325 LEU B O 1
ATOM 5875 N N . TRP B 1 329 ? 41.914 36.439 60.875 1.00 14.41 326 TRP B N 1
ATOM 5876 C CA . TRP B 1 329 ? 41.982 37.116 62.169 1.00 14.00 326 TRP B CA 1
ATOM 5877 C C . TRP B 1 329 ? 43.190 37.984 62.165 1.00 15.27 326 TRP B C 1
ATOM 5878 O O . TRP B 1 329 ? 44.336 37.472 62.195 1.00 17.44 326 TRP B O 1
ATOM 5889 N N . VAL B 1 330 ? 42.996 39.312 62.080 1.00 15.62 327 VAL B N 1
ATOM 5890 C CA . VAL B 1 330 ? 44.090 40.229 61.778 1.00 15.59 327 VAL B CA 1
ATOM 5891 C C . VAL B 1 330 ? 44.301 41.178 62.952 1.00 15.61 327 VAL B C 1
ATOM 5892 O O . VAL B 1 330 ? 43.360 41.805 63.408 1.00 16.12 327 VAL B O 1
ATOM 5896 N N . ASP B 1 331 ? 45.542 41.304 63.414 1.00 16.46 328 ASP B N 1
ATOM 5897 C CA . ASP B 1 331 ? 45.897 42.136 64.573 1.00 17.02 328 ASP B CA 1
ATOM 5898 C C . ASP B 1 331 ? 46.287 43.534 64.054 1.00 17.28 328 ASP B C 1
ATOM 5899 O O . ASP B 1 331 ? 47.261 43.671 63.305 1.00 18.66 328 ASP B O 1
ATOM 5904 N N . PHE B 1 332 ? 45.488 44.526 64.439 1.00 17.26 329 PHE B N 1
ATOM 5905 C CA . PHE B 1 332 ? 45.687 45.950 64.096 1.00 18.15 329 PHE B CA 1
ATOM 5906 C C . PHE B 1 332 ? 46.322 46.739 65.249 1.00 19.75 329 PHE B C 1
ATOM 5907 O O . PHE B 1 332 ? 46.481 47.971 65.178 1.00 20.36 329 PHE B O 1
ATOM 5915 N N . SER B 1 333 ? 46.719 46.066 66.316 1.00 19.74 330 SER B N 1
ATOM 5916 C CA . SER B 1 333 ? 47.137 46.759 67.515 1.00 20.66 330 SER B CA 1
ATOM 5917 C C . SER B 1 333 ? 48.375 47.652 67.380 1.00 21.48 330 SER B C 1
ATOM 5918 O O . SER B 1 333 ? 48.526 48.615 68.158 1.00 21.83 330 SER B O 1
ATOM 5921 N N . ALA B 1 334 ? 49.261 47.367 66.423 1.00 21.41 331 ALA B N 1
ATOM 5922 C CA . ALA B 1 334 ? 50.491 48.142 66.261 1.00 22.50 331 ALA B CA 1
ATOM 5923 C C . ALA B 1 334 ? 50.193 49.519 65.698 1.00 23.20 331 ALA B C 1
ATOM 5924 O O . ALA B 1 334 ? 51.040 50.407 65.794 1.00 25.52 331 ALA B O 1
ATOM 5926 N N . LEU B 1 335 ? 48.980 49.748 65.192 1.00 22.94 332 LEU B N 1
ATOM 5927 C CA . LEU B 1 335 ? 48.564 51.115 64.795 1.00 24.27 332 LEU B CA 1
ATOM 5928 C C . LEU B 1 335 ? 48.416 52.108 65.989 1.00 25.80 332 LEU B C 1
ATOM 5929 O O . LEU B 1 335 ? 48.430 53.322 65.817 1.00 27.76 332 LEU B O 1
ATOM 5934 N N . GLY B 1 336 ? 48.277 51.609 67.209 1.00 24.97 333 GLY B N 1
ATOM 5935 C CA . GLY B 1 336 ? 48.181 52.524 68.366 1.00 26.54 333 GLY B CA 1
ATOM 5936 C C . GLY B 1 336 ? 46.827 53.158 68.547 1.00 29.16 333 GLY B C 1
ATOM 5937 O O . GLY B 1 336 ? 46.684 54.175 69.237 1.00 33.03 333 GLY B O 1
ATOM 5938 N N . LEU B 1 337 ? 45.815 52.584 67.913 1.00 29.29 334 LEU B N 1
ATOM 5939 C CA . LEU B 1 337 ? 44.466 53.096 68.003 1.00 30.52 334 LEU B CA 1
ATOM 5940 C C . LEU B 1 337 ? 43.667 52.258 68.968 1.00 29.57 334 LEU B C 1
ATOM 5941 O O . LEU B 1 337 ? 43.824 51.041 69.017 1.00 29.98 334 LEU B O 1
ATOM 5946 N N . SER B 1 338 ? 42.761 52.905 69.707 1.00 30.56 335 SER B N 1
ATOM 5947 C CA . SER B 1 338 ? 41.802 52.190 70.518 1.00 29.65 335 SER B CA 1
ATOM 5948 C C . SER B 1 338 ? 40.839 51.387 69.638 1.00 29.62 335 SER B C 1
ATOM 5949 O O . SER B 1 338 ? 40.713 51.624 68.444 1.00 26.85 335 SER B O 1
ATOM 5952 N N . ASP B 1 339 ? 40.151 50.424 70.236 1.00 29.52 336 ASP B N 1
ATOM 5953 C CA . ASP B 1 339 ? 39.208 49.596 69.472 1.00 31.25 336 ASP B CA 1
ATOM 5954 C C . ASP B 1 339 ? 38.152 50.530 68.853 1.00 28.81 336 ASP B C 1
ATOM 5955 O O . ASP B 1 339 ? 37.732 50.365 67.708 1.00 27.32 336 ASP B O 1
ATOM 5960 N N . GLU B 1 340 ? 37.714 51.517 69.626 1.00 28.79 337 GLU B N 1
ATOM 5961 C CA . GLU B 1 340 ? 36.718 52.483 69.132 1.00 29.31 337 GLU B CA 1
ATOM 5962 C C . GLU B 1 340 ? 37.221 53.264 67.900 1.00 27.34 337 GLU B C 1
ATOM 5963 O O . GLU B 1 340 ? 36.489 53.425 66.919 1.00 26.08 337 GLU B O 1
ATOM 5965 N N . GLU B 1 341 ? 38.459 53.721 67.973 1.00 28.32 338 GLU B N 1
ATOM 5966 C CA . GLU B 1 341 ? 39.086 54.517 66.899 1.00 29.08 338 GLU B CA 1
ATOM 5967 C C . GLU B 1 341 ? 39.251 53.666 65.636 1.00 27.13 338 GLU B C 1
ATOM 5968 O O . GLU B 1 341 ? 39.039 54.098 64.515 1.00 26.88 338 GLU B O 1
ATOM 5974 N N . LEU B 1 342 ? 39.661 52.437 65.836 1.00 25.25 339 LEU B N 1
ATOM 5975 C CA . LEU B 1 342 ? 39.825 51.521 64.714 1.00 25.38 339 LEU B CA 1
ATOM 5976 C C . LEU B 1 342 ? 38.488 51.209 64.033 1.00 24.64 339 LEU B C 1
ATOM 5977 O O . LEU B 1 342 ? 38.380 51.292 62.817 1.00 24.48 339 LEU B O 1
ATOM 5982 N N . GLU B 1 343 ? 37.466 50.895 64.803 1.00 24.98 340 GLU B N 1
ATOM 5983 C CA . GLU B 1 343 ? 36.138 50.648 64.261 1.00 25.73 340 GLU B CA 1
ATOM 5984 C C . GLU B 1 343 ? 35.708 51.886 63.450 1.00 26.21 340 GLU B C 1
ATOM 5985 O O . GLU B 1 343 ? 35.279 51.779 62.321 1.00 28.49 340 GLU B O 1
ATOM 5987 N N . SER B 1 344 ? 35.880 53.065 64.027 1.00 26.30 341 SER B N 1
ATOM 5988 C CA . SER B 1 344 ? 35.536 54.327 63.341 1.00 27.16 341 SER B CA 1
ATOM 5989 C C . SER B 1 344 ? 36.244 54.544 62.017 1.00 28.44 341 SER B C 1
ATOM 5990 O O . SER B 1 344 ? 35.570 54.866 61.049 1.00 27.41 341 SER B O 1
ATOM 5993 N N . ILE B 1 345 ? 37.564 54.357 61.954 1.00 26.18 342 ILE B N 1
ATOM 5994 C CA . ILE B 1 345 ? 38.258 54.609 60.671 1.00 26.93 342 ILE B CA 1
ATOM 5995 C C . ILE B 1 345 ? 37.900 53.572 59.644 1.00 25.16 342 ILE B C 1
ATOM 5996 O O . ILE B 1 345 ? 37.835 53.873 58.490 1.00 24.10 342 ILE B O 1
ATOM 6001 N N . LEU B 1 346 ? 37.666 52.326 60.070 1.00 23.34 343 LEU B N 1
ATOM 6002 C CA . LEU B 1 346 ? 37.326 51.307 59.080 1.00 22.63 343 LEU B CA 1
ATOM 6003 C C . LEU B 1 346 ? 36.020 51.633 58.399 1.00 21.40 343 LEU B C 1
ATOM 6004 O O . LEU B 1 346 ? 35.890 51.508 57.178 1.00 21.25 343 LEU B O 1
ATOM 6009 N N . VAL B 1 347 ? 35.036 52.058 59.185 1.00 21.81 344 VAL B N 1
ATOM 6010 C CA . VAL B 1 347 ? 33.709 52.324 58.673 1.00 22.44 344 VAL B CA 1
ATOM 6011 C C . VAL B 1 347 ? 33.701 53.637 57.912 1.00 23.41 344 VAL B C 1
ATOM 6012 O O . VAL B 1 347 ? 33.194 53.698 56.820 1.00 25.35 344 VAL B O 1
ATOM 6016 N N . GLN B 1 348 ? 34.292 54.670 58.515 1.00 23.86 345 GLN B N 1
ATOM 6017 C CA . GLN B 1 348 ? 34.174 56.056 58.040 1.00 25.43 345 GLN B CA 1
ATOM 6018 C C . GLN B 1 348 ? 35.106 56.372 56.867 1.00 25.50 345 GLN B C 1
ATOM 6019 O O . GLN B 1 348 ? 34.720 57.010 55.871 1.00 25.86 345 GLN B O 1
ATOM 6025 N N . LYS B 1 349 ? 36.361 55.950 56.997 1.00 24.64 346 LYS B N 1
ATOM 6026 C CA . LYS B 1 349 ? 37.384 56.207 55.988 1.00 25.14 346 LYS B CA 1
ATOM 6027 C C . LYS B 1 349 ? 37.527 55.041 55.011 1.00 24.62 346 LYS B C 1
ATOM 6028 O O . LYS B 1 349 ? 37.493 55.224 53.782 1.00 25.09 346 LYS B O 1
ATOM 6034 N N . GLY B 1 350 ? 37.622 53.821 55.526 1.00 23.93 347 GLY B N 1
ATOM 6035 C CA . GLY B 1 350 ? 37.706 52.668 54.642 1.00 23.29 347 GLY B CA 1
ATOM 6036 C C . GLY B 1 350 ? 36.389 52.296 53.941 1.00 22.71 347 GLY B C 1
ATOM 6037 O O . GLY B 1 350 ? 36.383 51.775 52.839 1.00 23.77 347 GLY B O 1
ATOM 6038 N N . LYS B 1 351 ? 35.268 52.543 54.606 1.00 22.28 348 LYS B N 1
ATOM 6039 C CA . LYS B 1 351 ? 33.952 52.106 54.128 1.00 22.60 348 LYS B CA 1
ATOM 6040 C C . LYS B 1 351 ? 33.924 50.590 53.925 1.00 20.42 348 LYS B C 1
ATOM 6041 O O . LYS B 1 351 ? 33.460 50.080 52.933 1.00 20.58 348 LYS B O 1
ATOM 6047 N N . VAL B 1 352 ? 34.361 49.879 54.960 1.00 19.96 349 VAL B N 1
ATOM 6048 C CA . VAL B 1 352 ? 34.434 48.417 54.923 1.00 19.27 349 VAL B CA 1
ATOM 6049 C C . VAL B 1 352 ? 33.922 47.911 56.246 1.00 18.96 349 VAL B C 1
ATOM 6050 O O . VAL B 1 352 ? 34.142 48.541 57.296 1.00 19.97 349 VAL B O 1
ATOM 6054 N N . ALA B 1 353 ? 33.198 46.779 56.191 1.00 17.45 350 ALA B N 1
ATOM 6055 C CA . ALA B 1 353 ? 32.593 46.183 57.378 1.00 16.74 350 ALA B CA 1
ATOM 6056 C C . ALA B 1 353 ? 33.280 44.870 57.739 1.00 16.98 350 ALA B C 1
ATOM 6057 O O . ALA B 1 353 ? 33.138 43.866 57.052 1.00 15.80 350 ALA B O 1
ATOM 6059 N N . LEU B 1 354 ? 33.998 44.905 58.868 1.00 17.16 351 LEU B N 1
ATOM 6060 C CA . LEU B 1 354 ? 34.697 43.714 59.405 1.00 16.92 351 LEU B CA 1
ATOM 6061 C C . LEU B 1 354 ? 34.073 43.433 60.751 1.00 16.89 351 LEU B C 1
ATOM 6062 O O . LEU B 1 354 ? 33.425 44.307 61.332 1.00 17.89 351 LEU B O 1
ATOM 6067 N N . ASN B 1 355 ? 34.275 42.237 61.288 1.00 16.38 352 ASN B N 1
ATOM 6068 C CA . ASN B 1 355 ? 33.792 41.936 62.673 1.00 17.69 352 ASN B CA 1
ATOM 6069 C C . ASN B 1 355 ? 34.810 42.417 63.650 1.00 16.87 352 ASN B C 1
ATOM 6070 O O . ASN B 1 355 ? 35.945 41.971 63.616 1.00 17.72 352 ASN B O 1
ATOM 6075 N N . GLN B 1 356 ? 34.427 43.323 64.547 1.00 17.41 353 GLN B N 1
ATOM 6076 C CA . GLN B 1 356 ? 35.308 43.849 65.587 1.00 17.74 353 GLN B CA 1
ATOM 6077 C C . GLN B 1 356 ? 35.816 42.733 66.472 1.00 17.08 353 GLN B C 1
ATOM 6078 O O . GLN B 1 356 ? 35.007 41.959 67.026 1.00 16.49 353 GLN B O 1
ATOM 6080 N N . GLY B 1 357 ? 37.109 42.683 66.688 1.00 16.37 354 GLY B N 1
ATOM 6081 C CA . GLY B 1 357 ? 37.712 41.715 67.606 1.00 17.02 354 GLY B CA 1
ATOM 6082 C C . GLY B 1 357 ? 37.106 41.685 68.972 1.00 16.74 354 GLY B C 1
ATOM 6083 O O . GLY B 1 357 ? 36.924 40.580 69.549 1.00 16.38 354 GLY B O 1
ATOM 6084 N N . ASN B 1 358 ? 36.799 42.859 69.560 1.00 18.42 355 ASN B N 1
ATOM 6085 C CA . ASN B 1 358 ? 36.313 42.814 70.937 1.00 19.29 355 ASN B CA 1
ATOM 6086 C C . ASN B 1 358 ? 34.957 42.111 71.120 1.00 18.98 355 ASN B C 1
ATOM 6087 O O . ASN B 1 358 ? 34.587 41.731 72.236 1.00 18.19 355 ASN B O 1
ATOM 6092 N N . SER B 1 359 ? 34.191 41.949 70.043 1.00 16.23 356 SER B N 1
ATOM 6093 C CA . SER B 1 359 ? 32.926 41.235 70.064 1.00 16.05 356 SER B CA 1
ATOM 6094 C C . SER B 1 359 ? 33.075 39.767 70.427 1.00 15.64 356 SER B C 1
ATOM 6095 O O . SER B 1 359 ? 32.111 39.116 70.822 1.00 18.26 356 SER B O 1
ATOM 6098 N N . PHE B 1 360 ? 34.278 39.213 70.245 1.00 15.18 357 PHE B N 1
ATOM 6099 C CA . PHE B 1 360 ? 34.599 37.827 70.521 1.00 13.53 357 PHE B CA 1
ATOM 6100 C C . PHE B 1 360 ? 35.067 37.594 71.953 1.00 13.91 357 PHE B C 1
ATOM 6101 O O . PHE B 1 360 ? 35.339 36.498 72.325 1.00 12.94 357 PHE B O 1
ATOM 6109 N N . GLY B 1 361 ? 35.071 38.670 72.724 1.00 14.56 358 GLY B N 1
ATOM 6110 C CA . GLY B 1 361 ? 35.425 38.629 74.122 1.00 15.01 358 GLY B CA 1
ATOM 6111 C C . GLY B 1 361 ? 36.925 38.749 74.399 1.00 16.02 358 GLY B C 1
ATOM 6112 O O . GLY B 1 361 ? 37.640 39.479 73.726 1.00 17.35 358 GLY B O 1
ATOM 6113 N N . ILE B 1 362 ? 37.331 38.170 75.541 1.00 15.66 359 ILE B N 1
ATOM 6114 C CA . ILE B 1 362 ? 38.718 38.316 76.048 1.00 16.51 359 ILE B CA 1
ATOM 6115 C C . ILE B 1 362 ? 39.691 37.905 74.965 1.00 16.92 359 ILE B C 1
ATOM 6116 O O . ILE B 1 362 ? 39.528 36.848 74.387 1.00 16.87 359 ILE B O 1
ATOM 6121 N N . GLY B 1 363 ? 40.706 38.723 74.752 1.00 17.72 360 GLY B N 1
ATOM 6122 C CA . GLY B 1 363 ? 41.708 38.439 73.737 1.00 16.97 360 GLY B CA 1
ATOM 6123 C C . GLY B 1 363 ? 41.348 38.957 72.334 1.00 17.78 360 GLY B C 1
ATOM 6124 O O . GLY B 1 363 ? 42.152 38.819 71.439 1.00 19.40 360 GLY B O 1
ATOM 6125 N N . GLY B 1 364 ? 40.181 39.557 72.154 1.00 16.63 361 GLY B N 1
ATOM 6126 C CA . GLY B 1 364 ? 39.798 40.106 70.875 1.00 16.52 361 GLY B CA 1
ATOM 6127 C C . GLY B 1 364 ? 40.253 41.510 70.621 1.00 18.15 361 GLY B C 1
ATOM 6128 O O . GLY B 1 364 ? 40.270 41.941 69.489 1.00 17.64 361 GLY B O 1
ATOM 6129 N N . SER B 1 365 ? 40.588 42.248 71.678 1.00 18.48 362 SER B N 1
ATOM 6130 C CA . SER B 1 365 ? 40.947 43.662 71.521 1.00 20.03 362 SER B CA 1
ATOM 6131 C C . SER B 1 365 ? 42.101 43.829 70.502 1.00 18.66 362 SER B C 1
ATOM 6132 O O . SER B 1 365 ? 43.062 43.085 70.510 1.00 19.55 362 SER B O 1
ATOM 6135 N N . GLY B 1 366 ? 41.940 44.778 69.588 1.00 18.42 363 GLY B N 1
ATOM 6136 C CA . GLY B 1 366 ? 42.956 45.097 68.601 1.00 18.75 363 GLY B CA 1
ATOM 6137 C C . GLY B 1 366 ? 42.833 44.285 67.324 1.00 18.57 363 GLY B C 1
ATOM 6138 O O . GLY B 1 366 ? 43.525 44.581 66.342 1.00 17.75 363 GLY B O 1
ATOM 6139 N N . TYR B 1 367 ? 42.004 43.244 67.338 1.00 16.56 364 TYR B N 1
ATOM 6140 C CA . TYR B 1 367 ? 41.848 42.404 66.166 1.00 16.22 364 TYR B CA 1
ATOM 6141 C C . TYR B 1 367 ? 40.579 42.788 65.385 1.00 15.50 364 TYR B C 1
ATOM 6142 O O . TYR B 1 367 ? 39.666 43.458 65.937 1.00 16.16 364 TYR B O 1
ATOM 6151 N N . GLN B 1 368 ? 40.547 42.346 64.120 1.00 14.96 365 GLN B N 1
ATOM 6152 C CA . GLN B 1 368 ? 39.349 42.344 63.279 1.00 15.48 365 GLN B CA 1
ATOM 6153 C C . GLN B 1 368 ? 39.307 41.025 62.540 1.00 14.71 365 GLN B C 1
ATOM 6154 O O . GLN B 1 368 ? 40.354 40.505 62.138 1.00 15.37 365 GLN B O 1
ATOM 6160 N N . ARG B 1 369 ? 38.098 40.544 62.285 1.00 14.31 366 ARG B N 1
ATOM 6161 C CA . ARG B 1 369 ? 37.865 39.308 61.534 1.00 14.00 366 ARG B CA 1
ATOM 6162 C C . ARG B 1 369 ? 37.314 39.667 60.153 1.00 15.06 366 ARG B C 1
ATOM 6163 O O . ARG B 1 369 ? 36.321 40.373 60.020 1.00 14.88 366 ARG B O 1
ATOM 6171 N N . ILE B 1 370 ? 37.935 39.049 59.168 1.00 14.19 367 ILE B N 1
ATOM 6172 C CA . ILE B 1 370 ? 37.642 39.311 57.753 1.00 14.38 367 ILE B CA 1
ATOM 6173 C C . ILE B 1 370 ? 37.186 38.023 57.061 1.00 13.78 367 ILE B C 1
ATOM 6174 O O . ILE B 1 370 ? 37.825 37.000 57.165 1.00 13.33 367 ILE B O 1
ATOM 6179 N N . ASN B 1 371 ? 36.036 38.088 56.364 1.00 13.21 368 ASN B N 1
ATOM 6180 C CA . ASN B 1 371 ? 35.494 36.926 55.635 1.00 13.52 368 ASN B CA 1
ATOM 6181 C C . ASN B 1 371 ? 36.035 36.827 54.235 1.00 14.17 368 ASN B C 1
ATOM 6182 O O . ASN B 1 371 ? 35.786 37.720 53.440 1.00 16.21 368 ASN B O 1
ATOM 6187 N N . LEU B 1 372 ? 36.782 35.755 53.977 1.00 13.12 369 LEU B N 1
ATOM 6188 C CA . LEU B 1 372 ? 37.469 35.555 52.703 1.00 14.34 369 LEU B CA 1
ATOM 6189 C C . LEU B 1 372 ? 36.700 34.685 51.742 1.00 14.94 369 LEU B C 1
ATOM 6190 O O . LEU B 1 372 ? 37.248 34.352 50.679 1.00 15.08 369 LEU B O 1
ATOM 6195 N N . ALA B 1 373 ? 35.447 34.312 52.008 1.00 14.32 370 ALA B N 1
ATOM 6196 C CA . ALA B 1 373 ? 34.674 33.490 51.096 1.00 14.60 370 ALA B CA 1
ATOM 6197 C C . ALA B 1 373 ? 33.920 34.400 50.133 1.00 14.77 370 ALA B C 1
ATOM 6198 O O . ALA B 1 373 ? 32.693 34.550 50.187 1.00 13.63 370 ALA B O 1
ATOM 6200 N N . CYS B 1 374 ? 34.697 35.003 49.227 1.00 15.54 371 CYS B N 1
ATOM 6201 C CA . CYS B 1 374 ? 34.169 35.982 48.267 1.00 15.45 371 CYS B CA 1
ATOM 6202 C C . CYS B 1 374 ? 35.094 35.976 47.039 1.00 15.98 371 CYS B C 1
ATOM 6203 O O . CYS B 1 374 ? 36.219 35.456 47.101 1.00 16.34 371 CYS B O 1
ATOM 6206 N N . PRO B 1 375 ? 34.611 36.477 45.881 1.00 16.26 372 PRO B N 1
ATOM 6207 C CA . PRO B 1 375 ? 35.498 36.484 44.727 1.00 17.16 372 PRO B CA 1
ATOM 6208 C C . PRO B 1 375 ? 36.780 37.270 45.020 1.00 17.18 372 PRO B C 1
ATOM 6209 O O . PRO B 1 375 ? 36.780 38.265 45.799 1.00 17.01 372 PRO B O 1
ATOM 6213 N N . ARG B 1 376 ? 37.876 36.826 44.424 1.00 17.50 373 ARG B N 1
ATOM 6214 C CA . ARG B 1 376 ? 39.130 37.538 44.471 1.00 17.60 373 ARG B CA 1
ATOM 6215 C C . ARG B 1 376 ? 38.984 39.036 44.319 1.00 17.84 373 ARG B C 1
ATOM 6216 O O . ARG B 1 376 ? 39.625 39.816 45.025 1.00 17.44 373 ARG B O 1
ATOM 6224 N N . SER B 1 377 ? 38.208 39.490 43.310 1.00 19.04 374 SER B N 1
ATOM 6225 C CA A SER B 1 377 ? 38.118 40.917 43.027 0.50 19.86 374 SER B CA 1
ATOM 6226 C CA B SER B 1 377 ? 38.136 40.908 43.029 0.50 19.86 374 SER B CA 1
ATOM 6227 C C . SER B 1 377 ? 37.545 41.693 44.189 1.00 18.94 374 SER B C 1
ATOM 6228 O O . SER B 1 377 ? 37.957 42.805 44.465 1.00 18.94 374 SER B O 1
ATOM 6233 N N . MET B 1 378 ? 36.585 41.075 44.889 1.00 18.14 375 MET B N 1
ATOM 6234 C CA . MET B 1 378 ? 35.969 41.685 46.064 1.00 18.53 375 MET B CA 1
ATOM 6235 C C . MET B 1 378 ? 36.950 41.704 47.236 1.00 17.44 375 MET B C 1
ATOM 6236 O O . MET B 1 378 ? 37.068 42.713 47.931 1.00 18.55 375 MET B O 1
ATOM 6241 N N . LEU B 1 379 ? 37.699 40.630 47.379 1.00 16.40 376 LEU B N 1
ATOM 6242 C CA . LEU B 1 379 ? 38.746 40.588 48.386 1.00 17.11 376 LEU B CA 1
ATOM 6243 C C . LEU B 1 379 ? 39.793 41.649 48.178 1.00 17.40 376 LEU B C 1
ATOM 6244 O O . LEU B 1 379 ? 40.185 42.327 49.123 1.00 17.64 376 LEU B O 1
ATOM 6249 N N . GLU B 1 380 ? 40.250 41.816 46.942 1.00 18.82 377 GLU B N 1
ATOM 6250 C CA . GLU B 1 380 ? 41.184 42.900 46.639 1.00 20.30 377 GLU B CA 1
ATOM 6251 C C . GLU B 1 380 ? 40.650 44.268 46.978 1.00 20.01 377 GLU B C 1
ATOM 6252 O O . GLU B 1 380 ? 41.373 45.098 47.546 1.00 20.50 377 GLU B O 1
ATOM 6258 N N . GLU B 1 381 ? 39.380 44.513 46.656 1.00 20.06 378 GLU B N 1
ATOM 6259 C CA . GLU B 1 381 ? 38.756 45.791 46.997 1.00 21.70 378 GLU B CA 1
ATOM 6260 C C . GLU B 1 381 ? 38.727 46.003 48.491 1.00 20.46 378 GLU B C 1
ATOM 6261 O O . GLU B 1 381 ? 38.943 47.102 48.987 1.00 20.49 378 GLU B O 1
ATOM 6267 N N . ALA B 1 382 ? 38.385 44.944 49.181 1.00 19.45 379 ALA B N 1
ATOM 6268 C CA . ALA B 1 382 ? 38.366 45.011 50.627 1.00 18.43 379 ALA B CA 1
ATOM 6269 C C . ALA B 1 382 ? 39.727 45.387 51.205 1.00 17.46 379 ALA B C 1
ATOM 6270 O O . ALA B 1 382 ? 39.813 46.212 52.090 1.00 17.95 379 ALA B O 1
ATOM 6272 N N . LEU B 1 383 ? 40.755 44.750 50.727 1.00 17.15 380 LEU B N 1
ATOM 6273 C CA . LEU B 1 383 ? 42.121 45.030 51.226 1.00 18.17 380 LEU B CA 1
ATOM 6274 C C . LEU B 1 383 ? 42.584 46.436 50.893 1.00 18.17 380 LEU B C 1
ATOM 6275 O O . LEU B 1 383 ? 43.217 47.074 51.697 1.00 18.45 380 LEU B O 1
ATOM 6280 N N . ILE B 1 384 ? 42.245 46.930 49.706 1.00 18.83 381 ILE B N 1
ATOM 6281 C CA . ILE B 1 384 ? 42.505 48.307 49.360 1.00 20.17 381 ILE B CA 1
ATOM 6282 C C . ILE B 1 384 ? 41.792 49.310 50.253 1.00 19.90 381 ILE B C 1
ATOM 6283 O O . ILE B 1 384 ? 42.377 50.327 50.640 1.00 20.45 381 ILE B O 1
ATOM 6288 N N . ARG B 1 385 ? 40.535 49.008 50.627 1.00 19.26 382 ARG B N 1
ATOM 6289 C CA . ARG B 1 385 ? 39.813 49.872 51.534 1.00 20.67 382 ARG B CA 1
ATOM 6290 C C . ARG B 1 385 ? 40.434 49.881 52.948 1.00 20.14 382 ARG B C 1
ATOM 6291 O O . ARG B 1 385 ? 40.482 50.933 53.594 1.00 21.25 382 ARG B O 1
ATOM 6299 N N . ILE B 1 386 ? 40.865 48.710 53.419 1.00 19.69 383 ILE B N 1
ATOM 6300 C CA . ILE B 1 386 ? 41.487 48.608 54.751 1.00 19.80 383 ILE B CA 1
ATOM 6301 C C . ILE B 1 386 ? 42.771 49.433 54.703 1.00 20.84 383 ILE B C 1
ATOM 6302 O O . ILE B 1 386 ? 43.063 50.217 55.622 1.00 20.79 383 ILE B O 1
ATOM 6307 N N . LYS B 1 387 ? 43.543 49.243 53.647 1.00 20.67 384 LYS B N 1
ATOM 6308 C CA . LYS B 1 387 ? 44.796 50.053 53.420 1.00 23.08 384 LYS B CA 1
ATOM 6309 C C . LYS B 1 387 ? 44.484 51.546 53.500 1.00 23.72 384 LYS B C 1
ATOM 6310 O O . LYS B 1 387 ? 45.181 52.305 54.182 1.00 22.51 384 LYS B O 1
ATOM 6316 N N . ASN B 1 388 ? 43.406 51.987 52.841 1.00 24.64 385 ASN B N 1
ATOM 6317 C CA . ASN B 1 388 ? 43.009 53.396 52.897 1.00 25.63 385 ASN B CA 1
ATOM 6318 C C . ASN B 1 388 ? 42.627 53.829 54.324 1.00 24.53 385 ASN B C 1
ATOM 6319 O O . ASN B 1 388 ? 43.016 54.926 54.755 1.00 25.53 385 ASN B O 1
ATOM 6324 N N . ALA B 1 389 ? 41.869 52.987 55.032 1.00 24.20 386 ALA B N 1
ATOM 6325 C CA . ALA B 1 389 ? 41.450 53.283 56.405 1.00 23.82 386 ALA B CA 1
ATOM 6326 C C . ALA B 1 389 ? 42.624 53.602 57.310 1.00 24.65 386 ALA B C 1
ATOM 6327 O O . ALA B 1 389 ? 42.527 54.520 58.119 1.00 24.39 386 ALA B O 1
ATOM 6329 N N . ILE B 1 390 ? 43.723 52.859 57.189 1.00 24.61 387 ILE B N 1
ATOM 6330 C CA . ILE B 1 390 ? 44.784 52.920 58.204 1.00 25.37 387 ILE B CA 1
ATOM 6331 C C . ILE B 1 390 ? 45.937 53.818 57.807 1.00 27.35 387 ILE B C 1
ATOM 6332 O O . ILE B 1 390 ? 46.883 53.961 58.570 1.00 29.81 387 ILE B O 1
ATOM 6337 N N . ASN B 1 391 ? 45.821 54.398 56.614 1.00 29.51 388 ASN B N 1
ATOM 6338 C CA . ASN B 1 391 ? 46.756 55.385 56.019 1.00 32.80 388 ASN B CA 1
ATOM 6339 C C . ASN B 1 391 ? 45.997 56.702 55.804 1.00 37.33 388 ASN B C 1
ATOM 6340 O O . ASN B 1 391 ? 45.455 57.272 56.744 1.00 43.39 388 ASN B O 1
#

Nearest PDB structures (foldseek):
  4dgt-assembly1_A  TM=1.001E+00  e=2.323E-74  Clostridioides difficile 630
  8juj-assembly1_B  TM=9.768E-01  e=1.924E-46  Bacillus cereus ATCC 14579
  3t32-assembly1_B  TM=9.793E-01  e=4.023E-45  Bacillus anthracis str. 'Ames Ancestor'
  8juj-assembly1_A  TM=9.823E-01  e=7.311E-45  Bacillus cereus ATCC 14579
  9k71-assembly1_B  TM=9.760E-01  e=1.943E-44  Bacillus cereus ATCC 14579

InterPro domains:
  IPR004839 Aminotransferase, class I/classII, large domain [PF00155] (45-383)
  IPR015421 Pyridoxal phosphate-dependent transferase, major domain [G3DSA:3.40.640.10] (62-283)
  IPR015422 Pyridoxal phosphate-dependent transferase, small domain [G3DSA:3.90.1150.10] (28-383)
  IPR015424 Pyridoxal phosphate-dependent transferase [SSF53383] (1-387)
  IPR027619 C-S lyase, PatB-like [TIGR04350] (5-387)
  IPR051798 Class-II Pyridoxal-Phosphate-Dependent Aminotransferase [PTHR43525] (1-387)

Organism: Clostridioides difficile (strain 630) (NCBI:txid272563)

B-factor: mean 22.33, std 8.57, range [10.94, 63.63]

CATH classification: 3.90.1150.10 (+1 more: 3.40.640.10)

Foldseek 3Di:
DDDPLQDQDDCPVVPDCQQPVVCVVQVDSQFQGFADQFFRGDFDPLLVVLLVVLVVVVDFDFDDQDPLLLVLVQVLCCVAAVFHADSVQKAKDLDDLVLVLLLPPLQDPAQQEEEEEPLADLSVVVSCVVSNYHYDYQYWDQDPVRATAGPLVSCLVRVPRHAEYEAEAVTPPRQDHDDLVSLVSVLVSCLVRNHAYEYECAQQLFFAPPGHHHDSLRNDVSSVQRYKYKYFCCSQRRVSVQGIIMIGHPDVVSVVSSVVSCVVVVPGGRGSSRSSSSSSCSVPVPVVSVNLSVVLVVLLVVLVVCCVVQVVLKDWDRHRGDSKTKIAQCSLVDWLVLLSCLLCPFLSHDWAQQCSSPDPRTRITMGGRNHNSVSSVSSSVSSSRSSD/DDDPLQDQDDCPVVPDCQQPVVCVPQVDSQFQGFADQFFRGDFDPLLVVLLVVLVVVVDFDFDDFDPLQLVLVQVLCCVAAVFHADSVQKAKDLDDLVLVLLLCPQQDDAQQEEEEEPLADLSVVVSCVVSNYHYDYQYWDQDPVRATAGPLVSCLVRVPRHAEYEAEAVTPPQQDHDDLVSLVSVLVSCLVSNHAYEYECQQQLFFAPPDHHHDSLRNDVSSVQRYKYKYFCCSQRRVSVQGIIMIGHPHVVSSVSSVVSCVVVVPGGRGSSSSSSSSSCSVPVVVVSVNLNVQLVVLQVVLQVCCVVQVVQKDWDRHRGDSKTKIAQPSLVDWLVLLSCLLCPFLSHHWAQQCSSPDPRTRITMGGRNHNSVSSVSNSVSSSRSSD

Solvent-accessible surface area: 29243 Å² total; per-residue (Å²): 114,132,66,86,15,97,70,141,34,93,2,82,91,4,58,1,1,1,66,42,44,1,115,116,71,29,61,48,65,98,14,12,0,0,27,25,11,2,0,4,6,65,3,0,75,32,0,15,89,22,0,81,89,1,3,124,43,37,1,0,2,60,3,15,79,38,115,43,3,31,91,1,0,22,75,1,0,101,106,50,14,106,8,134,4,121,46,127,30,11,11,16,0,22,17,14,10,5,0,0,1,2,2,0,59,54,48,15,136,59,110,15,62,0,0,0,3,4,2,1,60,48,31,1,31,47,4,0,113,57,6,100,27,78,24,27,36,0,34,13,79,90,52,183,105,28,71,16,52,2,39,32,132,29,0,69,121,72,7,167,86,4,86,2,0,1,0,4,0,0,2,1,0,15,2,27,5,1,72,87,102,30,0,86,110,0,3,79,13,0,68,160,72,135,0,34,2,0,0,5,0,20,3,5,7,0,24,5,110,201,78,116,4,31,1,0,2,40,26,39,148,107,11,17,93,24,3,0,0,0,2,3,0,12,10,0,0,2,0,11,2,0,34,1,2,4,0,0,2,11,41,146,155,13,65,129,63,0,44,65,3,2,59,30,1,65,13,75,77,2,3,0,1,0,4,18,0,0,42,10,0,1,71,97,0,59,70,7,0,81,20,0,20,96,35,2,15,54,0,1,65,54,0,25,122,30,0,81,110,58,5,83,134,2,120,28,56,86,7,37,0,0,2,1,0,14,0,18,3,64,69,40,66,71,56,42,74,95,5,65,44,45,4,16,138,90,4,90,1,0,5,28,25,1,83,60,6,27,90,42,0,76,11,17,8,9,1,0,1,0,0,4,69,72,24,0,80,76,0,1,78,63,2,66,71,3,30,131,100,149,68,99,14,96,72,114,29,105,1,77,121,6,59,0,1,0,65,49,55,1,115,105,141,42,60,46,54,121,13,15,0,0,21,22,11,3,0,4,6,68,3,0,72,33,0,12,89,21,0,76,88,1,3,117,27,38,1,0,2,61,4,16,77,38,118,42,3,32,92,2,0,22,80,2,1,98,104,48,16,108,9,130,6,122,45,129,31,12,12,19,0,26,18,12,9,6,0,0,1,1,1,0,58,51,44,15,135,60,106,18,60,0,0,0,3,3,1,1,62,48,31,1,31,48,3,0,114,58,6,100,30,80,26,26,37,0,35,14,77,90,51,185,85,17,62,17,52,1,40,31,134,26,0,79,113,74,4,153,80,5,87,3,0,1,0,5,0,0,1,2,0,17,1,28,5,0,73,107,102,28,0,70,112,0,2,62,10,0,47,162,80,132,0,34,2,0,0,4,0,22,4,4,7,0,24,5,110,203,79,116,3,37,1,0,1,40,32,47,157,122,12,21,108,24,2,1,0,0,2,3,0,13,13,0,0,2,0,13,2,0,34,1,2,5,0,0,2,9,29,151,162,10,70,126,64,0,44,65,2,2,60,34,1,63,14,71,78,2,2,0,1,0,3,15,0,0,43,12,0,1,70,99,0,55,65,7,0,80,18,0,20,99,38,1,14,53,0,1,69,50,0,26,126,31,1,84,107,53,5,79,128,2,123,18,129,88,8,36,0,0,2,2,0,13,0,19,2,65,67,39,68,68,59,40,74,89,3,41,45,43,4,22,133,78,2,101,1,0,5,29,34,0,80,57,7,26,92,43,0,78,10,18,7,9,1,0,1,0,0,2,66,65,23,0,74,92,0,1,81,79,1,71,68,2,32,131

Radius of gyration: 27.73 Å; Cα contacts (8 Å, |Δi|>4): 1614; chains: 2; bounding box: 85×59×52 Å

Sequence (776 aa):
MNYNFNEIVDRSNNNFSSKWSEMEKKYGTNDDLLPMWVADMDFKAAPCIIDSLKNRLEQEIYGYTTRPDSYNESIVNWLYRRHNWKIKSEWLIYSPGVIPAISLLINELTKANDKIMIQEPVYSPFNSVVKNNNRELIISPLQKLENGNYIMDYEDIENNKIKDVKLFILCNPHNPVGRVWTKDELKKLGDICLKHNVKIISDEIHSDIILKKHKHIPMASISKEFEEKNTITCMAPTKTFNIAGLQSSYVVLPDEKDYKLLDDAFTRIDIKRNNCFSLVATEASSYNNGESSWLESSFLEYLESNIDFAIKYINENMPKLKVRKPEGTYLLWVDFSALGLSDEELESILVQKGKVALNQGNSFGIGGSGYQRINLACPRSMLEEALIRIKNAINMNYNFNEIVDRSNNFSSKWSEMEKKYGTNDDLLPMWVADMDFKAAPCIIDSLKNRLEQEIYGYTTRPDSYNESIVNWLYRRHNWKIKSEWLIYSPGVIPAISLLINELTKANDKIMIQEPVYSPFNSVVKNNNRELIISPLQKLENGNNYIMDYEDIENKIKDVKLFILCNPHNPVGRVWTKDELKKLGDICLKHNVKIISDEIHSDIILKKHKHIPMASISKEFEEKNTITCMAPTKTFNIAGLQSSYVVLPDEKDYKLLDDAFTRIDIKRNNCFSLVATEASSYNNGESSWLESSFLEYLESNIDFAIKYINENMPKLKVRKPEGTYLLWVDFSALGLSDEELESILVQKGKVALNQGNSFGIGGSGYQRINLACPRSSMLEEALIRIKNAIN